Protein AF-0000000085658798 (afdb_homodimer)

Organism: Pleuronectes platessa (NCBI:txid8262)

InterPro domains:
  IPR046616 Domain of unknown function DUF6729 [PF20499] (86-307)

Nearest PDB structures (foldseek):
  8of0-assembly1_S  TM=2.424E-01  e=2.701E-01  Homo sapiens
  8oev-assembly1_S  TM=1.752E-01  e=5.564E-01  Homo sapiens
  8of0-assembly1_S  TM=2.424E-01  e=4.275E-01  Homo sapiens
  8hw0-assembly1_A  TM=3.059E-01  e=6.962E+00  Devosia

Secondary structure (DSSP, 8-state):
-EEEEEEEGGGS-S--------------------------------------------------S------S--SS-GGGGS-HHHHHHS-HHHHHHHHHHHEE--TTS--EE-SS--SEE------S--SSPPPGGGGG---EEEE-HHHHH----B-TTT-PBEEEEEE-S--EEEE-SSSEEEEEEEEEEETTT--EEETTSHHHHTTS-HHHHTT--EEE-SS-EEEHHHHHTT----TT--HHHHHHHHHHHHHHHHHHHHHHHHHHHHHHPPTTSPPPP---PPPPPPP-HHHHHHHHHHHHHTTHHHHHHHHTTS------SS--EEEEEEETTS-EEEEEEESSSSTT-HHHHHHHHHHHHHHTPPPPSEEEESS----SSSS-HHHHHTTT-TT-EEEE-HHHHHHHHHTTBS-TT-TTHHHHHHHHHHHHEEE-HHHHHHHHHHHT-SSPPPHHHHHHH--EEE--HHHHHHHHHHHHHHHTT-B-TT--BSB-HHHHHHHHHHHGGGGTTTSPPTT---EEEEEEEEETTEEEEEEEE--TTHHHHHHHHHHHHHS-SS---HHHHHHHHHHHHHHHHHHHHHHHS-GGGGG-------HHHHHHHHHHHHHHHSS-SS--SS----------BHHHHHHHHT-------TT-/-EEEEEEETT-S-S-------PPP--------------------------------------------------SS-GGGGS-HHHHHHS-HHHHHHHHHHHEE--TTS--EE-SS--SEE------S--SSPPPGGGGS---EEEE-HHHHH----B-TTT-PBEEEEEE-S--EEEE-SSSEEEEEEEEEEETTT--EEETTSHHHHTTS-HHHHTT--EEE-SS-EEEHHHHHTT----TT--HHHHHHHHHHHHHHHHHHHHHHHHHHHHHHPPTTSPPPP---PPPPPPP-HHHHHHHHHHHHHTTHHHHHHHHTTS------SS--EEEEEEETTS-EEEEEEESSSSTT-HHHHHHHHHHHHHHTPPPPSEEEESS----SSSS-HHHHHTTT-TT-EEEE-HHHHHHHHHTTBS-TT-TTHHHHHHHHHHHHEEE-HHHHHHHHHHHT-SSPPPHHHHHHH--EEE--HHHHHHHHHHHHHHHTT-B-TT--BSB-HHHHHHHHHHHGGGGTTTSPPTT---EEEEEEEEETTEEEEEEEE--TTHHHHHHHHHHHHHS-SS---HHHHHHHHHHHHHHHHHHHHHHHS-GGGGG-------HHHHHHHHHHHHHHHSS-SS--SS----------BHHHHHHHHT-------TT-

Sequence (1328 aa):
MAALSHRTANEGSAAGPSAAAPPPAAPPAQQRASRPASISRAGSTRLGPSLAGSTRPGPNRVGPAVDAPHHPPLLVPGAQLLPKGWRKTLPEEQQEWLGRALFTCGTGKKPVLTGELHFWWSPPGARELYTQIPSAQAFFQCRFFLWAPYKIWAYKLSCPSCKRQLTGAGLYRTVRRVLDIDNFYFMGTEHLACRACKKKYAAWAQEILSQLDLAHQARFPAVLTKKLSCDKRVVGMMQPRTMGNSPSRLRAALVEQHTRKWLEKIMRYLSVLELLQVPGVPPQQVTVPPLRPVPNVPWLISVYVMEAFSRLEETKARMTKKLAGHAAGTAACVSNVGNEHGQVLMSVLSESEGDGLWPMAAGLVRRYRAAGKAPPRVLYVDRDCCSIVGRCTTAEMFGEWDQLVVRLDILHLMRRFARGVTTDSHLLYGVFMSRLSFAIFEWDGGDFTRLQEARQSRLDPTSRELARHCRRRTRGVEETERLIQELLDTMWDATDIMGVPLIDHPEMEEIWSTQRCHLQCIQDPPGVALYTKTGEVTRGGVVLPVYRCARGSTSLESFHLHLCQFIPGTSANDLHFQVYLLEGLVRWNEDRARAAVAGNARRSTARCYNARLLSSVNRLSKKFMGITLVENFTQPWEYTGELIGLEYLYSQTGGGALRIGSRAMAALSHRTANEGSAAGPSAAAPPPAAPPAQQRASRPASISRAGSTRLGPSLAGSTRPGPNRVGPAVDAPHHPPLLVPGAQLLPKGWRKTLPEEQQEWLGRALFTCGTGKKPVLTGELHFWWSPPGARELYTQIPSAQAFFQCRFFLWAPYKIWAYKLSCPSCKRQLTGAGLYRTVRRVLDIDNFYFMGTEHLACRACKKKYAAWAQEILSQLDLAHQARFPAVLTKKLSCDKRVVGMMQPRTMGNSPSRLRAALVEQHTRKWLEKIMRYLSVLELLQVPGVPPQQVTVPPLRPVPNVPWLISVYVMEAFSRLEETKARMTKKLAGHAAGTAACVSNVGNEHGQVLMSVLSESEGDGLWPMAAGLVRRYRAAGKAPPRVLYVDRDCCSIVGRCTTAEMFGEWDQLVVRLDILHLMRRFARGVTTDSHLLYGVFMSRLSFAIFEWDGGDFTRLQEARQSRLDPTSRELARHCRRRTRGVEETERLIQELLDTMWDATDIMGVPLIDHPEMEEIWSTQRCHLQCIQDPPGVALYTKTGEVTRGGVVLPVYRCARGSTSLESFHLHLCQFIPGTSANDLHFQVYLLEGLVRWNEDRARAAVAGNARRSTARCYNARLLSSVNRLSKKFMGITLVENFTQPWEYTGELIGLEYLYSQTGGGALRIGSRA

Foldseek 3Di:
DKAKEKDFQPVDDPPDDDDDDPPDDPDDPPPDPPDPPPPDPPPPDQPFQPPPDDDPPPDPPPDDQQQQPPAPPDPDALLVLDDPLANVADDPLARRQVSSRQWDDDDPDRIDGDQADDQKHAGPADDPDDQDQDALSSLQYDMEGEAECCRNRVGWWADPPPGHTKDWDAWDRHKAWEQDQQDIYIYTYTKIADPPVRDIDTCPDPSNLVSDDPVSNPPDAWQDADHHIYGVNLLVQQQDLDFPSALVVSLVSSQVSNVVSQVVSVCVSVVNQVVNDDPPDDRDDDDHDDRDHDDDRVVSLLSNLRVLVVCVQLLLLLQCQFADFDQHDQQRMWMFMDDLLLATRHIAGANDPPPPCLLVLVSNLVVCVVVVHQDDQEYEYLDQQDDPDDHTPVCVSNVVNPNYHYFYFVVSLLVLLLVQWPDCPFPCNVVLSVQLCVLFKDKDPVQLVLLCLQVVDPDHDDPVSCLWFIDMFTDDLVSSLVSVVVSCVVQVCPADPVSHRTGNNVSNVVSCVVCSSNSRRNGDDPPDDQKDFQDWDHGNNGITTTIDGSGHCVSVVVVHVSSVSLQHDDPADSSSNVSSNSSSSLQSNQLSLQVPDHDCSVVDPDDDSRQVVLVVCQVVCCVPVVDRPHDDSRHRDRNSPDQHYVSNHCVVVVNDDPDSPSPD/DKAKEKDFQPVDDPPDDDPDDPDDDPDDPPPDPPDPDDPDPPPPDQPFQDPPDDPPPPPPPVPDPPPVPPPPPPPDFLLVLDDPLANVADDPLARRQVSSVQWDDDDPDRTDGDQADDQKDAGPADDPDDQDQDALSSLQYGMEGEAECCRNVVGWWADPPPGHTKDWDAWDRHKAWEQDQQDIYIYTFTKIADPPVGDIDTCPDPSNLVSDDPVSNVPDAWQDADHHIYGVNLLVQQQDLDFPSALVVSLVSRQVSNVVSQVVSVCVSVVNQVVNDDPPDDRDDHDHDDRDHDDDRVVSLLSNLRVLVVCVQLLLLLQCQFQDDDQHDQQRMWMFMDDLLLATRHIAGANDPPPPCLLVLVSNLVVCVVVVHQDDQEYEYLDQQDDPDDHTPVCVSNVVNPNYHYFYFVVSLLVLLLVQWPDCPFPCNVVLSVLLCVLFKDKDPVQLVLLCLQVVDPDHDDPVSCLFFIDMFTDDLVSSLVSVVVSCVVQVCPHDPVSHRTGNNVSNVVSCVVCSSNSRRHGDDPPDDQKDFQDWDHGNNGITTTIDGSGHCVSVVVVHVSSVSLQHDDPADPSSNVSSNSSSSLQSNQLSLQVPDHDCSVVDPDDDSRQSVLVVCQVVCCVPVVDRPHDDSRHRDRNSPNDHYVSNHCVVVVVDDPDPPSPD

Solvent-accessible surface area (backbone atoms only — not comparable to full-atom values): 74879 Å² total; per-residue (Å²): 75,32,18,42,48,74,47,54,59,78,77,56,81,83,80,75,75,84,79,76,79,76,77,81,81,76,79,82,75,79,78,78,80,77,76,82,78,81,80,77,81,75,81,76,78,81,66,62,60,71,81,77,82,77,77,80,73,69,84,79,64,78,50,61,57,82,60,41,69,81,60,71,86,57,92,57,63,24,46,72,45,39,56,72,44,39,59,72,54,44,56,75,49,48,33,44,61,49,15,44,46,45,29,45,61,59,92,98,47,73,61,36,72,51,87,84,70,62,46,72,44,76,60,85,51,56,71,85,72,76,93,61,90,73,67,61,37,38,57,67,46,52,44,37,35,42,48,38,56,50,80,60,58,52,44,64,44,60,30,89,85,81,62,45,67,46,40,86,60,56,68,42,53,64,48,41,53,28,43,45,67,46,47,61,34,35,36,40,33,27,20,32,33,26,82,85,82,63,50,70,42,52,50,78,36,66,80,50,43,68,70,45,55,67,55,62,43,66,66,59,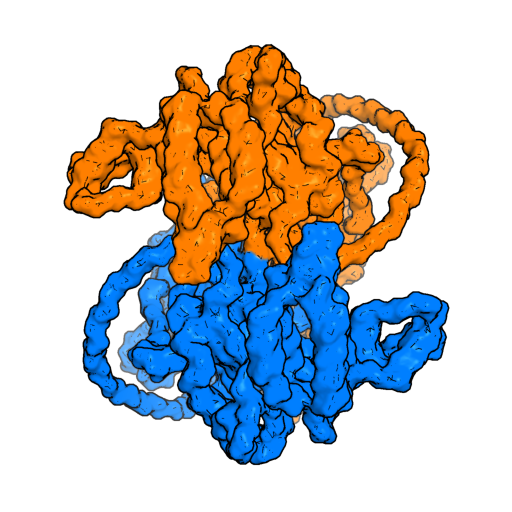60,59,47,78,52,78,81,48,29,36,25,47,72,51,49,41,66,63,60,49,63,39,61,38,54,28,57,61,51,53,44,52,25,34,33,33,34,32,33,44,46,50,47,51,37,50,31,40,53,47,49,51,49,61,71,67,53,52,88,92,55,80,69,68,76,57,78,70,86,76,88,77,80,71,77,54,50,70,55,53,50,50,53,45,48,52,58,48,53,76,40,39,67,59,37,42,9,45,16,64,49,30,10,32,49,51,55,65,80,79,26,36,12,37,39,28,32,26,40,64,60,50,27,32,40,34,10,30,21,22,69,44,76,85,54,84,50,50,66,58,36,46,44,51,53,50,50,34,58,74,68,68,48,80,71,46,52,37,35,21,21,73,63,67,41,65,48,92,71,82,69,19,69,54,50,54,45,41,58,86,45,78,72,46,41,58,24,35,20,55,67,51,55,51,49,56,56,52,67,19,31,67,44,88,79,40,83,55,38,62,56,52,52,51,50,52,48,50,28,42,42,40,70,37,62,68,36,46,50,49,49,49,55,23,60,78,47,95,63,77,77,48,73,64,54,40,59,36,43,33,55,69,45,53,63,43,48,68,54,23,51,50,39,44,50,50,48,48,65,71,43,51,81,38,49,45,100,86,64,50,55,44,44,36,63,74,55,34,53,52,44,53,68,65,49,57,75,46,46,65,26,48,40,67,63,85,93,59,83,48,64,43,78,70,49,74,44,77,37,76,89,33,79,36,50,28,48,46,71,46,69,44,45,58,49,53,52,53,44,55,64,48,23,64,27,32,49,50,73,88,80,57,51,72,59,49,33,42,49,29,21,42,52,37,35,38,51,50,31,45,52,27,43,40,65,62,42,73,69,67,66,58,64,51,76,71,38,80,85,53,58,68,59,48,50,51,36,27,55,45,28,36,64,33,51,72,39,71,79,62,89,70,75,64,71,83,49,79,61,79,75,67,63,50,23,51,58,33,30,20,70,72,71,68,47,70,80,86,63,81,70,82,81,97,73,35,18,42,45,72,47,54,54,79,76,54,78,84,79,70,80,82,77,76,78,75,75,82,80,75,80,82,77,76,80,80,80,75,79,82,77,80,79,76,80,75,82,78,78,80,69,64,65,78,80,78,82,74,77,75,71,65,85,72,58,81,63,63,77,76,56,72,71,82,59,68,87,63,91,62,63,26,46,73,43,40,56,71,44,39,59,72,53,45,57,76,47,48,33,42,60,48,13,54,70,45,30,43,60,60,92,97,47,74,58,35,72,51,87,85,72,62,49,72,44,62,56,59,52,55,70,84,71,76,94,61,90,73,67,60,38,38,54,67,46,53,42,36,35,41,48,38,58,52,78,60,60,58,48,68,43,59,32,88,87,80,63,44,66,45,41,86,59,55,67,42,51,62,48,41,53,29,43,45,66,45,48,61,34,37,37,40,33,26,20,31,31,26,82,84,81,63,50,70,43,54,50,79,36,67,80,50,43,66,70,45,56,68,55,62,43,66,67,58,60,58,48,78,53,80,80,48,28,37,25,46,72,50,50,42,66,62,61,51,63,37,60,38,54,28,55,60,50,52,44,52,24,34,33,33,33,32,32,47,46,51,47,51,38,48,31,39,55,47,50,52,50,60,72,66,52,54,88,92,56,79,69,68,76,57,76,71,88,74,86,77,80,71,77,54,51,70,55,54,51,50,51,47,48,52,58,47,52,78,40,38,68,57,38,41,8,45,16,61,51,32,5,32,54,49,59,67,78,80,26,36,12,34,38,25,32,28,41,65,60,49,28,34,38,34,12,32,24,23,70,44,75,85,54,84,48,50,66,58,36,47,44,51,53,49,50,35,58,74,68,68,48,81,73,47,53,37,34,22,21,74,62,67,41,67,49,93,71,82,70,19,68,54,50,52,46,40,59,86,45,79,73,46,41,59,24,34,20,55,66,52,56,52,50,55,56,51,67,19,32,65,44,88,80,40,83,56,37,63,57,51,52,51,50,51,47,50,28,42,41,42,69,38,64,69,38,48,51,50,49,48,57,24,61,78,48,95,63,78,78,49,73,63,55,40,57,34,43,31,54,69,43,52,62,43,49,67,53,23,50,52,40,45,50,50,48,48,65,72,43,51,82,36,48,46,100,85,64,49,55,44,45,36,64,74,55,34,52,52,43,53,67,65,50,57,74,46,47,66,26,49,40,69,62,84,94,60,83,48,64,44,79,70,48,74,45,76,36,76,88,32,79,38,52,28,49,45,72,46,69,44,46,60,50,54,53,52,44,54,65,48,19,63,29,30,49,50,74,88,79,56,52,72,59,48,36,43,50,28,27,43,54,37,38,37,50,51,32,45,53,26,44,40,65,62,42,72,69,70,66,55,62,51,76,71,39,81,85,53,56,67,59,48,50,52,35,26,55,44,29,36,64,32,51,70,38,69,79,61,88,70,73,61,70,83,48,80,61,80,75,66,63,51,26,55,57,33,30,21,69,73,71,68,48,68,79,88,65,82,71,82,79,101

pLDDT: mean 77.73, std 22.48, range [17.58, 97.69]

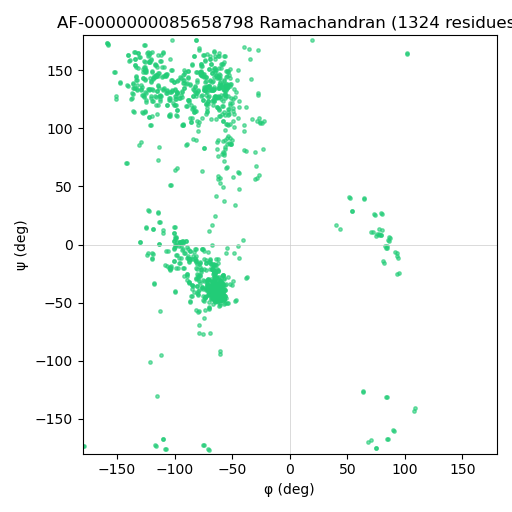Radius of gyration: 35.54 Å; Cα contacts (8 Å, |Δi|>4): 2126; chains: 2; bounding box: 82×103×88 Å

Structure (mmCIF, N/CA/C/O backbone):
data_AF-0000000085658798-model_v1
#
loop_
_entity.id
_entity.type
_entity.pdbx_description
1 polymer 'DUF6729 domain-containing protein'
#
loop_
_atom_site.group_PDB
_atom_site.id
_atom_site.type_symbol
_atom_site.label_atom_id
_atom_site.label_alt_id
_atom_site.label_comp_id
_atom_site.label_asym_id
_atom_site.label_entity_id
_atom_site.label_seq_id
_atom_site.pdbx_PDB_ins_code
_atom_site.Cartn_x
_atom_site.Cartn_y
_atom_site.Cartn_z
_atom_site.occupancy
_atom_site.B_iso_or_equiv
_atom_site.auth_seq_id
_atom_site.auth_comp_id
_atom_site.auth_asym_id
_atom_site.auth_atom_id
_atom_site.pdbx_PDB_model_num
ATOM 1 N N . MET A 1 1 ? 32.469 -13.023 -9.82 1 69.62 1 MET A N 1
ATOM 2 C CA . MET A 1 1 ? 31.547 -14.016 -10.367 1 69.62 1 MET A CA 1
ATOM 3 C C . MET A 1 1 ? 30.297 -13.344 -10.938 1 69.62 1 MET A C 1
ATOM 5 O O . MET A 1 1 ? 29.922 -12.25 -10.516 1 69.62 1 MET A O 1
ATOM 9 N N . ALA A 1 2 ? 29.875 -13.945 -12.055 1 59.75 2 ALA A N 1
ATOM 10 C CA . ALA A 1 2 ? 28.672 -13.422 -12.711 1 59.75 2 ALA A CA 1
ATOM 11 C C . ALA A 1 2 ? 27.719 -14.555 -13.078 1 59.75 2 ALA A C 1
ATOM 13 O O . ALA A 1 2 ? 28.078 -15.727 -13.008 1 59.75 2 ALA A O 1
ATOM 14 N N . ALA A 1 3 ? 26.5 -14.289 -13.156 1 52.72 3 ALA A N 1
ATOM 15 C CA . ALA A 1 3 ? 25.484 -15.227 -13.617 1 52.72 3 ALA A CA 1
ATOM 16 C C . ALA A 1 3 ? 24.609 -14.586 -14.695 1 52.72 3 ALA A C 1
ATOM 18 O O . ALA A 1 3 ? 24.359 -13.375 -14.68 1 52.72 3 ALA A O 1
ATOM 19 N N . LEU A 1 4 ? 24.312 -15.25 -15.695 1 49.22 4 LEU A N 1
ATOM 20 C CA . LEU A 1 4 ? 23.391 -14.844 -16.75 1 49.22 4 LEU A CA 1
ATOM 21 C C . LEU A 1 4 ? 22.172 -15.766 -16.797 1 49.22 4 LEU A C 1
ATOM 23 O O . LEU A 1 4 ? 22.328 -16.984 -16.859 1 49.22 4 LEU A O 1
ATOM 27 N N . SER A 1 5 ? 21.016 -15.25 -16.609 1 50.75 5 SER A N 1
ATOM 28 C CA . SER A 1 5 ? 19.781 -16.031 -16.609 1 50.75 5 SER A CA 1
ATOM 29 C C . SER A 1 5 ? 18.703 -15.367 -17.453 1 50.75 5 SER A C 1
ATOM 31 O O . SER A 1 5 ? 18.688 -14.148 -17.609 1 50.75 5 SER A O 1
ATOM 33 N N . HIS A 1 6 ? 17.859 -16.219 -18.141 1 51.72 6 HIS A N 1
ATOM 34 C CA . HIS A 1 6 ? 16.75 -15.781 -18.984 1 51.72 6 HIS A CA 1
ATOM 35 C C . HIS A 1 6 ? 15.406 -16.219 -18.406 1 51.72 6 HIS A C 1
ATOM 37 O O . HIS A 1 6 ? 15.312 -17.266 -17.766 1 51.72 6 HIS A O 1
ATOM 43 N N . ARG A 1 7 ? 14.461 -15.383 -18.406 1 41.44 7 ARG A N 1
ATOM 44 C CA . ARG A 1 7 ? 13.102 -15.766 -18.047 1 41.44 7 ARG A CA 1
ATOM 45 C C . ARG A 1 7 ? 12.117 -15.406 -19.156 1 41.44 7 ARG A C 1
ATOM 47 O O . ARG A 1 7 ? 12.133 -14.281 -19.672 1 41.44 7 ARG A O 1
ATOM 54 N N . THR A 1 8 ? 11.344 -16.406 -19.656 1 35.62 8 THR A N 1
ATOM 55 C CA . THR A 1 8 ? 10.336 -16.172 -20.688 1 35.62 8 THR A CA 1
ATOM 56 C C . THR A 1 8 ? 8.969 -15.891 -20.062 1 35.62 8 THR A C 1
ATOM 58 O O . THR A 1 8 ? 8.68 -16.375 -18.953 1 35.62 8 THR A O 1
ATOM 61 N N . ALA A 1 9 ? 8.203 -14.906 -20.625 1 40.88 9 ALA A N 1
ATOM 62 C CA . ALA A 1 9 ? 6.883 -14.516 -20.125 1 40.88 9 ALA A CA 1
ATOM 63 C C . ALA A 1 9 ? 6 -15.734 -19.875 1 40.88 9 ALA A C 1
ATOM 65 O O . ALA A 1 9 ? 5.148 -15.719 -18.984 1 40.88 9 ALA A O 1
ATOM 66 N N . ASN A 1 10 ? 5.863 -16.688 -20.781 1 33.88 10 ASN A N 1
ATOM 67 C CA . ASN A 1 10 ? 4.879 -17.766 -20.734 1 33.88 10 ASN A CA 1
ATOM 68 C C . ASN A 1 10 ? 5.098 -18.688 -19.547 1 33.88 10 ASN A C 1
ATOM 70 O O . ASN A 1 10 ? 4.406 -19.688 -19.391 1 33.88 10 ASN A O 1
ATOM 74 N N . GLU A 1 11 ? 6.094 -18.625 -19.078 1 32.59 11 GLU A N 1
ATOM 75 C CA . GLU A 1 11 ? 6.223 -19.625 -18.016 1 32.59 11 GLU A CA 1
ATOM 76 C C . GLU A 1 11 ? 5.352 -19.266 -16.812 1 32.59 11 GLU A C 1
ATOM 78 O O . GLU A 1 11 ? 5.684 -19.594 -15.68 1 32.59 11 GLU A O 1
ATOM 83 N N . GLY A 1 12 ? 4.375 -18.234 -16.938 1 28.03 12 GLY A N 1
ATOM 84 C CA . GLY A 1 12 ? 3.383 -17.984 -15.898 1 28.03 12 GLY A CA 1
ATOM 85 C C . GLY A 1 12 ? 2.471 -19.188 -15.664 1 28.03 12 GLY A C 1
ATOM 86 O O . GLY A 1 12 ? 2.42 -20.109 -16.484 1 28.03 12 GLY A O 1
ATOM 87 N N . SER A 1 13 ? 1.726 -19.219 -14.555 1 26.94 13 SER A N 1
ATOM 88 C CA . SER A 1 13 ? 0.7 -20.188 -14.195 1 26.94 13 SER A CA 1
ATOM 89 C C . SER A 1 13 ? -0.332 -20.344 -15.312 1 26.94 13 SER A C 1
ATOM 91 O O . SER A 1 13 ? -0.591 -19.391 -16.062 1 26.94 13 SER A O 1
ATOM 93 N N . ALA A 1 14 ? -0.932 -21.562 -15.648 1 24.88 14 ALA A N 1
ATOM 94 C CA . ALA A 1 14 ? -1.92 -22.188 -16.516 1 24.88 14 ALA A CA 1
ATOM 95 C C . ALA A 1 14 ? -3.209 -21.375 -16.562 1 24.88 14 ALA A C 1
ATOM 97 O O . ALA A 1 14 ? -4.234 -21.844 -17.062 1 24.88 14 ALA A O 1
ATOM 98 N N . ALA A 1 15 ? -3.6 -20.281 -15.977 1 21.52 15 ALA A N 1
ATOM 99 C CA . ALA A 1 15 ? -4.957 -19.906 -16.359 1 21.52 15 ALA A CA 1
ATOM 100 C C . ALA A 1 15 ? -4.973 -19.219 -17.719 1 21.52 15 ALA A C 1
ATOM 102 O O . ALA A 1 15 ? -4.211 -18.266 -17.938 1 21.52 15 ALA A O 1
ATOM 103 N N . GLY A 1 16 ? -5.281 -19.938 -18.891 1 20.78 16 GLY A N 1
ATOM 104 C CA . GLY A 1 16 ? -5.395 -19.75 -20.328 1 20.78 16 GLY A CA 1
ATOM 105 C C . GLY A 1 16 ? -6.234 -18.547 -20.719 1 20.78 16 GLY A C 1
ATOM 106 O O . GLY A 1 16 ? -7.465 -18.594 -20.625 1 20.78 16 GLY A O 1
ATOM 107 N N . PRO A 1 17 ? -6.039 -17.297 -20.391 1 19.92 17 PRO A N 1
ATOM 108 C CA . PRO A 1 17 ? -7.012 -16.453 -21.094 1 19.92 17 PRO A CA 1
ATOM 109 C C . PRO A 1 17 ? -6.871 -16.547 -22.609 1 19.92 17 PRO A C 1
ATOM 111 O O . PRO A 1 17 ? -5.816 -16.938 -23.125 1 19.92 17 PRO A O 1
ATOM 114 N N . SER A 1 18 ? -7.957 -16.641 -23.406 1 17.88 18 SER A N 1
ATOM 115 C CA . SER A 1 18 ? -8.211 -16.719 -24.844 1 17.88 18 SER A CA 1
ATOM 116 C C . SER A 1 18 ? -7.516 -15.602 -25.594 1 17.88 18 SER A C 1
ATOM 118 O O . SER A 1 18 ? -7.539 -14.445 -25.172 1 17.88 18 SER A O 1
ATOM 120 N N . ALA A 1 19 ? -6.625 -15.914 -26.531 1 19.83 19 ALA A N 1
ATOM 121 C CA . ALA A 1 19 ? -5.68 -15.297 -27.453 1 19.83 19 ALA A CA 1
ATOM 122 C C . ALA A 1 19 ? -6.402 -14.391 -28.453 1 19.83 19 ALA A C 1
ATOM 124 O O . ALA A 1 19 ? -7.078 -14.867 -29.359 1 19.83 19 ALA A O 1
ATOM 125 N N . ALA A 1 20 ? -7.168 -13.32 -28.047 1 18.91 20 ALA A N 1
ATOM 126 C CA . ALA A 1 20 ? -7.707 -12.547 -29.172 1 18.91 20 ALA A CA 1
ATOM 127 C C . ALA A 1 20 ? -6.586 -12.062 -30.094 1 18.91 20 ALA A C 1
ATOM 129 O O . ALA A 1 20 ? -5.48 -11.781 -29.641 1 18.91 20 ALA A O 1
ATOM 130 N N . ALA A 1 21 ? -6.68 -12.375 -31.422 1 19.52 21 ALA A N 1
ATOM 131 C CA . ALA A 1 21 ? -5.84 -12.266 -32.594 1 19.52 21 ALA A CA 1
ATOM 132 C C . ALA A 1 21 ? -5.375 -10.828 -32.812 1 19.52 21 ALA A C 1
ATOM 134 O O . ALA A 1 21 ? -6.188 -9.898 -32.812 1 19.52 21 ALA A O 1
ATOM 135 N N . PRO A 1 22 ? -4.102 -10.469 -32.5 1 20.75 22 PRO A N 1
ATOM 136 C CA . PRO A 1 22 ? -3.629 -9.086 -32.625 1 20.75 22 PRO A CA 1
ATOM 137 C C . PRO A 1 22 ? -3.699 -8.547 -34.062 1 20.75 22 PRO A C 1
ATOM 139 O O . PRO A 1 22 ? -3.58 -9.312 -35 1 20.75 22 PRO A O 1
ATOM 142 N N . PRO A 1 23 ? -4.512 -7.547 -34.312 1 20.05 23 PRO A N 1
ATOM 143 C CA . PRO A 1 23 ? -4.664 -7.082 -35.719 1 20.05 23 PRO A CA 1
ATOM 144 C C . PRO A 1 23 ? -3.322 -6.797 -36.375 1 20.05 23 PRO A C 1
ATOM 146 O O . PRO A 1 23 ? -2.32 -6.57 -35.688 1 20.05 23 PRO A O 1
ATOM 149 N N . PRO A 1 24 ? -3.258 -6.957 -37.688 1 18.75 24 PRO A N 1
ATOM 150 C CA . PRO A 1 24 ? -2.094 -6.996 -38.562 1 18.75 24 PRO A CA 1
ATOM 151 C C . PRO A 1 24 ? -1.238 -5.734 -38.469 1 18.75 24 PRO A C 1
ATOM 153 O O . PRO A 1 24 ? -1.743 -4.668 -38.094 1 18.75 24 PRO A O 1
ATOM 156 N N . ALA A 1 25 ? 0.056 -5.918 -38.344 1 18.89 25 ALA A N 1
ATOM 157 C CA . ALA A 1 25 ? 1.233 -5.074 -38.156 1 18.89 25 ALA A CA 1
ATOM 158 C C . ALA A 1 25 ? 1.334 -4.031 -39.281 1 18.89 25 ALA A C 1
ATOM 160 O O . ALA A 1 25 ? 1.399 -4.379 -40.438 1 18.89 25 ALA A O 1
ATOM 161 N N . ALA A 1 26 ? 0.517 -2.836 -39.094 1 19.47 26 ALA A N 1
ATOM 162 C CA . ALA A 1 26 ? 0.64 -1.891 -40.219 1 19.47 26 ALA A CA 1
ATOM 163 C C . ALA A 1 26 ? 2.102 -1.534 -40.469 1 19.47 26 ALA A C 1
ATOM 165 O O . ALA A 1 26 ? 2.936 -1.615 -39.562 1 19.47 26 ALA A O 1
ATOM 166 N N . PRO A 1 27 ? 2.453 -1.333 -41.75 1 18.75 27 PRO A N 1
ATOM 167 C CA . PRO A 1 27 ? 3.795 -1.231 -42.312 1 18.75 27 PRO A CA 1
ATOM 168 C C . PRO A 1 27 ? 4.609 -0.088 -41.719 1 18.75 27 PRO A C 1
ATOM 170 O O . PRO A 1 27 ? 4.039 0.886 -41.219 1 18.75 27 PRO A O 1
ATOM 173 N N . PRO A 1 28 ? 5.906 -0.338 -41.375 1 19.52 28 PRO A N 1
ATOM 174 C CA . PRO A 1 28 ? 6.93 0.441 -40.688 1 19.52 28 PRO A CA 1
ATOM 175 C C . PRO A 1 28 ? 7.227 1.773 -41.344 1 19.52 28 PRO A C 1
ATOM 177 O O . PRO A 1 28 ? 7.656 1.796 -42.5 1 19.52 28 PRO A O 1
ATOM 180 N N . ALA A 1 29 ? 6.258 2.836 -41.25 1 17.98 29 ALA A N 1
ATOM 181 C CA . ALA A 1 29 ? 6.652 4.02 -42 1 17.98 29 ALA A CA 1
ATOM 182 C C . ALA A 1 29 ? 8.062 4.465 -41.625 1 17.98 29 ALA A C 1
ATOM 184 O O . ALA A 1 29 ? 8.508 4.25 -40.5 1 17.98 29 ALA A O 1
ATOM 185 N N . GLN A 1 30 ? 8.883 4.863 -42.594 1 18.25 30 GLN A N 1
ATOM 186 C CA . GLN A 1 30 ? 10.273 5.207 -42.844 1 18.25 30 GLN A CA 1
ATOM 187 C C . GLN A 1 30 ? 10.695 6.445 -42.062 1 18.25 30 GLN A C 1
ATOM 189 O O . GLN A 1 30 ? 11.234 7.395 -42.625 1 18.25 30 GLN A O 1
ATOM 194 N N . GLN A 1 31 ? 10.258 6.543 -40.781 1 18.14 31 GLN A N 1
ATOM 195 C CA . GLN A 1 31 ? 10.43 7.914 -40.312 1 18.14 31 GLN A CA 1
ATOM 196 C C . GLN A 1 31 ? 11.906 8.305 -40.312 1 18.14 31 GLN A C 1
ATOM 198 O O . GLN A 1 31 ? 12.766 7.484 -40 1 18.14 31 GLN A O 1
ATOM 203 N N . ARG A 1 32 ? 12.312 9.484 -40.969 1 17.64 32 ARG A N 1
ATOM 204 C CA . ARG A 1 32 ? 13.5 10.266 -41.281 1 17.64 32 ARG A CA 1
ATOM 205 C C . ARG A 1 32 ? 14.242 10.68 -40.031 1 17.64 32 ARG A C 1
ATOM 207 O O . ARG A 1 32 ? 13.617 10.992 -39 1 17.64 32 ARG A O 1
ATOM 214 N N . ALA A 1 33 ? 15.516 10.344 -39.906 1 18.81 33 ALA A N 1
ATOM 215 C CA . ALA A 1 33 ? 16.641 10.359 -39 1 18.81 33 ALA A CA 1
ATOM 216 C C . ALA A 1 33 ? 16.969 11.781 -38.531 1 18.81 33 ALA A C 1
ATOM 218 O O . ALA A 1 33 ? 17.875 12.422 -39.094 1 18.81 33 ALA A O 1
ATOM 219 N N . SER A 1 34 ? 15.922 12.68 -38.281 1 17.72 34 SER A N 1
ATOM 220 C CA . SER A 1 34 ? 16.531 14.008 -38.219 1 17.72 34 SER A CA 1
ATOM 221 C C . SER A 1 34 ? 17.562 14.094 -37.094 1 17.72 34 SER A C 1
ATOM 223 O O . SER A 1 34 ? 17.484 13.375 -36.094 1 17.72 34 SER A O 1
ATOM 225 N N . ARG A 1 35 ? 18.781 14.766 -37.375 1 18.86 35 ARG A N 1
ATOM 226 C CA . ARG A 1 35 ? 20.125 14.961 -36.875 1 18.86 35 ARG A CA 1
ATOM 227 C C . ARG A 1 35 ? 20.109 15.648 -35.5 1 18.86 35 ARG A C 1
ATOM 229 O O . ARG A 1 35 ? 19.547 16.734 -35.375 1 18.86 35 ARG A O 1
ATOM 236 N N . PRO A 1 36 ? 20.031 14.867 -34.406 1 19.72 36 PRO A N 1
ATOM 237 C CA . PRO A 1 36 ? 19.938 15.523 -33.125 1 19.72 36 PRO A CA 1
ATOM 238 C C . PRO A 1 36 ? 21.094 16.484 -32.875 1 19.72 36 PRO A C 1
ATOM 240 O O . PRO A 1 36 ? 22.25 16.156 -33.125 1 19.72 36 PRO A O 1
ATOM 243 N N . ALA A 1 37 ? 20.953 17.891 -33.094 1 18.8 37 ALA A N 1
ATOM 244 C CA . ALA A 1 37 ? 21.891 18.984 -32.906 1 18.8 37 ALA A CA 1
ATOM 245 C C . ALA A 1 37 ? 22.516 18.922 -31.5 1 18.8 37 ALA A C 1
ATOM 247 O O . ALA A 1 37 ? 21.875 18.469 -30.547 1 18.8 37 ALA A O 1
ATOM 248 N N . SER A 1 38 ? 23.797 18.828 -31.406 1 18.42 38 SER A N 1
ATOM 249 C CA . SER A 1 38 ? 24.844 18.703 -30.406 1 18.42 38 SER A CA 1
ATOM 250 C C . SER A 1 38 ? 24.75 19.828 -29.375 1 18.42 38 SER A C 1
ATOM 252 O O . SER A 1 38 ? 24.938 21 -29.703 1 18.42 38 SER A O 1
ATOM 254 N N . ILE A 1 39 ? 23.672 19.875 -28.547 1 18.72 39 ILE A N 1
ATOM 255 C CA . ILE A 1 39 ? 23.562 21.031 -27.656 1 18.72 39 ILE A CA 1
ATOM 256 C C . ILE A 1 39 ? 24.812 21.109 -26.781 1 18.72 39 ILE A C 1
ATOM 258 O O . ILE A 1 39 ? 25.188 20.125 -26.141 1 18.72 39 ILE A O 1
ATOM 262 N N . SER A 1 40 ? 25.75 22.062 -27.031 1 18.53 40 SER A N 1
ATOM 263 C CA . SER A 1 40 ? 27 22.469 -26.391 1 18.53 40 SER A CA 1
ATOM 264 C C . SER A 1 40 ? 26.766 22.844 -24.938 1 18.53 40 SER A C 1
ATOM 266 O O . SER A 1 40 ? 25.781 23.5 -24.609 1 18.53 40 SER A O 1
ATOM 268 N N . ARG A 1 41 ? 27.297 22.094 -23.984 1 20.42 41 ARG A N 1
ATOM 269 C CA . ARG A 1 41 ? 27.281 22.109 -22.531 1 20.42 41 ARG A CA 1
ATOM 270 C C . ARG A 1 41 ? 27.875 23.391 -21.984 1 20.42 41 ARG A C 1
ATOM 272 O O . ARG A 1 41 ? 29.109 23.531 -21.906 1 20.42 41 ARG A O 1
ATOM 279 N N . ALA A 1 42 ? 27.375 24.641 -22.328 1 19.97 42 ALA A N 1
ATOM 280 C CA . ALA A 1 42 ? 28.031 25.797 -21.703 1 19.97 42 ALA A CA 1
ATOM 281 C C . ALA A 1 42 ? 28.016 25.672 -20.188 1 19.97 42 ALA A C 1
ATOM 283 O O . ALA A 1 42 ? 27.109 25.078 -19.609 1 19.97 42 ALA A O 1
ATOM 284 N N . GLY A 1 43 ? 29.172 25.797 -19.531 1 20.08 43 GLY A N 1
ATOM 285 C CA . GLY A 1 43 ? 29.688 25.734 -18.172 1 20.08 43 GLY A CA 1
ATOM 286 C C . GLY A 1 43 ? 29.016 26.719 -17.234 1 20.08 43 GLY A C 1
ATOM 287 O O . GLY A 1 43 ? 29.25 27.922 -17.328 1 20.08 43 GLY A O 1
ATOM 288 N N . SER A 1 44 ? 27.656 26.797 -17.172 1 22.02 44 SER A N 1
ATOM 289 C CA . SER A 1 44 ? 27.078 27.938 -16.453 1 22.02 44 SER A CA 1
ATOM 290 C C . SER A 1 44 ? 27.5 27.969 -15 1 22.02 44 SER A C 1
ATOM 292 O O . SER A 1 44 ? 27.5 26.922 -14.32 1 22.02 44 SER A O 1
ATOM 294 N N . THR A 1 45 ? 28.344 28.938 -14.539 1 24.09 45 THR A N 1
ATOM 295 C CA . THR A 1 45 ? 28.828 29.375 -13.234 1 24.09 45 THR A CA 1
ATOM 296 C C . THR A 1 45 ? 27.672 29.547 -12.258 1 24.09 45 THR A C 1
ATOM 298 O O . THR A 1 45 ? 26.688 30.234 -12.562 1 24.09 45 THR A O 1
ATOM 301 N N . ARG A 1 46 ? 27.438 28.641 -11.383 1 31.11 46 ARG A N 1
ATOM 302 C CA . ARG A 1 46 ? 26.391 28.562 -10.367 1 31.11 46 ARG A CA 1
ATOM 303 C C . ARG A 1 46 ? 26.391 29.812 -9.492 1 31.11 46 ARG A C 1
ATOM 305 O O . ARG A 1 46 ? 27.375 30.125 -8.836 1 31.11 46 ARG A O 1
ATOM 312 N N . LEU A 1 47 ? 25.688 30.875 -9.922 1 31.42 47 LEU A N 1
ATOM 313 C CA . LEU A 1 47 ? 25.5 32.094 -9.141 1 31.42 47 LEU A CA 1
ATOM 314 C C . LEU A 1 47 ? 24.844 31.781 -7.797 1 31.42 47 LEU A C 1
ATOM 316 O O . LEU A 1 47 ? 23.812 31.109 -7.746 1 31.42 47 LEU A O 1
ATOM 320 N N . GLY A 1 48 ? 25.531 31.484 -6.758 1 33.94 48 GLY A N 1
ATOM 321 C CA . GLY A 1 48 ? 25.062 31.203 -5.41 1 33.94 48 GLY A CA 1
ATOM 322 C C . GLY A 1 48 ? 24.25 32.344 -4.812 1 33.94 48 GLY A C 1
ATOM 323 O O . GLY A 1 48 ? 24.141 33.406 -5.406 1 33.94 48 GLY A O 1
ATOM 324 N N . PRO A 1 49 ? 23.406 32.156 -3.908 1 42.03 49 PRO A N 1
ATOM 325 C CA . PRO A 1 49 ? 22.625 33.188 -3.217 1 42.03 49 PRO A CA 1
ATOM 326 C C . PRO A 1 49 ? 23.5 34.281 -2.633 1 42.03 49 PRO A C 1
ATOM 328 O O . PRO A 1 49 ? 24.672 34.062 -2.332 1 42.03 49 PRO A O 1
ATOM 331 N N . SER A 1 50 ? 23.484 35.531 -3.102 1 31.81 50 SER A N 1
ATOM 332 C CA . SER A 1 50 ? 24.203 36.688 -2.564 1 31.81 50 SER A CA 1
ATOM 333 C C . SER A 1 50 ? 24 36.812 -1.057 1 31.81 50 SER A C 1
ATOM 335 O O . SER A 1 50 ? 22.891 36.625 -0.555 1 31.81 50 SER A O 1
ATOM 337 N N . LEU A 1 51 ? 25.125 36.688 -0.328 1 31.72 51 LEU A N 1
ATOM 338 C CA . LEU A 1 51 ? 25.172 36.906 1.115 1 31.72 51 LEU A CA 1
ATOM 339 C C . LEU A 1 51 ? 24.688 38.281 1.484 1 31.72 51 LEU A C 1
ATOM 341 O O . LEU A 1 51 ? 25.25 39.281 1.036 1 31.72 51 LEU A O 1
ATOM 345 N N . ALA A 1 52 ? 23.531 38.719 1.576 1 27.53 52 ALA A N 1
ATOM 346 C CA . ALA A 1 52 ? 23.156 40.031 2.061 1 27.53 52 ALA A CA 1
ATOM 347 C C . ALA A 1 52 ? 23.875 40.375 3.367 1 27.53 52 ALA A C 1
ATOM 349 O O . ALA A 1 52 ? 24.25 39.469 4.121 1 27.53 52 ALA A O 1
ATOM 350 N N . GLY A 1 53 ? 24.594 41.594 3.475 1 23.16 53 GLY A N 1
ATOM 351 C CA . GLY A 1 53 ? 25.312 42.25 4.547 1 23.16 53 GLY A CA 1
ATOM 352 C C . GLY A 1 53 ? 24.625 42.125 5.895 1 23.16 53 GLY A C 1
ATOM 353 O O . GLY A 1 53 ? 23.438 41.781 5.965 1 23.16 53 GLY A O 1
ATOM 354 N N . SER A 1 54 ? 25.375 42.562 7.062 1 24.2 54 SER A N 1
ATOM 355 C CA . SER A 1 54 ? 25.5 42.375 8.5 1 24.2 54 SER A CA 1
ATOM 356 C C . SER A 1 54 ? 24.281 42.906 9.242 1 24.2 54 SER A C 1
ATOM 358 O O . SER A 1 54 ? 24.312 43.031 10.469 1 24.2 54 SER A O 1
ATOM 360 N N . THR A 1 55 ? 23.25 43.469 8.719 1 23.27 55 THR A N 1
ATOM 361 C CA . THR A 1 55 ? 22.594 44.188 9.82 1 23.27 55 THR A CA 1
ATOM 362 C C . THR A 1 55 ? 22.047 43.188 10.836 1 23.27 55 THR A C 1
ATOM 364 O O . THR A 1 55 ? 21.547 42.125 10.469 1 23.27 55 THR A O 1
ATOM 367 N N . ARG A 1 56 ? 22.547 43.281 12.164 1 26.42 56 ARG A N 1
ATOM 368 C CA . ARG A 1 56 ? 22.344 42.5 13.383 1 26.42 56 ARG A CA 1
ATOM 369 C C . ARG A 1 56 ? 20.875 42.188 13.602 1 26.42 56 ARG A C 1
ATOM 371 O O . ARG A 1 56 ? 20.094 43.094 13.977 1 26.42 56 ARG A O 1
ATOM 378 N N . PRO A 1 57 ? 20.25 41.438 12.656 1 25.48 57 PRO A N 1
ATOM 379 C CA . PRO A 1 57 ? 18.844 41.438 13.078 1 25.48 57 PRO A CA 1
ATOM 380 C C . PRO A 1 57 ? 18.625 40.719 14.406 1 25.48 57 PRO A C 1
ATOM 382 O O . PRO A 1 57 ? 19.422 39.844 14.766 1 25.48 57 PRO A O 1
ATOM 385 N N . GLY A 1 58 ? 18.016 41.375 15.406 1 22.89 58 GLY A N 1
ATOM 386 C CA . GLY A 1 58 ? 17.641 41 16.766 1 22.89 58 GLY A CA 1
ATOM 387 C C . GLY A 1 58 ? 17 39.656 16.875 1 22.89 58 GLY A C 1
ATOM 388 O O . GLY A 1 58 ? 16.594 39.062 15.867 1 22.89 58 GLY A O 1
ATOM 389 N N . PRO A 1 59 ? 17.188 39 18.016 1 25.7 59 PRO A N 1
ATOM 390 C CA . PRO A 1 59 ? 16.797 37.625 18.375 1 25.7 59 PRO A CA 1
ATOM 391 C C . PRO A 1 59 ? 15.414 37.25 17.844 1 25.7 59 PRO A C 1
ATOM 393 O O . PRO A 1 59 ? 14.461 38.031 17.984 1 25.7 59 PRO A O 1
ATOM 396 N N . ASN A 1 60 ? 15.469 36.594 16.766 1 27.16 60 ASN A N 1
ATOM 397 C CA . ASN A 1 60 ? 14.273 36.156 16.047 1 27.16 60 ASN A CA 1
ATOM 398 C C . ASN A 1 60 ? 13.305 35.438 16.984 1 27.16 60 ASN A C 1
ATOM 400 O O . ASN A 1 60 ? 13.656 34.406 17.562 1 27.16 60 ASN A O 1
ATOM 404 N N . ARG A 1 61 ? 12.422 36.094 17.594 1 27.66 61 ARG A N 1
ATOM 405 C CA . ARG A 1 61 ? 11.328 35.688 18.469 1 27.66 61 ARG A CA 1
ATOM 406 C C . ARG A 1 61 ? 10.516 34.562 17.844 1 27.66 61 ARG A C 1
ATOM 408 O O . ARG A 1 61 ? 10.312 34.531 16.625 1 27.66 61 ARG A O 1
ATOM 415 N N . VAL A 1 62 ? 10.75 33.562 18.375 1 29.98 62 VAL A N 1
ATOM 416 C CA . VAL A 1 62 ? 9.969 32.344 18.094 1 29.98 62 VAL A CA 1
ATOM 417 C C . VAL A 1 62 ? 8.539 32.719 17.719 1 29.98 62 VAL A C 1
ATOM 419 O O . VAL A 1 62 ? 7.793 33.25 18.547 1 29.98 62 VAL A O 1
ATOM 422 N N . GLY A 1 63 ? 8.43 33.594 16.641 1 26.62 63 GLY A N 1
ATOM 423 C CA . GLY A 1 63 ? 7.09 34.062 16.359 1 26.62 63 GLY A CA 1
ATOM 424 C C . GLY A 1 63 ? 6.074 32.969 16.156 1 26.62 63 GLY A C 1
ATOM 425 O O . GLY A 1 63 ? 6.449 31.812 15.898 1 26.62 63 GLY A O 1
ATOM 426 N N . PRO A 1 64 ? 4.93 33 16.703 1 28.58 64 PRO A N 1
ATOM 427 C CA . PRO A 1 64 ? 3.758 32.156 16.453 1 28.58 64 PRO A CA 1
ATOM 428 C C . PRO A 1 64 ? 3.635 31.734 15 1 28.58 64 PRO A C 1
ATOM 430 O O . PRO A 1 64 ? 4.258 32.344 14.117 1 28.58 64 PRO A O 1
ATOM 433 N N . ALA A 1 65 ? 3.229 30.594 14.656 1 32.69 65 ALA A N 1
ATOM 434 C CA . ALA A 1 65 ? 2.822 30.516 13.258 1 32.69 65 ALA A CA 1
ATOM 435 C C . ALA A 1 65 ? 2.459 31.891 12.711 1 32.69 65 ALA A C 1
ATOM 437 O O . ALA A 1 65 ? 1.904 32.719 13.438 1 32.69 65 ALA A O 1
ATOM 438 N N . VAL A 1 66 ? 3.27 32.469 11.898 1 32.56 66 VAL A N 1
ATOM 439 C CA . VAL A 1 66 ? 3.051 33.781 11.352 1 32.56 66 VAL A CA 1
ATOM 440 C C . VAL A 1 66 ? 1.552 34.062 11.25 1 32.56 66 VAL A C 1
ATOM 442 O O . VAL A 1 66 ? 0.856 33.469 10.438 1 32.56 66 VAL A O 1
ATOM 445 N N . ASP A 1 67 ? 0.867 34.188 12.344 1 33.56 67 ASP A N 1
ATOM 446 C CA . ASP A 1 67 ? -0.449 34.812 12.266 1 33.56 67 ASP A CA 1
ATOM 447 C C . ASP A 1 67 ? -0.442 35.969 11.273 1 33.56 67 ASP A C 1
ATOM 449 O O . ASP A 1 67 ? 0.533 36.719 11.203 1 33.56 67 ASP A O 1
ATOM 453 N N . ALA A 1 68 ? -1.188 36 10.195 1 36.75 68 ALA A N 1
ATOM 454 C CA . ALA A 1 68 ? -1.241 37.188 9.375 1 36.75 68 ALA A CA 1
ATOM 455 C C . ALA A 1 68 ? -1.084 38.438 10.227 1 36.75 68 ALA A C 1
ATOM 457 O O . ALA A 1 68 ? -1.644 38.531 11.32 1 36.75 68 ALA A O 1
ATOM 458 N N . PRO A 1 69 ? 0.039 39.156 10.18 1 33.22 69 PRO A N 1
ATOM 459 C CA . PRO A 1 69 ? 0.058 40.438 10.875 1 33.22 69 PRO A CA 1
ATOM 460 C C . PRO A 1 69 ? -1.329 41.062 10.992 1 33.22 69 PRO A C 1
ATOM 462 O O . PRO A 1 69 ? -2.146 40.938 10.078 1 33.22 69 PRO A O 1
ATOM 465 N N . HIS A 1 70 ? -1.927 41.094 12.242 1 34 70 HIS A N 1
ATOM 466 C CA . HIS A 1 70 ? -3.152 41.844 12.445 1 34 70 HIS A CA 1
ATOM 467 C C . HIS A 1 70 ? -3.07 43.219 11.758 1 34 70 HIS A C 1
ATOM 469 O O . HIS A 1 70 ? -2.451 44.125 12.281 1 34 70 HIS A O 1
ATOM 475 N N . HIS A 1 71 ? -2.926 43.25 10.492 1 40.53 71 HIS A N 1
ATOM 476 C CA . HIS A 1 71 ? -3.094 44.562 9.914 1 40.53 71 HIS A CA 1
ATOM 477 C C . HIS A 1 71 ? -4.348 45.25 10.453 1 40.53 71 HIS A C 1
ATOM 479 O O . HIS A 1 71 ? -5.301 44.594 10.852 1 40.53 71 HIS A O 1
ATOM 485 N N . PRO A 1 72 ? -4.316 46.406 10.875 1 41.38 72 PRO A N 1
ATOM 486 C CA . PRO A 1 72 ? -5.523 47.156 11.234 1 41.38 72 PRO A CA 1
ATOM 487 C C . PRO A 1 72 ? -6.754 46.688 10.453 1 41.38 72 PRO A C 1
ATOM 489 O O . PRO A 1 72 ? -6.629 46.156 9.344 1 41.38 72 PRO A O 1
ATOM 492 N N . PRO A 1 73 ? -7.887 46.406 11.18 1 45.09 73 PRO A N 1
ATOM 493 C CA . PRO A 1 73 ? -9.133 46 10.531 1 45.09 73 PRO A CA 1
ATOM 494 C C . PRO A 1 73 ? -9.289 46.594 9.133 1 45.09 73 PRO A C 1
ATOM 496 O O . PRO A 1 73 ? -9.352 47.844 8.977 1 45.09 73 PRO A O 1
ATOM 499 N N . LEU A 1 74 ? -8.664 46.031 8.242 1 52.19 74 LEU A N 1
ATOM 500 C CA . LEU A 1 74 ? -8.867 46.531 6.891 1 52.19 74 LEU A CA 1
ATOM 501 C C . LEU A 1 74 ? -10.352 46.562 6.535 1 52.19 74 LEU A C 1
ATOM 503 O O . LEU A 1 74 ? -11.094 45.656 6.875 1 52.19 74 LEU A O 1
ATOM 507 N N . LEU A 1 75 ? -10.992 47.594 6.328 1 62.41 75 LEU A N 1
ATOM 508 C CA . LEU A 1 75 ? -12.336 47.875 5.836 1 62.41 75 LEU A CA 1
ATOM 509 C C . LEU A 1 75 ? -12.672 47 4.633 1 62.41 75 LEU A C 1
ATOM 511 O O . LEU A 1 75 ? -13.828 46.938 4.211 1 62.41 75 LEU A O 1
ATOM 515 N N . VAL A 1 76 ? -11.68 46.281 4.035 1 77.5 76 VAL A N 1
ATOM 516 C CA . VAL A 1 76 ? -11.961 45.531 2.807 1 77.5 76 VAL A CA 1
ATOM 517 C C . VAL A 1 76 ? -11.922 44.031 3.084 1 77.5 76 VAL A C 1
ATOM 519 O O . VAL A 1 76 ? -11.055 43.562 3.824 1 77.5 76 VAL A O 1
ATOM 522 N N . PRO A 1 77 ? -12.938 43.344 2.6 1 85.69 77 PRO A N 1
ATOM 523 C CA . PRO A 1 77 ? -12.938 41.875 2.74 1 85.69 77 PRO A CA 1
ATOM 524 C C . PRO A 1 77 ? -11.656 41.25 2.201 1 85.69 77 PRO A C 1
ATOM 526 O O . PRO A 1 77 ? -11.102 41.719 1.204 1 85.69 77 PRO A O 1
ATOM 529 N N . GLY A 1 78 ? -11.102 40.281 2.934 1 89.25 78 GLY A N 1
ATOM 530 C CA . GLY A 1 78 ? -9.867 39.625 2.576 1 89.25 78 GLY A CA 1
ATOM 531 C C . GLY A 1 78 ? -9.859 39.094 1.152 1 89.25 78 GLY A C 1
ATOM 532 O O . GLY A 1 78 ? -8.828 39.125 0.478 1 89.25 78 GLY A O 1
ATOM 533 N N . ALA A 1 79 ? -10.969 38.656 0.657 1 91.19 79 ALA A N 1
ATOM 534 C CA . ALA A 1 79 ? -11.094 38.094 -0.686 1 91.19 79 ALA A CA 1
ATOM 535 C C . ALA A 1 79 ? -10.758 39.125 -1.749 1 91.19 79 ALA A C 1
ATOM 537 O O . ALA A 1 79 ? -10.258 38.781 -2.824 1 91.19 79 ALA A O 1
ATOM 538 N N . GLN A 1 80 ? -10.961 40.312 -1.433 1 88.38 80 GLN A N 1
ATOM 539 C CA . GLN A 1 80 ? -10.75 41.406 -2.396 1 88.38 80 GLN A CA 1
ATOM 540 C C . GLN A 1 80 ? -9.281 41.781 -2.469 1 88.38 80 GLN A C 1
ATOM 542 O O . GLN A 1 80 ? -8.859 42.469 -3.4 1 88.38 80 GLN A O 1
ATOM 547 N N . LEU A 1 81 ? -8.562 41.312 -1.471 1 91.19 81 LEU A N 1
ATOM 548 C CA . LEU A 1 81 ? -7.133 41.594 -1.454 1 91.19 81 LEU A CA 1
ATOM 549 C C . LEU A 1 81 ? -6.375 40.688 -2.402 1 91.19 81 LEU A C 1
ATOM 551 O O . LEU A 1 81 ? -5.238 40.969 -2.785 1 91.19 81 LEU A O 1
ATOM 555 N N . LEU A 1 82 ? -7.008 39.656 -2.771 1 93.31 82 LEU A N 1
ATOM 556 C CA . LEU A 1 82 ? -6.352 38.656 -3.627 1 93.31 82 LEU A CA 1
ATOM 557 C C . LEU A 1 82 ? -6.297 39.156 -5.07 1 93.31 82 LEU A C 1
ATOM 559 O O . LEU A 1 82 ? -7.203 39.844 -5.531 1 93.31 82 LEU A O 1
ATOM 563 N N . PRO A 1 83 ? -5.219 38.75 -5.762 1 91.44 83 PRO A N 1
ATOM 564 C CA . PRO A 1 83 ? -5.227 39.031 -7.199 1 91.44 83 PRO A CA 1
ATOM 565 C C . PRO A 1 83 ? -6.406 38.375 -7.914 1 91.44 83 PRO A C 1
ATOM 567 O O . PRO A 1 83 ? -6.906 37.344 -7.469 1 91.44 83 PRO A O 1
ATOM 570 N N . LYS A 1 84 ? -6.781 38.938 -9.023 1 91 84 LYS A N 1
ATOM 571 C CA . LYS A 1 84 ? -7.934 38.438 -9.781 1 91 84 LYS A CA 1
ATOM 572 C C . LYS A 1 84 ? -7.762 36.969 -10.172 1 91 84 LYS A C 1
ATOM 574 O O . LYS A 1 84 ? -8.711 36.188 -10.086 1 91 84 LYS A O 1
ATOM 579 N N . GLY A 1 85 ? -6.625 36.656 -10.586 1 93 85 GLY A N 1
ATOM 580 C CA . GLY A 1 85 ? -6.371 35.281 -10.984 1 93 85 GLY A CA 1
ATOM 581 C C . GLY A 1 85 ? -6.559 34.281 -9.859 1 93 85 GLY A C 1
ATOM 582 O O . GLY A 1 85 ? -7.09 33.219 -10.062 1 93 85 GLY A O 1
ATOM 583 N N . TRP A 1 86 ? -6.148 34.625 -8.711 1 95.5 86 TRP A N 1
ATOM 584 C CA . TRP A 1 86 ? -6.258 33.719 -7.559 1 95.5 86 TRP A CA 1
ATOM 585 C C . TRP A 1 86 ? -7.711 33.594 -7.113 1 95.5 86 TRP A C 1
ATOM 587 O O . TRP A 1 86 ? -8.141 32.531 -6.695 1 95.5 86 TRP A O 1
ATOM 597 N N . ARG A 1 87 ? -8.492 34.625 -7.238 1 93.44 87 ARG A N 1
ATOM 598 C CA . ARG A 1 87 ? -9.906 34.562 -6.871 1 93.44 87 ARG A CA 1
ATOM 599 C C . ARG A 1 87 ? -10.664 33.594 -7.77 1 93.44 87 ARG A C 1
ATOM 601 O O . ARG A 1 87 ? -11.617 32.938 -7.324 1 93.44 87 ARG A O 1
ATOM 608 N N . LYS A 1 88 ? -10.164 33.469 -8.906 1 92.5 88 LYS A N 1
ATOM 609 C CA . LYS A 1 88 ? -10.828 32.594 -9.875 1 92.5 88 LYS A CA 1
ATOM 610 C C . LYS A 1 88 ? -10.469 31.141 -9.633 1 92.5 88 LYS A C 1
ATOM 612 O O . LYS A 1 88 ? -11.273 30.234 -9.891 1 92.5 88 LYS A O 1
ATOM 617 N N . THR A 1 89 ? -9.344 30.922 -9.133 1 92.5 89 THR A N 1
ATOM 618 C CA . THR A 1 89 ? -8.852 29.547 -9.078 1 92.5 89 THR A CA 1
ATOM 619 C C . THR A 1 89 ? -8.945 28.984 -7.664 1 92.5 89 THR A C 1
ATOM 621 O O . THR A 1 89 ? -8.992 27.781 -7.469 1 92.5 89 THR A O 1
ATOM 624 N N . LEU A 1 90 ? -9.031 29.812 -6.688 1 95.12 90 LEU A N 1
ATOM 625 C CA . LEU A 1 90 ? -9.156 29.375 -5.305 1 95.12 90 LEU A CA 1
ATOM 626 C C . LEU A 1 90 ? -10.625 29.141 -4.938 1 95.12 90 LEU A C 1
ATOM 628 O O . LEU A 1 90 ? -11.492 29.922 -5.332 1 95.12 90 LEU A O 1
ATOM 632 N N . PRO A 1 91 ? -10.898 28.109 -4.25 1 94.25 91 PRO A N 1
ATOM 633 C CA . PRO A 1 91 ? -12.266 27.953 -3.732 1 94.25 91 PRO A CA 1
ATOM 634 C C . PRO A 1 91 ? -12.648 29.078 -2.768 1 94.25 91 PRO A C 1
ATOM 636 O O . PRO A 1 91 ? -11.781 29.719 -2.174 1 94.25 91 PRO A O 1
ATOM 639 N N . GLU A 1 92 ? -13.836 29.219 -2.559 1 93.12 92 GLU A N 1
ATOM 640 C CA . GLU A 1 92 ? -14.367 30.312 -1.755 1 93.12 92 GLU A CA 1
ATOM 641 C C . GLU A 1 92 ? -13.891 30.219 -0.309 1 93.12 92 GLU A C 1
ATOM 643 O O . GLU A 1 92 ? -13.617 31.25 0.327 1 93.12 92 GLU A O 1
ATOM 648 N N . GLU A 1 93 ? -13.789 29.062 0.157 1 94.5 93 GLU A N 1
ATOM 649 C CA . GLU A 1 93 ? -13.445 28.875 1.564 1 94.5 93 GLU A CA 1
ATOM 650 C C . GLU A 1 93 ? -12.008 29.297 1.843 1 94.5 93 GLU A C 1
ATOM 652 O O . GLU A 1 93 ? -11.625 29.5 2.998 1 94.5 93 GLU A O 1
ATOM 657 N N . GLN A 1 94 ? -11.203 29.516 0.811 1 96 94 GLN A N 1
ATOM 658 C CA . GLN A 1 94 ? -9.789 29.859 0.981 1 96 94 GLN A CA 1
ATOM 659 C C . GLN A 1 94 ? -9.578 31.359 0.863 1 96 94 GLN A C 1
ATOM 661 O O . GLN A 1 94 ? -8.562 31.891 1.32 1 96 94 GLN A O 1
ATOM 666 N N . GLN A 1 95 ? -10.461 32.062 0.28 1 95.31 95 GLN A N 1
ATOM 667 C CA . GLN A 1 95 ? -10.195 33.406 -0.23 1 95.31 95 GLN A CA 1
ATOM 668 C C . GLN A 1 95 ? -10.094 34.406 0.908 1 95.31 95 GLN A C 1
ATOM 670 O O . GLN A 1 95 ? -9.148 35.188 0.964 1 95.31 95 GLN A O 1
ATOM 675 N N . GLU A 1 96 ? -11 34.312 1.82 1 93.44 96 GLU A N 1
ATOM 676 C CA . GLU A 1 96 ? -11.055 35.312 2.885 1 93.44 96 GLU A CA 1
ATOM 677 C C . GLU A 1 96 ? -9.797 35.25 3.752 1 93.44 96 GLU A C 1
ATOM 679 O O . GLU A 1 96 ? -9.125 36.25 3.945 1 93.44 96 GLU A O 1
ATOM 684 N N . TRP A 1 97 ? -9.43 34.094 4.199 1 94.38 97 TRP A N 1
ATOM 685 C CA . TRP A 1 97 ? -8.32 34.031 5.141 1 94.38 97 TRP A CA 1
ATOM 686 C C . TRP A 1 97 ? -6.984 34.219 4.43 1 94.38 97 TRP A C 1
ATOM 688 O O . TRP A 1 97 ? -6.062 34.812 4.98 1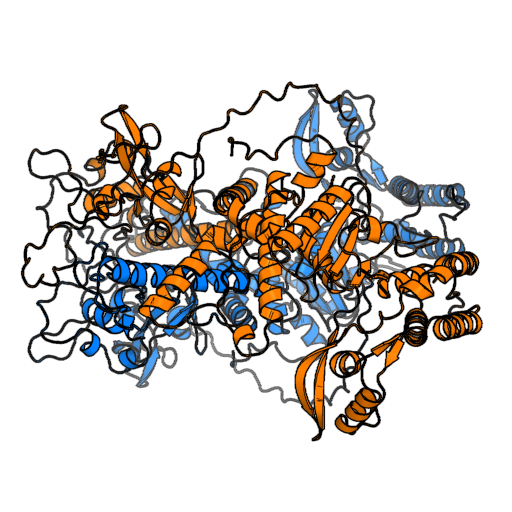 94.38 97 TRP A O 1
ATOM 698 N N . LEU A 1 98 ? -6.824 33.719 3.252 1 95.44 98 LEU A N 1
ATOM 699 C CA . LEU A 1 98 ? -5.566 33.844 2.525 1 95.44 98 LEU A CA 1
ATOM 700 C C . LEU A 1 98 ? -5.289 35.281 2.152 1 95.44 98 LEU A C 1
ATOM 702 O O . LEU A 1 98 ? -4.152 35.75 2.238 1 95.44 98 LEU A O 1
ATOM 706 N N . GLY A 1 99 ? -6.324 35.969 1.712 1 94.38 99 GLY A N 1
ATOM 707 C CA . GLY A 1 99 ? -6.18 37.375 1.431 1 94.38 99 GLY A CA 1
ATOM 708 C C . GLY A 1 99 ? -5.695 38.188 2.625 1 94.38 99 GLY A C 1
ATOM 709 O O . GLY A 1 99 ? -4.805 39.031 2.492 1 94.38 99 GLY A O 1
ATOM 710 N N . ARG A 1 100 ? -6.168 37.875 3.766 1 91.44 100 ARG A N 1
ATOM 711 C CA . ARG A 1 100 ? -5.809 38.562 4.988 1 91.44 100 ARG A CA 1
ATOM 712 C C . ARG A 1 100 ? -4.402 38.188 5.445 1 91.44 100 ARG A C 1
ATOM 714 O O . ARG A 1 100 ? -3.697 39 6.039 1 91.44 100 ARG A O 1
ATOM 721 N N . ALA A 1 101 ? -4.07 37.031 5.141 1 93 101 ALA A N 1
ATOM 722 C CA . ALA A 1 101 ? -2.781 36.531 5.621 1 93 101 ALA A CA 1
ATOM 723 C C . ALA A 1 101 ? -1.641 37.031 4.734 1 93 101 ALA A C 1
ATOM 725 O O . ALA A 1 101 ? -0.566 37.375 5.234 1 93 101 ALA A O 1
ATOM 726 N N . LEU A 1 102 ? -1.868 37.156 3.438 1 93.88 102 LEU A N 1
ATOM 727 C CA . LEU A 1 102 ? -0.767 37.344 2.506 1 93.88 102 LEU A CA 1
ATOM 728 C C . LEU A 1 102 ? -0.71 38.812 2.053 1 93.88 102 LEU A C 1
ATOM 730 O O . LEU A 1 102 ? 0.313 39.281 1.534 1 93.88 102 LEU A O 1
ATOM 734 N N . PHE A 1 103 ? -1.794 39.531 2.213 1 91.81 103 PHE A N 1
ATOM 735 C CA . PHE A 1 103 ? -1.834 40.844 1.634 1 91.81 103 PHE A CA 1
ATOM 736 C C . PHE A 1 103 ? -2.229 41.875 2.682 1 91.81 103 PHE A C 1
ATOM 738 O O . PHE A 1 103 ? -2.957 41.562 3.627 1 91.81 103 PHE A O 1
ATOM 745 N N . THR A 1 104 ? -1.624 42.969 2.541 1 85.94 104 THR A N 1
ATOM 746 C CA . THR A 1 104 ? -1.987 44.156 3.35 1 85.94 104 THR A CA 1
ATOM 747 C C . THR A 1 104 ? -2.406 45.312 2.463 1 85.94 104 THR A C 1
ATOM 749 O O . THR A 1 104 ? -2.053 45.375 1.283 1 85.94 104 THR A O 1
ATOM 752 N N . CYS A 1 105 ? -3.395 46 2.881 1 77.12 105 CYS A N 1
ATOM 753 C CA . CYS A 1 105 ? -3.846 47.156 2.094 1 77.12 105 CYS A CA 1
ATOM 754 C C . CYS A 1 105 ? -3.779 48.438 2.908 1 77.12 105 CYS A C 1
ATOM 756 O O . CYS A 1 105 ? -4.406 48.562 3.963 1 77.12 105 CYS A O 1
ATOM 758 N N . GLY A 1 106 ? -2.734 49.281 2.643 1 62.38 106 GLY A N 1
ATOM 759 C CA . GLY A 1 106 ? -2.773 50.625 3.217 1 62.38 106 GLY A CA 1
ATOM 760 C C . GLY A 1 106 ? -3.908 51.469 2.672 1 62.38 106 GLY A C 1
ATOM 761 O O . GLY A 1 106 ? -4.562 51.094 1.698 1 62.38 106 GLY A O 1
ATOM 762 N N . THR A 1 107 ? -4.277 52.531 3.322 1 63.03 107 THR A N 1
ATOM 763 C CA . THR A 1 107 ? -5.355 53.438 2.951 1 63.03 107 THR A CA 1
ATOM 764 C C . THR A 1 107 ? -5.172 53.938 1.522 1 63.03 107 THR A C 1
ATOM 766 O O . THR A 1 107 ? -4.172 54.594 1.214 1 63.03 107 THR A O 1
A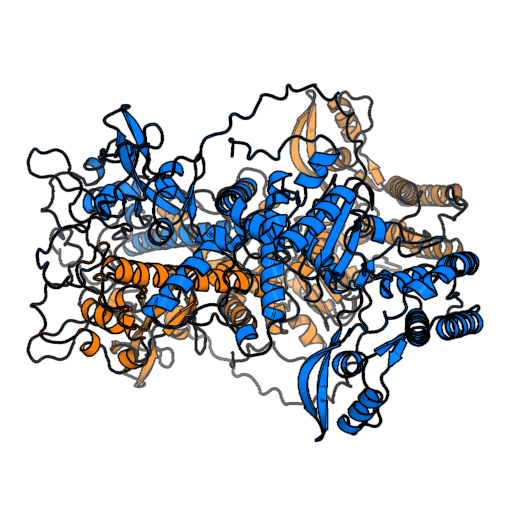TOM 769 N N . GLY A 1 108 ? -6.18 53.594 0.556 1 61.88 108 GLY A N 1
ATOM 770 C CA . GLY A 1 108 ? -6.242 54.094 -0.809 1 61.88 108 GLY A CA 1
ATOM 771 C C . GLY A 1 108 ? -5.246 53.406 -1.735 1 61.88 108 GLY A C 1
ATOM 772 O O . GLY A 1 108 ? -5.031 53.875 -2.859 1 61.88 108 GLY A O 1
ATOM 773 N N . LYS A 1 109 ? -4.547 52.281 -1.221 1 71.25 109 LYS A N 1
ATOM 774 C CA . LYS A 1 109 ? -3.455 51.719 -2.018 1 71.25 109 LYS A CA 1
ATOM 775 C C . LYS A 1 109 ? -3.77 50.312 -2.475 1 71.25 109 LYS A C 1
ATOM 777 O O . LYS A 1 109 ? -4.738 49.688 -2.01 1 71.25 109 LYS A O 1
ATOM 782 N N . LYS A 1 110 ? -3.219 49.906 -3.555 1 80.75 110 LYS A N 1
ATOM 783 C CA . LYS A 1 110 ? -3.273 48.531 -4.086 1 80.75 110 LYS A CA 1
ATOM 784 C C . LYS A 1 110 ? -2.715 47.531 -3.08 1 80.75 110 LYS A C 1
ATOM 786 O O . LYS A 1 110 ? -1.746 47.812 -2.375 1 80.75 110 LYS A O 1
ATOM 791 N N . PRO A 1 111 ? -3.482 46.406 -3.02 1 86.75 111 PRO A N 1
ATOM 792 C CA . PRO A 1 111 ? -2.99 45.406 -2.09 1 86.75 111 PRO A CA 1
ATOM 793 C C . PRO A 1 111 ? -1.546 44.969 -2.373 1 86.75 111 PRO A C 1
ATOM 795 O O . PRO A 1 111 ? -1.146 44.875 -3.535 1 86.75 111 PRO A O 1
ATOM 798 N N . VAL A 1 112 ? -0.825 44.969 -1.297 1 87 112 VAL A N 1
ATOM 799 C CA . VAL A 1 112 ? 0.579 44.594 -1.428 1 87 112 VAL A CA 1
ATOM 800 C C . VAL A 1 112 ? 0.854 43.344 -0.613 1 87 112 VAL A C 1
ATOM 802 O O . VAL A 1 112 ? 0.254 43.125 0.444 1 87 112 VAL A O 1
ATOM 805 N N . LEU A 1 113 ? 1.707 42.531 -1.158 1 90.19 113 LEU A N 1
ATOM 806 C CA . LEU A 1 113 ? 2.133 41.312 -0.466 1 90.19 113 LEU A CA 1
ATOM 807 C C . LEU A 1 113 ? 2.82 41.656 0.852 1 90.19 113 LEU A C 1
ATOM 809 O O . LEU A 1 113 ? 3.576 42.625 0.929 1 90.19 113 LEU A O 1
ATOM 813 N N . THR A 1 114 ? 2.592 40.844 1.83 1 87.69 114 THR A N 1
ATOM 814 C CA . THR A 1 114 ? 3.213 41.094 3.131 1 87.69 114 THR A CA 1
ATOM 815 C C . THR A 1 114 ? 4.73 40.938 3.037 1 87.69 114 THR A C 1
ATOM 817 O O . THR A 1 114 ? 5.242 40.25 2.154 1 87.69 114 THR A O 1
ATOM 820 N N . GLY A 1 115 ? 5.453 41.625 3.85 1 80.56 115 GLY A N 1
ATOM 821 C CA . GLY A 1 115 ? 6.906 41.625 3.809 1 80.56 115 GLY A CA 1
ATOM 822 C C . GLY A 1 115 ? 7.539 40.344 4.262 1 80.56 115 GLY A C 1
ATOM 823 O O . GLY A 1 115 ? 8.562 39.906 3.719 1 80.56 115 GLY A O 1
ATOM 824 N N . GLU A 1 116 ? 7.02 39.75 5.297 1 85.88 116 GLU A N 1
ATOM 825 C CA . GLU A 1 116 ? 7.57 38.5 5.801 1 85.88 116 GLU A CA 1
ATOM 826 C C . GLU A 1 116 ? 6.855 37.281 5.191 1 85.88 116 GLU A C 1
ATOM 828 O O . GLU A 1 116 ? 5.785 36.906 5.656 1 85.88 116 GLU A O 1
ATOM 833 N N . LEU A 1 117 ? 7.566 36.688 4.219 1 90.56 117 LEU A N 1
ATOM 834 C CA . LEU A 1 117 ? 6.945 35.594 3.506 1 90.56 117 LEU A CA 1
ATOM 835 C C . LEU A 1 117 ? 7.453 34.25 4.035 1 90.56 117 LEU A C 1
ATOM 837 O O . LEU A 1 117 ? 8.625 34.125 4.398 1 90.56 117 LEU A O 1
ATOM 841 N N . HIS A 1 118 ? 6.516 33.312 4.133 1 90.94 118 HIS A N 1
ATOM 842 C CA . HIS A 1 118 ? 6.789 31.906 4.484 1 90.94 118 HIS A CA 1
ATOM 843 C C . HIS A 1 118 ? 6.285 30.953 3.402 1 90.94 118 HIS A C 1
ATOM 845 O O . HIS A 1 118 ? 5.422 31.328 2.598 1 90.94 118 HIS A O 1
ATOM 851 N N . PHE A 1 119 ? 6.863 29.859 3.426 1 93.94 119 PHE A N 1
ATOM 852 C CA . PHE A 1 119 ? 6.43 28.891 2.436 1 93.94 119 PHE A CA 1
ATOM 853 C C . PHE A 1 119 ? 5.062 28.312 2.803 1 93.94 119 PHE A C 1
ATOM 855 O O . PHE A 1 119 ? 4.18 28.203 1.949 1 93.94 119 PHE A O 1
ATOM 862 N N . TRP A 1 120 ? 4.887 27.953 4.031 1 94.31 120 TRP A N 1
ATOM 863 C CA . TRP A 1 120 ? 3.641 27.328 4.465 1 94.31 120 TRP A CA 1
ATOM 864 C C . TRP A 1 120 ? 2.803 28.297 5.289 1 94.31 120 TRP A C 1
ATOM 866 O O . TRP A 1 120 ? 3.314 28.938 6.203 1 94.31 120 TRP A O 1
ATOM 876 N N . TRP A 1 121 ? 1.541 28.391 4.914 1 94.5 121 TRP A N 1
ATOM 877 C CA . TRP A 1 121 ? 0.552 29.188 5.621 1 94.5 121 TRP A CA 1
ATOM 878 C C . TRP A 1 121 ? -0.606 28.328 6.109 1 94.5 121 TRP A C 1
ATOM 880 O O . TRP A 1 121 ? -1.167 27.547 5.348 1 94.5 121 TRP A O 1
ATOM 890 N N . SER A 1 122 ? -0.918 28.406 7.352 1 92.38 122 SER A N 1
ATOM 891 C CA . SER A 1 122 ? -2.012 27.625 7.934 1 92.38 122 SER A CA 1
ATOM 892 C C . SER A 1 122 ? -3.244 28.5 8.156 1 92.38 122 SER A C 1
ATOM 894 O O . SER A 1 122 ? -3.129 29.656 8.578 1 92.38 122 SER A O 1
ATOM 896 N N . PRO A 1 123 ? -4.426 27.938 7.906 1 94 123 PRO A N 1
ATOM 897 C CA . PRO A 1 123 ? -5.656 28.703 8.156 1 94 123 PRO A CA 1
ATOM 898 C C . PRO A 1 123 ? -6.02 28.766 9.641 1 94 123 PRO A C 1
ATOM 900 O O . PRO A 1 123 ? -5.582 27.922 10.422 1 94 123 PRO A O 1
ATOM 903 N N . PRO A 1 124 ? -6.727 29.766 9.969 1 88.88 124 PRO A N 1
ATOM 904 C CA . PRO A 1 124 ? -7.219 29.812 11.344 1 88.88 124 PRO A CA 1
ATOM 905 C C . PRO A 1 124 ? -8.164 28.656 11.68 1 88.88 124 PRO A C 1
ATOM 907 O O . PRO A 1 124 ? -8.148 28.141 12.797 1 88.88 124 PRO A O 1
ATOM 910 N N . GLY A 1 125 ? -8.93 28.266 10.688 1 88.81 125 GLY A N 1
ATOM 911 C CA . GLY A 1 125 ? -9.844 27.156 10.898 1 88.81 125 GLY A CA 1
ATOM 912 C C . GLY A 1 125 ? -11.062 27.531 11.719 1 88.81 125 GLY A C 1
ATOM 913 O O . GLY A 1 125 ? -11.273 28.703 12.016 1 88.81 125 GLY A O 1
ATOM 914 N N . ALA A 1 126 ? -11.859 26.516 12.016 1 92 126 ALA A N 1
ATOM 915 C CA . ALA A 1 126 ? -13.055 26.719 12.828 1 92 126 ALA A CA 1
ATOM 916 C C . ALA A 1 126 ? -12.688 26.922 14.297 1 92 126 ALA A C 1
ATOM 918 O O . ALA A 1 126 ? -11.742 26.312 14.797 1 92 126 ALA A O 1
ATOM 919 N N . ARG A 1 127 ? -13.367 27.688 14.898 1 88.69 127 ARG A N 1
ATOM 920 C CA . ARG A 1 127 ? -13.172 27.891 16.328 1 88.69 127 ARG A CA 1
ATOM 921 C C . ARG A 1 127 ? -13.594 26.656 17.125 1 88.69 127 ARG A C 1
ATOM 923 O O . ARG A 1 127 ? -14.336 25.812 16.625 1 88.69 127 ARG A O 1
ATOM 930 N N . GLU A 1 128 ? -13.062 26.672 18.25 1 87.94 128 GLU A N 1
ATOM 931 C CA . GLU A 1 128 ? -13.383 25.516 19.094 1 87.94 128 GLU A CA 1
ATOM 932 C C . GLU A 1 128 ? -14.766 25.656 19.703 1 87.94 128 GLU A C 1
ATOM 934 O O . GLU A 1 128 ? -15.438 24.656 19.984 1 87.94 128 GLU A O 1
ATOM 939 N N . LEU A 1 129 ? -15.094 26.906 19.969 1 87.94 129 LEU A N 1
ATOM 940 C CA . LEU A 1 129 ? -16.406 27.188 20.531 1 87.94 129 LEU A CA 1
ATOM 941 C C . LEU A 1 129 ? -17.125 28.281 19.734 1 87.94 129 LEU A C 1
ATOM 943 O O . LEU A 1 129 ? -16.5 29.266 19.344 1 87.94 129 LEU A O 1
ATOM 947 N N . TYR A 1 130 ? -18.422 28.016 19.422 1 89.31 130 TYR A N 1
ATOM 948 C CA . TYR A 1 130 ? -19.219 28.984 18.688 1 89.31 130 TYR A CA 1
ATOM 949 C C . TYR A 1 130 ? -20.422 29.438 19.5 1 89.31 130 TYR A C 1
ATOM 951 O O . TYR A 1 130 ? -21.062 28.609 20.172 1 89.31 130 TYR A O 1
ATOM 959 N N . THR A 1 131 ? -20.578 30.719 19.5 1 87.19 131 THR A N 1
ATOM 960 C CA . THR A 1 131 ? -21.781 31.266 20.109 1 87.19 131 THR A CA 1
ATOM 961 C C . THR A 1 131 ? -22.797 31.703 19.047 1 87.19 131 THR A C 1
ATOM 963 O O . THR A 1 131 ? -23.969 31.891 19.328 1 87.19 131 THR A O 1
ATOM 966 N N . GLN A 1 132 ? -22.312 31.922 17.828 1 87.94 132 GLN A N 1
ATOM 967 C CA . GLN A 1 132 ? -23.125 32.25 16.672 1 87.94 132 GLN A CA 1
ATOM 968 C C . GLN A 1 132 ? -22.938 31.234 15.547 1 87.94 132 GLN A C 1
ATOM 970 O O . GLN A 1 132 ? -21.938 30.516 15.531 1 87.94 132 GLN A O 1
ATOM 975 N N . ILE A 1 133 ? -23.922 31.219 14.75 1 88.31 133 ILE A N 1
ATOM 976 C CA . ILE A 1 133 ? -23.875 30.266 13.641 1 88.31 133 ILE A CA 1
ATOM 977 C C . ILE A 1 133 ? -22.703 30.594 12.734 1 88.31 133 ILE A C 1
ATOM 979 O O . ILE A 1 133 ? -22.609 31.703 12.195 1 88.31 133 ILE A O 1
ATOM 983 N N . PRO A 1 134 ? -21.844 29.734 12.633 1 91.12 134 PRO A N 1
ATOM 984 C CA . PRO A 1 134 ? -20.672 29.969 11.781 1 91.12 134 PRO A CA 1
ATOM 985 C C . PRO A 1 134 ? -20.938 29.656 10.312 1 91.12 134 PRO A C 1
ATOM 987 O O . PRO A 1 134 ? -21.922 29 9.984 1 91.12 134 PRO A O 1
ATOM 990 N N . SER A 1 135 ? -20.062 30.203 9.5 1 89.56 135 SER A N 1
ATOM 991 C CA . SER A 1 135 ? -20.047 29.812 8.094 1 89.56 135 SER A CA 1
ATOM 992 C C . SER A 1 135 ? -19.375 28.453 7.898 1 89.56 135 SER A C 1
ATOM 994 O O . SER A 1 135 ? -18.406 28.141 8.602 1 89.56 135 SER A O 1
ATOM 996 N N . ALA A 1 136 ? -19.891 27.703 6.906 1 93.06 136 ALA A N 1
ATOM 997 C CA . ALA A 1 136 ? -19.297 26.406 6.598 1 93.06 136 ALA A CA 1
ATOM 998 C C . ALA A 1 136 ? -17.859 26.547 6.125 1 93.06 136 ALA A C 1
ATOM 1000 O O . ALA A 1 136 ? -17.062 25.625 6.27 1 93.06 136 ALA A O 1
ATOM 1001 N N . GLN A 1 137 ? -17.469 27.656 5.668 1 92.31 137 GLN A N 1
ATOM 1002 C CA . GLN A 1 137 ? -16.172 27.875 5.031 1 92.31 137 GLN A CA 1
ATOM 1003 C C . GLN A 1 137 ? -15.031 27.656 6.016 1 92.31 137 GLN A C 1
ATOM 1005 O O . GLN A 1 137 ? -14 27.078 5.664 1 92.31 137 GLN A O 1
ATOM 1010 N N . ALA A 1 138 ? -15.203 28.016 7.223 1 93.44 138 ALA A N 1
ATOM 1011 C CA . ALA A 1 138 ? -14.156 27.938 8.234 1 93.44 138 ALA A CA 1
ATOM 1012 C C . ALA A 1 138 ? -13.766 26.484 8.508 1 93.44 138 ALA A C 1
ATOM 1014 O O . ALA A 1 138 ? -12.633 26.203 8.906 1 93.44 138 ALA A O 1
ATOM 1015 N N . PHE A 1 139 ? -14.695 25.625 8.234 1 95.19 139 PHE A N 1
ATOM 1016 C CA . PHE A 1 139 ? -14.484 24.219 8.562 1 95.19 139 PHE A CA 1
ATOM 1017 C C . PHE A 1 139 ? -13.773 23.5 7.422 1 95.19 139 PHE A C 1
ATOM 1019 O O . PHE A 1 139 ? -13.281 22.375 7.598 1 95.19 139 PHE A O 1
ATOM 1026 N N . PHE A 1 140 ? -13.664 24.109 6.25 1 96.06 140 PHE A N 1
ATOM 1027 C CA . PHE A 1 140 ? -13.164 23.422 5.07 1 96.06 140 PHE A CA 1
ATOM 1028 C C . PHE A 1 140 ? -11.891 24.078 4.551 1 96.06 140 PHE A C 1
ATOM 1030 O O . PHE A 1 140 ? -11.469 23.812 3.424 1 96.06 140 PHE A O 1
ATOM 1037 N N . GLN A 1 141 ? -11.312 24.938 5.359 1 95.62 141 GLN A N 1
ATOM 1038 C CA . GLN A 1 141 ? -10.062 25.578 4.977 1 95.62 141 GLN A CA 1
ATOM 1039 C C . GLN A 1 141 ? -8.898 24.594 4.98 1 95.62 141 GLN A C 1
ATOM 1041 O O . GLN A 1 141 ? -8.938 23.594 5.691 1 95.62 141 GLN A O 1
ATOM 1046 N N . CYS A 1 142 ? -7.941 24.875 4.129 1 95.06 142 CYS A N 1
ATOM 1047 C CA . CYS A 1 142 ? -6.746 24.031 4.023 1 95.06 142 CYS A CA 1
ATOM 1048 C C . CYS A 1 142 ? -5.488 24.891 3.965 1 95.06 142 CYS A C 1
ATOM 1050 O O . CYS A 1 142 ? -5.566 26.109 3.742 1 95.06 142 CYS A O 1
ATOM 1052 N N . ARG A 1 143 ? -4.328 24.266 4.168 1 95.62 143 ARG A N 1
ATOM 1053 C CA . ARG A 1 143 ? -3.047 24.969 4.152 1 95.62 143 ARG A CA 1
ATOM 1054 C C . ARG A 1 143 ? -2.709 25.453 2.746 1 95.62 143 ARG A C 1
ATOM 1056 O O . ARG A 1 143 ? -3.254 24.953 1.762 1 95.62 143 ARG A O 1
ATOM 1063 N N . PHE A 1 144 ? -1.89 26.5 2.725 1 97.25 144 PHE A N 1
ATOM 1064 C CA . PHE A 1 144 ? -1.455 27.109 1.475 1 97.25 144 PHE A CA 1
ATOM 1065 C C . PHE A 1 144 ? 0.066 27.156 1.395 1 97.25 144 PHE A C 1
ATOM 1067 O O . PHE A 1 144 ? 0.732 27.531 2.359 1 97.25 144 PHE A O 1
ATOM 1074 N N . PHE A 1 145 ? 0.611 26.703 0.286 1 97.44 145 PHE A N 1
ATOM 1075 C CA . PHE A 1 145 ? 2.051 26.719 0.055 1 97.44 145 PHE A CA 1
ATOM 1076 C C . PHE A 1 145 ? 2.422 27.797 -0.961 1 97.44 145 PHE A C 1
ATOM 1078 O O . PHE A 1 145 ? 1.95 27.766 -2.1 1 97.44 145 PHE A O 1
ATOM 1085 N N . LEU A 1 146 ? 3.232 28.719 -0.556 1 97.5 146 LEU A N 1
ATOM 1086 C CA . LEU A 1 146 ? 3.713 29.75 -1.459 1 97.5 146 LEU A CA 1
ATOM 1087 C C . LEU A 1 146 ? 5.16 29.5 -1.86 1 97.5 146 LEU A C 1
ATOM 1089 O O . LEU A 1 146 ? 6.066 29.578 -1.026 1 97.5 146 LEU A O 1
ATOM 1093 N N . TRP A 1 147 ? 5.367 29.156 -3.131 1 97.56 147 TRP A N 1
ATOM 1094 C CA . TRP A 1 147 ? 6.711 28.953 -3.652 1 97.56 147 TRP A CA 1
ATOM 1095 C C . TRP A 1 147 ? 7.258 30.219 -4.281 1 97.56 147 TRP A C 1
ATOM 1097 O O . TRP A 1 147 ? 6.887 30.578 -5.402 1 97.56 147 TRP A O 1
ATOM 1107 N N . ALA A 1 148 ? 8.172 30.938 -3.566 1 96.38 148 ALA A N 1
ATOM 1108 C CA . ALA A 1 148 ? 8.75 32.188 -4.027 1 96.38 148 ALA A CA 1
ATOM 1109 C C . ALA A 1 148 ? 10.227 32.281 -3.658 1 96.38 148 ALA A C 1
ATOM 1111 O O . ALA A 1 148 ? 10.625 33.125 -2.865 1 96.38 148 ALA A O 1
ATOM 1112 N N . PRO A 1 149 ? 11.023 31.438 -4.344 1 95.06 149 PRO A N 1
ATOM 1113 C CA . PRO A 1 149 ? 12.445 31.406 -4.012 1 95.06 149 PRO A CA 1
ATOM 1114 C C . PRO A 1 149 ? 13.133 32.75 -4.23 1 95.06 149 PRO A C 1
ATOM 1116 O O . PRO A 1 149 ? 14.031 33.125 -3.469 1 95.06 149 PRO A O 1
ATOM 1119 N N . TYR A 1 150 ? 12.766 33.469 -5.246 1 94.5 150 TYR A N 1
ATOM 1120 C CA . TYR A 1 150 ? 13.367 34.781 -5.5 1 94.5 150 TYR A CA 1
ATOM 1121 C C . TYR A 1 150 ? 13.055 35.75 -4.375 1 94.5 150 TYR A C 1
ATOM 1123 O O . TYR A 1 150 ? 13.945 36.438 -3.875 1 94.5 150 TYR A O 1
ATOM 1131 N N . LYS A 1 151 ? 11.859 35.812 -3.938 1 93.12 151 LYS A N 1
ATOM 1132 C CA . LYS A 1 151 ? 11.438 36.781 -2.924 1 93.12 151 LYS A CA 1
ATOM 1133 C C . LYS A 1 151 ? 11.859 36.344 -1.528 1 93.12 151 LYS A C 1
ATOM 1135 O O . LYS A 1 151 ? 12.227 37.156 -0.687 1 93.12 151 LYS A O 1
ATOM 1140 N N . ILE A 1 152 ? 11.758 35.094 -1.29 1 93.25 152 ILE A N 1
ATOM 1141 C CA . ILE A 1 152 ? 11.953 34.562 0.061 1 93.25 152 ILE A CA 1
ATOM 1142 C C . ILE A 1 152 ? 13.445 34.375 0.328 1 93.25 152 ILE A C 1
ATOM 1144 O O . ILE A 1 152 ? 13.945 34.75 1.395 1 93.25 152 ILE A O 1
ATOM 1148 N N . TRP A 1 153 ? 14.18 33.875 -0.669 1 92.81 153 TRP A N 1
ATOM 1149 C CA . TRP A 1 153 ? 15.586 33.562 -0.458 1 92.81 153 TRP A CA 1
ATOM 1150 C C . TRP A 1 153 ? 16.484 34.594 -1.172 1 92.81 153 TRP A C 1
ATOM 1152 O O . TRP A 1 153 ? 17.703 34.531 -1.075 1 92.81 153 TRP A O 1
ATOM 1162 N N . ALA A 1 154 ? 15.914 35.469 -1.898 1 90.44 154 ALA A N 1
ATOM 1163 C CA . ALA A 1 154 ? 16.688 36.344 -2.766 1 90.44 154 ALA A CA 1
ATOM 1164 C C . ALA A 1 154 ? 17.625 35.531 -3.662 1 90.44 154 ALA A C 1
ATOM 1166 O O . ALA A 1 154 ? 18.797 35.906 -3.824 1 90.44 154 ALA A O 1
ATOM 1167 N N . TYR A 1 155 ? 17.141 34.438 -4.145 1 92.31 155 TYR A N 1
ATOM 1168 C CA . TYR A 1 155 ? 17.922 33.531 -4.965 1 92.31 155 TYR A CA 1
ATOM 1169 C C . TYR A 1 155 ? 18.188 34.125 -6.348 1 92.31 155 TYR A C 1
ATOM 1171 O O . TYR A 1 155 ? 17.266 34.656 -6.98 1 92.31 155 TYR A O 1
ATOM 1179 N N . LYS A 1 156 ? 19.406 34.031 -6.84 1 93.5 156 LYS A N 1
ATOM 1180 C CA . LYS A 1 156 ? 19.734 34.5 -8.18 1 93.5 156 LYS A CA 1
ATOM 1181 C C . LYS A 1 156 ? 19.422 33.438 -9.234 1 93.5 156 LYS A C 1
ATOM 1183 O O . LYS A 1 156 ? 20.031 32.375 -9.234 1 93.5 156 LYS A O 1
ATOM 1188 N N . LEU A 1 157 ? 18.5 33.812 -10.07 1 95.94 157 LEU A N 1
ATOM 1189 C CA . LEU A 1 157 ? 18.047 32.875 -11.094 1 95.94 157 LEU A CA 1
ATOM 1190 C C . LEU A 1 157 ? 18.359 33.406 -12.492 1 95.94 157 LEU A C 1
ATOM 1192 O O . LEU A 1 157 ? 18.312 34.594 -12.727 1 95.94 157 LEU A O 1
ATOM 1196 N N . SER A 1 158 ? 18.703 32.438 -13.383 1 96.12 158 SER A N 1
ATOM 1197 C CA . SER A 1 158 ? 19.062 32.812 -14.75 1 96.12 158 SER A CA 1
ATOM 1198 C C . SER A 1 158 ? 17.953 32.406 -15.727 1 96.12 158 SER A C 1
ATOM 1200 O O . SER A 1 158 ? 17.281 31.391 -15.539 1 96.12 158 SER A O 1
ATOM 1202 N N . CYS A 1 159 ? 17.797 33.219 -16.688 1 96.31 159 CYS A N 1
ATOM 1203 C CA . CYS A 1 159 ? 16.828 32.938 -17.75 1 96.31 159 CYS A CA 1
ATOM 1204 C C . CYS A 1 159 ? 17.219 31.703 -18.531 1 96.31 159 CYS A C 1
ATOM 1206 O O . CYS A 1 159 ? 18.344 31.609 -19.047 1 96.31 159 CYS A O 1
ATOM 1208 N N . PRO A 1 160 ? 16.328 30.781 -18.656 1 93.12 160 PRO A N 1
ATOM 1209 C CA . PRO A 1 160 ? 16.641 29.547 -19.391 1 93.12 160 PRO A CA 1
ATOM 1210 C C . PRO A 1 160 ? 16.891 29.797 -20.875 1 93.12 160 PRO A C 1
ATOM 1212 O O . PRO A 1 160 ? 17.594 29.016 -21.516 1 93.12 160 PRO A O 1
ATOM 1215 N N . SER A 1 161 ? 16.359 30.828 -21.391 1 91.75 161 SER A N 1
ATOM 1216 C CA . SER A 1 161 ? 16.484 31.125 -22.812 1 91.75 161 SER A CA 1
ATOM 1217 C C . SER A 1 161 ? 17.75 31.906 -23.109 1 91.75 161 SER A C 1
ATOM 1219 O O . SER A 1 161 ? 18.484 31.578 -24.047 1 91.75 161 SER A O 1
ATOM 1221 N N . CYS A 1 162 ? 18.109 33 -22.406 1 93.69 162 CYS A N 1
ATOM 1222 C CA . CYS A 1 162 ? 19.234 33.875 -22.75 1 93.69 162 CYS A CA 1
ATOM 1223 C C . CYS A 1 162 ? 20.25 33.906 -21.625 1 93.69 162 CYS A C 1
ATOM 1225 O O . CYS A 1 162 ? 21.266 34.594 -21.703 1 93.69 162 CYS A O 1
ATOM 1227 N N . LYS A 1 163 ? 20.078 33.344 -20.438 1 92.12 163 LYS A N 1
ATOM 1228 C CA . LYS A 1 163 ? 21 33.094 -19.328 1 92.12 163 LYS A CA 1
ATOM 1229 C C . LYS A 1 163 ? 21.203 34.375 -18.516 1 92.12 163 LYS A C 1
ATOM 1231 O O . LYS A 1 163 ? 22.047 34.406 -17.609 1 92.12 163 LYS A O 1
ATOM 1236 N N . ARG A 1 164 ? 20.422 35.406 -18.812 1 93.31 164 ARG A N 1
ATOM 1237 C CA . ARG A 1 164 ? 20.484 36.625 -18 1 93.31 164 ARG A CA 1
ATOM 1238 C C . ARG A 1 164 ? 19.703 36.438 -16.703 1 93.31 164 ARG A C 1
ATOM 1240 O O . ARG A 1 164 ? 18.938 35.5 -16.547 1 93.31 164 ARG A O 1
ATOM 1247 N N . GLN A 1 165 ? 19.922 37.406 -15.859 1 95.12 165 GLN A N 1
ATOM 1248 C CA . GLN A 1 165 ? 19.328 37.312 -14.531 1 95.12 165 GLN A CA 1
ATOM 1249 C C . GLN A 1 165 ? 17.828 37.594 -14.594 1 95.12 165 GLN A C 1
ATOM 1251 O O . GLN A 1 165 ? 17.391 38.531 -15.258 1 95.12 165 GLN A O 1
ATOM 1256 N N . LEU A 1 166 ? 17.109 36.781 -13.906 1 96.44 166 LEU A N 1
ATOM 1257 C CA . LEU A 1 166 ? 15.656 36.969 -13.82 1 96.44 166 LEU A CA 1
ATOM 1258 C C . LEU A 1 166 ? 15.297 37.906 -12.656 1 96.44 166 LEU A C 1
ATOM 1260 O O . LEU A 1 166 ? 16.031 38 -11.672 1 96.44 166 LEU A O 1
ATOM 1264 N N . THR A 1 167 ? 14.188 38.656 -12.82 1 94.75 167 THR A N 1
ATOM 1265 C CA . THR A 1 167 ? 13.688 39.531 -11.766 1 94.75 167 THR A CA 1
ATOM 1266 C C . THR A 1 167 ? 12.242 39.188 -11.414 1 94.75 167 THR A C 1
ATOM 1268 O O . THR A 1 167 ? 11.578 38.438 -12.141 1 94.75 167 THR A O 1
ATOM 1271 N N . GLY A 1 168 ? 11.859 39.75 -10.25 1 93.69 168 GLY A N 1
ATOM 1272 C CA . GLY A 1 168 ? 10.5 39.5 -9.805 1 93.69 168 GLY A CA 1
ATOM 1273 C C . GLY A 1 168 ? 9.461 40.219 -10.625 1 93.69 168 GLY A C 1
ATOM 1274 O O . GLY A 1 168 ? 9.625 41.406 -10.922 1 93.69 168 GLY A O 1
ATOM 1275 N N . ALA A 1 169 ? 8.406 39.469 -11.055 1 93.25 169 ALA A N 1
ATOM 1276 C CA . ALA A 1 169 ? 7.316 40.062 -11.82 1 93.25 169 ALA A CA 1
ATOM 1277 C C . ALA A 1 169 ? 5.973 39.844 -11.141 1 93.25 169 ALA A C 1
ATOM 1279 O O . ALA A 1 169 ? 4.957 39.625 -11.805 1 93.25 169 ALA A O 1
ATOM 1280 N N . GLY A 1 170 ? 6 39.75 -9.844 1 91.81 170 GLY A N 1
ATOM 1281 C CA . GLY A 1 170 ? 4.758 39.562 -9.109 1 91.81 170 GLY A CA 1
ATOM 1282 C C . GLY A 1 170 ? 4.395 38.094 -8.922 1 91.81 170 GLY A C 1
ATOM 1283 O O . GLY A 1 170 ? 5.273 37.219 -8.859 1 91.81 170 GLY A O 1
ATOM 1284 N N . LEU A 1 171 ? 3.07 37.906 -8.648 1 94.5 171 LEU A N 1
ATOM 1285 C CA . LEU A 1 171 ? 2.582 36.531 -8.406 1 94.5 171 LEU A CA 1
ATOM 1286 C C . LEU A 1 171 ? 2.029 35.938 -9.688 1 94.5 171 LEU A C 1
ATOM 1288 O O . LEU A 1 171 ? 1.418 36.625 -10.5 1 94.5 171 LEU A O 1
ATOM 1292 N N . TYR A 1 172 ? 2.256 34.625 -9.828 1 95.06 172 TYR A N 1
ATOM 1293 C CA . TYR A 1 172 ? 1.678 33.875 -10.945 1 95.06 172 TYR A CA 1
ATOM 1294 C C . TYR A 1 172 ? 0.157 33.844 -10.852 1 95.06 172 TYR A C 1
ATOM 1296 O O . TYR A 1 172 ? -0.399 33.75 -9.758 1 95.06 172 TYR A O 1
ATOM 1304 N N . ARG A 1 173 ? -0.538 33.812 -11.867 1 92.25 173 ARG A N 1
ATOM 1305 C CA . ARG A 1 173 ? -1.975 34.062 -11.93 1 92.25 173 ARG A CA 1
ATOM 1306 C C . ARG A 1 173 ? -2.76 32.844 -11.453 1 92.25 173 ARG A C 1
ATOM 1308 O O . ARG A 1 173 ? -3.9 32.969 -11 1 92.25 173 ARG A O 1
ATOM 1315 N N . THR A 1 174 ? -2.195 31.703 -11.57 1 93.19 174 THR A N 1
ATOM 1316 C CA . THR A 1 174 ? -2.965 30.5 -11.281 1 93.19 174 THR A CA 1
ATOM 1317 C C . THR A 1 174 ? -2.469 29.844 -10 1 93.19 174 THR A C 1
ATOM 1319 O O . THR A 1 174 ? -1.263 29.766 -9.758 1 93.19 174 THR A O 1
ATOM 1322 N N . VAL A 1 175 ? -3.453 29.484 -9.188 1 95.62 175 VAL A N 1
ATOM 1323 C CA . VAL A 1 175 ? -3.164 28.672 -8.008 1 95.62 175 VAL A CA 1
ATOM 1324 C C . VAL A 1 175 ? -3.428 27.188 -8.32 1 95.62 175 VAL A C 1
ATOM 1326 O O . VAL A 1 175 ? -4.391 26.859 -9.016 1 95.62 175 VAL A O 1
ATOM 1329 N N . ARG A 1 176 ? -2.588 26.328 -7.812 1 95.69 176 ARG A N 1
ATOM 1330 C CA . ARG A 1 176 ? -2.725 24.906 -8.094 1 95.69 176 ARG A CA 1
ATOM 1331 C C . ARG A 1 176 ? -3.23 24.156 -6.871 1 95.69 176 ARG A C 1
ATOM 1333 O O . ARG A 1 176 ? -2.922 24.516 -5.734 1 95.69 176 ARG A O 1
ATOM 1340 N N . ARG A 1 177 ? -3.988 23.156 -7.168 1 95.81 177 ARG A N 1
ATOM 1341 C CA . ARG A 1 177 ? -4.418 22.219 -6.133 1 95.81 177 ARG A CA 1
ATOM 1342 C C . ARG A 1 177 ? -3.457 21.047 -6.027 1 95.81 177 ARG A C 1
ATOM 1344 O O . ARG A 1 177 ? -3.057 20.469 -7.043 1 95.81 177 ARG A O 1
ATOM 1351 N N . VAL A 1 178 ? -3.062 20.641 -4.789 1 97.56 178 VAL A N 1
ATOM 1352 C CA . VAL A 1 178 ? -2.094 19.562 -4.582 1 97.56 178 VAL A CA 1
ATOM 1353 C C . VAL A 1 178 ? -2.738 18.438 -3.789 1 97.56 178 VAL A C 1
ATOM 1355 O O . VAL A 1 178 ? -3.27 18.656 -2.697 1 97.56 178 VAL A O 1
ATOM 1358 N N . LEU A 1 179 ? -2.701 17.266 -4.379 1 97.5 179 LEU A N 1
ATOM 1359 C CA . LEU A 1 179 ? -3.223 16.078 -3.703 1 97.5 179 LEU A CA 1
ATOM 1360 C C . LEU A 1 179 ? -2.314 15.672 -2.549 1 97.5 179 LEU A C 1
ATOM 1362 O O . LEU A 1 179 ? -1.112 15.477 -2.736 1 97.5 179 LEU A O 1
ATOM 1366 N N . ASP A 1 180 ? -2.854 15.586 -1.353 1 96.75 180 ASP A N 1
ATOM 1367 C CA . ASP A 1 180 ? -2.166 15.07 -0.175 1 96.75 180 ASP A CA 1
ATOM 1368 C C . ASP A 1 180 ? -2.85 13.805 0.345 1 96.75 180 ASP A C 1
ATOM 1370 O O . ASP A 1 180 ? -3.748 13.266 -0.303 1 96.75 180 ASP A O 1
ATOM 1374 N N . ILE A 1 181 ? -2.49 13.281 1.438 1 95.56 181 ILE A N 1
ATOM 1375 C CA . ILE A 1 181 ? -2.873 11.961 1.939 1 95.56 181 ILE A CA 1
ATOM 1376 C C . ILE A 1 181 ? -4.367 11.945 2.248 1 95.56 181 ILE A C 1
ATOM 1378 O O . ILE A 1 181 ? -5.07 11 1.883 1 95.56 181 ILE A O 1
ATOM 1382 N N . ASP A 1 182 ? -4.91 12.938 2.939 1 94.31 182 ASP A N 1
ATOM 1383 C CA . ASP A 1 182 ? -6.305 12.891 3.363 1 94.31 182 ASP A CA 1
ATOM 1384 C C . ASP A 1 182 ? -7.031 14.18 2.996 1 94.31 182 ASP A C 1
ATOM 1386 O O . ASP A 1 182 ? -8.18 14.391 3.404 1 94.31 182 ASP A O 1
ATOM 1390 N N . ASN A 1 183 ? -6.281 15.047 2.34 1 94.25 183 ASN A N 1
ATOM 1391 C CA . ASN A 1 183 ? -6.848 16.328 1.91 1 94.25 183 ASN A CA 1
ATOM 1392 C C . ASN A 1 183 ? -6.047 16.938 0.766 1 94.25 183 ASN A C 1
ATOM 1394 O O . ASN A 1 183 ? -5.09 16.328 0.279 1 94.25 183 ASN A O 1
ATOM 1398 N N . PHE A 1 184 ? -6.602 18.031 0.243 1 95.5 184 PHE A N 1
ATOM 1399 C CA . PHE A 1 184 ? -5.871 18.844 -0.718 1 95.5 184 PHE A CA 1
ATOM 1400 C C . PHE A 1 184 ? -5.328 20.109 -0.054 1 95.5 184 PHE A C 1
ATOM 1402 O O . PHE A 1 184 ? -5.859 20.562 0.96 1 95.5 184 PHE A O 1
ATOM 1409 N N . TYR A 1 185 ? -4.258 20.609 -0.497 1 97 185 TYR A N 1
ATOM 1410 C CA . TYR A 1 185 ? -3.852 21.984 -0.218 1 97 185 TYR A CA 1
ATOM 1411 C C . TYR A 1 185 ? -3.566 22.734 -1.51 1 97 185 TYR A C 1
ATOM 1413 O O . TYR A 1 185 ? -3.631 22.172 -2.6 1 97 185 TYR A O 1
ATOM 1421 N N . PHE A 1 186 ? -3.367 24 -1.345 1 97.31 186 PHE A N 1
ATOM 1422 C CA . PHE A 1 186 ? -3.197 24.828 -2.529 1 97.31 186 PHE A CA 1
ATOM 1423 C C . PHE A 1 186 ? -1.808 25.453 -2.557 1 97.31 186 PHE A C 1
ATOM 1425 O O . PHE A 1 186 ? -1.17 25.609 -1.514 1 97.31 186 PHE A O 1
ATOM 1432 N N . MET A 1 187 ? -1.374 25.766 -3.805 1 97.44 187 MET A N 1
ATOM 1433 C CA . MET A 1 187 ? -0.012 26.266 -3.984 1 97.44 187 MET A CA 1
ATOM 1434 C C . MET A 1 187 ? 0.017 27.438 -4.965 1 97.44 187 MET A C 1
ATOM 1436 O O . MET A 1 187 ? -0.612 27.375 -6.02 1 97.44 187 MET A O 1
ATOM 1440 N N . GLY A 1 188 ? 0.583 28.531 -4.523 1 96.75 188 GLY A N 1
ATOM 1441 C CA . GLY A 1 188 ? 0.882 29.656 -5.387 1 96.75 188 GLY A CA 1
ATOM 1442 C C . GLY A 1 188 ? 2.369 29.891 -5.578 1 96.75 188 GLY A C 1
ATOM 1443 O O . GLY A 1 188 ? 3.188 29.328 -4.848 1 96.75 188 GLY A O 1
ATOM 1444 N N . THR A 1 189 ? 2.73 30.562 -6.656 1 97.31 189 THR A N 1
ATOM 1445 C CA . THR A 1 189 ? 4.141 30.812 -6.922 1 97.31 189 THR A CA 1
ATOM 1446 C C . THR A 1 189 ? 4.34 32.219 -7.473 1 97.31 189 THR A C 1
ATOM 1448 O O . THR A 1 189 ? 3.369 32.938 -7.77 1 97.31 189 THR A O 1
ATOM 1451 N N . GLU A 1 190 ? 5.535 32.719 -7.453 1 96.25 190 GLU A N 1
ATOM 1452 C CA . GLU A 1 190 ? 5.879 34 -8.039 1 96.25 190 GLU A CA 1
ATOM 1453 C C . GLU A 1 190 ? 6.18 33.875 -9.523 1 96.25 190 GLU A C 1
ATOM 1455 O O . GLU A 1 190 ? 6.441 32.781 -10.016 1 96.25 190 GLU A O 1
ATOM 1460 N N . HIS A 1 191 ? 5.98 34.938 -10.117 1 95.31 191 HIS A N 1
ATOM 1461 C CA . HIS A 1 191 ? 6.297 35.094 -11.531 1 95.31 191 HIS A CA 1
ATOM 1462 C C . HIS A 1 191 ? 7.633 35.812 -11.727 1 95.31 191 HIS A C 1
ATOM 1464 O O . HIS A 1 191 ? 7.926 36.781 -11.047 1 95.31 191 HIS A O 1
ATOM 1470 N N . LEU A 1 192 ? 8.469 35.219 -12.633 1 96.75 192 LEU A N 1
ATOM 1471 C CA . LEU A 1 192 ? 9.773 35.812 -12.93 1 96.75 192 LEU A CA 1
ATOM 1472 C C . LEU A 1 192 ? 9.828 36.281 -14.375 1 96.75 192 LEU A C 1
ATOM 1474 O O . LEU A 1 192 ? 9.211 35.719 -15.258 1 96.75 192 LEU A O 1
ATOM 1478 N N . ALA A 1 193 ? 10.562 37.375 -14.547 1 96.69 193 ALA A N 1
ATOM 1479 C CA . ALA A 1 193 ? 10.648 37.969 -15.891 1 96.69 193 ALA A CA 1
ATOM 1480 C C . ALA A 1 193 ? 12.094 38.281 -16.25 1 96.69 193 ALA A C 1
ATOM 1482 O O . ALA A 1 193 ? 12.875 38.688 -15.383 1 96.69 193 ALA A O 1
ATOM 1483 N N . CYS A 1 194 ? 12.352 38.031 -17.484 1 96 194 CYS A N 1
ATOM 1484 C CA . CYS A 1 194 ? 13.641 38.438 -18.031 1 96 194 CYS A CA 1
ATOM 1485 C C . CYS A 1 194 ? 13.539 39.812 -18.688 1 96 194 CYS A C 1
ATOM 1487 O O . CYS A 1 194 ? 12.695 40.031 -19.562 1 96 194 CYS A O 1
ATOM 1489 N N . ARG A 1 195 ? 14.391 40.625 -18.406 1 92.75 195 ARG A N 1
ATOM 1490 C CA . ARG A 1 195 ? 14.359 42 -18.953 1 92.75 195 ARG A CA 1
ATOM 1491 C C . ARG A 1 195 ? 14.93 42.031 -20.375 1 92.75 195 ARG A C 1
ATOM 1493 O O . ARG A 1 195 ? 14.586 42.906 -21.156 1 92.75 195 ARG A O 1
ATOM 1500 N N . ALA A 1 196 ? 15.758 41.062 -20.609 1 93.31 196 ALA A N 1
ATOM 1501 C CA . ALA A 1 196 ? 16.422 41.031 -21.906 1 93.31 196 ALA A CA 1
ATOM 1502 C C . ALA A 1 196 ? 15.5 40.406 -22.969 1 93.31 196 ALA A C 1
ATOM 1504 O O . ALA A 1 196 ? 15.211 41.062 -23.984 1 93.31 196 ALA A O 1
ATOM 1505 N N . CYS A 1 197 ? 14.977 39.219 -22.844 1 94.56 197 CYS A N 1
ATOM 1506 C CA . CYS A 1 197 ? 14.164 38.531 -23.844 1 94.56 197 CYS A CA 1
ATOM 1507 C C . CYS A 1 197 ? 12.68 38.688 -23.531 1 94.56 197 CYS A C 1
ATOM 1509 O O . CYS A 1 197 ? 11.828 38.281 -24.328 1 94.56 197 CYS A O 1
ATOM 1511 N N . LYS A 1 198 ? 12.281 39.188 -22.438 1 92.25 198 LYS A N 1
ATOM 1512 C CA . LYS A 1 198 ? 10.922 39.531 -22.016 1 92.25 198 LYS A CA 1
ATOM 1513 C C . LYS A 1 198 ? 10.094 38.25 -21.766 1 92.25 198 LYS A C 1
ATOM 1515 O O . LYS A 1 198 ? 8.875 38.344 -21.609 1 92.25 198 LYS A O 1
ATOM 1520 N N . LYS A 1 199 ? 10.781 37.156 -21.75 1 94.81 199 LYS A N 1
ATOM 1521 C CA . LYS A 1 199 ? 10.07 35.938 -21.406 1 94.81 199 LYS A CA 1
ATOM 1522 C C . LYS A 1 199 ? 9.773 35.844 -19.906 1 94.81 199 LYS A C 1
ATOM 1524 O O . LYS A 1 199 ? 10.531 36.406 -19.094 1 94.81 199 LYS A O 1
ATOM 1529 N N . LYS A 1 200 ? 8.664 35.25 -19.609 1 95.12 200 LYS A N 1
ATOM 1530 C CA . LYS A 1 200 ? 8.25 35.094 -18.219 1 95.12 200 LYS A CA 1
ATOM 1531 C C . LYS A 1 200 ? 8.18 33.625 -17.828 1 95.12 200 LYS A C 1
ATOM 1533 O O . LYS A 1 200 ? 7.863 32.781 -18.656 1 95.12 200 LYS A O 1
ATOM 1538 N N . TYR A 1 201 ? 8.523 33.375 -16.594 1 96 201 TYR A N 1
ATOM 1539 C CA . TYR A 1 201 ? 8.539 32 -16.094 1 96 201 TYR A CA 1
ATOM 1540 C C . TYR A 1 201 ? 7.902 31.922 -14.719 1 96 201 TYR A C 1
ATOM 1542 O O . TYR A 1 201 ? 8.109 32.781 -13.875 1 96 201 TYR A O 1
ATOM 1550 N N . ALA A 1 202 ? 7.047 30.922 -14.555 1 96 202 ALA A N 1
ATOM 1551 C CA . ALA A 1 202 ? 6.645 30.594 -13.188 1 96 202 ALA A CA 1
ATOM 1552 C C . ALA A 1 202 ? 7.809 29.984 -12.406 1 96 202 ALA A C 1
ATOM 1554 O O . ALA A 1 202 ? 8.562 29.172 -12.938 1 96 202 ALA A O 1
ATOM 1555 N N . ALA A 1 203 ? 7.973 30.297 -11.164 1 96.56 203 ALA A N 1
ATOM 1556 C CA . ALA A 1 203 ? 9.133 29.875 -10.391 1 96.56 203 ALA A CA 1
ATOM 1557 C C . ALA A 1 203 ? 9.125 28.359 -10.188 1 96.56 203 ALA A C 1
ATOM 1559 O O . ALA A 1 203 ? 10.164 27.766 -9.883 1 96.56 203 ALA A O 1
ATOM 1560 N N . TRP A 1 204 ? 7.934 27.734 -10.32 1 95.56 204 TRP A N 1
ATOM 1561 C CA . TRP A 1 204 ? 7.887 26.297 -10.094 1 95.56 204 TRP A CA 1
ATOM 1562 C C . TRP A 1 204 ? 8.141 25.531 -11.398 1 95.56 204 TRP A C 1
ATOM 1564 O O . TRP A 1 204 ? 8.047 24.312 -11.43 1 95.56 204 TRP A O 1
ATOM 1574 N N . ALA A 1 205 ? 8.398 26.219 -12.422 1 92.94 205 ALA A N 1
ATOM 1575 C CA . ALA A 1 205 ? 8.781 25.547 -13.656 1 92.94 205 ALA A CA 1
ATOM 1576 C C . ALA A 1 205 ? 10.062 24.734 -13.461 1 92.94 205 ALA A C 1
ATOM 1578 O O . ALA A 1 205 ? 10.984 25.172 -12.766 1 92.94 205 ALA A O 1
ATOM 1579 N N . GLN A 1 206 ? 10.109 23.625 -14.172 1 89.06 206 GLN A N 1
ATOM 1580 C CA . GLN A 1 206 ? 11.227 22.703 -13.977 1 89.06 206 GLN A CA 1
ATOM 1581 C C . GLN A 1 206 ? 12.547 23.375 -14.344 1 89.06 206 GLN A C 1
ATOM 1583 O O . GLN A 1 206 ? 13.57 23.109 -13.703 1 89.06 206 GLN A O 1
ATOM 1588 N N . GLU A 1 207 ? 12.531 24.203 -15.312 1 90.19 207 GLU A N 1
ATOM 1589 C CA . GLU A 1 207 ? 13.742 24.891 -15.758 1 90.19 207 GLU A CA 1
ATOM 1590 C C . GLU A 1 207 ? 14.273 25.828 -14.68 1 90.19 207 GLU A C 1
ATOM 1592 O O . GLU A 1 207 ? 15.484 26.062 -14.602 1 90.19 207 GLU A O 1
ATOM 1597 N N . ILE A 1 208 ? 13.422 26.344 -13.891 1 94.75 208 ILE A N 1
ATOM 1598 C CA . ILE A 1 208 ? 13.82 27.25 -12.812 1 94.75 208 ILE A CA 1
ATOM 1599 C C . ILE A 1 208 ? 14.211 26.438 -11.578 1 94.75 208 ILE A C 1
ATOM 1601 O O . ILE A 1 208 ? 15.25 26.688 -10.961 1 94.75 208 ILE A O 1
ATOM 1605 N N . LEU A 1 209 ? 13.43 25.422 -11.234 1 92.88 209 LEU A N 1
ATOM 1606 C CA . LEU A 1 209 ? 13.664 24.578 -10.07 1 92.88 209 LEU A CA 1
ATOM 1607 C C . LEU A 1 209 ? 15.039 23.922 -10.148 1 92.88 209 LEU A C 1
ATOM 1609 O O . LEU A 1 209 ? 15.727 23.781 -9.133 1 92.88 209 LEU A O 1
ATOM 1613 N N . SER A 1 210 ? 15.438 23.594 -11.359 1 89.69 210 SER A N 1
ATOM 1614 C CA . SER A 1 210 ? 16.688 22.859 -11.547 1 89.69 210 SER A CA 1
ATOM 1615 C C . SER A 1 210 ? 17.891 23.75 -11.305 1 89.69 210 SER A C 1
ATOM 1617 O O . SER A 1 210 ? 19.016 23.25 -11.141 1 89.69 210 SER A O 1
ATOM 1619 N N . GLN A 1 211 ? 17.688 25.016 -11.242 1 93.44 211 GLN A N 1
ATOM 1620 C CA . GLN A 1 211 ? 18.781 25.953 -11 1 93.44 211 GLN A CA 1
ATOM 1621 C C . GLN A 1 211 ? 19.109 26.031 -9.508 1 93.44 211 GLN A C 1
ATOM 1623 O O . GLN A 1 211 ? 20.188 26.484 -9.133 1 93.44 211 GLN A O 1
ATOM 1628 N N . LEU A 1 212 ? 18.188 25.625 -8.68 1 93.88 212 LEU A N 1
ATOM 1629 C CA . LEU A 1 212 ? 18.391 25.688 -7.238 1 93.88 212 LEU A CA 1
ATOM 1630 C C . LEU A 1 212 ? 19.297 24.547 -6.77 1 93.88 212 LEU A C 1
ATOM 1632 O O . LEU A 1 212 ? 19.359 23.5 -7.41 1 93.88 212 LEU A O 1
ATOM 1636 N N . ASP A 1 213 ? 20.047 24.875 -5.715 1 91.12 213 ASP A N 1
ATOM 1637 C CA . ASP A 1 213 ? 20.797 23.766 -5.117 1 91.12 213 ASP A CA 1
ATOM 1638 C C . ASP A 1 213 ? 19.875 22.734 -4.496 1 91.12 213 ASP A C 1
ATOM 1640 O O . ASP A 1 213 ? 18.688 23 -4.309 1 91.12 213 ASP A O 1
ATOM 1644 N N . LEU A 1 214 ? 20.312 21.594 -4.18 1 88.94 214 LEU A N 1
ATOM 1645 C CA . LEU A 1 214 ? 19.516 20.453 -3.777 1 88.94 214 LEU A CA 1
ATOM 1646 C C . LEU A 1 214 ? 18.734 20.75 -2.494 1 88.94 214 LEU A C 1
ATOM 1648 O O . LEU A 1 214 ? 17.594 20.312 -2.332 1 88.94 214 LEU A O 1
ATOM 1652 N N . ALA A 1 215 ? 19.359 21.422 -1.605 1 91 215 ALA A N 1
ATOM 1653 C CA . ALA A 1 215 ? 18.703 21.734 -0.337 1 91 215 ALA A CA 1
ATOM 1654 C C . ALA A 1 215 ? 17.453 22.578 -0.559 1 91 215 ALA A C 1
ATOM 1656 O O . ALA A 1 215 ? 16.422 22.375 0.09 1 91 215 ALA A O 1
ATOM 1657 N N . HIS A 1 216 ? 17.578 23.547 -1.456 1 93.62 216 HIS A N 1
ATOM 1658 C CA . HIS A 1 216 ? 16.438 24.406 -1.768 1 93.62 216 HIS A CA 1
ATOM 1659 C C . HIS A 1 216 ? 15.398 23.672 -2.592 1 93.62 216 HIS A C 1
ATOM 1661 O O . HIS A 1 216 ? 14.195 23.828 -2.375 1 93.62 216 HIS A O 1
ATOM 1667 N N . GLN A 1 217 ? 15.859 22.828 -3.529 1 92.75 217 GLN A N 1
ATOM 1668 C CA . GLN A 1 217 ? 14.938 22.031 -4.332 1 92.75 217 GLN A CA 1
ATOM 1669 C C . GLN A 1 217 ? 14.078 21.141 -3.447 1 92.75 217 GLN A C 1
ATOM 1671 O O . GLN A 1 217 ? 12.891 20.953 -3.719 1 92.75 217 GLN A O 1
ATOM 1676 N N . ALA A 1 218 ? 14.68 20.641 -2.445 1 91.5 218 ALA A N 1
ATOM 1677 C CA . ALA A 1 218 ? 14.023 19.672 -1.569 1 91.5 218 ALA A CA 1
ATOM 1678 C C . ALA A 1 218 ? 12.852 20.328 -0.827 1 91.5 218 ALA A C 1
ATOM 1680 O O . ALA A 1 218 ? 11.977 19.625 -0.308 1 91.5 218 ALA A O 1
ATOM 1681 N N . ARG A 1 219 ? 12.82 21.641 -0.783 1 93.56 219 ARG A N 1
ATOM 1682 C CA . ARG A 1 219 ? 11.75 22.344 -0.082 1 93.56 219 ARG A CA 1
ATOM 1683 C C . ARG A 1 219 ? 10.477 22.375 -0.916 1 93.56 219 ARG A C 1
ATOM 1685 O O . ARG A 1 219 ? 9.398 22.656 -0.396 1 93.56 219 ARG A O 1
ATOM 1692 N N . PHE A 1 220 ? 10.633 22.156 -2.213 1 94.94 220 PHE A N 1
ATOM 1693 C CA . PHE A 1 220 ? 9.453 22.094 -3.064 1 94.94 220 PHE A CA 1
ATOM 1694 C C . PHE A 1 220 ? 8.672 20.812 -2.811 1 94.94 220 PHE A C 1
ATOM 1696 O O . PHE A 1 220 ? 9.188 19.703 -3.029 1 94.94 220 PHE A O 1
ATOM 1703 N N . PRO A 1 221 ? 7.453 20.844 -2.439 1 94.69 221 PRO A N 1
ATOM 1704 C CA . PRO A 1 221 ? 6.809 19.688 -1.817 1 94.69 221 PRO A CA 1
ATOM 1705 C C . PRO A 1 221 ? 6.074 18.797 -2.826 1 94.69 221 PRO A C 1
ATOM 1707 O O . PRO A 1 221 ? 5.598 17.719 -2.477 1 94.69 221 PRO A O 1
ATOM 1710 N N . ALA A 1 222 ? 5.977 19.141 -4.121 1 95.5 222 ALA A N 1
ATOM 1711 C CA . ALA A 1 222 ? 4.996 18.469 -4.969 1 95.5 222 ALA A CA 1
ATOM 1712 C C . ALA A 1 222 ? 5.582 18.156 -6.344 1 95.5 222 ALA A C 1
ATOM 1714 O O . ALA A 1 222 ? 6.594 18.734 -6.742 1 95.5 222 ALA A O 1
ATOM 1715 N N . VAL A 1 223 ? 4.977 17.203 -6.996 1 93.19 223 VAL A N 1
ATOM 1716 C CA . VAL A 1 223 ? 5.195 16.922 -8.414 1 93.19 223 VAL A CA 1
ATOM 1717 C C . VAL A 1 223 ? 4.082 17.547 -9.25 1 93.19 223 VAL A C 1
ATOM 1719 O O . VAL A 1 223 ? 2.9 17.312 -8.984 1 93.19 223 VAL A O 1
ATOM 1722 N N . LEU A 1 224 ? 4.496 18.328 -10.195 1 91.12 224 LEU A N 1
ATOM 1723 C CA . LEU A 1 224 ? 3.516 19.078 -10.977 1 91.12 224 LEU A CA 1
ATOM 1724 C C . LEU A 1 224 ? 3.211 18.375 -12.289 1 91.12 224 LEU A C 1
ATOM 1726 O O . LEU A 1 224 ? 4.121 17.891 -12.969 1 91.12 224 LEU A O 1
ATOM 1730 N N . THR A 1 225 ? 1.941 18.25 -12.539 1 87.69 225 THR A N 1
ATOM 1731 C CA . THR A 1 225 ? 1.479 17.812 -13.852 1 87.69 225 THR A CA 1
ATOM 1732 C C . THR A 1 225 ? 0.801 18.953 -14.594 1 87.69 225 THR A C 1
ATOM 1734 O O . THR A 1 225 ? 0.954 20.125 -14.219 1 87.69 225 THR A O 1
ATOM 1737 N N . LYS A 1 226 ? 0.152 18.625 -15.625 1 81.19 226 LYS A N 1
ATOM 1738 C CA . LYS A 1 226 ? -0.452 19.688 -16.422 1 81.19 226 LYS A CA 1
ATOM 1739 C C . LYS A 1 226 ? -1.567 20.391 -15.648 1 81.19 226 LYS A C 1
ATOM 1741 O O . LYS A 1 226 ? -1.614 21.625 -15.602 1 81.19 226 LYS A O 1
ATOM 1746 N N . LYS A 1 227 ? -2.344 19.609 -14.992 1 79.5 227 LYS A N 1
ATOM 1747 C CA . LYS A 1 227 ? -3.508 20.219 -14.359 1 79.5 227 LYS A CA 1
ATOM 1748 C C . LYS A 1 227 ? -3.459 20.062 -12.844 1 79.5 227 LYS A C 1
ATOM 1750 O O . LYS A 1 227 ? -3.932 20.922 -12.109 1 79.5 227 LYS A O 1
ATOM 1755 N N . LEU A 1 228 ? -2.936 19 -12.414 1 87.88 228 LEU A N 1
ATOM 1756 C CA . LEU A 1 228 ? -2.965 18.703 -10.992 1 87.88 228 LEU A CA 1
ATOM 1757 C C . LEU A 1 228 ? -1.552 18.516 -10.445 1 87.88 228 LEU A C 1
ATOM 1759 O O . LEU A 1 228 ? -0.581 18.547 -11.211 1 87.88 228 LEU A O 1
ATOM 1763 N N . SER A 1 229 ? -1.473 18.594 -9.18 1 94.62 229 SER A N 1
ATOM 1764 C CA . SER A 1 229 ? -0.214 18.359 -8.484 1 94.62 229 SER A CA 1
ATOM 1765 C C . SER A 1 229 ? -0.381 17.312 -7.383 1 94.62 229 SER A C 1
ATOM 1767 O O . SER A 1 229 ? -1.487 17.109 -6.879 1 94.62 229 SER A O 1
ATOM 1769 N N . CYS A 1 230 ? 0.676 16.656 -7.156 1 96.12 230 CYS A N 1
ATOM 1770 C CA . CYS A 1 230 ? 0.666 15.602 -6.152 1 96.12 230 CYS A CA 1
ATOM 1771 C C . CYS A 1 230 ? 1.786 15.805 -5.141 1 96.12 230 CYS A C 1
ATOM 1773 O O . CYS A 1 230 ? 2.949 15.961 -5.516 1 96.12 230 CYS A O 1
ATOM 1775 N N . ASP A 1 231 ? 1.385 15.797 -3.861 1 96.81 231 ASP A N 1
ATOM 1776 C CA . ASP A 1 231 ? 2.393 15.914 -2.811 1 96.81 231 ASP A CA 1
ATOM 1777 C C . ASP A 1 231 ? 3.359 14.734 -2.844 1 96.81 231 ASP A C 1
ATOM 1779 O O . ASP A 1 231 ? 2.947 13.586 -3.057 1 96.81 231 ASP A O 1
ATOM 1783 N N . LYS A 1 232 ? 4.605 14.977 -2.541 1 93.81 232 LYS A N 1
ATOM 1784 C CA . LYS A 1 232 ? 5.645 13.953 -2.553 1 93.81 232 LYS A CA 1
ATOM 1785 C C . LYS A 1 232 ? 5.348 12.859 -1.53 1 93.81 232 LYS A C 1
ATOM 1787 O O . LYS A 1 232 ? 5.801 11.719 -1.683 1 93.81 232 LYS A O 1
ATOM 1792 N N . ARG A 1 233 ? 4.562 13.133 -0.502 1 93.94 233 ARG A N 1
ATOM 1793 C CA . ARG A 1 233 ? 4.156 12.125 0.472 1 93.94 233 ARG A CA 1
ATOM 1794 C C . ARG A 1 233 ? 3.334 11.023 -0.189 1 93.94 233 ARG A C 1
ATOM 1796 O O . ARG A 1 233 ? 3.461 9.844 0.164 1 93.94 233 ARG A O 1
ATOM 1803 N N . VAL A 1 234 ? 2.51 11.469 -1.065 1 94.88 234 VAL A N 1
ATOM 1804 C CA . VAL A 1 234 ? 1.674 10.508 -1.777 1 94.88 234 VAL A CA 1
ATOM 1805 C C . VAL A 1 234 ? 2.531 9.688 -2.74 1 94.88 234 VAL A C 1
ATOM 1807 O O . VAL A 1 234 ? 2.395 8.469 -2.814 1 94.88 234 VAL A O 1
ATOM 1810 N N . VAL A 1 235 ? 3.406 10.375 -3.402 1 91.81 235 VAL A N 1
ATOM 1811 C CA . VAL A 1 235 ? 4.297 9.695 -4.336 1 91.81 235 VAL A CA 1
ATOM 1812 C C . VAL A 1 235 ? 5.16 8.688 -3.584 1 91.81 235 VAL A C 1
ATOM 1814 O O . VAL A 1 235 ? 5.402 7.582 -4.078 1 91.81 235 VAL A O 1
ATOM 1817 N N . GLY A 1 236 ? 5.586 9.094 -2.424 1 90.31 236 GLY A N 1
ATOM 1818 C CA . GLY A 1 236 ? 6.41 8.227 -1.6 1 90.31 236 GLY A CA 1
ATOM 1819 C C . GLY A 1 236 ? 5.738 6.906 -1.26 1 90.31 236 GLY A C 1
ATOM 1820 O O . GLY A 1 236 ? 6.414 5.895 -1.055 1 90.31 236 GLY A O 1
ATOM 1821 N N . MET A 1 237 ? 4.445 6.875 -1.246 1 91.06 237 MET A N 1
ATOM 1822 C CA . MET A 1 237 ? 3.695 5.664 -0.922 1 91.06 237 MET A CA 1
ATOM 1823 C C . MET A 1 237 ? 3.771 4.656 -2.062 1 91.06 237 MET A C 1
ATOM 1825 O O . MET A 1 237 ? 3.469 3.475 -1.876 1 91.06 237 MET A O 1
ATOM 1829 N N . MET A 1 238 ? 4.176 5.09 -3.211 1 87.5 238 MET A N 1
ATOM 1830 C CA . MET A 1 238 ? 4.223 4.203 -4.371 1 87.5 238 MET A CA 1
ATOM 1831 C C . MET A 1 238 ? 5.645 3.711 -4.621 1 87.5 238 MET A C 1
ATOM 1833 O O . MET A 1 238 ? 5.883 2.92 -5.535 1 87.5 238 MET A O 1
ATOM 1837 N N . GLN A 1 239 ? 6.547 4.062 -3.803 1 84.31 239 GLN A N 1
ATOM 1838 C CA . GLN A 1 239 ? 7.957 3.832 -4.098 1 84.31 239 GLN A CA 1
ATOM 1839 C C . GLN A 1 239 ? 8.352 2.383 -3.822 1 84.31 239 GLN A C 1
ATOM 1841 O O . GLN A 1 239 ? 9.062 1.765 -4.609 1 84.31 239 GLN A O 1
ATOM 1846 N N . PRO A 1 240 ? 7.879 1.816 -2.695 1 76.94 240 PRO A N 1
ATOM 1847 C CA . PRO A 1 240 ? 8.297 0.432 -2.465 1 76.94 240 PRO A CA 1
ATOM 1848 C C . PRO A 1 240 ? 7.809 -0.522 -3.553 1 76.94 240 PRO A 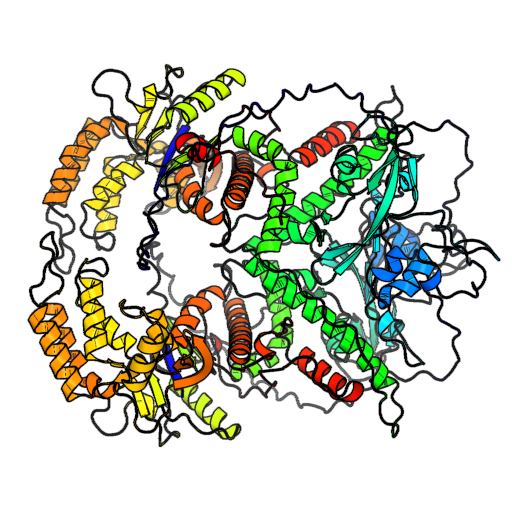C 1
ATOM 1850 O O . PRO A 1 240 ? 6.688 -0.375 -4.047 1 76.94 240 PRO A O 1
ATOM 1853 N N . ARG A 1 241 ? 8.719 -1.362 -3.996 1 73.25 241 ARG A N 1
ATOM 1854 C CA . ARG A 1 241 ? 8.391 -2.311 -5.055 1 73.25 241 ARG A CA 1
ATOM 1855 C C . ARG A 1 241 ? 8.062 -3.684 -4.477 1 73.25 241 ARG A C 1
ATOM 1857 O O . ARG A 1 241 ? 8.898 -4.59 -4.504 1 73.25 241 ARG A O 1
ATOM 1864 N N . THR A 1 242 ? 7.016 -3.783 -3.766 1 66.06 242 THR A N 1
ATOM 1865 C CA . THR A 1 242 ? 6.578 -5.047 -3.182 1 66.06 242 THR A CA 1
ATOM 1866 C C . THR A 1 242 ? 5.254 -5.496 -3.793 1 66.06 242 THR A C 1
ATOM 1868 O O . THR A 1 242 ? 4.586 -4.719 -4.477 1 66.06 242 THR A O 1
ATOM 1871 N N . MET A 1 243 ? 5.07 -6.711 -3.555 1 61.94 243 MET A N 1
ATOM 1872 C CA . MET A 1 243 ? 3.822 -7.277 -4.059 1 61.94 243 MET A CA 1
ATOM 1873 C C . MET A 1 243 ? 2.619 -6.5 -3.533 1 61.94 243 MET A C 1
ATOM 1875 O O . MET A 1 243 ? 2.564 -6.16 -2.35 1 61.94 243 MET A O 1
ATOM 1879 N N . GLY A 1 244 ? 1.811 -6.156 -4.484 1 61.97 244 GLY A N 1
ATOM 1880 C CA . GLY A 1 244 ? 0.542 -5.566 -4.086 1 61.97 244 GLY A CA 1
ATOM 1881 C C . GLY A 1 244 ? 0.581 -4.051 -4.023 1 61.97 244 GLY A C 1
ATOM 1882 O O . GLY A 1 244 ? -0.458 -3.404 -3.875 1 61.97 244 GLY A O 1
ATOM 1883 N N . ASN A 1 245 ? 1.854 -3.523 -4.133 1 69.81 245 ASN A N 1
ATOM 1884 C CA . ASN A 1 245 ? 1.879 -2.064 -4.137 1 69.81 245 ASN A CA 1
ATOM 1885 C C . ASN A 1 245 ? 1.388 -1.501 -5.469 1 69.81 245 ASN A C 1
ATOM 1887 O O . ASN A 1 245 ? 2.191 -1.111 -6.316 1 69.81 245 ASN A O 1
ATOM 1891 N N . SER A 1 246 ? 0.106 -1.42 -5.559 1 75.38 246 SER A N 1
ATOM 1892 C CA . SER A 1 246 ? -0.502 -0.921 -6.785 1 75.38 246 SER A CA 1
ATOM 1893 C C . SER A 1 246 ? -1.085 0.475 -6.586 1 75.38 246 SER A C 1
ATOM 1895 O O . SER A 1 246 ? -1.513 0.823 -5.484 1 75.38 246 SER A O 1
ATOM 1897 N N . PRO A 1 247 ? -0.979 1.231 -7.656 1 81.44 247 PRO A N 1
ATOM 1898 C CA . PRO A 1 247 ? -1.623 2.545 -7.586 1 81.44 247 PRO A CA 1
ATOM 1899 C C . PRO A 1 247 ? -3.121 2.453 -7.297 1 81.44 247 PRO A C 1
ATOM 1901 O O . PRO A 1 247 ? -3.701 3.377 -6.723 1 81.44 247 PRO A O 1
ATOM 1904 N N . SER A 1 248 ? -3.689 1.325 -7.688 1 82.88 248 SER A N 1
ATOM 1905 C CA . SER A 1 248 ? -5.109 1.141 -7.395 1 82.88 248 SER A CA 1
ATOM 1906 C C . SER A 1 248 ? -5.352 1.028 -5.895 1 82.88 248 SER A C 1
ATOM 1908 O O . SER A 1 248 ? -6.336 1.565 -5.379 1 82.88 248 SER A O 1
ATOM 1910 N N . ARG A 1 249 ? -4.504 0.329 -5.297 1 84.81 249 ARG A N 1
ATOM 1911 C CA . ARG A 1 249 ? -4.609 0.217 -3.846 1 84.81 249 ARG A CA 1
ATOM 1912 C C . ARG A 1 249 ? -4.422 1.574 -3.178 1 84.81 249 ARG A C 1
ATOM 1914 O O . ARG A 1 249 ? -5.145 1.916 -2.24 1 84.81 249 ARG A O 1
ATOM 1921 N N . LEU A 1 250 ? -3.418 2.287 -3.586 1 89.06 250 LEU A N 1
ATOM 1922 C CA . LEU A 1 250 ? -3.178 3.607 -3.018 1 89.06 250 LEU A CA 1
ATOM 1923 C C . LEU A 1 250 ? -4.383 4.52 -3.23 1 89.06 250 LEU A C 1
ATOM 1925 O O . LEU A 1 250 ? -4.797 5.234 -2.314 1 89.06 250 LEU A O 1
ATOM 1929 N N . ARG A 1 251 ? -4.883 4.473 -4.434 1 91 251 ARG A N 1
ATOM 1930 C CA . ARG A 1 251 ? -6.035 5.324 -4.703 1 91 251 ARG A CA 1
ATOM 1931 C C . ARG A 1 251 ? -7.199 4.984 -3.775 1 91 251 ARG A C 1
ATOM 1933 O O . ARG A 1 251 ? -7.879 5.879 -3.271 1 91 251 ARG A O 1
ATOM 1940 N N . ALA A 1 252 ? -7.43 3.686 -3.615 1 88.31 252 ALA A N 1
ATOM 1941 C CA . ALA A 1 252 ? -8.508 3.268 -2.719 1 88.31 252 ALA A CA 1
ATOM 1942 C C . ALA A 1 252 ? -8.312 3.848 -1.32 1 88.31 252 ALA A C 1
ATOM 1944 O O . ALA A 1 252 ? -9.258 4.332 -0.703 1 88.31 252 ALA A O 1
ATOM 1945 N N . ALA A 1 253 ? -7.105 3.795 -0.823 1 91 253 ALA A N 1
ATOM 1946 C CA . ALA A 1 253 ? -6.801 4.348 0.493 1 91 253 ALA A CA 1
ATOM 1947 C C . ALA A 1 253 ? -7.027 5.855 0.519 1 91 253 ALA A C 1
ATOM 1949 O O . ALA A 1 253 ? -7.582 6.391 1.483 1 91 253 ALA A O 1
ATOM 1950 N N . LEU A 1 254 ? -6.609 6.535 -0.53 1 94 254 LEU A N 1
ATOM 1951 C CA . LEU A 1 254 ? -6.75 7.988 -0.609 1 94 254 LEU A CA 1
ATOM 1952 C C . LEU A 1 254 ? -8.219 8.391 -0.649 1 94 254 LEU A C 1
ATOM 1954 O O . LEU A 1 254 ? -8.633 9.305 0.059 1 94 254 LEU A O 1
ATOM 1958 N N . VAL A 1 255 ? -8.945 7.676 -1.479 1 93.31 255 VAL A N 1
ATOM 1959 C CA . VAL A 1 255 ? -10.367 7.992 -1.597 1 93.31 255 VAL A CA 1
ATOM 1960 C C . VAL A 1 255 ? -11.047 7.844 -0.237 1 93.31 255 VAL A C 1
ATOM 1962 O O . VAL A 1 255 ? -11.82 8.711 0.174 1 93.31 255 VAL A O 1
ATOM 1965 N N . GLU A 1 256 ? -10.742 6.785 0.436 1 91.31 256 GLU A N 1
ATOM 1966 C CA . GLU A 1 256 ? -11.344 6.551 1.745 1 91.31 256 GLU A CA 1
ATOM 1967 C C . GLU A 1 256 ? -10.938 7.629 2.744 1 91.31 256 GLU A C 1
ATOM 1969 O O . GLU A 1 256 ? -11.773 8.125 3.502 1 91.31 256 GLU A O 1
ATOM 1974 N N . GLN A 1 257 ? -9.711 7.996 2.756 1 94.31 257 GLN A N 1
ATOM 1975 C CA . GLN A 1 257 ? -9.219 8.992 3.707 1 94.31 257 GLN A CA 1
ATOM 1976 C C . GLN A 1 257 ? -9.773 10.375 3.391 1 94.31 257 GLN A C 1
ATOM 1978 O O . GLN A 1 257 ? -10.133 11.133 4.297 1 94.31 257 GLN A O 1
ATOM 1983 N N . HIS A 1 258 ? -9.828 10.719 2.107 1 94.69 258 HIS A N 1
ATOM 1984 C CA . HIS A 1 258 ? -10.398 12 1.714 1 94.69 258 HIS A CA 1
ATOM 1985 C C . HIS A 1 258 ? -11.875 12.078 2.08 1 94.69 258 HIS A C 1
ATOM 1987 O O . HIS A 1 258 ? -12.352 13.117 2.555 1 94.69 258 HIS A O 1
ATOM 1993 N N . THR A 1 259 ? -12.547 10.961 1.834 1 92.94 259 THR A N 1
ATOM 1994 C CA . THR A 1 259 ? -13.961 10.914 2.172 1 92.94 259 THR A CA 1
ATOM 1995 C C . THR A 1 259 ? -14.164 11.039 3.68 1 92.94 259 THR A C 1
ATOM 1997 O O . THR A 1 259 ? -15.031 11.797 4.133 1 92.94 259 THR A O 1
ATOM 2000 N N . ARG A 1 260 ? -13.383 10.273 4.402 1 92.25 260 ARG A N 1
ATOM 2001 C CA . ARG A 1 260 ? -13.477 10.32 5.859 1 92.25 260 ARG A CA 1
ATOM 2002 C C . ARG A 1 260 ? -13.258 11.734 6.379 1 92.25 260 ARG A C 1
ATOM 2004 O O . ARG A 1 260 ? -14.047 12.242 7.176 1 92.25 260 ARG A O 1
ATOM 2011 N N . LYS A 1 261 ? -12.203 12.352 5.945 1 94.44 261 LYS A N 1
ATOM 2012 C CA . LYS A 1 261 ? -11.891 13.703 6.406 1 94.44 261 LYS A CA 1
ATOM 2013 C C . LYS A 1 261 ? -12.992 14.68 6.02 1 94.44 261 LYS A C 1
ATOM 2015 O O . LYS A 1 261 ? -13.359 15.555 6.809 1 94.44 261 LYS A O 1
ATOM 2020 N N . TRP A 1 262 ? -13.484 14.578 4.875 1 93.69 262 TRP A N 1
ATOM 2021 C CA . TRP A 1 262 ? -14.586 15.406 4.398 1 93.69 262 TRP A CA 1
ATOM 2022 C C . TRP A 1 262 ? -15.82 15.227 5.273 1 93.69 262 TRP A C 1
ATOM 2024 O O . TRP A 1 262 ? -16.422 16.203 5.711 1 93.69 262 TRP A O 1
ATOM 2034 N N . LEU A 1 263 ? -16.156 14.008 5.551 1 93.25 263 LEU A N 1
ATOM 2035 C CA . LEU A 1 263 ? -17.312 13.703 6.383 1 93.25 263 LEU A CA 1
ATOM 2036 C C . LEU A 1 263 ? -17.109 14.203 7.809 1 93.25 263 LEU A C 1
ATOM 2038 O O . LEU A 1 263 ? -18.047 14.68 8.438 1 93.25 263 LEU A O 1
ATOM 2042 N N . GLU A 1 264 ? -15.891 14.047 8.32 1 94.44 264 GLU A N 1
ATOM 2043 C CA . GLU A 1 264 ? -15.594 14.539 9.656 1 94.44 264 GLU A CA 1
ATOM 2044 C C . GLU A 1 264 ? -15.789 16.047 9.75 1 94.44 264 GLU A C 1
ATOM 2046 O O . GLU A 1 264 ? -16.312 16.562 10.742 1 94.44 264 GLU A O 1
ATOM 2051 N N . LYS A 1 265 ? -15.391 16.781 8.727 1 94.56 265 LYS A N 1
ATOM 2052 C CA . LYS A 1 265 ? -15.586 18.219 8.68 1 94.56 265 LYS A CA 1
ATOM 2053 C C . LYS A 1 265 ? -17.062 18.578 8.656 1 94.56 265 LYS A C 1
ATOM 2055 O O . LYS A 1 265 ? -17.5 19.484 9.367 1 94.56 265 LYS A O 1
ATOM 2060 N N . ILE A 1 266 ? -17.781 17.859 7.875 1 93.5 266 ILE A N 1
ATOM 2061 C CA . ILE A 1 266 ? -19.219 18.094 7.773 1 93.5 266 ILE A CA 1
ATOM 2062 C C . ILE A 1 266 ? -19.875 17.812 9.117 1 93.5 266 ILE A C 1
ATOM 2064 O O . ILE A 1 266 ? -20.703 18.594 9.594 1 93.5 266 ILE A O 1
ATOM 2068 N N . MET A 1 267 ? -19.484 16.672 9.656 1 93.69 267 MET A N 1
ATOM 2069 C CA . MET A 1 267 ? -20.047 16.297 10.953 1 93.69 267 MET A CA 1
ATOM 2070 C C . MET A 1 267 ? -19.766 17.375 12 1 93.69 267 MET A C 1
ATOM 2072 O O . MET A 1 267 ? -20.656 17.75 12.766 1 93.69 267 MET A O 1
ATOM 2076 N N . ARG A 1 268 ? -18.609 17.906 12.031 1 93.94 268 ARG A N 1
ATOM 2077 C CA . ARG A 1 268 ? -18.234 18.953 12.977 1 93.94 268 ARG A CA 1
ATOM 2078 C C . ARG A 1 268 ? -19.094 20.203 12.766 1 93.94 268 ARG A C 1
ATOM 2080 O 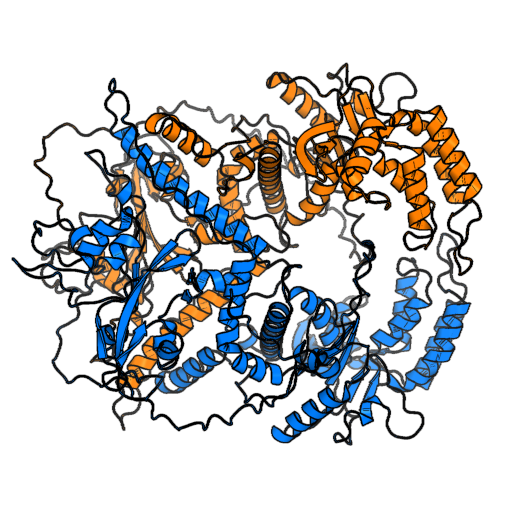O . ARG A 1 268 ? -19.641 20.75 13.727 1 93.94 268 ARG A O 1
ATOM 2087 N N . TYR A 1 269 ? -19.25 20.703 11.547 1 94.06 269 TYR A N 1
ATOM 2088 C CA . TYR A 1 269 ? -20.031 21.891 11.219 1 94.06 269 TYR A CA 1
ATOM 2089 C C . TYR A 1 269 ? -21.484 21.719 11.617 1 94.06 269 TYR A C 1
ATOM 2091 O O . TYR A 1 269 ? -22.047 22.562 12.32 1 94.06 269 TYR A O 1
ATOM 2099 N N . LEU A 1 270 ? -22 20.547 11.203 1 93.19 270 LEU A N 1
ATOM 2100 C CA . LEU A 1 270 ? -23.422 20.328 11.43 1 93.19 270 LEU A CA 1
ATOM 2101 C C . LEU A 1 270 ? -23.703 20.094 12.914 1 93.19 270 LEU A C 1
ATOM 2103 O O . LEU A 1 270 ? -24.766 20.469 13.414 1 93.19 270 LEU A O 1
ATOM 2107 N N . SER A 1 271 ? -22.75 19.453 13.602 1 92.44 271 SER A N 1
ATOM 2108 C CA . SER A 1 271 ? -22.906 19.281 15.047 1 92.44 271 SER A CA 1
ATOM 2109 C C . SER A 1 271 ? -22.969 20.625 15.758 1 92.44 271 SER A C 1
ATOM 2111 O O . SER A 1 271 ? -23.688 20.797 16.734 1 92.44 271 SER A O 1
ATOM 2113 N N . VAL A 1 272 ? -22.188 21.594 15.32 1 92.62 272 VAL A N 1
ATOM 2114 C CA . VAL A 1 272 ? -22.219 22.938 15.883 1 92.62 272 VAL A CA 1
ATOM 2115 C C . VAL A 1 272 ? -23.578 23.578 15.633 1 92.62 272 VAL A C 1
ATOM 2117 O O . VAL A 1 272 ? -24.141 24.203 16.531 1 92.62 272 VAL A O 1
ATOM 2120 N N . LEU A 1 273 ? -24.141 23.406 14.422 1 92.38 273 LEU A N 1
ATOM 2121 C CA . LEU A 1 273 ? -25.469 23.922 14.117 1 92.38 273 LEU A CA 1
ATOM 2122 C C . LEU A 1 273 ? -26.516 23.312 15.039 1 92.38 273 LEU A C 1
ATOM 2124 O O . LEU A 1 273 ? -27.422 24.016 15.492 1 92.38 273 LEU A O 1
ATOM 2128 N N . GLU A 1 274 ? -26.344 22.047 15.211 1 91.25 274 GLU A N 1
ATOM 2129 C CA . GLU A 1 274 ? -27.297 21.344 16.078 1 91.25 274 GLU A CA 1
ATOM 2130 C C . GLU A 1 274 ? -27.234 21.891 17.5 1 91.25 274 GLU A C 1
ATOM 2132 O O . GLU A 1 274 ? -28.281 22.031 18.141 1 91.25 274 GLU A O 1
ATOM 2137 N N . LEU A 1 275 ? -26.047 22.141 17.984 1 87.5 275 LEU A N 1
ATOM 2138 C CA . LEU A 1 275 ? -25.859 22.656 19.344 1 87.5 275 LEU A CA 1
ATOM 2139 C C . LEU A 1 275 ? -26.438 24.062 19.469 1 87.5 275 LEU A C 1
ATOM 2141 O O . LEU A 1 275 ? -26.953 24.438 20.531 1 87.5 275 LEU A O 1
ATOM 2145 N N . LEU A 1 276 ? -26.391 24.828 18.359 1 90.06 276 LEU A N 1
ATOM 2146 C CA . LEU A 1 276 ? -26.828 26.234 18.391 1 90.06 276 LEU A CA 1
ATOM 2147 C C . LEU A 1 276 ? -28.297 26.344 18.031 1 90.06 276 LEU A C 1
ATOM 2149 O O . LEU A 1 276 ? -28.875 27.438 18.109 1 90.06 276 LEU A O 1
ATOM 2153 N N . GLN A 1 277 ? -28.812 25.25 17.641 1 88.81 277 GLN A N 1
ATOM 2154 C CA . GLN A 1 277 ? -30.203 25.281 17.203 1 88.81 277 GLN A CA 1
ATOM 2155 C C . GLN A 1 277 ? -31.141 25.641 18.359 1 88.81 277 GLN A C 1
ATOM 2157 O O . GLN A 1 277 ? -31.016 25.062 19.453 1 88.81 277 GLN A O 1
ATOM 2162 N N . VAL A 1 278 ? -31.922 26.625 18.047 1 84.81 278 VAL A N 1
ATOM 2163 C CA . VAL A 1 278 ? -32.906 27.031 19.031 1 84.81 278 VAL A CA 1
ATOM 2164 C C . VAL A 1 278 ? -34.156 26.141 18.906 1 84.81 278 VAL A C 1
ATOM 2166 O O . VAL A 1 278 ? -34.656 25.938 17.797 1 84.81 278 VAL A O 1
ATOM 2169 N N . PRO A 1 279 ? -34.562 25.578 20.031 1 85.19 279 PRO A N 1
ATOM 2170 C CA . PRO A 1 279 ? -35.75 24.734 19.984 1 85.19 279 PRO A CA 1
ATOM 2171 C C . PRO A 1 279 ? -36.938 25.438 19.359 1 85.19 279 PRO A C 1
ATOM 2173 O O . PRO A 1 279 ? -37.219 26.609 19.672 1 85.19 279 PRO A O 1
ATOM 2176 N N . GLY A 1 280 ? -37.688 24.797 18.469 1 83.56 280 GLY A N 1
ATOM 2177 C CA . GLY A 1 280 ? -38.875 25.328 17.859 1 83.56 280 GLY A CA 1
ATOM 2178 C C . GLY A 1 280 ? -38.625 26.016 16.531 1 83.56 280 GLY A C 1
ATOM 2179 O O . GLY A 1 280 ? -39.562 26.281 15.773 1 83.56 280 GLY A O 1
ATOM 2180 N N . VAL A 1 281 ? -37.406 26.516 16.328 1 85.06 281 VAL A N 1
ATOM 2181 C CA . VAL A 1 281 ? -37.094 27.188 15.07 1 85.06 281 VAL A CA 1
ATOM 2182 C C . VAL A 1 281 ? -36.594 26.156 14.055 1 85.06 281 VAL A C 1
ATOM 2184 O O . VAL A 1 281 ? -35.719 25.344 14.359 1 85.06 281 VAL A O 1
ATOM 2187 N N . PRO A 1 282 ? -37.281 26.156 12.961 1 86.25 282 PRO A N 1
ATOM 2188 C CA . PRO A 1 282 ? -36.812 25.219 11.938 1 86.25 282 PRO A CA 1
ATOM 2189 C C . PRO A 1 282 ? -35.344 25.469 11.547 1 86.25 282 PRO A C 1
ATOM 2191 O O . PRO A 1 282 ? -34.906 26.609 11.492 1 86.25 282 PRO A O 1
ATOM 2194 N N . PRO A 1 283 ? -34.656 24.406 11.352 1 85 283 PRO A N 1
ATOM 2195 C CA . PRO A 1 283 ? -33.25 24.562 11.016 1 85 283 PRO A CA 1
ATOM 2196 C C . PRO A 1 283 ? -33.031 25.234 9.664 1 85 283 PRO A C 1
ATOM 2198 O O . PRO A 1 283 ? -33.812 25 8.727 1 85 283 PRO A O 1
ATOM 2201 N N . GLN A 1 284 ? -32.156 26.156 9.641 1 81.62 284 GLN A N 1
ATOM 2202 C CA . GLN A 1 284 ? -31.766 26.797 8.391 1 81.62 284 GLN A CA 1
ATOM 2203 C C . GLN A 1 284 ? -31 25.828 7.492 1 81.62 284 GLN A C 1
ATOM 2205 O O . GLN A 1 284 ? -30.141 25.078 7.961 1 81.62 284 GLN A O 1
ATOM 2210 N N . GLN A 1 285 ? -31.391 25.812 6.25 1 86 285 GLN A N 1
ATOM 2211 C CA . GLN A 1 285 ? -30.703 24.938 5.301 1 86 285 GLN A CA 1
ATOM 2212 C C . GLN A 1 285 ? -29.359 25.531 4.879 1 86 285 GLN A C 1
ATOM 2214 O O . GLN A 1 285 ? -29.266 26.719 4.598 1 86 285 GLN A O 1
ATOM 2219 N N . VAL A 1 286 ? -28.375 24.688 5.039 1 90.75 286 VAL A N 1
ATOM 2220 C CA . VAL A 1 286 ? -27.031 25.156 4.73 1 90.75 286 VAL A CA 1
ATOM 2221 C C . VAL A 1 286 ? -26.438 24.281 3.621 1 90.75 286 VAL A C 1
ATOM 2223 O O . VAL A 1 286 ? -26.969 23.234 3.291 1 90.75 286 VAL A O 1
ATOM 2226 N N . THR A 1 287 ? -25.422 24.812 2.941 1 90.75 287 THR A N 1
ATOM 2227 C CA . THR A 1 287 ? -24.656 24.078 1.945 1 90.75 287 THR A CA 1
ATOM 2228 C C . THR A 1 287 ? -23.203 23.922 2.383 1 90.75 287 THR A C 1
ATOM 2230 O O . THR A 1 287 ? -22.688 24.75 3.145 1 90.75 287 THR A O 1
ATOM 2233 N N . VAL A 1 288 ? -22.641 22.812 2.029 1 92.44 288 VAL A N 1
ATOM 2234 C CA . VAL A 1 288 ? -21.234 22.562 2.34 1 92.44 288 VAL A CA 1
ATOM 2235 C C . VAL A 1 288 ? -20.453 22.359 1.048 1 92.44 288 VAL A C 1
ATOM 2237 O O . VAL A 1 288 ? -21.016 21.953 0.029 1 92.44 288 VAL A O 1
ATOM 2240 N N . PRO A 1 289 ? -19.172 22.734 1.043 1 91.69 289 PRO A N 1
ATOM 2241 C CA . PRO A 1 289 ? -18.344 22.453 -0.135 1 91.69 289 PRO A CA 1
ATOM 2242 C C . PRO A 1 289 ? -18.344 20.969 -0.502 1 91.69 289 PRO A C 1
ATOM 2244 O O . PRO A 1 289 ? -18.281 20.109 0.382 1 91.69 289 PRO A O 1
ATOM 2247 N N . PRO A 1 290 ? -18.422 20.641 -1.742 1 90.56 290 PRO A N 1
ATOM 2248 C CA . PRO A 1 290 ? -18.484 19.25 -2.176 1 90.56 290 PRO A CA 1
ATOM 2249 C C . PRO A 1 290 ? -17.141 18.531 -2.053 1 90.56 290 PRO A C 1
ATOM 2251 O O . PRO A 1 290 ? -16.094 19.188 -1.968 1 90.56 290 PRO A O 1
ATOM 2254 N N . LEU A 1 291 ? -17.266 17.203 -2.002 1 92.06 291 LEU A N 1
ATOM 2255 C CA . LEU A 1 291 ? -16.062 16.375 -1.993 1 92.06 291 LEU A CA 1
ATOM 2256 C C . LEU A 1 291 ? -15.328 16.484 -3.318 1 92.06 291 LEU A C 1
ATOM 2258 O O . LEU A 1 291 ? -15.922 16.312 -4.387 1 92.06 291 LEU A O 1
ATOM 2262 N N . ARG A 1 292 ? -14.086 16.859 -3.234 1 90.81 292 ARG A N 1
ATOM 2263 C CA . ARG A 1 292 ? -13.258 16.875 -4.438 1 90.81 292 ARG A CA 1
ATOM 2264 C C . ARG A 1 292 ? -12.766 15.477 -4.785 1 90.81 292 ARG A C 1
ATOM 2266 O O . ARG A 1 292 ? -12.219 14.773 -3.93 1 90.81 292 ARG A O 1
ATOM 2273 N N . PRO A 1 293 ? -12.859 15.062 -5.996 1 91.25 293 PRO A N 1
ATOM 2274 C CA . PRO A 1 293 ? -12.484 13.695 -6.359 1 91.25 293 PRO A CA 1
ATOM 2275 C C . PRO A 1 293 ? -10.969 13.492 -6.363 1 91.25 293 PRO A C 1
ATOM 2277 O O . PRO A 1 293 ? -10.219 14.383 -6.754 1 91.25 293 PRO A O 1
ATOM 2280 N N . VAL A 1 294 ? -10.617 12.367 -5.883 1 93.88 294 VAL A N 1
ATOM 2281 C CA . VAL A 1 294 ? -9.227 11.922 -6 1 93.88 294 VAL A CA 1
ATOM 2282 C C . VAL A 1 294 ? -8.945 11.492 -7.438 1 93.88 294 VAL A C 1
ATOM 2284 O O . VAL A 1 294 ? -9.758 10.797 -8.055 1 93.88 294 VAL A O 1
ATOM 2287 N N . PRO A 1 295 ? -7.836 11.938 -8 1 92 295 PRO A N 1
ATOM 2288 C CA . PRO A 1 295 ? -7.52 11.562 -9.383 1 92 295 PRO A CA 1
ATOM 2289 C C . PRO A 1 295 ? -7.473 10.055 -9.594 1 92 295 PRO A C 1
ATOM 2291 O O . PRO A 1 295 ? -7.301 9.297 -8.633 1 92 295 PRO A O 1
ATOM 2294 N N . ASN A 1 296 ? -7.555 9.672 -10.828 1 90 296 ASN A N 1
ATOM 2295 C CA . ASN A 1 296 ? -7.664 8.258 -11.164 1 90 296 ASN A CA 1
ATOM 2296 C C . ASN A 1 296 ? -6.297 7.574 -11.156 1 90 296 ASN A C 1
ATOM 2298 O O . ASN A 1 296 ? -5.27 8.234 -10.977 1 90 296 ASN A O 1
ATOM 2302 N N . VAL A 1 297 ? -6.324 6.254 -11.367 1 87.25 297 VAL A N 1
ATOM 2303 C CA . VAL A 1 297 ? -5.141 5.406 -11.234 1 87.25 297 VAL A CA 1
ATOM 2304 C C . VAL A 1 297 ? -4.125 5.77 -12.312 1 87.25 297 VAL A C 1
ATOM 2306 O O . VAL A 1 297 ? -2.943 5.969 -12.016 1 87.25 297 VAL A O 1
ATOM 2309 N N . PRO A 1 298 ? -4.469 5.949 -13.578 1 80.62 298 PRO A N 1
ATOM 2310 C CA . PRO A 1 298 ? -3.467 6.312 -14.578 1 80.62 298 PRO A CA 1
ATOM 2311 C C . PRO A 1 298 ? -2.752 7.621 -14.25 1 80.62 298 PRO A C 1
ATOM 2313 O O . PRO A 1 298 ? -1.557 7.762 -14.523 1 80.62 298 PRO A O 1
ATOM 2316 N N . TRP A 1 299 ? -3.484 8.492 -13.68 1 88.56 299 TRP A N 1
ATOM 2317 C CA . TRP A 1 299 ? -2.861 9.758 -13.297 1 88.56 299 TRP A CA 1
ATOM 2318 C C . TRP A 1 299 ? -1.811 9.539 -12.211 1 88.56 299 TRP A C 1
ATOM 2320 O O . TRP A 1 299 ? -0.722 10.117 -12.273 1 88.56 299 TRP A O 1
ATOM 2330 N N . LEU A 1 300 ? -2.127 8.758 -11.242 1 89.19 300 LEU A N 1
ATOM 2331 C CA . LEU A 1 300 ? -1.177 8.453 -10.172 1 89.19 300 LEU A CA 1
ATOM 2332 C C . LEU A 1 300 ? 0.083 7.805 -10.734 1 89.19 300 LEU A C 1
ATOM 2334 O O . LEU A 1 300 ? 1.193 8.117 -10.297 1 89.19 300 LEU A O 1
ATOM 2338 N N . ILE A 1 301 ? -0.116 6.953 -11.68 1 84.12 301 ILE A N 1
ATOM 2339 C CA . ILE A 1 301 ? 1.026 6.309 -12.32 1 84.12 301 ILE A CA 1
ATOM 2340 C C . ILE A 1 301 ? 1.874 7.359 -13.039 1 84.12 301 ILE A C 1
ATOM 2342 O O . ILE A 1 301 ? 3.104 7.348 -12.93 1 84.12 301 ILE A O 1
ATOM 2346 N N . SER A 1 302 ? 1.197 8.242 -13.68 1 82.31 302 SER A N 1
ATOM 2347 C CA . SER A 1 302 ? 1.9 9.289 -14.414 1 82.31 302 SER A CA 1
ATOM 2348 C C . SER A 1 302 ? 2.719 10.172 -13.484 1 82.31 302 SER A C 1
ATOM 2350 O O . SER A 1 302 ? 3.846 10.555 -13.812 1 82.31 302 SER A O 1
ATOM 2352 N N . VAL A 1 303 ? 2.188 10.484 -12.391 1 88.19 303 VAL A N 1
ATOM 2353 C CA . VAL A 1 303 ? 2.881 11.336 -11.422 1 88.19 303 VAL A CA 1
ATOM 2354 C C . VAL A 1 303 ? 4.125 10.617 -10.906 1 88.19 303 VAL A C 1
ATOM 2356 O O . VAL A 1 303 ? 5.188 11.227 -10.766 1 88.19 303 VAL A O 1
ATOM 2359 N N . TYR A 1 304 ? 3.959 9.383 -10.664 1 84.62 304 TYR A N 1
ATOM 2360 C CA . TYR A 1 304 ? 5.094 8.594 -10.188 1 84.62 304 TYR A CA 1
ATOM 2361 C C . TYR A 1 304 ? 6.211 8.57 -11.227 1 84.62 304 TYR A C 1
ATOM 2363 O O . TYR A 1 304 ? 7.379 8.766 -10.898 1 84.62 304 TYR A O 1
ATOM 2371 N N . VAL A 1 305 ? 5.809 8.359 -12.406 1 77.69 305 VAL A N 1
ATOM 2372 C CA . VAL A 1 305 ? 6.773 8.273 -13.492 1 77.69 305 VAL A CA 1
ATOM 2373 C C . VAL A 1 305 ? 7.461 9.625 -13.688 1 77.69 305 VAL A C 1
ATOM 2375 O O . VAL A 1 305 ? 8.672 9.68 -13.906 1 77.69 305 VAL A O 1
ATOM 2378 N N . MET A 1 306 ? 6.77 10.641 -13.555 1 77.81 306 MET A N 1
ATOM 2379 C CA . MET A 1 306 ? 7.344 11.977 -13.688 1 77.81 306 MET A CA 1
ATOM 2380 C C . MET A 1 306 ? 8.375 12.234 -12.594 1 77.81 306 MET A C 1
ATOM 2382 O O . MET A 1 306 ? 9.438 12.797 -12.859 1 77.81 306 MET A O 1
ATOM 2386 N N . GLU A 1 307 ? 8.055 11.859 -11.445 1 79.06 307 GLU A N 1
ATOM 2387 C CA . GLU A 1 307 ? 9 12.008 -10.344 1 79.06 307 GLU A CA 1
ATOM 2388 C C . GLU A 1 307 ? 10.25 11.164 -10.57 1 79.06 307 GLU A C 1
ATOM 2390 O O . GLU A 1 307 ? 11.367 11.625 -10.328 1 79.06 307 GLU A O 1
ATOM 2395 N N . ALA A 1 308 ? 10.023 10.023 -11.023 1 73.94 308 ALA A N 1
ATOM 2396 C CA . ALA A 1 308 ? 11.141 9.109 -11.273 1 73.94 308 ALA A CA 1
ATOM 2397 C C . ALA A 1 308 ? 12.016 9.617 -12.414 1 73.94 308 ALA A C 1
ATOM 2399 O O . ALA A 1 308 ? 13.234 9.438 -12.398 1 73.94 308 ALA A O 1
ATOM 2400 N N . PHE A 1 309 ? 11.367 10.234 -13.359 1 66.19 309 PHE A N 1
ATOM 2401 C CA . PHE A 1 309 ? 12.078 10.75 -14.523 1 66.19 309 PHE A CA 1
ATOM 2402 C C . PHE A 1 309 ? 13.047 11.859 -14.117 1 66.19 309 PHE A C 1
ATOM 2404 O O . PHE A 1 309 ? 14.102 12.023 -14.734 1 66.19 309 PHE A O 1
ATOM 2411 N N . SER A 1 310 ? 12.633 12.539 -13.125 1 66 310 SER A N 1
ATOM 2412 C CA . SER A 1 310 ? 13.508 13.617 -12.672 1 66 310 SER A CA 1
ATOM 2413 C C . SER A 1 310 ? 14.844 13.078 -12.18 1 66 310 SER A C 1
ATOM 2415 O O . SER A 1 310 ? 15.836 13.805 -12.133 1 66 310 SER A O 1
ATOM 2417 N N . ARG A 1 311 ? 14.867 11.773 -12 1 63.78 311 ARG A N 1
ATOM 2418 C CA . ARG A 1 311 ? 16.094 11.133 -11.516 1 63.78 311 ARG A CA 1
ATOM 2419 C C . ARG A 1 311 ? 16.531 10.023 -12.453 1 63.78 311 ARG A C 1
ATOM 2421 O O . ARG A 1 311 ? 17.328 9.156 -12.07 1 63.78 311 ARG A O 1
ATOM 2428 N N . LEU A 1 312 ? 15.953 10 -13.648 1 61.03 312 LEU A N 1
ATOM 2429 C CA . LEU A 1 312 ? 16.125 8.875 -14.562 1 61.03 312 LEU A CA 1
ATOM 2430 C C . LEU A 1 312 ? 17.609 8.641 -14.867 1 61.03 312 LEU A C 1
ATOM 2432 O O . LEU A 1 312 ? 18.062 7.5 -14.844 1 61.03 312 LEU A O 1
ATOM 2436 N N . GLU A 1 313 ? 18.266 9.773 -15.172 1 56.59 313 GLU A N 1
ATOM 2437 C CA . GLU A 1 313 ? 19.672 9.633 -15.523 1 56.59 313 GLU A CA 1
ATOM 2438 C C . GLU A 1 313 ? 20.484 9.078 -14.344 1 56.59 313 GLU A C 1
ATOM 2440 O O . GLU A 1 313 ? 21.359 8.227 -14.523 1 56.59 313 GLU A O 1
ATOM 2445 N N . GLU A 1 314 ? 20.109 9.5 -13.266 1 55.12 314 GLU A N 1
ATOM 2446 C CA . GLU A 1 314 ? 20.781 8.992 -12.07 1 55.12 314 GLU A CA 1
ATOM 2447 C C . GLU A 1 314 ? 20.422 7.535 -11.805 1 55.12 314 GLU A C 1
ATOM 2449 O O . GLU A 1 314 ? 21.266 6.738 -11.414 1 55.12 314 GLU A O 1
ATOM 2454 N N . THR A 1 315 ? 19.234 7.273 -12.055 1 55.19 315 THR A N 1
ATOM 2455 C CA . THR A 1 315 ? 18.75 5.914 -11.844 1 55.19 315 THR A CA 1
ATOM 2456 C C . THR A 1 315 ? 19.406 4.949 -12.828 1 55.19 315 THR A C 1
ATOM 2458 O O . THR A 1 315 ? 19.812 3.848 -12.445 1 55.19 315 THR A O 1
ATOM 2461 N N . LYS A 1 316 ? 19.5 5.402 -14.078 1 51.91 316 LYS A N 1
ATOM 2462 C CA . LYS A 1 316 ? 20.156 4.578 -15.086 1 51.91 316 LYS A CA 1
ATOM 2463 C C . LYS A 1 316 ? 21.641 4.383 -14.75 1 51.91 316 LYS A C 1
ATOM 2465 O O . LYS A 1 316 ? 22.172 3.283 -14.906 1 51.91 316 LYS A O 1
ATOM 2470 N N . ALA A 1 317 ? 22.188 5.5 -14.312 1 44.06 317 ALA A N 1
ATOM 2471 C CA . ALA A 1 317 ? 23.594 5.445 -13.953 1 44.06 317 ALA A CA 1
ATOM 2472 C C . ALA A 1 317 ? 23.828 4.453 -12.82 1 44.06 317 ALA A C 1
ATOM 2474 O O . ALA A 1 317 ? 24.859 3.76 -12.789 1 44.06 317 ALA A O 1
ATOM 2475 N N . ARG A 1 318 ? 22.844 4.477 -12.109 1 41.69 318 ARG A N 1
ATOM 2476 C CA . ARG A 1 318 ? 22.953 3.568 -10.977 1 41.69 318 ARG A CA 1
ATOM 2477 C C . ARG A 1 318 ? 22.734 2.123 -11.406 1 41.69 318 ARG A C 1
ATOM 2479 O O . ARG A 1 318 ? 23.219 1.194 -10.766 1 41.69 318 ARG A O 1
ATOM 2486 N N . MET A 1 319 ? 21.75 2.17 -12.391 1 37.38 319 MET A N 1
ATOM 2487 C CA . MET A 1 319 ? 21.484 0.836 -12.914 1 37.38 319 MET A CA 1
ATOM 2488 C C . MET A 1 319 ? 22.656 0.331 -13.75 1 37.38 319 MET A C 1
ATOM 2490 O O . MET A 1 319 ? 22.891 -0.875 -13.828 1 37.38 319 MET A O 1
ATOM 2494 N N . THR A 1 320 ? 22.781 1.518 -14.742 1 32.41 320 THR A N 1
ATOM 2495 C CA . THR A 1 320 ? 23.859 1.102 -15.641 1 32.41 320 THR A CA 1
ATOM 2496 C C . THR A 1 320 ? 25.109 0.75 -14.859 1 32.41 320 THR A C 1
ATOM 2498 O O . THR A 1 320 ? 26.125 0.339 -15.438 1 32.41 320 THR A O 1
ATOM 2501 N N . LYS A 1 321 ? 24.781 1.003 -13.656 1 25.83 321 LYS A N 1
ATOM 2502 C CA . LYS A 1 321 ? 25.719 -0.029 -13.227 1 25.83 321 LYS A CA 1
ATOM 2503 C C . LYS A 1 321 ? 25.125 -1.423 -13.414 1 25.83 321 LYS A C 1
ATOM 2505 O O . LYS A 1 321 ? 25.797 -2.328 -13.906 1 25.83 321 LYS A O 1
ATOM 2510 N N . LYS A 1 322 ? 23.938 -1.81 -12.484 1 25 322 LYS A N 1
ATOM 2511 C CA . LYS A 1 322 ? 23.609 -3.23 -12.516 1 25 322 LYS A CA 1
ATOM 2512 C C . LYS A 1 322 ? 22.344 -3.482 -13.344 1 25 322 LYS A C 1
ATOM 2514 O O . LYS A 1 322 ? 21.516 -2.592 -13.5 1 25 322 LYS A O 1
ATOM 2519 N N . LEU A 1 323 ? 21.984 -4.762 -13.93 1 22.06 323 LEU A N 1
ATOM 2520 C CA . LEU A 1 323 ? 21.312 -5.453 -15.023 1 22.06 323 LEU A CA 1
ATOM 2521 C C . LEU A 1 323 ? 19.812 -5.484 -14.797 1 22.06 323 LEU A C 1
ATOM 2523 O O . LEU A 1 323 ? 19.031 -5.238 -15.727 1 22.06 323 LEU A O 1
ATOM 2527 N N . ALA A 1 324 ? 18.625 -5.879 -13.93 1 21.05 324 ALA A N 1
ATOM 2528 C CA . ALA A 1 324 ? 17.891 -7.051 -14.383 1 21.05 324 ALA A CA 1
ATOM 2529 C C . ALA A 1 324 ? 16.484 -6.66 -14.844 1 21.05 324 ALA A C 1
ATOM 2531 O O . ALA A 1 324 ? 16.047 -7.047 -15.938 1 21.05 324 ALA A O 1
ATOM 2532 N N . GLY A 1 325 ? 15.18 -6.031 -14.523 1 20.88 325 GLY A N 1
ATOM 2533 C CA . GLY A 1 325 ? 14.023 -6.914 -14.516 1 20.88 325 GLY A CA 1
ATOM 2534 C C . GLY A 1 325 ? 13.016 -6.586 -15.594 1 20.88 325 GLY A C 1
ATOM 2535 O O . GLY A 1 325 ? 13.227 -5.664 -16.391 1 20.88 325 GLY A O 1
ATOM 2536 N N . HIS A 1 326 ? 11.516 -6.387 -15.492 1 22.41 326 HIS A N 1
ATOM 2537 C CA . HIS A 1 326 ? 10.414 -7.195 -16 1 22.41 326 HIS A CA 1
ATOM 2538 C C . HIS A 1 326 ? 9.633 -6.445 -17.078 1 22.41 326 HIS A C 1
ATOM 2540 O O . HIS A 1 326 ? 9.164 -5.328 -16.844 1 22.41 326 HIS A O 1
ATOM 2546 N N . ALA A 1 327 ? 9.945 -6.371 -18.438 1 27.64 327 ALA A N 1
ATOM 2547 C CA . ALA A 1 327 ? 9.227 -5.969 -19.641 1 27.64 327 ALA A CA 1
ATOM 2548 C C . ALA A 1 327 ? 8.047 -6.898 -19.906 1 27.64 327 ALA A C 1
ATOM 2550 O O . ALA A 1 327 ? 8.219 -8.117 -19.984 1 27.64 327 ALA A O 1
ATOM 2551 N N . ALA A 1 328 ? 6.977 -6.629 -19.766 1 27.23 328 ALA A N 1
ATOM 2552 C CA . ALA A 1 328 ? 5.824 -7.523 -19.844 1 27.23 328 ALA A CA 1
ATOM 2553 C C . ALA A 1 328 ? 5.727 -8.156 -21.234 1 27.23 328 ALA A C 1
ATOM 2555 O O . ALA A 1 328 ? 5.699 -9.383 -21.359 1 27.23 328 ALA A O 1
ATOM 2556 N N . GLY A 1 329 ? 4.887 -7.492 -22.141 1 28.78 329 GLY A N 1
ATOM 2557 C CA . GLY A 1 329 ? 4.281 -8.258 -23.219 1 28.78 329 GLY A CA 1
ATOM 2558 C C . GLY A 1 329 ? 5.285 -8.719 -24.266 1 28.78 329 GLY A C 1
ATOM 2559 O O . GLY A 1 329 ? 5.258 -9.875 -24.688 1 28.78 329 GLY A O 1
ATOM 2560 N N . THR A 1 330 ? 5.648 -7.746 -25.062 1 32.38 330 THR A N 1
ATOM 2561 C CA . THR A 1 330 ? 6.402 -7.996 -26.281 1 32.38 330 THR A CA 1
ATOM 2562 C C . THR A 1 330 ? 7.801 -8.508 -25.953 1 32.38 330 THR A C 1
ATOM 2564 O O . THR A 1 330 ? 8.617 -8.719 -26.859 1 32.38 330 THR A O 1
ATOM 2567 N N . ALA A 1 331 ? 8.172 -8.258 -24.828 1 40.56 331 ALA A N 1
ATOM 2568 C CA . ALA A 1 331 ? 9.516 -8.742 -24.516 1 40.56 331 ALA A CA 1
ATOM 2569 C C . ALA A 1 331 ? 9.484 -10.211 -24.078 1 40.56 331 ALA A C 1
ATOM 2571 O O . ALA A 1 331 ? 8.742 -10.57 -23.156 1 40.56 331 ALA A O 1
ATOM 2572 N N . ALA A 1 332 ? 9.625 -11.164 -24.984 1 51.97 332 ALA A N 1
ATOM 2573 C CA . ALA A 1 332 ? 9.57 -12.617 -24.891 1 51.97 332 ALA A CA 1
ATOM 2574 C C . ALA A 1 332 ? 10.531 -13.141 -23.828 1 51.97 332 ALA A C 1
ATOM 2576 O O . ALA A 1 332 ? 10.242 -14.125 -23.156 1 51.97 332 ALA A O 1
ATOM 2577 N N . CYS A 1 333 ? 11.516 -12.438 -23.625 1 66.38 333 CYS A N 1
ATOM 2578 C CA . CYS A 1 333 ? 12.516 -13.031 -22.734 1 66.38 333 CYS A CA 1
ATOM 2579 C C . CYS A 1 333 ? 13.289 -11.953 -21.984 1 66.38 333 CYS A C 1
ATOM 2581 O O . CYS A 1 333 ? 13.602 -10.906 -22.562 1 66.38 333 CYS A O 1
ATOM 2583 N N . VAL A 1 334 ? 13.383 -12.016 -20.656 1 78.69 334 VAL A N 1
ATOM 2584 C CA . VAL A 1 334 ? 14.25 -11.148 -19.875 1 78.69 334 VAL A CA 1
ATOM 2585 C C . VAL A 1 334 ? 15.57 -11.859 -19.578 1 78.69 334 VAL A C 1
ATOM 2587 O O . VAL A 1 334 ? 15.578 -13.031 -19.188 1 78.69 334 VAL A O 1
ATOM 2590 N N . SER A 1 335 ? 16.641 -11.195 -19.938 1 82.81 335 SER A N 1
ATOM 2591 C CA . SER A 1 335 ? 17.969 -11.695 -19.625 1 82.81 335 SER A CA 1
ATOM 2592 C C . SER A 1 335 ? 18.688 -10.789 -18.609 1 82.81 335 SER A C 1
ATOM 2594 O O . SER A 1 335 ? 18.719 -9.57 -18.781 1 82.81 335 SER A O 1
ATOM 2596 N N . ASN A 1 336 ? 19.172 -11.391 -17.578 1 87.69 336 ASN A N 1
ATOM 2597 C CA . ASN A 1 336 ? 19.828 -10.641 -16.516 1 87.69 336 ASN A CA 1
ATOM 2598 C C . ASN A 1 336 ? 21.234 -11.18 -16.234 1 87.69 336 ASN A C 1
ATOM 2600 O O . ASN A 1 336 ? 21.469 -12.383 -16.328 1 87.69 336 ASN A O 1
ATOM 2604 N N . VAL A 1 337 ? 22.141 -10.297 -15.961 1 89.12 337 VAL A N 1
ATOM 2605 C CA . VAL A 1 337 ? 23.469 -10.641 -15.461 1 89.12 337 VAL A CA 1
ATOM 2606 C C . VAL A 1 337 ? 23.625 -10.141 -14.031 1 89.12 337 VAL A C 1
ATOM 2608 O O . VAL A 1 337 ? 23.328 -8.977 -13.734 1 89.12 337 VAL A O 1
ATOM 2611 N N . GLY A 1 338 ? 23.969 -11.039 -13.164 1 89.62 338 GLY A N 1
ATOM 2612 C CA . GLY A 1 338 ? 24.141 -10.672 -11.773 1 89.62 338 GLY A CA 1
ATOM 2613 C C . GLY A 1 338 ? 25.531 -10.961 -11.242 1 89.62 338 GLY A C 1
ATOM 2614 O O . GLY A 1 338 ? 26.328 -11.617 -11.914 1 89.62 338 GLY A O 1
ATOM 2615 N N . ASN A 1 339 ? 25.875 -10.352 -10.055 1 85.44 339 ASN A N 1
ATOM 2616 C CA . ASN A 1 339 ? 27.172 -10.609 -9.43 1 85.44 339 ASN A CA 1
ATOM 2617 C C . ASN A 1 339 ? 27.016 -11.477 -8.18 1 85.44 339 ASN A C 1
ATOM 2619 O O . ASN A 1 339 ? 25.938 -12 -7.91 1 85.44 339 ASN A O 1
ATOM 2623 N N . GLU A 1 340 ? 28.109 -11.711 -7.48 1 82.69 340 GLU A N 1
ATOM 2624 C CA . GLU A 1 340 ? 28.156 -12.641 -6.355 1 82.69 340 GLU A CA 1
ATOM 2625 C C . GLU A 1 340 ? 27.375 -12.102 -5.16 1 82.69 340 GLU A C 1
ATOM 2627 O O . GLU A 1 340 ? 27.047 -12.859 -4.238 1 82.69 340 GLU A O 1
ATOM 2632 N N . HIS A 1 341 ? 27.062 -10.844 -5.199 1 77.75 341 HIS A N 1
ATOM 2633 C CA . HIS A 1 341 ? 26.328 -10.25 -4.086 1 77.75 341 HIS A CA 1
ATOM 2634 C C . HIS A 1 341 ? 24.828 -10.227 -4.355 1 77.75 341 HIS A C 1
ATOM 2636 O O . HIS A 1 341 ? 24.047 -9.711 -3.549 1 77.75 341 HIS A O 1
ATOM 2642 N N . GLY A 1 342 ? 24.484 -10.773 -5.477 1 83.81 342 GLY A N 1
ATOM 2643 C CA . GLY A 1 342 ? 23.078 -10.812 -5.824 1 83.81 342 GLY A CA 1
ATOM 2644 C C . GLY A 1 342 ? 22.594 -9.562 -6.539 1 83.81 342 GLY A C 1
ATOM 2645 O O . GLY A 1 342 ? 21.406 -9.414 -6.801 1 83.81 342 GLY A O 1
ATOM 2646 N N . GLN A 1 343 ? 23.438 -8.672 -6.855 1 85.75 343 GLN A N 1
ATOM 2647 C CA . GLN A 1 343 ? 23.062 -7.469 -7.605 1 85.75 343 GLN A CA 1
ATOM 2648 C C . GLN A 1 343 ? 22.891 -7.781 -9.086 1 85.75 343 GLN A C 1
ATOM 2650 O O . GLN A 1 343 ? 23.5 -8.711 -9.617 1 85.75 343 GLN A O 1
ATOM 2655 N N . VAL A 1 344 ? 22.047 -7.102 -9.688 1 87.38 344 VAL A N 1
ATOM 2656 C CA . VAL A 1 344 ? 21.812 -7.238 -11.125 1 87.38 344 VAL A CA 1
ATOM 2657 C C . VAL A 1 344 ? 22.578 -6.152 -11.875 1 87.38 344 VAL A C 1
ATOM 2659 O O . VAL A 1 344 ? 22.297 -4.961 -11.727 1 87.38 344 VAL A O 1
ATOM 2662 N N . LEU A 1 345 ? 23.516 -6.586 -12.672 1 85.81 345 LEU A N 1
ATOM 2663 C CA . LEU A 1 345 ? 24.391 -5.66 -13.383 1 85.81 345 LEU A CA 1
ATOM 2664 C C . LEU A 1 345 ? 23.734 -5.188 -14.68 1 85.81 345 LEU A C 1
ATOM 2666 O O . LEU A 1 345 ? 23.984 -4.07 -15.133 1 85.81 345 LEU A O 1
ATOM 2670 N N . MET A 1 346 ? 23 -6.09 -15.258 1 86.5 346 MET A N 1
ATOM 2671 C CA . MET A 1 346 ? 22.312 -5.77 -16.5 1 86.5 346 MET A CA 1
ATOM 2672 C C . MET A 1 346 ? 20.984 -6.52 -16.594 1 86.5 346 MET A C 1
ATOM 2674 O O . MET A 1 346 ? 20.891 -7.668 -16.172 1 86.5 346 MET A O 1
ATOM 2678 N N . SER A 1 347 ? 20.031 -5.859 -17.062 1 85.38 347 SER A N 1
ATOM 2679 C CA . SER A 1 347 ? 18.703 -6.43 -17.328 1 85.38 347 SER A CA 1
ATOM 2680 C C . SER A 1 347 ? 18.172 -5.977 -18.672 1 85.38 347 SER A C 1
ATOM 2682 O O . SER A 1 347 ? 17.938 -4.785 -18.891 1 85.38 347 SER A O 1
ATOM 2684 N N . VAL A 1 348 ? 18 -6.898 -19.594 1 85.5 348 VAL A N 1
ATOM 2685 C CA . VAL A 1 348 ? 17.531 -6.508 -20.922 1 85.5 348 VAL A CA 1
ATOM 2686 C C . VAL A 1 348 ? 16.312 -7.34 -21.312 1 85.5 348 VAL A C 1
ATOM 2688 O O . VAL A 1 348 ? 16.156 -8.469 -20.844 1 85.5 348 VAL A O 1
ATOM 2691 N N . LEU A 1 349 ? 15.5 -6.711 -22.047 1 76.94 349 LEU A N 1
ATOM 2692 C CA . LEU A 1 349 ? 14.383 -7.414 -22.672 1 76.94 349 LEU A CA 1
ATOM 2693 C C . LEU A 1 349 ? 14.664 -7.668 -24.156 1 76.94 349 LEU A C 1
ATOM 2695 O O . LEU A 1 349 ? 15.195 -6.801 -24.844 1 76.94 349 LEU A O 1
ATOM 2699 N N . SER A 1 350 ? 14.445 -8.93 -24.547 1 77.94 350 SER A N 1
ATOM 2700 C CA . SER A 1 350 ? 14.688 -9.281 -25.938 1 77.94 350 SER A CA 1
ATOM 2701 C C . SER A 1 350 ? 13.492 -10.031 -26.531 1 77.94 350 SER A C 1
ATOM 2703 O O . SER A 1 350 ? 12.594 -10.453 -25.797 1 77.94 350 SER A O 1
ATOM 2705 N N . GLU A 1 351 ? 13.453 -10.047 -27.828 1 67.81 351 GLU A N 1
ATOM 2706 C CA . GLU A 1 351 ? 12.375 -10.711 -28.547 1 67.81 351 GLU A CA 1
ATOM 2707 C C . GLU A 1 351 ? 12.43 -12.227 -28.344 1 67.81 351 GLU A C 1
ATOM 2709 O O . GLU A 1 351 ? 11.391 -12.883 -28.25 1 67.81 351 GLU A O 1
ATOM 2714 N N . SER A 1 352 ? 13.617 -12.719 -28.422 1 64.62 352 SER A N 1
ATOM 2715 C CA . SER A 1 352 ? 13.789 -14.156 -28.266 1 64.62 352 SER A CA 1
ATOM 2716 C C . SER A 1 352 ? 14.828 -14.469 -27.188 1 64.62 352 SER A C 1
ATOM 2718 O O . SER A 1 352 ? 15.648 -13.617 -26.844 1 64.62 352 SER A O 1
ATOM 2720 N N . GLU A 1 353 ? 14.672 -15.664 -26.703 1 61.19 353 GLU A N 1
ATOM 2721 C CA . GLU A 1 353 ? 15.594 -16.094 -25.656 1 61.19 353 GLU A CA 1
ATOM 2722 C C . GLU A 1 353 ? 17.016 -16.25 -26.188 1 61.19 353 GLU A C 1
ATOM 2724 O O . GLU A 1 353 ? 17.234 -16.938 -27.188 1 61.19 353 GLU A O 1
ATOM 2729 N N . GLY A 1 354 ? 17.906 -15.578 -25.594 1 61.75 354 GLY A N 1
ATOM 2730 C CA . GLY A 1 354 ? 19.328 -15.805 -25.859 1 61.75 354 GLY A CA 1
ATOM 2731 C C . GLY A 1 354 ? 19.812 -15.086 -27.109 1 61.75 354 GLY A C 1
ATOM 2732 O O . GLY A 1 354 ? 21.031 -14.945 -27.312 1 61.75 354 GLY A O 1
ATOM 2733 N N . ASP A 1 355 ? 18.922 -14.625 -28 1 64.69 355 ASP A N 1
ATOM 2734 C CA . ASP A 1 355 ? 19.375 -14.039 -29.25 1 64.69 355 ASP A CA 1
ATOM 2735 C C . ASP A 1 355 ? 19.578 -12.539 -29.109 1 64.69 355 ASP A C 1
ATOM 2737 O O . ASP A 1 355 ? 18.844 -11.867 -28.391 1 64.69 355 ASP A O 1
ATOM 2741 N N . GLY A 1 356 ? 20.672 -12.125 -29.703 1 77.38 356 GLY A N 1
ATOM 2742 C CA . GLY A 1 356 ? 20.906 -10.695 -29.797 1 77.38 356 GLY A CA 1
ATOM 2743 C C . GLY A 1 356 ? 21.453 -10.094 -28.516 1 77.38 356 GLY A C 1
ATOM 2744 O O . GLY A 1 356 ? 21.188 -8.922 -28.219 1 77.38 356 GLY A O 1
ATOM 2745 N N . LEU A 1 357 ? 22.125 -10.875 -27.734 1 86.25 357 LEU A N 1
ATOM 2746 C CA . LEU A 1 357 ? 22.594 -10.391 -26.438 1 86.25 357 LEU A CA 1
ATOM 2747 C C . LEU A 1 357 ? 24.016 -9.836 -26.547 1 86.25 357 LEU A C 1
ATOM 2749 O O . LEU A 1 357 ? 24.562 -9.328 -25.562 1 86.25 357 LEU A O 1
ATOM 2753 N N . TRP A 1 358 ? 24.547 -9.852 -27.75 1 87.94 358 TRP A N 1
ATOM 2754 C CA . TRP A 1 358 ? 25.938 -9.461 -27.953 1 87.94 358 TRP A CA 1
ATOM 2755 C C . TRP A 1 358 ? 26.172 -8.008 -27.531 1 87.94 358 TRP A C 1
ATOM 2757 O O . TRP A 1 358 ? 27.125 -7.703 -26.812 1 87.94 358 TRP A O 1
ATOM 2767 N N . PRO A 1 359 ? 25.281 -7.094 -27.891 1 86 359 PRO A N 1
ATOM 2768 C CA . PRO A 1 359 ? 25.5 -5.707 -27.484 1 86 359 PRO A CA 1
ATOM 2769 C C . PRO A 1 359 ? 25.469 -5.535 -25.969 1 86 359 PRO A C 1
ATOM 2771 O O . PRO A 1 359 ? 26.203 -4.719 -25.406 1 86 359 PRO A O 1
ATOM 2774 N N . MET A 1 360 ? 24.625 -6.285 -25.391 1 86.94 360 MET A N 1
ATOM 2775 C CA . MET A 1 360 ? 24.531 -6.223 -23.938 1 86.94 360 MET A CA 1
ATOM 2776 C C . MET A 1 360 ? 25.844 -6.672 -23.297 1 86.94 360 MET A C 1
ATOM 2778 O O . MET A 1 360 ? 26.375 -6 -22.406 1 86.94 360 MET A O 1
ATOM 2782 N N . ALA A 1 361 ? 26.375 -7.754 -23.766 1 90.12 361 ALA A N 1
ATOM 2783 C CA . ALA A 1 361 ? 27.625 -8.305 -23.234 1 90.12 361 ALA A CA 1
ATOM 2784 C C . ALA A 1 361 ? 28.797 -7.359 -23.5 1 90.12 361 ALA A C 1
ATOM 2786 O O . ALA A 1 361 ? 29.609 -7.105 -22.625 1 90.12 361 ALA A O 1
ATOM 2787 N N . ALA A 1 362 ? 28.828 -6.871 -24.703 1 89.5 362 ALA A N 1
ATOM 2788 C CA . ALA A 1 362 ? 29.891 -5.938 -25.062 1 89.5 362 ALA A CA 1
ATOM 2789 C C . ALA A 1 362 ? 29.859 -4.699 -24.172 1 89.5 362 ALA A C 1
ATOM 2791 O O . ALA A 1 362 ? 30.906 -4.188 -23.781 1 89.5 362 ALA A O 1
ATOM 2792 N N . GLY A 1 363 ? 28.656 -4.27 -23.969 1 85.62 363 GLY A N 1
ATOM 2793 C CA . GLY A 1 363 ? 28.516 -3.121 -23.094 1 85.62 363 GLY A CA 1
ATOM 2794 C C . GLY A 1 363 ? 29.016 -3.377 -21.688 1 85.62 363 GLY A C 1
ATOM 2795 O O . GLY A 1 363 ? 29.688 -2.527 -21.094 1 85.62 363 GLY A O 1
ATOM 2796 N N . LEU A 1 364 ? 28.75 -4.492 -21.172 1 86.88 364 LEU A N 1
ATOM 2797 C CA . LEU A 1 364 ? 29.172 -4.844 -19.812 1 86.88 364 LEU A CA 1
ATOM 2798 C C . LEU A 1 364 ? 30.688 -4.977 -19.734 1 86.88 364 LEU A C 1
ATOM 2800 O O . LEU A 1 364 ? 31.312 -4.516 -18.781 1 86.88 364 LEU A O 1
ATOM 2804 N N . VAL A 1 365 ? 31.25 -5.566 -20.734 1 90.06 365 VAL A N 1
ATOM 2805 C CA . VAL A 1 365 ? 32.688 -5.738 -20.812 1 90.06 365 VAL A CA 1
ATOM 2806 C C . VAL A 1 365 ? 33.375 -4.371 -20.828 1 90.06 365 VAL A C 1
ATOM 2808 O O . VAL A 1 365 ? 34.344 -4.145 -20.094 1 90.06 365 VAL A O 1
ATOM 2811 N N . ARG A 1 366 ? 32.906 -3.508 -21.609 1 87.12 366 ARG A N 1
ATOM 2812 C CA . ARG A 1 366 ? 33.438 -2.156 -21.688 1 87.12 366 ARG A CA 1
ATOM 2813 C C . ARG A 1 366 ? 33.344 -1.452 -20.328 1 87.12 366 ARG A C 1
ATOM 2815 O O . ARG A 1 366 ? 34.281 -0.742 -19.938 1 87.12 366 ARG A O 1
ATOM 2822 N N . ARG A 1 367 ? 32.25 -1.644 -19.703 1 83.5 367 ARG A N 1
ATOM 2823 C CA . ARG A 1 367 ? 32.031 -1.01 -18.406 1 83.5 367 ARG A CA 1
ATOM 2824 C C . ARG A 1 367 ? 33.062 -1.494 -17.391 1 83.5 367 ARG A C 1
ATOM 2826 O O . ARG A 1 367 ? 33.594 -0.698 -16.609 1 83.5 367 ARG A O 1
ATOM 2833 N N . TYR A 1 368 ? 33.344 -2.799 -17.328 1 85.44 368 TYR A N 1
ATOM 2834 C CA . TYR A 1 368 ? 34.344 -3.348 -16.422 1 85.44 368 TYR A CA 1
ATOM 2835 C C . TYR A 1 368 ? 35.719 -2.764 -16.719 1 85.44 368 TYR A C 1
ATOM 2837 O O . TYR A 1 368 ? 36.469 -2.385 -15.805 1 85.44 368 TYR A O 1
ATOM 2845 N N . ARG A 1 369 ? 35.969 -2.668 -17.953 1 85.88 369 ARG A N 1
ATOM 2846 C CA . ARG A 1 369 ? 37.25 -2.123 -18.375 1 85.88 369 ARG A CA 1
ATOM 2847 C C . ARG A 1 369 ? 37.406 -0.662 -17.953 1 85.88 369 ARG A C 1
ATOM 2849 O O . ARG A 1 369 ? 38.406 -0.267 -17.375 1 85.88 369 ARG A O 1
ATOM 2856 N N . ALA A 1 370 ? 36.375 0.04 -18.219 1 82.12 370 ALA A N 1
ATOM 2857 C CA . ALA A 1 370 ? 36.406 1.47 -17.922 1 82.12 370 ALA A CA 1
ATOM 2858 C C . ALA A 1 370 ? 36.5 1.718 -16.422 1 82.12 370 ALA A C 1
ATOM 2860 O O . ALA A 1 370 ? 37.094 2.689 -15.984 1 82.12 370 ALA A O 1
ATOM 2861 N N . ALA A 1 371 ? 35.938 0.854 -15.672 1 78.38 371 ALA A N 1
ATOM 2862 C CA . ALA A 1 371 ? 35.938 1.005 -14.219 1 78.38 371 ALA A CA 1
ATOM 2863 C C . ALA A 1 371 ? 37.219 0.449 -13.594 1 78.38 371 ALA A C 1
ATOM 2865 O O . ALA A 1 371 ? 37.469 0.623 -12.398 1 78.38 371 ALA A O 1
ATOM 2866 N N . GLY A 1 372 ? 37.938 -0.227 -14.305 1 81.06 372 GLY A N 1
ATOM 2867 C CA . GLY A 1 372 ? 39.156 -0.829 -13.805 1 81.06 372 GLY A CA 1
ATOM 2868 C C . GLY A 1 372 ? 38.906 -2.016 -12.891 1 81.06 372 GLY A C 1
ATOM 2869 O O . GLY A 1 372 ? 39.688 -2.256 -11.953 1 81.06 372 GLY A O 1
ATOM 2870 N N . LYS A 1 373 ? 37.844 -2.637 -13.062 1 82.81 373 LYS A N 1
ATOM 2871 C CA . LYS A 1 373 ? 37.5 -3.807 -12.25 1 82.81 373 LYS A CA 1
ATOM 2872 C C . LYS A 1 373 ? 37.969 -5.094 -12.938 1 82.81 373 LYS A C 1
ATOM 2874 O O . LYS A 1 373 ? 37.938 -5.199 -14.164 1 82.81 373 LYS A O 1
ATOM 2879 N N . ALA A 1 374 ? 38.344 -5.984 -12.125 1 87.44 374 ALA A N 1
ATOM 2880 C CA . ALA A 1 374 ? 38.75 -7.273 -12.656 1 87.44 374 ALA A CA 1
ATOM 2881 C C . ALA A 1 374 ? 37.562 -8.055 -13.219 1 87.44 374 ALA A C 1
ATOM 2883 O O . ALA A 1 374 ? 36.5 -8.055 -12.633 1 87.44 374 ALA A O 1
ATOM 2884 N N . PRO A 1 375 ? 37.75 -8.672 -14.391 1 90.12 375 PRO A N 1
ATOM 2885 C CA . PRO A 1 375 ? 36.688 -9.516 -14.945 1 90.12 375 PRO A CA 1
ATOM 2886 C C . PRO A 1 375 ? 36.344 -10.688 -14.039 1 90.12 375 PRO A C 1
ATOM 2888 O O . PRO A 1 375 ? 37.156 -11.141 -13.242 1 90.12 375 PRO A O 1
ATOM 2891 N N . PRO A 1 376 ? 35.125 -11.094 -14.156 1 89.81 376 PRO A N 1
ATOM 2892 C CA . PRO A 1 376 ? 34.75 -12.289 -13.391 1 89.81 376 PRO A CA 1
ATOM 2893 C C . PRO A 1 376 ? 35.5 -13.539 -13.852 1 89.81 376 PRO A C 1
ATOM 2895 O O . PRO A 1 376 ? 35.812 -13.672 -15.039 1 89.81 376 PRO A O 1
ATOM 2898 N N . ARG A 1 377 ? 35.688 -14.398 -12.906 1 90.25 377 ARG A N 1
ATOM 2899 C CA . ARG A 1 377 ? 36.375 -15.641 -13.203 1 90.25 377 ARG A CA 1
ATOM 2900 C C . ARG A 1 377 ? 35.406 -16.734 -13.641 1 90.25 377 ARG A C 1
ATOM 2902 O O . ARG A 1 377 ? 35.781 -17.656 -14.359 1 90.25 377 ARG A O 1
ATOM 2909 N N . VAL A 1 378 ? 34.219 -16.578 -13.164 1 92.56 378 VAL A N 1
ATOM 2910 C CA . VAL A 1 378 ? 33.219 -17.609 -13.469 1 92.56 378 VAL A CA 1
ATOM 2911 C C . VAL A 1 378 ? 31.906 -16.953 -13.844 1 92.56 378 VAL A C 1
ATOM 2913 O O . VAL A 1 378 ? 31.516 -15.945 -13.25 1 92.56 378 VAL A O 1
ATOM 2916 N N . LEU A 1 379 ? 31.25 -17.484 -14.859 1 92.75 379 LEU A N 1
ATOM 2917 C CA . LEU A 1 379 ? 29.891 -17.109 -15.266 1 92.75 379 LEU A CA 1
ATOM 2918 C C . LEU A 1 379 ? 28.969 -18.312 -15.25 1 92.75 379 LEU A C 1
ATOM 2920 O O . LEU A 1 379 ? 29.141 -19.25 -16.031 1 92.75 379 LEU A O 1
ATOM 2924 N N . TYR A 1 380 ? 28.078 -18.344 -14.352 1 92.88 380 TYR A N 1
ATOM 2925 C CA . TYR A 1 380 ? 27.062 -19.391 -14.336 1 92.88 380 TYR A CA 1
ATOM 2926 C C . TYR A 1 380 ? 25.922 -19.062 -15.297 1 92.88 380 TYR A C 1
ATOM 2928 O O . TYR A 1 380 ? 25.453 -17.922 -15.352 1 92.88 380 TYR A O 1
ATOM 2936 N N . VAL A 1 381 ? 25.469 -20.062 -16.078 1 91.12 381 VAL A N 1
ATOM 2937 C CA . VAL A 1 381 ? 24.438 -19.828 -17.078 1 91.12 381 VAL A CA 1
ATOM 2938 C C . VAL A 1 381 ? 23.359 -20.906 -16.953 1 91.12 381 VAL A C 1
ATOM 2940 O O . VAL A 1 381 ? 23.562 -21.938 -16.328 1 91.12 381 VAL A O 1
ATOM 2943 N N . ASP A 1 382 ? 22.234 -20.625 -17.578 1 86.25 382 ASP A N 1
ATOM 2944 C CA . ASP A 1 382 ? 21.141 -21.609 -17.578 1 86.25 382 ASP A CA 1
ATOM 2945 C C . ASP A 1 382 ? 21.234 -22.531 -18.797 1 86.25 382 ASP A C 1
ATOM 2947 O O . ASP A 1 382 ? 20.656 -23.609 -18.812 1 86.25 382 ASP A O 1
ATOM 2951 N N . ARG A 1 383 ? 21.984 -21.984 -19.766 1 83.81 383 ARG A N 1
ATOM 2952 C CA . ARG A 1 383 ? 22.141 -22.734 -21.016 1 83.81 383 ARG A CA 1
ATOM 2953 C C . ARG A 1 383 ? 23.391 -22.281 -21.766 1 83.81 383 ARG A C 1
ATOM 2955 O O . ARG A 1 383 ? 24.094 -21.375 -21.328 1 83.81 383 ARG A O 1
ATOM 2962 N N . ASP A 1 384 ? 23.766 -22.969 -22.844 1 83.25 384 ASP A N 1
ATOM 2963 C CA . ASP A 1 384 ? 24.844 -22.625 -23.766 1 83.25 384 ASP A CA 1
ATOM 2964 C C . ASP A 1 384 ? 26.203 -22.672 -23.062 1 83.25 384 ASP A C 1
ATOM 2966 O O . ASP A 1 384 ? 27.016 -21.766 -23.219 1 83.25 384 ASP A O 1
ATOM 2970 N N . CYS A 1 385 ? 26.328 -23.703 -22.203 1 89.06 385 CYS A N 1
ATOM 2971 C CA . CYS A 1 385 ? 27.531 -23.844 -21.391 1 89.06 385 CYS A CA 1
ATOM 2972 C C . CYS A 1 385 ? 28.594 -24.656 -22.109 1 89.06 385 CYS A C 1
ATOM 2974 O O . CYS A 1 385 ? 29.781 -24.562 -21.797 1 89.06 385 CYS A O 1
ATOM 2976 N N . CYS A 1 386 ? 28.188 -25.5 -23.016 1 87.38 386 CYS A N 1
ATOM 2977 C CA . CYS A 1 386 ? 29.094 -26.5 -23.578 1 87.38 386 CYS A CA 1
ATOM 2978 C C . CYS A 1 386 ? 29.969 -25.891 -24.656 1 87.38 386 CYS A C 1
ATOM 2980 O O . CYS A 1 386 ? 29.578 -24.922 -25.312 1 87.38 386 CYS A O 1
ATOM 2982 N N . SER A 1 387 ? 31.266 -26.375 -24.562 1 79.88 387 SER A N 1
ATOM 2983 C CA . SER A 1 387 ? 32.188 -26.031 -25.625 1 79.88 387 SER A CA 1
ATOM 2984 C C . SER A 1 387 ? 32.625 -27.266 -26.391 1 79.88 387 SER A C 1
ATOM 2986 O O . SER A 1 387 ? 33.031 -28.281 -25.797 1 79.88 387 SER A O 1
ATOM 2988 N N . ILE A 1 388 ? 32.312 -27.5 -27.609 1 61.84 388 ILE A N 1
ATOM 2989 C CA . ILE A 1 388 ? 32.781 -28.625 -28.391 1 61.84 388 ILE A CA 1
ATOM 2990 C C . ILE A 1 388 ? 34.25 -28.391 -28.766 1 61.84 388 ILE A C 1
ATOM 2992 O O . ILE A 1 388 ? 35.094 -29.266 -28.562 1 61.84 388 ILE A O 1
ATOM 2996 N N . VAL A 1 389 ? 34.5 -27.266 -29.406 1 66.75 389 VAL A N 1
ATOM 2997 C CA . VAL A 1 389 ? 35.844 -26.891 -29.797 1 66.75 389 VAL A CA 1
ATOM 2998 C C . VAL A 1 389 ? 36.125 -25.469 -29.297 1 66.75 389 VAL A C 1
ATOM 3000 O O . VAL A 1 389 ? 35.375 -24.531 -29.578 1 66.75 389 VAL A O 1
ATOM 3003 N N . GLY A 1 390 ? 37.094 -25.297 -28.328 1 73.62 390 GLY A N 1
ATOM 3004 C CA . GLY A 1 390 ? 37.5 -23.969 -27.891 1 73.62 390 GLY A CA 1
ATOM 3005 C C . GLY A 1 390 ? 36.594 -23.391 -26.828 1 73.62 390 GLY A C 1
ATOM 3006 O O . GLY A 1 390 ? 36.281 -24.062 -25.844 1 73.62 390 GLY A O 1
ATOM 3007 N N . ARG A 1 391 ? 36.188 -22.125 -27.078 1 81.88 391 ARG A N 1
ATOM 3008 C CA . ARG A 1 391 ? 35.344 -21.406 -26.125 1 81.88 391 ARG A CA 1
ATOM 3009 C C . ARG A 1 391 ? 33.844 -21.609 -26.469 1 81.88 391 ARG A C 1
ATOM 3011 O O . ARG A 1 391 ? 33.5 -21.75 -27.625 1 81.88 391 ARG A O 1
ATOM 3018 N N . CYS A 1 392 ? 33.031 -21.75 -25.531 1 86.31 392 CYS A N 1
ATOM 3019 C CA . CYS A 1 392 ? 31.594 -21.859 -25.766 1 86.31 392 CYS A CA 1
ATOM 3020 C C . CYS A 1 392 ? 31.016 -20.547 -26.25 1 86.31 392 CYS A C 1
ATOM 3022 O O . CYS A 1 392 ? 31.672 -19.5 -26.172 1 86.31 392 CYS A O 1
ATOM 3024 N N . THR A 1 393 ? 29.844 -20.562 -26.828 1 82.62 393 THR A N 1
ATOM 3025 C CA . THR A 1 393 ? 29.188 -19.406 -27.406 1 82.62 393 THR A CA 1
ATOM 3026 C C . THR A 1 393 ? 29.031 -18.281 -26.375 1 82.62 393 THR A C 1
ATOM 3028 O O . THR A 1 393 ? 29.219 -17.109 -26.703 1 82.62 393 THR A O 1
ATOM 3031 N N . THR A 1 394 ? 28.734 -18.641 -25.188 1 88.25 394 THR A N 1
ATOM 3032 C CA . THR A 1 394 ? 28.547 -17.641 -24.141 1 88.25 394 THR A CA 1
ATOM 3033 C C . THR A 1 394 ? 29.875 -16.953 -23.812 1 88.25 394 THR A C 1
ATOM 3035 O O . THR A 1 394 ? 29.922 -15.742 -23.609 1 88.25 394 THR A O 1
ATOM 3038 N N . ALA A 1 395 ? 30.891 -17.734 -23.719 1 89.56 395 ALA A N 1
ATOM 3039 C CA . ALA A 1 395 ? 32.219 -17.172 -23.453 1 89.56 395 ALA A CA 1
ATOM 3040 C C . ALA A 1 395 ? 32.656 -16.234 -24.578 1 89.56 395 ALA A C 1
ATOM 3042 O O . ALA A 1 395 ? 33.312 -15.219 -24.328 1 89.56 395 ALA A O 1
ATOM 3043 N N . GLU A 1 396 ? 32.312 -16.562 -25.75 1 87.69 396 GLU A N 1
ATOM 3044 C CA . GLU A 1 396 ? 32.625 -15.727 -26.906 1 87.69 396 GLU A CA 1
ATOM 3045 C C . GLU A 1 396 ? 31.922 -14.383 -26.828 1 87.69 396 GLU A C 1
ATOM 3047 O O . GLU A 1 396 ? 32.469 -13.359 -27.266 1 87.69 396 GLU A O 1
ATOM 3052 N N . MET A 1 397 ? 30.766 -14.477 -26.344 1 88.75 397 MET A N 1
ATOM 3053 C CA . MET A 1 397 ? 29.984 -13.25 -26.203 1 88.75 397 MET A CA 1
ATOM 3054 C C . MET A 1 397 ? 30.703 -12.242 -25.312 1 88.75 397 MET A C 1
ATOM 3056 O O . MET A 1 397 ? 30.609 -11.039 -25.531 1 88.75 397 MET A O 1
ATOM 3060 N N . PHE A 1 398 ? 31.453 -12.789 -24.312 1 91.44 398 PHE A N 1
ATOM 3061 C CA . PHE A 1 398 ? 32.25 -11.953 -23.422 1 91.44 398 PHE A CA 1
ATOM 3062 C C . PHE A 1 398 ? 33.719 -12.016 -23.812 1 91.44 398 PHE A C 1
ATOM 3064 O O . PHE A 1 398 ? 34.594 -12.203 -22.938 1 91.44 398 PHE A O 1
ATOM 3071 N N . GLY A 1 399 ? 34.062 -11.812 -24.953 1 85 399 GLY A N 1
ATOM 3072 C CA . GLY A 1 399 ? 35.312 -12.141 -25.625 1 85 399 GLY A CA 1
ATOM 3073 C C . GLY A 1 399 ? 36.531 -11.547 -24.953 1 85 399 GLY A C 1
ATOM 3074 O O . GLY A 1 399 ? 37.625 -12.086 -25.062 1 85 399 GLY A O 1
ATOM 3075 N N . GLU A 1 400 ? 36.438 -10.43 -24.297 1 88.5 400 GLU A N 1
ATOM 3076 C CA . GLU A 1 400 ? 37.594 -9.781 -23.688 1 88.5 400 GLU A CA 1
ATOM 3077 C C . GLU A 1 400 ? 37.906 -10.398 -22.328 1 88.5 400 GLU A C 1
ATOM 3079 O O . GLU A 1 400 ? 39 -10.148 -21.781 1 88.5 400 GLU A O 1
ATOM 3084 N N . TRP A 1 401 ? 37.062 -11.18 -21.812 1 91.31 401 TRP A N 1
ATOM 3085 C CA . TRP A 1 401 ? 37.312 -11.867 -20.547 1 91.31 401 TRP A CA 1
ATOM 3086 C C . TRP A 1 401 ? 38 -13.211 -20.797 1 91.31 401 TRP A C 1
ATOM 3088 O O . TRP A 1 401 ? 37.344 -14.266 -20.703 1 91.31 401 TRP A O 1
ATOM 3098 N N . ASP A 1 402 ? 39.219 -13.164 -20.875 1 86.94 402 ASP A N 1
ATOM 3099 C CA . ASP A 1 402 ? 40.031 -14.281 -21.359 1 86.94 402 ASP A CA 1
ATOM 3100 C C . ASP A 1 402 ? 40.031 -15.438 -20.359 1 86.94 402 ASP A C 1
ATOM 3102 O O . ASP A 1 402 ? 40.062 -16.609 -20.75 1 86.94 402 ASP A O 1
ATOM 3106 N N . GLN A 1 403 ? 39.906 -15.164 -19.125 1 85.75 403 GLN A N 1
ATOM 3107 C CA . GLN A 1 403 ? 40 -16.203 -18.109 1 85.75 403 GLN A CA 1
ATOM 3108 C C . GLN A 1 403 ? 38.625 -16.641 -17.625 1 85.75 403 GLN A C 1
ATOM 3110 O O . GLN A 1 403 ? 38.5 -17.359 -16.641 1 85.75 403 GLN A O 1
ATOM 3115 N N . LEU A 1 404 ? 37.656 -16.25 -18.406 1 91 404 LEU A N 1
ATOM 3116 C CA . LEU A 1 404 ? 36.281 -16.516 -17.984 1 91 404 LEU A CA 1
ATOM 3117 C C . LEU A 1 404 ? 35.938 -17.984 -18.188 1 91 404 LEU A C 1
ATOM 3119 O O . LEU A 1 404 ? 36.125 -18.531 -19.281 1 91 404 LEU A O 1
ATOM 3123 N N . VAL A 1 405 ? 35.5 -18.656 -17.125 1 90.12 405 VAL A N 1
ATOM 3124 C CA . VAL A 1 405 ? 35 -20.031 -17.203 1 90.12 405 VAL A CA 1
ATOM 3125 C C . VAL A 1 405 ? 33.469 -20.031 -17.109 1 90.12 405 VAL A C 1
ATOM 3127 O O . VAL A 1 405 ? 32.906 -19.469 -16.188 1 90.12 405 VAL A O 1
ATOM 3130 N N . VAL A 1 406 ? 32.875 -20.609 -18.094 1 92.38 406 VAL A N 1
ATOM 3131 C CA . VAL A 1 406 ? 31.406 -20.688 -18.125 1 92.38 406 VAL A CA 1
ATOM 3132 C C . VAL A 1 406 ? 30.938 -22.016 -17.516 1 92.38 406 VAL A C 1
ATOM 3134 O O . VAL A 1 406 ? 31.453 -23.078 -17.859 1 92.38 406 VAL A O 1
ATOM 3137 N N . ARG A 1 407 ? 30.047 -21.953 -16.562 1 93.19 407 ARG A N 1
ATOM 3138 C CA . ARG A 1 407 ? 29.5 -23.125 -15.906 1 93.19 407 ARG A CA 1
ATOM 3139 C C . ARG A 1 407 ? 27.969 -23.141 -15.977 1 93.19 407 ARG A C 1
ATOM 3141 O O . ARG A 1 407 ? 27.344 -22.078 -16 1 93.19 407 ARG A O 1
ATOM 3148 N N . LEU A 1 408 ? 27.438 -24.297 -16.031 1 93.44 408 LEU A N 1
ATOM 3149 C CA . LEU A 1 408 ? 25.984 -24.469 -15.961 1 93.44 408 LEU A CA 1
ATOM 3150 C C . LEU A 1 408 ? 25.5 -24.469 -14.516 1 93.44 408 LEU A C 1
ATOM 3152 O O . LEU A 1 408 ? 26.125 -25.078 -13.648 1 93.44 408 LEU A O 1
ATOM 3156 N N . ASP A 1 409 ? 24.469 -23.703 -14.312 1 92.19 409 ASP A N 1
ATOM 3157 C CA . ASP A 1 409 ? 23.844 -23.75 -12.992 1 92.19 409 ASP A CA 1
ATOM 3158 C C . ASP A 1 409 ? 23.266 -25.141 -12.703 1 92.19 409 ASP A C 1
ATOM 3160 O O . ASP A 1 409 ? 22.422 -25.625 -13.453 1 92.19 409 ASP A O 1
ATOM 3164 N N . ILE A 1 410 ? 23.609 -25.672 -11.664 1 92.5 410 ILE A N 1
ATOM 3165 C CA . ILE A 1 410 ? 23.297 -27.047 -11.312 1 92.5 410 ILE A CA 1
ATOM 3166 C C . ILE A 1 410 ? 21.781 -27.188 -11.141 1 92.5 410 ILE A C 1
ATOM 3168 O O . ILE A 1 410 ? 21.203 -28.234 -11.492 1 92.5 410 ILE A O 1
ATOM 3172 N N . LEU A 1 411 ? 21.203 -26.219 -10.648 1 88.56 411 LEU A N 1
ATOM 3173 C CA . LEU A 1 411 ? 19.766 -26.297 -10.43 1 88.56 411 LEU A CA 1
ATOM 3174 C C . LEU A 1 411 ? 19.016 -26.453 -11.758 1 88.56 411 LEU A C 1
ATOM 3176 O O . LEU A 1 411 ? 17.984 -27.125 -11.812 1 88.56 411 LEU A O 1
ATOM 3180 N N . HIS A 1 412 ? 19.516 -25.859 -12.758 1 88.19 412 HIS A N 1
ATOM 3181 C CA . HIS A 1 412 ? 18.891 -25.984 -14.062 1 88.19 412 HIS A CA 1
ATOM 3182 C C . HIS A 1 412 ? 19.062 -27.406 -14.609 1 88.19 412 HIS A C 1
ATOM 3184 O O . HIS A 1 412 ? 18.156 -27.938 -15.25 1 88.19 412 HIS A O 1
ATOM 3190 N N . LEU A 1 413 ? 20.188 -27.984 -14.406 1 92.25 413 LEU A N 1
ATOM 3191 C CA . LEU A 1 413 ? 20.375 -29.375 -14.797 1 92.25 413 LEU A CA 1
ATOM 3192 C C . LEU A 1 413 ? 19.391 -30.281 -14.047 1 92.25 413 LEU A C 1
ATOM 3194 O O . LEU A 1 413 ? 18.75 -31.125 -14.648 1 92.25 413 LEU A O 1
ATOM 3198 N N . MET A 1 414 ? 19.312 -30.047 -12.789 1 92.44 414 MET A N 1
ATOM 3199 C CA . MET A 1 414 ? 18.422 -30.859 -11.969 1 92.44 414 MET A CA 1
ATOM 3200 C C . MET A 1 414 ? 16.969 -30.703 -12.422 1 92.44 414 MET A C 1
ATOM 3202 O O . MET A 1 414 ? 16.219 -31.688 -12.43 1 92.44 414 MET A O 1
ATOM 3206 N N . ARG A 1 415 ? 16.625 -29.516 -12.781 1 88.19 415 ARG A N 1
ATOM 3207 C CA . ARG A 1 415 ? 15.273 -29.266 -13.258 1 88.19 415 ARG A CA 1
ATOM 3208 C C . ARG A 1 415 ? 15 -30.016 -14.562 1 88.19 415 ARG A C 1
ATOM 3210 O O . ARG A 1 415 ? 13.883 -30.469 -14.797 1 88.19 415 ARG A O 1
ATOM 3217 N N . ARG A 1 416 ? 15.977 -30.172 -15.367 1 88.94 416 ARG A N 1
ATOM 3218 C CA . ARG A 1 416 ? 15.828 -30.922 -16.609 1 88.94 416 ARG A CA 1
ATOM 3219 C C . ARG A 1 416 ? 15.539 -32.406 -16.328 1 88.94 416 ARG A C 1
ATOM 3221 O O . ARG A 1 416 ? 14.719 -33 -17 1 88.94 416 ARG A O 1
ATOM 3228 N N . PHE A 1 417 ? 16.188 -32.906 -15.305 1 92.88 417 PHE A N 1
ATOM 3229 C CA . PHE A 1 417 ? 15.906 -34.281 -14.891 1 92.88 417 PHE A CA 1
ATOM 3230 C C . PHE A 1 417 ? 14.508 -34.375 -14.297 1 92.88 417 PHE A C 1
ATOM 3232 O O . PHE A 1 417 ? 13.828 -35.375 -14.484 1 92.88 417 PHE A O 1
ATOM 3239 N N . ALA A 1 418 ? 14.156 -33.344 -13.609 1 89.69 418 ALA A N 1
ATOM 3240 C CA . ALA A 1 418 ? 12.836 -33.312 -12.977 1 89.69 418 ALA A CA 1
ATOM 3241 C C . ALA A 1 418 ? 11.727 -33.469 -14.023 1 89.69 418 ALA A C 1
ATOM 3243 O O . ALA A 1 418 ? 10.672 -34.031 -13.75 1 89.69 418 ALA A O 1
ATOM 3244 N N . ARG A 1 419 ? 11.953 -32.969 -15.18 1 85.19 419 ARG A N 1
ATOM 3245 C CA . ARG A 1 419 ? 10.977 -33.031 -16.25 1 85.19 419 ARG A CA 1
ATOM 3246 C C . ARG A 1 419 ? 10.742 -34.469 -16.688 1 85.19 419 ARG A C 1
ATOM 3248 O O . ARG A 1 419 ? 9.711 -34.812 -17.281 1 85.19 419 ARG A O 1
ATOM 3255 N N . GLY A 1 420 ? 11.703 -35.312 -16.406 1 88.06 420 GLY A N 1
ATOM 3256 C CA . GLY A 1 420 ? 11.594 -36.719 -16.766 1 88.06 420 GLY A CA 1
ATOM 3257 C C . GLY A 1 420 ? 10.789 -37.531 -15.781 1 88.06 420 GLY A C 1
ATOM 3258 O O . GLY A 1 420 ? 10.539 -38.719 -16 1 88.06 420 GLY A O 1
ATOM 3259 N N . VAL A 1 421 ? 10.406 -36.812 -14.727 1 87.75 421 VAL A N 1
ATOM 3260 C CA . VAL A 1 421 ? 9.523 -37.438 -13.742 1 87.75 421 VAL A CA 1
ATOM 3261 C C . VAL A 1 421 ? 8.07 -37.156 -14.117 1 87.75 421 VAL A C 1
ATOM 3263 O O . VAL A 1 421 ? 7.75 -36.125 -14.711 1 87.75 421 VAL A O 1
ATOM 3266 N N . THR A 1 422 ? 7.242 -38.062 -13.766 1 77.12 422 THR A N 1
ATOM 3267 C CA . THR A 1 422 ? 5.848 -38 -14.188 1 77.12 422 THR A CA 1
ATOM 3268 C C . THR A 1 422 ? 5.164 -36.75 -13.617 1 77.12 422 THR A C 1
ATOM 3270 O O . THR A 1 422 ? 4.41 -36.062 -14.32 1 77.12 422 THR A O 1
ATOM 3273 N N . THR A 1 423 ? 5.34 -36.562 -12.391 1 72.38 423 THR A N 1
ATOM 3274 C CA . THR A 1 423 ? 4.785 -35.344 -11.758 1 72.38 423 THR A CA 1
ATOM 3275 C C . THR A 1 423 ? 5.621 -34.938 -10.555 1 72.38 423 THR A C 1
ATOM 3277 O O . THR A 1 423 ? 6.242 -35.781 -9.898 1 72.38 423 THR A O 1
ATOM 3280 N N . ASP A 1 424 ? 5.57 -33.656 -10.445 1 77 424 ASP A N 1
ATOM 3281 C CA . ASP A 1 424 ? 6.32 -33.156 -9.297 1 77 424 ASP A CA 1
ATOM 3282 C C . ASP A 1 424 ? 5.578 -33.438 -7.992 1 77 424 ASP A C 1
ATOM 3284 O O . ASP A 1 424 ? 6.145 -33.281 -6.91 1 77 424 ASP A O 1
ATOM 3288 N N . SER A 1 425 ? 4.406 -33.938 -8.094 1 69.19 425 SER A N 1
ATOM 3289 C CA . SER A 1 425 ? 3.615 -34.312 -6.918 1 69.19 425 SER A CA 1
ATOM 3290 C C . SER A 1 425 ? 3.773 -35.781 -6.562 1 69.19 425 SER A C 1
ATOM 3292 O O . SER A 1 425 ? 3.201 -36.25 -5.578 1 69.19 425 SER A O 1
ATOM 3294 N N . HIS A 1 426 ? 4.527 -36.469 -7.316 1 76.94 426 HIS A N 1
ATOM 3295 C CA . HIS A 1 426 ? 4.766 -37.875 -7.055 1 76.94 426 HIS A CA 1
ATOM 3296 C C . HIS A 1 426 ? 5.422 -38.094 -5.695 1 76.94 426 HIS A C 1
ATOM 3298 O O . HIS A 1 426 ? 6.309 -37.344 -5.305 1 76.94 426 HIS A O 1
ATOM 3304 N N . LEU A 1 427 ? 5.062 -39.062 -4.973 1 75.12 427 LEU A N 1
ATOM 3305 C CA . LEU A 1 427 ? 5.516 -39.312 -3.607 1 75.12 427 LEU A CA 1
ATOM 3306 C C . LEU A 1 427 ? 7.027 -39.5 -3.559 1 75.12 427 LEU A C 1
ATOM 3308 O O . LEU A 1 427 ? 7.664 -39.156 -2.559 1 75.12 427 LEU A O 1
ATOM 3312 N N . LEU A 1 428 ? 7.523 -40.031 -4.641 1 86.06 428 LEU A N 1
ATOM 3313 C CA . LEU A 1 428 ? 8.953 -40.344 -4.66 1 86.06 428 LEU A CA 1
ATOM 3314 C C . LEU A 1 428 ? 9.742 -39.219 -5.305 1 86.06 428 LEU A C 1
ATOM 3316 O O . LEU A 1 428 ? 10.961 -39.312 -5.465 1 86.06 428 LEU A O 1
ATOM 3320 N N . TYR A 1 429 ? 9.094 -38.188 -5.691 1 90 429 TYR A N 1
ATOM 3321 C CA . TYR A 1 429 ? 9.742 -37.062 -6.348 1 90 429 TYR A CA 1
ATOM 3322 C C . TYR A 1 429 ? 10.836 -36.469 -5.461 1 90 429 TYR A C 1
ATOM 3324 O O . TYR A 1 429 ? 11.961 -36.281 -5.91 1 90 429 TYR A O 1
ATOM 3332 N N . GLY A 1 430 ? 10.516 -36.281 -4.211 1 87.81 430 GLY A N 1
ATOM 3333 C CA . GLY A 1 430 ? 11.477 -35.719 -3.273 1 87.81 430 GLY A CA 1
ATOM 3334 C C . GLY A 1 430 ? 12.711 -36.594 -3.094 1 87.81 430 GLY A C 1
ATOM 3335 O O . GLY A 1 430 ? 13.836 -36.062 -3.068 1 87.81 430 GLY A O 1
ATOM 3336 N N . VAL A 1 431 ? 12.453 -37.812 -3.01 1 87.56 431 VAL A N 1
ATOM 3337 C CA . VAL A 1 431 ? 13.547 -38.75 -2.84 1 87.56 431 VAL A CA 1
ATOM 3338 C C . VAL A 1 431 ? 14.438 -38.719 -4.078 1 87.56 431 VAL A C 1
ATOM 3340 O O . VAL A 1 431 ? 15.672 -38.719 -3.965 1 87.56 431 VAL A O 1
ATOM 3343 N N . PHE A 1 432 ? 13.836 -38.781 -5.211 1 94.12 432 PHE A N 1
ATOM 3344 C CA . PHE A 1 432 ? 14.57 -38.75 -6.469 1 94.12 432 PHE A CA 1
ATOM 3345 C C . PHE A 1 432 ? 15.461 -37.5 -6.551 1 94.12 432 PHE A C 1
ATOM 3347 O O . PHE A 1 432 ? 16.641 -37.625 -6.863 1 94.12 432 PHE A O 1
ATOM 3354 N N . MET A 1 433 ? 14.906 -36.375 -6.199 1 93.44 433 MET A N 1
ATOM 3355 C CA . MET A 1 433 ? 15.641 -35.125 -6.297 1 93.44 433 MET A CA 1
ATOM 3356 C C . MET A 1 433 ? 16.75 -35.062 -5.262 1 93.44 433 MET A C 1
ATOM 3358 O O . MET A 1 433 ? 17.844 -34.562 -5.539 1 93.44 433 MET A O 1
ATOM 3362 N N . SER A 1 434 ? 16.484 -35.562 -4.098 1 90.25 434 SER A N 1
ATOM 3363 C CA . SER A 1 434 ? 17.5 -35.625 -3.055 1 90.25 434 SER A CA 1
ATOM 3364 C C . SER A 1 434 ? 18.688 -36.5 -3.477 1 90.25 434 SER A C 1
ATOM 3366 O O . SER A 1 434 ? 19.844 -36.125 -3.268 1 90.25 434 SER A O 1
ATOM 3368 N N . ARG A 1 435 ? 18.344 -37.531 -4.07 1 93.56 435 ARG A N 1
ATOM 3369 C CA . ARG A 1 435 ? 19.391 -38.438 -4.516 1 93.56 435 ARG A CA 1
ATOM 3370 C C . ARG A 1 435 ? 20.156 -37.844 -5.699 1 93.56 435 ARG A C 1
ATOM 3372 O O . ARG A 1 435 ? 21.359 -38.062 -5.836 1 93.56 435 ARG A O 1
ATOM 3379 N N . LEU A 1 436 ? 19.406 -37.188 -6.527 1 95.56 436 LEU A N 1
ATOM 3380 C CA . LEU A 1 436 ? 20.062 -36.5 -7.629 1 95.56 436 LEU A CA 1
ATOM 3381 C C . LEU A 1 436 ? 21.047 -35.438 -7.105 1 95.56 436 LEU A C 1
ATOM 3383 O O . LEU A 1 436 ? 22.172 -35.344 -7.59 1 95.56 436 LEU A O 1
ATOM 3387 N N . SER A 1 437 ? 20.656 -34.688 -6.148 1 94.31 437 SER A N 1
ATOM 3388 C CA . SER A 1 437 ? 21.516 -33.719 -5.508 1 94.31 437 SER A CA 1
ATOM 3389 C C . SER A 1 437 ? 22.734 -34.375 -4.875 1 94.31 437 SER A C 1
ATOM 3391 O O . SER A 1 437 ? 23.859 -33.875 -4.996 1 94.31 437 SER A O 1
ATOM 3393 N N . PHE A 1 438 ? 22.484 -35.469 -4.285 1 93.56 438 PHE A N 1
ATOM 3394 C CA . PHE A 1 438 ? 23.562 -36.219 -3.664 1 93.56 438 PHE A CA 1
ATOM 3395 C C . PHE A 1 438 ? 24.562 -36.719 -4.711 1 93.56 438 PHE A C 1
ATOM 3397 O O . PHE A 1 438 ? 25.766 -36.75 -4.461 1 93.56 438 PHE A O 1
ATOM 3404 N N . ALA A 1 439 ? 24.016 -37.062 -5.816 1 96.75 439 ALA A N 1
ATOM 3405 C CA . ALA A 1 439 ? 24.875 -37.562 -6.891 1 96.75 439 ALA A CA 1
ATOM 3406 C C . ALA A 1 439 ? 25.812 -36.438 -7.387 1 96.75 439 ALA A C 1
ATOM 3408 O O . ALA A 1 439 ? 26.906 -36.719 -7.891 1 96.75 439 ALA A O 1
ATOM 3409 N N . ILE A 1 440 ? 25.422 -35.25 -7.199 1 96.62 440 ILE A N 1
ATOM 3410 C CA . ILE A 1 440 ? 26.172 -34.125 -7.766 1 96.62 440 ILE A CA 1
ATOM 3411 C C . ILE A 1 440 ? 27.062 -33.5 -6.695 1 96.62 440 ILE A C 1
ATOM 3413 O O . ILE A 1 440 ? 28.219 -33.156 -6.965 1 96.62 440 ILE A O 1
ATOM 3417 N N . PHE A 1 441 ? 26.516 -33.406 -5.477 1 95.62 441 PHE A N 1
ATOM 3418 C CA . PHE A 1 441 ? 27.203 -32.625 -4.441 1 95.62 441 PHE A CA 1
ATOM 3419 C C . PHE A 1 441 ? 27.75 -33.562 -3.355 1 95.62 441 PHE A C 1
ATOM 3421 O O . PHE A 1 441 ? 27.203 -34.625 -3.127 1 95.62 441 PHE A O 1
ATOM 3428 N N . GLU A 1 442 ? 28.812 -33.094 -2.73 1 94.62 442 GLU A N 1
ATOM 3429 C CA . GLU A 1 442 ? 29.328 -33.688 -1.501 1 94.62 442 GLU A CA 1
ATOM 3430 C C . GLU A 1 442 ? 29.609 -32.594 -0.454 1 94.62 442 GLU A C 1
ATOM 3432 O O . GLU A 1 442 ? 30.125 -31.531 -0.782 1 94.62 442 GLU A O 1
ATOM 3437 N N . TRP A 1 443 ? 29.234 -32.875 0.725 1 93.62 443 TRP A N 1
ATOM 3438 C CA . TRP A 1 443 ? 29.469 -31.953 1.821 1 93.62 443 TRP A CA 1
ATOM 3439 C C . TRP A 1 443 ? 30.922 -32 2.277 1 93.62 443 TRP A C 1
ATOM 3441 O O . TRP A 1 443 ? 31.562 -33.062 2.217 1 93.62 443 TRP A O 1
ATOM 3451 N N . ASP A 1 444 ? 31.406 -30.828 2.691 1 93.69 444 ASP A N 1
ATOM 3452 C CA . ASP A 1 444 ? 32.719 -30.797 3.314 1 93.69 444 ASP A CA 1
ATOM 3453 C C . ASP A 1 444 ? 32.75 -31.578 4.617 1 93.69 444 ASP A C 1
ATOM 3455 O O . ASP A 1 444 ? 31.969 -31.281 5.539 1 93.69 444 ASP A O 1
ATOM 3459 N N . GLY A 1 445 ? 33.656 -32.469 4.723 1 91.88 445 GLY A N 1
ATOM 3460 C CA . GLY A 1 445 ? 33.688 -33.375 5.867 1 91.88 445 GLY A CA 1
ATOM 3461 C C . GLY A 1 445 ? 34 -32.656 7.168 1 91.88 445 GLY A C 1
ATOM 3462 O O . GLY A 1 445 ? 33.406 -32.969 8.203 1 91.88 445 GLY A O 1
ATOM 3463 N N . GLY A 1 446 ? 34.906 -31.797 7.078 1 92.19 446 GLY A N 1
ATOM 3464 C CA . GLY A 1 446 ? 35.25 -31.031 8.273 1 92.19 446 GLY A CA 1
ATOM 3465 C C . GLY A 1 446 ? 34.094 -30.203 8.805 1 92.19 446 GLY A C 1
ATOM 3466 O O . GLY A 1 446 ? 33.812 -30.219 10.008 1 92.19 446 GLY A O 1
ATOM 3467 N N . ASP A 1 447 ? 33.438 -29.531 7.883 1 93.81 447 ASP A N 1
ATOM 3468 C CA . ASP A 1 447 ? 32.312 -28.719 8.273 1 93.81 447 ASP A CA 1
ATOM 3469 C C . ASP A 1 447 ? 31.172 -29.578 8.844 1 93.81 447 ASP A C 1
ATOM 3471 O O . ASP A 1 447 ? 30.531 -29.219 9.828 1 93.81 447 ASP A O 1
ATOM 3475 N N . PHE A 1 448 ? 30.984 -30.703 8.234 1 92.12 448 PHE A N 1
ATOM 3476 C CA . PHE A 1 448 ? 29.906 -31.609 8.648 1 92.12 448 PHE A CA 1
ATOM 3477 C C . PHE A 1 448 ? 30.172 -32.156 10.055 1 92.12 448 PHE A C 1
ATOM 3479 O O . PHE A 1 448 ? 29.25 -32.188 10.875 1 92.12 448 PHE A O 1
ATOM 3486 N N . THR A 1 449 ? 31.391 -32.469 10.266 1 90.38 449 THR A N 1
ATOM 3487 C CA . THR A 1 449 ? 31.766 -33 11.57 1 90.38 449 THR A CA 1
ATOM 3488 C C . THR A 1 449 ? 31.578 -31.938 12.656 1 90.38 449 THR A C 1
ATOM 3490 O O . THR A 1 449 ? 31.094 -32.219 13.75 1 90.38 449 THR A O 1
ATOM 3493 N N . ARG A 1 450 ? 31.969 -30.859 12.336 1 92.81 450 ARG A N 1
ATOM 3494 C CA . ARG A 1 450 ? 31.812 -29.75 13.281 1 92.81 450 ARG A CA 1
ATOM 3495 C C . ARG A 1 450 ? 30.359 -29.5 13.617 1 92.81 450 ARG A C 1
ATOM 3497 O O . ARG A 1 450 ? 30.016 -29.266 14.773 1 92.81 450 ARG A O 1
ATOM 3504 N N . LEU A 1 451 ? 29.547 -29.5 12.594 1 93.44 451 LEU A N 1
ATOM 3505 C CA . LEU A 1 451 ? 28.109 -29.297 12.797 1 93.44 451 LEU A CA 1
ATOM 3506 C C . LEU A 1 451 ? 27.516 -30.406 13.641 1 93.44 451 LEU A C 1
ATOM 3508 O O . LEU A 1 451 ? 26.688 -30.156 14.523 1 93.44 451 LEU A O 1
ATOM 3512 N N . GLN A 1 452 ? 27.906 -31.547 13.406 1 90.62 452 GLN A N 1
ATOM 3513 C CA . GLN A 1 452 ? 27.422 -32.688 14.18 1 90.62 452 GLN A CA 1
ATOM 3514 C C . GLN A 1 452 ? 27.828 -32.562 15.648 1 90.62 452 GLN A C 1
ATOM 3516 O O . GLN A 1 452 ? 27.047 -32.906 16.531 1 90.62 452 GLN A O 1
ATOM 3521 N N . GLU A 1 453 ? 28.953 -32.156 15.805 1 90.06 453 GLU A N 1
ATOM 3522 C CA . GLU A 1 453 ? 29.438 -31.969 17.172 1 90.06 453 GLU A CA 1
ATOM 3523 C C . GLU A 1 453 ? 28.656 -30.875 17.875 1 90.06 453 GLU A C 1
ATOM 3525 O O . GLU A 1 453 ? 28.328 -30.984 19.062 1 90.06 453 GLU A O 1
ATOM 3530 N N . ALA A 1 454 ? 28.438 -29.875 17.172 1 92.06 454 ALA A N 1
ATOM 3531 C CA . ALA A 1 454 ? 27.703 -28.734 17.75 1 92.06 454 ALA A CA 1
ATOM 3532 C C . ALA A 1 454 ? 26.281 -29.125 18.109 1 92.06 454 ALA A C 1
ATOM 3534 O O . ALA A 1 454 ? 25.719 -28.609 19.078 1 92.06 454 ALA A O 1
ATOM 3535 N N . ARG A 1 455 ? 25.625 -29.812 17.297 1 88.12 455 ARG A N 1
ATOM 3536 C CA . ARG A 1 455 ? 24.219 -30.172 17.484 1 88.12 455 ARG A CA 1
ATOM 3537 C C . ARG A 1 455 ? 24.062 -31.109 18.672 1 88.12 455 ARG A C 1
ATOM 3539 O O . ARG A 1 455 ? 23 -31.156 19.312 1 88.12 455 ARG A O 1
ATOM 3546 N N . GLN A 1 456 ? 24.984 -31.797 19.234 1 79.31 456 GLN A N 1
ATOM 3547 C CA . GLN A 1 456 ? 24.922 -32.75 20.328 1 79.31 456 GLN A CA 1
ATOM 3548 C C . GLN A 1 456 ? 23.719 -33.688 20.172 1 79.31 456 GLN A C 1
ATOM 3550 O O . GLN A 1 456 ? 23.047 -33.969 21.156 1 79.31 456 GLN A O 1
ATOM 3555 N N . SER A 1 457 ? 23.109 -33.688 18.969 1 69.19 457 SER A N 1
ATOM 3556 C CA . SER A 1 457 ? 21.922 -34.5 18.719 1 69.19 457 SER A CA 1
ATOM 3557 C C . SER A 1 457 ? 22.234 -35.656 17.766 1 69.19 457 SER A C 1
ATOM 3559 O O . SER A 1 457 ? 23.156 -35.562 16.938 1 69.19 457 SER A O 1
ATOM 3561 N N . ARG A 1 458 ? 21.516 -36.75 18.109 1 69.31 458 ARG A N 1
ATOM 3562 C CA . ARG A 1 458 ? 21.641 -37.969 17.281 1 69.31 458 ARG A CA 1
ATOM 3563 C C . ARG A 1 458 ? 20.859 -37.812 15.984 1 69.31 458 ARG A C 1
ATOM 3565 O O . ARG A 1 458 ? 21.047 -38.594 15.047 1 69.31 458 ARG A O 1
ATOM 3572 N N . LEU A 1 459 ? 20.125 -36.656 15.82 1 76.94 459 LEU A N 1
ATOM 3573 C CA . LEU A 1 459 ? 19.344 -36.469 14.609 1 76.94 459 LEU A CA 1
ATOM 3574 C C . LEU A 1 459 ? 20.172 -35.812 13.508 1 76.94 459 LEU A C 1
ATOM 3576 O O . LEU A 1 459 ? 21.078 -35.031 13.797 1 76.94 459 LEU A O 1
ATOM 3580 N N . ASP A 1 460 ? 19.922 -36.25 12.289 1 79.44 460 ASP A N 1
ATOM 3581 C CA . ASP A 1 460 ? 20.594 -35.656 11.141 1 79.44 460 ASP A CA 1
ATOM 3582 C C . ASP A 1 460 ? 20.281 -34.156 11.008 1 79.44 460 ASP A C 1
ATOM 3584 O O . ASP A 1 460 ? 19.172 -33.75 11.32 1 79.44 460 ASP A O 1
ATOM 3588 N N . PRO A 1 461 ? 21.375 -33.406 10.742 1 85.12 461 PRO A N 1
ATOM 3589 C CA . PRO A 1 461 ? 21.125 -31.984 10.539 1 85.12 461 PRO A CA 1
ATOM 3590 C C . PRO A 1 461 ? 20.078 -31.719 9.461 1 85.12 461 PRO A C 1
ATOM 3592 O O . PRO A 1 461 ? 19.922 -32.5 8.523 1 85.12 461 PRO A O 1
ATOM 3595 N N . THR A 1 462 ? 19.406 -30.688 9.641 1 82.12 462 THR A N 1
ATOM 3596 C CA . THR A 1 462 ? 18.422 -30.281 8.641 1 82.12 462 THR A CA 1
ATOM 3597 C C . THR A 1 462 ? 19.109 -29.688 7.414 1 82.12 462 THR A C 1
ATOM 3599 O O . THR A 1 462 ? 20.281 -29.312 7.473 1 82.12 462 THR A O 1
ATOM 3602 N N . SER A 1 463 ? 18.328 -29.625 6.324 1 81 463 SER A N 1
ATOM 3603 C CA . SER A 1 463 ? 18.828 -29.031 5.086 1 81 463 SER A CA 1
ATOM 3604 C C . SER A 1 463 ? 19.234 -27.578 5.297 1 81 463 SER A C 1
ATOM 3606 O O . SER A 1 463 ? 20.219 -27.109 4.715 1 81 463 SER A O 1
ATOM 3608 N N . ARG A 1 464 ? 18.562 -27.031 6.152 1 83.19 464 ARG A N 1
ATOM 3609 C CA . ARG A 1 464 ? 18.828 -25.625 6.422 1 83.19 464 ARG A CA 1
ATOM 3610 C C . ARG A 1 464 ? 20.141 -25.453 7.195 1 83.19 464 ARG A C 1
ATOM 3612 O O . ARG A 1 464 ? 20.938 -24.547 6.898 1 83.19 464 ARG A O 1
ATOM 3619 N N . GLU A 1 465 ? 20.312 -26.25 8.188 1 88.38 465 GLU A N 1
ATOM 3620 C CA . GLU A 1 465 ? 21.562 -26.219 8.953 1 88.38 465 GLU A CA 1
ATOM 3621 C C . GLU A 1 465 ? 22.766 -26.516 8.078 1 88.38 465 GLU A C 1
ATOM 3623 O O . GLU A 1 465 ? 23.797 -25.859 8.18 1 88.38 465 GLU A O 1
ATOM 3628 N N . LEU A 1 466 ? 22.5 -27.516 7.312 1 90.06 466 LEU A N 1
ATOM 3629 C CA . LEU A 1 466 ? 23.578 -27.906 6.414 1 90.06 466 LEU A CA 1
ATOM 3630 C C . LEU A 1 466 ? 23.938 -26.766 5.465 1 90.06 466 LEU A C 1
ATOM 3632 O O . LEU A 1 466 ? 25.109 -26.438 5.301 1 90.06 466 LEU A O 1
ATOM 3636 N N . ALA A 1 467 ? 22.969 -26.141 4.918 1 87.69 467 ALA A N 1
ATOM 3637 C CA . ALA A 1 467 ? 23.172 -25.062 3.963 1 87.69 467 ALA A CA 1
ATOM 3638 C C . ALA A 1 467 ? 23.859 -23.859 4.629 1 87.69 467 ALA A C 1
ATOM 3640 O O . ALA A 1 467 ? 24.641 -23.156 3.998 1 87.69 467 ALA A O 1
ATOM 3641 N N . ARG A 1 468 ? 23.641 -23.75 5.844 1 90.94 468 ARG A N 1
ATOM 3642 C CA . ARG A 1 468 ? 24.109 -22.578 6.574 1 90.94 468 ARG A CA 1
ATOM 3643 C C . ARG A 1 468 ? 25.531 -22.781 7.066 1 90.94 468 ARG A C 1
ATOM 3645 O O . ARG A 1 468 ? 26.328 -21.828 7.07 1 90.94 468 ARG A O 1
ATOM 3652 N N . HIS A 1 469 ? 25.922 -24.016 7.395 1 93.69 469 HIS A N 1
ATOM 3653 C CA . HIS A 1 469 ? 27.141 -24.188 8.156 1 93.69 469 HIS A CA 1
ATOM 3654 C C . HIS A 1 469 ? 28.125 -25.109 7.434 1 93.69 469 HIS A C 1
ATOM 3656 O O . HIS A 1 469 ? 29.281 -25.25 7.844 1 93.69 469 HIS A O 1
ATOM 3662 N N . CYS A 1 470 ? 27.625 -25.688 6.395 1 93.94 470 CYS A N 1
ATOM 3663 C CA . CYS A 1 470 ? 28.5 -26.641 5.715 1 93.94 470 CYS A CA 1
ATOM 3664 C C . CYS A 1 470 ? 28.703 -26.25 4.254 1 93.94 470 CYS A C 1
ATOM 3666 O O . CYS A 1 470 ? 27.734 -25.922 3.555 1 93.94 470 CYS A O 1
ATOM 3668 N N . ARG A 1 471 ? 29.938 -26.281 3.799 1 92.56 471 ARG A N 1
ATOM 3669 C CA . ARG A 1 471 ? 30.266 -26.078 2.391 1 92.56 471 ARG A CA 1
ATOM 3670 C C . ARG A 1 471 ? 30.047 -27.359 1.594 1 92.56 471 ARG A C 1
ATOM 3672 O O . ARG A 1 471 ? 30.141 -28.453 2.143 1 92.56 471 ARG A O 1
ATOM 3679 N N . ARG A 1 472 ? 29.703 -27.172 0.401 1 93.88 472 ARG A N 1
ATOM 3680 C CA . ARG A 1 472 ? 29.594 -28.328 -0.491 1 93.88 472 ARG A CA 1
ATOM 3681 C C . ARG A 1 472 ? 30.406 -28.125 -1.758 1 93.88 472 ARG A C 1
ATOM 3683 O O . ARG A 1 472 ? 30.766 -26.984 -2.1 1 93.88 472 ARG A O 1
ATOM 3690 N N . ARG A 1 473 ? 30.828 -29.203 -2.328 1 94.44 473 ARG A N 1
ATOM 3691 C CA . ARG A 1 473 ? 31.547 -29.172 -3.6 1 94.44 473 ARG A CA 1
ATOM 3692 C C . ARG A 1 473 ? 31 -30.25 -4.547 1 94.44 473 ARG A C 1
ATOM 3694 O O . ARG A 1 473 ? 30.312 -31.172 -4.121 1 94.44 473 ARG A O 1
ATOM 3701 N N . THR A 1 474 ? 31.234 -30.109 -5.836 1 96.31 474 THR A N 1
ATOM 3702 C CA . THR A 1 474 ? 30.844 -31.125 -6.816 1 96.31 474 THR A CA 1
ATOM 3703 C C . THR A 1 474 ? 31.812 -32.312 -6.793 1 96.31 474 THR A C 1
ATOM 3705 O O . THR A 1 474 ? 33 -32.156 -6.465 1 96.31 474 THR A O 1
ATOM 3708 N N . ARG A 1 475 ? 31.344 -33.438 -7.18 1 95.94 475 ARG A N 1
ATOM 3709 C CA . ARG A 1 475 ? 32.062 -34.688 -7 1 95.94 475 ARG A CA 1
ATOM 3710 C C . ARG A 1 475 ? 33.031 -34.969 -8.164 1 95.94 475 ARG A C 1
ATOM 3712 O O . ARG A 1 475 ? 33.906 -35.812 -8.078 1 95.94 475 ARG A O 1
ATOM 3719 N N . GLY A 1 476 ? 32.938 -34.281 -9.18 1 95.12 476 GLY A N 1
ATOM 3720 C CA . GLY A 1 476 ? 33.656 -34.594 -10.398 1 95.12 476 GLY A CA 1
ATOM 3721 C C . GLY A 1 476 ? 32.812 -35.25 -11.453 1 95.12 476 GLY A C 1
ATOM 3722 O O . GLY A 1 476 ? 31.734 -35.781 -11.148 1 95.12 476 GLY A O 1
ATOM 3723 N N . VAL A 1 477 ? 33.312 -35.281 -12.656 1 95.75 477 VAL A N 1
ATOM 3724 C CA . VAL A 1 477 ? 32.531 -35.719 -13.805 1 95.75 477 VAL A CA 1
ATOM 3725 C C . VAL A 1 477 ? 32.281 -37.219 -13.719 1 95.75 477 VAL A C 1
ATOM 3727 O O . VAL A 1 477 ? 31.125 -37.656 -13.82 1 95.75 477 VAL A O 1
ATOM 3730 N N . GLU A 1 478 ? 33.281 -37.969 -13.492 1 96.5 478 GLU A N 1
ATOM 3731 C CA . GLU A 1 478 ? 33.156 -39.406 -13.523 1 96.5 478 GLU A CA 1
ATOM 3732 C C . GLU A 1 478 ? 32.281 -39.906 -12.391 1 96.5 478 GLU A C 1
ATOM 3734 O O . GLU A 1 478 ? 31.391 -40.75 -12.617 1 96.5 478 GLU A O 1
ATOM 3739 N N . GLU A 1 479 ? 32.531 -39.406 -11.281 1 96.81 479 GLU A N 1
ATOM 3740 C CA . GLU A 1 479 ? 31.75 -39.844 -10.125 1 96.81 479 GLU A CA 1
ATOM 3741 C C . GLU A 1 479 ? 30.297 -39.406 -10.25 1 96.81 479 GLU A C 1
ATOM 3743 O O . GLU A 1 479 ? 29.375 -40.156 -9.898 1 96.81 479 GLU A O 1
ATOM 3748 N N . THR A 1 480 ? 30.047 -38.219 -10.703 1 97.62 480 THR A N 1
ATOM 3749 C CA . THR A 1 480 ? 28.688 -37.719 -10.898 1 97.62 480 THR A CA 1
ATOM 3750 C C . THR A 1 480 ? 27.938 -38.594 -11.906 1 97.62 480 THR A C 1
ATOM 3752 O O . THR A 1 480 ? 26.781 -38.938 -11.688 1 97.62 480 THR A O 1
ATOM 3755 N N . GLU A 1 481 ? 28.641 -38.938 -12.969 1 97.31 481 GLU A N 1
ATOM 3756 C CA . GLU A 1 481 ? 28.016 -39.75 -13.992 1 97.31 481 GLU A CA 1
ATOM 3757 C C . GLU A 1 481 ? 27.641 -41.125 -13.445 1 97.31 481 GLU A C 1
ATOM 3759 O O . GLU A 1 481 ? 26.531 -41.625 -13.695 1 97.31 481 GLU A O 1
ATOM 3764 N N . ARG A 1 482 ? 28.562 -41.656 -12.734 1 97.31 482 ARG A N 1
ATOM 3765 C CA . ARG A 1 482 ? 28.328 -42.969 -12.148 1 97.31 482 ARG A CA 1
ATOM 3766 C C . ARG A 1 482 ? 27.141 -42.938 -11.195 1 97.31 482 ARG A C 1
ATOM 3768 O O . ARG A 1 482 ? 26.266 -43.812 -11.258 1 97.31 482 ARG A O 1
ATOM 3775 N N . LEU A 1 483 ? 27.125 -42 -10.367 1 97.25 483 LEU A N 1
ATOM 3776 C CA . LEU A 1 483 ? 26.094 -41.938 -9.336 1 97.25 483 LEU A CA 1
ATOM 3777 C C . LEU A 1 483 ? 24.719 -41.625 -9.953 1 97.25 483 LEU A C 1
ATOM 3779 O O . LEU A 1 483 ? 23.703 -42.125 -9.477 1 97.25 483 LEU A O 1
ATOM 3783 N N . ILE A 1 484 ? 24.688 -40.781 -10.984 1 97.31 484 ILE A N 1
ATOM 3784 C CA . ILE A 1 484 ? 23.422 -40.5 -11.648 1 97.31 484 ILE A CA 1
ATOM 3785 C C . ILE A 1 484 ? 22.906 -41.75 -12.344 1 97.31 484 ILE A C 1
ATOM 3787 O O . ILE A 1 484 ? 21.703 -42.062 -12.281 1 97.31 484 ILE A O 1
ATOM 3791 N N . GLN A 1 485 ? 23.844 -42.5 -12.977 1 96.25 485 GLN A N 1
ATOM 3792 C CA . GLN A 1 485 ? 23.438 -43.75 -13.609 1 96.25 485 GLN A CA 1
ATOM 3793 C C . GLN A 1 485 ? 22.875 -44.719 -12.586 1 96.25 485 GLN A C 1
ATOM 3795 O O . GLN A 1 485 ? 21.859 -45.375 -12.836 1 96.25 485 GLN A O 1
ATOM 3800 N N . GLU A 1 486 ? 23.547 -44.812 -11.492 1 95.44 486 GLU A N 1
ATOM 3801 C CA . GLU A 1 486 ? 23.078 -45.688 -10.414 1 95.44 486 GLU A CA 1
ATOM 3802 C C . GLU A 1 486 ? 21.688 -45.25 -9.938 1 95.44 486 GLU A C 1
ATOM 3804 O O . GLU A 1 486 ? 20.828 -46.094 -9.672 1 95.44 486 GLU A O 1
ATOM 3809 N N . LEU A 1 487 ? 21.531 -44 -9.805 1 96.38 487 LEU A N 1
ATOM 3810 C CA . LEU A 1 487 ? 20.234 -43.438 -9.391 1 96.38 487 LEU A CA 1
ATOM 3811 C C . LEU A 1 487 ? 19.141 -43.812 -10.391 1 96.38 487 LEU A C 1
ATOM 3813 O O . LEU A 1 487 ? 18.078 -44.312 -10 1 96.38 487 LEU A O 1
ATOM 3817 N N . LEU A 1 488 ? 19.469 -43.625 -11.656 1 96.19 488 LEU A N 1
ATOM 3818 C CA . LEU A 1 488 ? 18.484 -43.938 -12.695 1 96.19 488 LEU A CA 1
ATOM 3819 C C . LEU A 1 488 ? 18.188 -45.406 -12.734 1 96.19 488 LEU A C 1
ATOM 3821 O O . LEU A 1 488 ? 17.031 -45.812 -12.852 1 96.19 488 LEU A O 1
ATOM 3825 N N . ASP A 1 489 ? 19.203 -46.25 -12.531 1 94.44 489 ASP A N 1
ATOM 3826 C CA . ASP A 1 489 ? 19.031 -47.719 -12.547 1 94.44 489 ASP A CA 1
ATOM 3827 C C . ASP A 1 489 ? 18.156 -48.156 -11.375 1 94.44 489 ASP A C 1
ATOM 3829 O O . ASP A 1 489 ? 17.266 -49 -11.539 1 94.44 489 ASP A O 1
ATOM 3833 N N . THR A 1 490 ? 18.406 -47.562 -10.266 1 93.94 490 THR A N 1
ATOM 3834 C CA . THR A 1 490 ? 17.719 -47.969 -9.039 1 93.94 490 THR A CA 1
ATOM 3835 C C . THR A 1 490 ? 16.25 -47.562 -9.07 1 93.94 490 THR A C 1
ATOM 3837 O O . THR A 1 490 ? 15.383 -48.281 -8.578 1 93.94 490 THR A O 1
ATOM 3840 N N . MET A 1 491 ? 15.992 -46.406 -9.688 1 94.56 491 MET A N 1
ATOM 3841 C CA . MET A 1 491 ? 14.641 -45.844 -9.578 1 94.56 491 MET A CA 1
ATOM 3842 C C . MET A 1 491 ? 13.914 -45.938 -10.914 1 94.56 491 MET A C 1
ATOM 3844 O O . MET A 1 491 ? 12.828 -45.375 -11.078 1 94.56 491 MET A O 1
ATOM 3848 N N . TRP A 1 492 ? 14.516 -46.656 -11.805 1 94 492 TRP A N 1
ATOM 3849 C CA . TRP A 1 492 ? 14.008 -46.719 -13.172 1 94 492 TRP A CA 1
ATOM 3850 C C . TRP A 1 492 ? 12.57 -47.219 -13.203 1 94 492 TRP A C 1
ATOM 3852 O O . TRP A 1 492 ? 11.734 -46.656 -13.922 1 94 492 TRP A O 1
ATOM 3862 N N . ASP A 1 493 ? 12.273 -48.219 -12.383 1 91.38 493 ASP A N 1
ATOM 3863 C CA . ASP A 1 493 ? 10.953 -48.844 -12.406 1 91.38 493 ASP A CA 1
ATOM 3864 C C . ASP A 1 493 ? 10.195 -48.562 -11.109 1 91.38 493 ASP A C 1
ATOM 3866 O O . ASP A 1 493 ? 9.219 -49.25 -10.797 1 91.38 493 ASP A O 1
ATOM 3870 N N . ALA A 1 494 ? 10.609 -47.562 -10.406 1 90.56 494 ALA A N 1
ATOM 3871 C CA . ALA A 1 494 ? 9.984 -47.281 -9.117 1 90.56 494 ALA A CA 1
ATOM 3872 C C . ALA A 1 494 ? 8.586 -46.688 -9.305 1 90.56 494 ALA A C 1
ATOM 3874 O O . ALA A 1 494 ? 8.352 -45.906 -10.211 1 90.56 494 ALA A O 1
ATOM 3875 N N . THR A 1 495 ? 7.625 -47.156 -8.562 1 86.25 495 THR A N 1
ATOM 3876 C CA . THR A 1 495 ? 6.25 -46.688 -8.586 1 86.25 495 THR A CA 1
ATOM 3877 C C . THR A 1 495 ? 5.797 -46.281 -7.184 1 86.25 495 THR A C 1
ATOM 3879 O O . THR A 1 495 ? 6.418 -46.656 -6.191 1 86.25 495 THR A O 1
ATOM 3882 N N . ASP A 1 496 ? 4.953 -45.375 -7.242 1 78.38 496 ASP A N 1
ATOM 3883 C CA . ASP A 1 496 ? 4.391 -45.062 -5.934 1 78.38 496 ASP A CA 1
ATOM 3884 C C . ASP A 1 496 ? 3.41 -46.125 -5.488 1 78.38 496 ASP A C 1
ATOM 3886 O O . ASP A 1 496 ? 3.344 -47.219 -6.094 1 78.38 496 ASP A O 1
ATOM 3890 N N . ILE A 1 497 ? 2.713 -45.844 -4.336 1 67.94 497 ILE A N 1
ATOM 3891 C CA . ILE A 1 497 ? 1.828 -46.844 -3.713 1 67.94 497 ILE A CA 1
ATOM 3892 C C . ILE A 1 497 ? 0.657 -47.125 -4.645 1 67.94 497 ILE A C 1
ATOM 3894 O O . ILE A 1 497 ? 0.033 -48.188 -4.539 1 67.94 497 ILE A O 1
ATOM 3898 N N . MET A 1 498 ? 0.34 -46.156 -5.551 1 65.75 498 MET A N 1
ATOM 3899 C CA . MET A 1 498 ? -0.791 -46.312 -6.461 1 65.75 498 MET A CA 1
ATOM 3900 C C . MET A 1 498 ? -0.341 -46.938 -7.789 1 65.75 498 MET A C 1
ATOM 3902 O O . MET A 1 498 ? -1.146 -47.094 -8.711 1 65.75 498 MET A O 1
ATOM 3906 N N . GLY A 1 499 ? 0.93 -47.281 -7.922 1 72.69 499 GLY A N 1
ATOM 3907 C CA . GLY A 1 499 ? 1.456 -47.906 -9.125 1 72.69 499 GLY A CA 1
ATOM 3908 C C . GLY A 1 499 ? 1.859 -46.906 -10.188 1 72.69 499 GLY A C 1
ATOM 3909 O O . GLY A 1 499 ? 2.156 -47.281 -11.328 1 72.69 499 GLY A O 1
ATOM 3910 N N . VAL A 1 500 ? 1.75 -45.656 -9.844 1 75.19 500 VAL A N 1
ATOM 3911 C CA . VAL A 1 500 ? 2.154 -44.625 -10.789 1 75.19 500 VAL A CA 1
ATOM 3912 C C . VAL A 1 500 ? 3.678 -44.594 -10.891 1 75.19 500 VAL A C 1
ATOM 3914 O O . VAL A 1 500 ? 4.371 -44.469 -9.883 1 75.19 500 VAL A O 1
ATOM 3917 N N . PRO A 1 501 ? 4.125 -44.812 -12.102 1 87.25 501 PRO A N 1
ATOM 3918 C CA . PRO A 1 501 ? 5.582 -44.781 -12.25 1 87.25 501 PRO A CA 1
ATOM 3919 C C . PRO A 1 501 ? 6.18 -43.406 -11.945 1 87.25 501 PRO A C 1
ATOM 3921 O O . PRO A 1 501 ? 5.582 -42.406 -12.281 1 87.25 501 PRO A O 1
ATOM 3924 N N . LEU A 1 502 ? 7.355 -43.375 -11.383 1 91.12 502 LEU A N 1
ATOM 3925 C CA . LEU A 1 502 ? 8.062 -42.156 -11.078 1 91.12 502 LEU A CA 1
ATOM 3926 C C . LEU A 1 502 ? 8.641 -41.531 -12.344 1 91.12 502 LEU A C 1
ATOM 3928 O O . LEU A 1 502 ? 8.484 -40.312 -12.578 1 91.12 502 LEU A O 1
ATOM 3932 N N . ILE A 1 503 ? 9.305 -42.438 -13.094 1 93.56 503 ILE A N 1
ATOM 3933 C CA . ILE A 1 503 ? 10.094 -41.969 -14.227 1 93.56 503 ILE A CA 1
ATOM 3934 C C . ILE A 1 503 ? 9.328 -42.219 -15.523 1 93.56 503 ILE A C 1
ATOM 3936 O O . ILE A 1 503 ? 8.789 -43.312 -15.727 1 93.56 503 ILE A O 1
ATOM 3940 N N . ASP A 1 504 ? 9.266 -41.219 -16.375 1 89 504 ASP A N 1
ATOM 3941 C CA . ASP A 1 504 ? 8.891 -41.406 -17.781 1 89 504 ASP A CA 1
ATOM 3942 C C . ASP A 1 504 ? 10.062 -41.906 -18.609 1 89 504 ASP A C 1
ATOM 3944 O O . ASP A 1 504 ? 10.922 -41.125 -19.031 1 89 504 ASP A O 1
ATOM 3948 N N . HIS A 1 505 ? 10 -43.156 -18.969 1 90.69 505 HIS A N 1
ATOM 3949 C CA . HIS A 1 505 ? 11.172 -43.844 -19.5 1 90.69 505 HIS A CA 1
ATOM 3950 C C . HIS A 1 505 ? 11.664 -43.188 -20.781 1 90.69 505 HIS A C 1
ATOM 3952 O O . HIS A 1 505 ? 12.828 -42.812 -20.891 1 90.69 505 HIS A O 1
ATOM 3958 N N . PRO A 1 506 ? 10.797 -43 -21.766 1 87.81 506 PRO A N 1
ATOM 3959 C CA . PRO A 1 506 ? 11.289 -42.406 -23.016 1 87.81 506 PRO A CA 1
ATOM 3960 C C . PRO A 1 506 ? 11.859 -41 -22.812 1 87.81 506 PRO A C 1
ATOM 3962 O O . PRO A 1 506 ? 12.906 -40.688 -23.375 1 87.81 506 PRO A O 1
ATOM 3965 N N . GLU A 1 507 ? 11.203 -40.25 -22 1 88.88 507 GLU A N 1
ATOM 3966 C CA . GLU A 1 507 ? 11.641 -38.875 -21.766 1 88.88 507 GLU A CA 1
ATOM 3967 C C . GLU A 1 507 ? 12.977 -38.844 -21.016 1 88.88 507 GLU A C 1
ATOM 3969 O O . GLU A 1 507 ? 13.859 -38.062 -21.344 1 88.88 507 GLU A O 1
ATOM 3974 N N . MET A 1 508 ? 13.062 -39.688 -20.062 1 93.38 508 MET A N 1
ATOM 3975 C CA . MET A 1 508 ? 14.266 -39.688 -19.234 1 93.38 508 MET A CA 1
ATOM 3976 C C . MET A 1 508 ? 15.469 -40.188 -20.031 1 93.38 508 MET A C 1
ATOM 3978 O O . MET A 1 508 ? 16.594 -39.719 -19.828 1 93.38 508 MET A O 1
ATOM 3982 N N . GLU A 1 509 ? 15.258 -41.125 -20.906 1 93.62 509 GLU A N 1
ATOM 3983 C CA . GLU A 1 509 ? 16.344 -41.594 -21.766 1 93.62 509 GLU A CA 1
ATOM 3984 C C . GLU A 1 509 ? 16.875 -40.469 -22.656 1 93.62 509 GLU A C 1
ATOM 3986 O O . GLU A 1 509 ? 18.078 -40.344 -22.828 1 93.62 509 GLU A O 1
ATOM 3991 N N . GLU A 1 510 ? 15.961 -39.781 -23.156 1 91.31 510 GLU A N 1
ATOM 3992 C CA . GLU A 1 510 ? 16.344 -38.625 -23.984 1 91.31 510 GLU A CA 1
ATOM 3993 C C . GLU A 1 510 ? 17.109 -37.594 -23.156 1 91.31 510 GLU A C 1
ATOM 3995 O O . GLU A 1 510 ? 18.125 -37.062 -23.609 1 91.31 510 GLU A O 1
ATOM 4000 N N . ILE A 1 511 ? 16.594 -37.344 -21.984 1 92.94 511 ILE A N 1
ATOM 4001 C CA . ILE A 1 511 ? 17.203 -36.375 -21.109 1 92.94 511 ILE A CA 1
ATOM 4002 C C . ILE A 1 511 ? 18.625 -36.812 -20.734 1 92.94 511 ILE A C 1
ATOM 4004 O O . ILE A 1 511 ? 19.562 -36 -20.812 1 92.94 511 ILE A O 1
ATOM 4008 N N . TRP A 1 512 ? 18.734 -38 -20.359 1 94.75 512 TRP A N 1
ATOM 4009 C CA . TRP A 1 512 ? 20.031 -38.5 -19.938 1 94.75 512 TRP A CA 1
ATOM 4010 C C . TRP A 1 512 ? 21.031 -38.469 -21.094 1 94.75 512 TRP A C 1
ATOM 4012 O O . TRP A 1 512 ? 22.188 -38.125 -20.922 1 94.75 512 TRP A O 1
ATOM 4022 N N . SER A 1 513 ? 20.578 -38.781 -22.266 1 93.25 513 SER A N 1
ATOM 4023 C CA . SER A 1 513 ? 21.438 -38.75 -23.438 1 93.25 513 SER A CA 1
ATOM 4024 C C . SER A 1 513 ? 21.891 -37.344 -23.766 1 93.25 513 SER A C 1
ATOM 4026 O O . SER A 1 513 ? 23.031 -37.156 -24.188 1 93.25 513 SER A O 1
ATOM 4028 N N . THR A 1 514 ? 21.094 -36.438 -23.562 1 91.88 514 THR A N 1
ATOM 4029 C CA . THR A 1 514 ? 21.375 -35.062 -23.938 1 91.88 514 THR A CA 1
ATOM 4030 C C . THR A 1 514 ? 22.125 -34.344 -22.828 1 91.88 514 THR A C 1
ATOM 4032 O O . THR A 1 514 ? 22.938 -33.438 -23.094 1 91.88 514 THR A O 1
ATOM 4035 N N . GLN A 1 515 ? 21.828 -34.719 -21.578 1 93.12 515 GLN A N 1
ATOM 4036 C CA . GLN A 1 515 ? 22.344 -33.938 -20.453 1 93.12 515 GLN A CA 1
ATOM 4037 C C . GLN A 1 515 ? 23.734 -34.438 -20.031 1 93.12 515 GLN A C 1
ATOM 4039 O O . GLN A 1 515 ? 24.438 -33.75 -19.297 1 93.12 515 GLN A O 1
ATOM 4044 N N . ARG A 1 516 ? 24.188 -35.531 -20.516 1 93.06 516 ARG A N 1
ATOM 4045 C CA . ARG A 1 516 ? 25.453 -36.156 -20.125 1 93.06 516 ARG A CA 1
ATOM 4046 C C . ARG A 1 516 ? 26.625 -35.219 -20.453 1 93.06 516 ARG A C 1
ATOM 4048 O O . ARG A 1 516 ? 27.609 -35.156 -19.703 1 93.06 516 ARG A O 1
ATOM 4055 N N . CYS A 1 517 ? 26.547 -34.5 -21.516 1 91.12 517 CYS A N 1
ATOM 4056 C CA . CYS A 1 517 ? 27.641 -33.625 -21.938 1 91.12 517 CYS A CA 1
ATOM 4057 C C . CYS A 1 517 ? 27.828 -32.469 -20.969 1 91.12 517 CYS A C 1
ATOM 4059 O O . CYS A 1 517 ? 28.906 -31.891 -20.891 1 91.12 517 CYS A O 1
ATOM 4061 N N . HIS A 1 518 ? 26.797 -32.156 -20.188 1 94.56 518 HIS A N 1
ATOM 4062 C CA . HIS A 1 518 ? 26.844 -31.016 -19.297 1 94.56 518 HIS A CA 1
ATOM 4063 C C . HIS A 1 518 ? 27.453 -31.375 -17.953 1 94.56 518 HIS A C 1
ATOM 4065 O O . HIS A 1 518 ? 27.656 -30.516 -17.094 1 94.56 518 HIS A O 1
ATOM 4071 N N . LEU A 1 519 ? 27.75 -32.625 -17.703 1 95.44 519 LEU A N 1
ATOM 4072 C CA . LEU A 1 519 ? 28.328 -33 -16.406 1 95.44 519 LEU A CA 1
ATOM 4073 C C . LEU A 1 519 ? 29.656 -32.312 -16.172 1 95.44 519 LEU A C 1
ATOM 4075 O O . LEU A 1 519 ? 30.016 -32 -15.031 1 95.44 519 LEU A O 1
ATOM 4079 N N . GLN A 1 520 ? 30.359 -32.031 -17.219 1 92.69 520 GLN A N 1
ATOM 4080 C CA . GLN A 1 520 ? 31.594 -31.266 -17.109 1 92.69 520 GLN A CA 1
ATOM 4081 C C . GLN A 1 520 ? 31.297 -29.797 -16.797 1 92.69 520 GLN A C 1
ATOM 4083 O O . GLN A 1 520 ? 32.031 -29.156 -16.047 1 92.69 520 GLN A O 1
ATOM 4088 N N . CYS A 1 521 ? 30.219 -29.328 -17.266 1 94.56 521 CYS A N 1
ATOM 4089 C CA . CYS A 1 521 ? 29.859 -27.922 -17.188 1 94.56 521 CYS A CA 1
ATOM 4090 C C . CYS A 1 521 ? 29.344 -27.578 -15.797 1 94.56 521 CYS A C 1
ATOM 4092 O O . CYS A 1 521 ? 29.266 -26.391 -15.43 1 94.56 521 CYS A O 1
ATOM 4094 N N . ILE A 1 522 ? 28.984 -28.547 -14.953 1 95.56 522 ILE A N 1
ATOM 4095 C CA . ILE A 1 522 ? 28.391 -28.234 -13.664 1 95.56 522 ILE A CA 1
ATOM 4096 C C . ILE A 1 522 ? 29.438 -28.344 -12.562 1 95.56 522 ILE A C 1
ATOM 4098 O O . ILE A 1 522 ? 29.172 -28.062 -11.398 1 95.56 522 ILE A O 1
ATOM 4102 N N . GLN A 1 523 ? 30.641 -28.75 -12.953 1 95 523 GLN A N 1
ATOM 4103 C CA . GLN A 1 523 ? 31.688 -28.953 -11.945 1 95 523 GLN A CA 1
ATOM 4104 C C . GLN A 1 523 ? 32.188 -27.609 -11.414 1 95 523 GLN A C 1
ATOM 4106 O O . GLN A 1 523 ? 32.281 -26.625 -12.156 1 95 523 GLN A O 1
ATOM 4111 N N . ASP A 1 524 ? 32.5 -27.641 -10.125 1 94.62 524 ASP A N 1
ATOM 4112 C CA . ASP A 1 524 ? 33.062 -26.422 -9.539 1 94.62 524 ASP A CA 1
ATOM 4113 C C . ASP A 1 524 ? 34.344 -26 -10.266 1 94.62 524 ASP A C 1
ATOM 4115 O O . ASP A 1 524 ? 35.188 -26.844 -10.609 1 94.62 524 ASP A O 1
ATOM 4119 N N . PRO A 1 525 ? 34.375 -24.719 -10.547 1 90.5 525 PRO A N 1
ATOM 4120 C CA . PRO A 1 525 ? 35.625 -24.25 -11.172 1 90.5 525 PRO A CA 1
ATOM 4121 C C . PRO A 1 525 ? 36.812 -24.328 -10.234 1 90.5 525 PRO A C 1
ATOM 4123 O O . PRO A 1 525 ? 36.719 -23.938 -9.062 1 90.5 525 PRO A O 1
ATOM 4126 N N . PRO A 1 526 ? 37.906 -24.703 -10.766 1 85.38 526 PRO A N 1
ATOM 4127 C CA . PRO A 1 526 ? 39.094 -24.828 -9.914 1 85.38 526 PRO A CA 1
ATOM 4128 C C . PRO A 1 526 ? 39.625 -23.469 -9.438 1 85.38 526 PRO A C 1
ATOM 4130 O O . PRO A 1 526 ? 39.625 -22.5 -10.211 1 85.38 526 PRO A O 1
ATOM 4133 N N . GLY A 1 527 ? 39.969 -23.359 -8.211 1 84.12 527 GLY A N 1
ATOM 4134 C CA . GLY A 1 527 ? 40.625 -22.188 -7.68 1 84.12 527 GLY A CA 1
ATOM 4135 C C . GLY A 1 527 ? 39.688 -21.062 -7.316 1 84.12 527 GLY A C 1
ATOM 4136 O O . GLY A 1 527 ? 40.125 -19.969 -6.938 1 84.12 527 GLY A O 1
ATOM 4137 N N . VAL A 1 528 ? 38.469 -21.219 -7.527 1 87.81 528 VAL A N 1
ATOM 4138 C CA . VAL A 1 528 ? 37.5 -20.172 -7.227 1 87.81 528 VAL A CA 1
ATOM 4139 C C . VAL A 1 528 ? 36.844 -20.453 -5.891 1 87.81 528 VAL A C 1
ATOM 4141 O O . VAL A 1 528 ? 36.344 -21.562 -5.664 1 87.81 528 VAL A O 1
ATOM 4144 N N . ALA A 1 529 ? 36.875 -19.438 -5.039 1 86.75 529 ALA A N 1
ATOM 4145 C CA . ALA A 1 529 ? 36.219 -19.578 -3.748 1 86.75 529 ALA A CA 1
ATOM 4146 C C . ALA A 1 529 ? 34.719 -19.312 -3.883 1 86.75 529 ALA A C 1
ATOM 4148 O O . ALA A 1 529 ? 34.281 -18.172 -4.133 1 86.75 529 ALA A O 1
ATOM 4149 N N . LEU A 1 530 ? 33.938 -20.344 -3.635 1 90.5 530 LEU A N 1
ATOM 4150 C CA . LEU A 1 530 ? 32.5 -20.234 -3.832 1 90.5 530 LEU A CA 1
ATOM 4151 C C . LEU A 1 530 ? 31.781 -19.891 -2.523 1 90.5 530 LEU A C 1
ATOM 4153 O O . LEU A 1 530 ? 30.625 -19.484 -2.527 1 90.5 530 LEU A O 1
ATOM 4157 N N . TYR A 1 531 ? 32.438 -20.062 -1.429 1 90.06 531 TYR A N 1
ATOM 4158 C CA . TYR A 1 531 ? 31.844 -19.797 -0.125 1 90.06 531 TYR A CA 1
ATOM 4159 C C . TYR A 1 531 ? 32.562 -18.641 0.578 1 90.06 531 TYR A C 1
ATOM 4161 O O . TYR A 1 531 ? 33.781 -18.562 0.524 1 90.06 531 TYR A O 1
ATOM 4169 N N . THR A 1 532 ? 31.781 -17.766 1.067 1 84.5 532 THR A N 1
ATOM 4170 C CA . THR A 1 532 ? 32.281 -16.688 1.896 1 84.5 532 THR A CA 1
ATOM 4171 C C . THR A 1 532 ? 31.734 -16.781 3.316 1 84.5 532 THR A C 1
ATOM 4173 O O . THR A 1 532 ? 30.547 -16.969 3.514 1 84.5 532 THR A O 1
ATOM 4176 N N . LYS A 1 533 ? 32.625 -16.766 4.293 1 86.88 533 LYS A N 1
ATOM 4177 C CA . LYS A 1 533 ? 32.219 -16.75 5.691 1 86.88 533 LYS A CA 1
ATOM 4178 C C . LYS A 1 533 ? 31.641 -15.383 6.074 1 86.88 533 LYS A C 1
ATOM 4180 O O . LYS A 1 533 ? 32.344 -14.367 6.012 1 86.88 533 LYS A O 1
ATOM 4185 N N . THR A 1 534 ? 30.422 -15.367 6.379 1 78 534 THR A N 1
ATOM 4186 C CA . THR A 1 534 ? 29.766 -14.102 6.672 1 78 534 THR A CA 1
ATOM 4187 C C . THR A 1 534 ? 29.625 -13.898 8.18 1 78 534 THR A C 1
ATOM 4189 O O . THR A 1 534 ? 29.328 -12.797 8.641 1 78 534 THR A O 1
ATOM 4192 N N . GLY A 1 535 ? 29.828 -14.969 9.039 1 83.06 535 GLY A N 1
ATOM 4193 C CA . GLY A 1 535 ? 29.688 -14.867 10.484 1 83.06 535 GLY A CA 1
ATOM 4194 C C . GLY A 1 535 ? 29.984 -16.172 11.195 1 83.06 535 GLY A C 1
ATOM 4195 O O . GLY A 1 535 ? 30.594 -17.078 10.625 1 83.06 535 GLY A O 1
ATOM 4196 N N . GLU A 1 536 ? 29.719 -16.109 12.539 1 89.5 536 GLU A N 1
ATOM 4197 C CA . GLU A 1 536 ? 29.922 -17.297 13.367 1 89.5 536 GLU A CA 1
ATOM 4198 C C . GLU A 1 536 ? 28.812 -17.438 14.414 1 89.5 536 GLU A C 1
ATOM 4200 O O . GLU A 1 536 ? 28.266 -16.422 14.875 1 89.5 536 GLU A O 1
ATOM 4205 N N . VAL A 1 537 ? 28.359 -18.641 14.547 1 89.75 537 VAL A N 1
ATOM 4206 C CA . VAL A 1 537 ? 27.391 -18.938 15.594 1 89.75 537 VAL A CA 1
ATOM 4207 C C . VAL A 1 537 ? 27.953 -20.016 16.516 1 89.75 537 VAL A C 1
ATOM 4209 O O . VAL A 1 537 ? 28.578 -20.984 16.062 1 89.75 537 VAL A O 1
ATOM 4212 N N . THR A 1 538 ? 27.797 -19.719 17.781 1 89.88 538 THR A N 1
ATOM 4213 C CA . THR A 1 538 ? 28.281 -20.703 18.734 1 89.88 538 THR A CA 1
ATOM 4214 C C . THR A 1 538 ? 27.125 -21.562 19.266 1 89.88 538 THR A C 1
ATOM 4216 O O . THR A 1 538 ? 26.125 -21.031 19.766 1 89.88 538 THR A O 1
ATOM 4219 N N . ARG A 1 539 ? 27.234 -22.719 19.047 1 88.69 539 ARG A N 1
ATOM 4220 C CA . ARG A 1 539 ? 26.25 -23.688 19.531 1 88.69 539 ARG A CA 1
ATOM 4221 C C . ARG A 1 539 ? 26.938 -24.875 20.188 1 88.69 539 ARG A C 1
ATOM 4223 O O . ARG A 1 539 ? 27.844 -25.484 19.594 1 88.69 539 ARG A O 1
ATOM 4230 N N . GLY A 1 540 ? 26.469 -25.312 21.391 1 84.25 540 GLY A N 1
ATOM 4231 C CA . GLY A 1 540 ? 27.031 -26.453 22.078 1 84.25 540 GLY A CA 1
ATOM 4232 C C . GLY A 1 540 ? 28.531 -26.344 22.281 1 84.25 540 GLY A C 1
ATOM 4233 O O . GLY A 1 540 ? 29.266 -27.328 22.156 1 84.25 540 GLY A O 1
ATOM 4234 N N . GLY A 1 541 ? 29.031 -25.125 22.391 1 86.5 541 GLY A N 1
ATOM 4235 C CA . GLY A 1 541 ? 30.453 -24.891 22.625 1 86.5 541 GLY A CA 1
ATOM 4236 C C . GLY A 1 541 ? 31.281 -24.906 21.344 1 86.5 541 GLY A C 1
ATOM 4237 O O . GLY A 1 541 ? 32.5 -24.719 21.391 1 86.5 541 GLY A O 1
ATOM 4238 N N . VAL A 1 542 ? 30.672 -25.172 20.219 1 92.75 542 VAL A N 1
ATOM 4239 C CA . VAL A 1 542 ? 31.375 -25.234 18.953 1 92.75 542 VAL A CA 1
ATOM 4240 C C . VAL A 1 542 ? 31.047 -24 18.109 1 92.75 542 VAL A C 1
ATOM 4242 O O . VAL A 1 542 ? 29.891 -23.578 18.031 1 92.75 542 VAL A O 1
ATOM 4245 N N . VAL A 1 543 ? 32.062 -23.438 17.609 1 93.44 543 VAL A N 1
ATOM 4246 C CA . VAL A 1 543 ? 31.891 -22.281 16.734 1 93.44 543 VAL A CA 1
ATOM 4247 C C . VAL A 1 543 ? 31.578 -22.734 15.32 1 93.44 543 VAL A C 1
ATOM 4249 O O . VAL A 1 543 ? 32.375 -23.438 14.695 1 93.44 543 VAL A O 1
ATOM 4252 N N . LEU A 1 544 ? 30.438 -22.453 14.875 1 93.62 544 LEU A N 1
ATOM 4253 C CA . LEU A 1 544 ? 30 -22.797 13.531 1 93.62 544 LEU A CA 1
ATOM 4254 C C . LEU A 1 544 ? 30.078 -21.594 12.602 1 93.62 544 LEU A C 1
ATOM 4256 O O . LEU A 1 544 ? 29.469 -20.547 12.883 1 93.62 544 LEU A O 1
ATOM 4260 N N . PRO A 1 545 ? 30.828 -21.688 11.586 1 92.44 545 PRO A N 1
ATOM 4261 C CA . PRO A 1 545 ? 30.812 -20.594 10.602 1 92.44 545 PRO A CA 1
ATOM 4262 C C . PRO A 1 545 ? 29.484 -20.5 9.852 1 92.44 545 PRO A C 1
ATOM 4264 O O . PRO A 1 545 ? 28.797 -21.516 9.688 1 92.44 545 PRO A O 1
ATOM 4267 N N . VAL A 1 546 ? 29.141 -19.375 9.516 1 90.19 546 VAL A N 1
ATOM 4268 C CA . VAL A 1 546 ? 28.016 -19.125 8.617 1 90.19 546 VAL A CA 1
ATOM 4269 C C . VAL A 1 546 ? 28.531 -18.766 7.227 1 90.19 546 VAL A C 1
ATOM 4271 O O . VAL A 1 546 ? 29.328 -17.844 7.074 1 90.19 546 VAL A O 1
ATOM 4274 N N . TYR A 1 547 ? 28 -19.547 6.238 1 87.69 547 TYR A N 1
ATOM 4275 C CA . TYR A 1 547 ? 28.531 -19.359 4.891 1 87.69 547 TYR A CA 1
ATOM 4276 C C . TYR A 1 547 ? 27.469 -18.797 3.959 1 87.69 547 TYR A C 1
ATOM 4278 O O . TYR A 1 547 ? 26.266 -19.047 4.141 1 87.69 547 TYR A O 1
ATOM 4286 N N . ARG A 1 548 ? 27.938 -18 3.014 1 83.62 548 ARG A N 1
ATOM 4287 C CA . ARG A 1 548 ? 27.156 -17.625 1.838 1 83.62 548 ARG A CA 1
ATOM 4288 C C . ARG A 1 548 ? 27.75 -18.25 0.574 1 83.62 548 ARG A C 1
ATOM 4290 O O . ARG A 1 548 ? 28.953 -18.156 0.337 1 83.62 548 ARG A O 1
ATOM 4297 N N . CYS A 1 549 ? 26.891 -18.891 -0.112 1 87.69 549 CYS A N 1
ATOM 4298 C CA . CYS A 1 549 ? 27.359 -19.562 -1.325 1 87.69 549 CYS A CA 1
ATOM 4299 C C . CYS A 1 549 ? 27.078 -18.719 -2.557 1 87.69 549 CYS A C 1
ATOM 4301 O O . CYS A 1 549 ? 25.953 -18.219 -2.736 1 87.69 549 CYS A O 1
ATOM 4303 N N . ALA A 1 550 ? 28.031 -18.516 -3.391 1 86.06 550 ALA A N 1
ATOM 4304 C CA . ALA A 1 550 ? 27.891 -17.703 -4.598 1 86.06 550 ALA A CA 1
ATOM 4305 C C . ALA A 1 550 ? 27.672 -18.578 -5.824 1 86.06 550 ALA A C 1
ATOM 4307 O O . ALA A 1 550 ? 27.562 -18.078 -6.945 1 86.06 550 ALA A O 1
ATOM 4308 N N . ARG A 1 551 ? 27.516 -19.891 -5.547 1 87.56 551 ARG A N 1
ATOM 4309 C CA . ARG A 1 551 ? 27.344 -20.828 -6.66 1 87.56 551 ARG A CA 1
ATOM 4310 C C . ARG A 1 551 ? 26 -20.609 -7.359 1 87.56 551 ARG A C 1
ATOM 4312 O O . ARG A 1 551 ? 24.969 -20.438 -6.699 1 87.56 551 ARG A O 1
ATOM 4319 N N . GLY A 1 552 ? 26.109 -20.578 -8.688 1 85.31 552 GLY A N 1
ATOM 4320 C CA . GLY A 1 552 ? 24.875 -20.641 -9.453 1 85.31 552 GLY A CA 1
ATOM 4321 C C . GLY A 1 552 ? 24.219 -19.281 -9.641 1 85.31 552 GLY A C 1
ATOM 4322 O O . GLY A 1 552 ? 24.891 -18.25 -9.547 1 85.31 552 GLY A O 1
ATOM 4323 N N . SER A 1 553 ? 22.953 -19.359 -10.109 1 79.62 553 SER A N 1
ATOM 4324 C CA . SER A 1 553 ? 22.188 -18.156 -10.438 1 79.62 553 SER A CA 1
ATOM 4325 C C . SER A 1 553 ? 20.984 -17.984 -9.508 1 79.62 553 SER A C 1
ATOM 4327 O O . SER A 1 553 ? 19.953 -17.438 -9.906 1 79.62 553 SER A O 1
ATOM 4329 N N . THR A 1 554 ? 21.125 -18.531 -8.297 1 76.88 554 THR A N 1
ATOM 4330 C CA . THR A 1 554 ? 20.016 -18.516 -7.363 1 76.88 554 THR A CA 1
ATOM 4331 C C . THR A 1 554 ? 19.547 -17.094 -7.078 1 76.88 554 THR A C 1
ATOM 4333 O O . THR A 1 554 ? 18.344 -16.828 -6.969 1 76.88 554 THR A O 1
ATOM 4336 N N . SER A 1 555 ? 20.5 -16.219 -6.949 1 80.62 555 SER A N 1
ATOM 4337 C CA . SER A 1 555 ? 20.141 -14.828 -6.684 1 80.62 555 SER A CA 1
ATOM 4338 C C . SER A 1 555 ? 19.344 -14.234 -7.832 1 80.62 555 SER A C 1
ATOM 4340 O O . SER A 1 555 ? 18.406 -13.461 -7.605 1 80.62 555 SER A O 1
ATOM 4342 N N . LEU A 1 556 ? 19.656 -14.633 -9.008 1 83.19 556 LEU A N 1
ATOM 4343 C CA . LEU A 1 556 ? 18.922 -14.125 -10.164 1 83.19 556 LEU A CA 1
ATOM 4344 C C . LEU A 1 556 ? 17.516 -14.719 -10.219 1 83.19 556 LEU A C 1
ATOM 4346 O O . LEU A 1 556 ? 16.578 -14.047 -10.633 1 83.19 556 LEU A O 1
ATOM 4350 N N . GLU A 1 557 ? 17.5 -15.969 -9.828 1 77.75 557 GLU A N 1
ATOM 4351 C CA . GLU A 1 557 ? 16.172 -16.578 -9.773 1 77.75 557 GLU A CA 1
ATOM 4352 C C . GLU A 1 557 ? 15.273 -15.859 -8.766 1 77.75 557 GLU A C 1
ATOM 4354 O O . GLU A 1 557 ? 14.086 -15.648 -9.031 1 77.75 557 GLU A O 1
ATOM 4359 N N . SER A 1 558 ? 15.867 -15.617 -7.695 1 77 558 SER A N 1
ATOM 4360 C CA . SER A 1 558 ? 15.133 -14.82 -6.719 1 77 558 SER A CA 1
ATOM 4361 C C . SER A 1 558 ? 14.727 -13.477 -7.301 1 77 558 SER A C 1
ATOM 4363 O O . SER A 1 558 ? 13.586 -13.031 -7.121 1 77 558 SER A O 1
ATOM 4365 N N . PHE A 1 559 ? 15.641 -12.867 -7.984 1 85.44 559 PHE A N 1
ATOM 4366 C CA . PHE A 1 559 ? 15.359 -11.586 -8.609 1 85.44 559 PHE A CA 1
ATOM 4367 C C . PHE A 1 559 ? 14.203 -11.703 -9.594 1 85.44 559 PHE A C 1
ATOM 4369 O O . PHE A 1 559 ? 13.328 -10.828 -9.641 1 85.44 559 PHE A O 1
ATOM 4376 N N . HIS A 1 560 ? 14.18 -12.766 -10.297 1 75.19 560 HIS A N 1
ATOM 4377 C CA . HIS A 1 560 ? 13.133 -12.953 -11.289 1 75.19 560 HIS A CA 1
ATOM 4378 C C . HIS A 1 560 ? 11.758 -13.023 -10.641 1 75.19 560 HIS A C 1
ATOM 4380 O O . HIS A 1 560 ? 10.773 -12.531 -11.195 1 75.19 560 HIS A O 1
ATOM 4386 N N . LEU A 1 561 ? 11.773 -13.609 -9.508 1 72.12 561 LEU A N 1
ATOM 4387 C CA . LEU A 1 561 ? 10.508 -13.672 -8.773 1 72.12 561 LEU A CA 1
ATOM 4388 C C . LEU A 1 561 ? 10.055 -12.273 -8.359 1 72.12 561 LEU A C 1
ATOM 4390 O O . LEU A 1 561 ? 8.859 -11.969 -8.391 1 72.12 561 LEU A O 1
ATOM 4394 N N . HIS A 1 562 ? 11 -11.469 -8.039 1 75.19 562 HIS A N 1
ATOM 4395 C CA . HIS A 1 562 ? 10.68 -10.125 -7.574 1 75.19 562 HIS A CA 1
ATOM 4396 C C . HIS A 1 562 ? 10.398 -9.188 -8.742 1 75.19 562 HIS A C 1
ATOM 4398 O O . HIS A 1 562 ? 9.672 -8.203 -8.594 1 75.19 562 HIS A O 1
ATOM 4404 N N . LEU A 1 563 ? 11.016 -9.5 -9.844 1 75.81 563 LEU A N 1
ATOM 4405 C CA . LEU A 1 563 ? 10.875 -8.656 -11.031 1 75.81 563 LEU A CA 1
ATOM 4406 C C . LEU A 1 563 ? 9.406 -8.477 -11.398 1 75.81 563 LEU A C 1
ATOM 4408 O O . LEU A 1 563 ? 8.984 -7.391 -11.797 1 75.81 563 LEU A O 1
ATOM 4412 N N . CYS A 1 564 ? 8.664 -9.508 -11.156 1 66.06 564 CYS A N 1
ATOM 4413 C CA . CYS A 1 564 ? 7.246 -9.461 -11.492 1 66.06 564 CYS A CA 1
ATOM 4414 C C . CYS A 1 564 ? 6.5 -8.484 -10.594 1 66.06 564 CYS A C 1
ATOM 4416 O O . CYS A 1 564 ? 5.441 -7.98 -10.961 1 66.06 564 CYS A O 1
ATOM 4418 N N . GLN A 1 565 ? 7.152 -8.18 -9.57 1 69.44 565 GLN A N 1
ATOM 4419 C CA . GLN A 1 565 ? 6.492 -7.32 -8.594 1 69.44 565 GLN A CA 1
ATOM 4420 C C . GLN A 1 565 ? 6.848 -5.855 -8.82 1 69.44 565 GLN A C 1
ATOM 4422 O O . GLN A 1 565 ? 6.211 -4.961 -8.258 1 69.44 565 GLN A O 1
ATOM 4427 N N . PHE A 1 566 ? 7.848 -5.578 -9.672 1 72.75 566 PHE A N 1
ATOM 4428 C CA . PHE A 1 566 ? 8.289 -4.211 -9.906 1 72.75 566 PHE A CA 1
ATOM 4429 C C . PHE A 1 566 ? 7.207 -3.402 -10.609 1 72.75 566 PHE A C 1
ATOM 4431 O O . PHE A 1 566 ? 7.109 -2.188 -10.414 1 72.75 566 PHE A O 1
ATOM 4438 N N . ILE A 1 567 ? 6.457 -4.086 -11.453 1 68.19 567 ILE A N 1
ATOM 4439 C CA . ILE A 1 567 ? 5.48 -3.385 -12.281 1 68.19 567 ILE A CA 1
ATOM 4440 C C . ILE A 1 567 ? 4.078 -3.607 -11.727 1 68.19 567 ILE A C 1
ATOM 4442 O O . ILE A 1 567 ? 3.59 -4.738 -11.688 1 68.19 567 ILE A O 1
ATOM 4446 N N . PRO A 1 568 ? 3.6 -2.387 -11.227 1 62.03 568 PRO A N 1
ATOM 4447 C CA . PRO A 1 568 ? 2.283 -2.529 -10.602 1 62.03 568 PRO A CA 1
ATOM 4448 C C . PRO A 1 568 ? 1.165 -2.746 -11.617 1 62.03 568 PRO A C 1
ATOM 4450 O O . PRO A 1 568 ? 0.901 -1.871 -12.445 1 62.03 568 PRO A O 1
ATOM 4453 N N . GLY A 1 569 ? 0.539 -3.863 -11.68 1 57.84 569 GLY A N 1
ATOM 4454 C CA . GLY A 1 569 ? -0.715 -4.137 -12.367 1 57.84 569 GLY A CA 1
ATOM 4455 C C . GLY A 1 569 ? -0.584 -4.121 -13.875 1 57.84 569 GLY A C 1
ATOM 4456 O O . GLY A 1 569 ? 0.527 -4.137 -14.414 1 57.84 569 GLY A O 1
ATOM 4457 N N . THR A 1 570 ? -1.693 -4.113 -14.602 1 55.47 570 THR A N 1
ATOM 4458 C CA . THR A 1 570 ? -1.784 -4.266 -16.047 1 55.47 570 THR A CA 1
ATOM 4459 C C . THR A 1 570 ? -1.929 -2.91 -16.734 1 55.47 570 THR A C 1
ATOM 4461 O O . THR A 1 570 ? -1.937 -2.824 -17.953 1 55.47 570 THR A O 1
ATOM 4464 N N . SER A 1 571 ? -1.836 -1.855 -15.977 1 55.06 571 SER A N 1
ATOM 4465 C CA . SER A 1 571 ? -2.143 -0.562 -16.578 1 55.06 571 SER A CA 1
ATOM 4466 C C . SER A 1 571 ? -0.869 0.189 -16.953 1 55.06 571 SER A C 1
ATOM 4468 O O . SER A 1 571 ? -0.931 1.308 -17.469 1 55.06 571 SER A O 1
ATOM 4470 N N . ALA A 1 572 ? 0.234 -0.393 -16.906 1 62.75 572 ALA A N 1
ATOM 4471 C CA . ALA A 1 572 ? 1.484 0.311 -17.188 1 62.75 572 ALA A CA 1
ATOM 4472 C C . ALA A 1 572 ? 1.84 0.24 -18.672 1 62.75 572 ALA A C 1
ATOM 4474 O O . ALA A 1 572 ? 1.795 -0.834 -19.281 1 62.75 572 ALA A O 1
ATOM 4475 N N . ASN A 1 573 ? 1.926 1.463 -19.297 1 67.81 573 ASN A N 1
ATOM 4476 C CA . ASN A 1 573 ? 2.436 1.496 -20.672 1 67.81 573 ASN A CA 1
ATOM 4477 C C . ASN A 1 573 ? 3.932 1.2 -20.719 1 67.81 573 ASN A C 1
ATOM 4479 O O . ASN A 1 573 ? 4.535 0.868 -19.703 1 67.81 573 ASN A O 1
ATOM 4483 N N . ASP A 1 574 ? 4.555 1.27 -21.906 1 69.94 574 ASP A N 1
ATOM 4484 C CA . ASP A 1 574 ? 5.957 0.899 -22.078 1 69.94 574 ASP A CA 1
ATOM 4485 C C . ASP A 1 574 ? 6.875 1.806 -21.266 1 69.94 574 ASP A C 1
ATOM 4487 O O . ASP A 1 574 ? 7.844 1.338 -20.672 1 69.94 574 ASP A O 1
ATOM 4491 N N . LEU A 1 575 ? 6.52 3.07 -21.281 1 74.31 575 LEU A N 1
ATOM 4492 C CA . LEU A 1 575 ? 7.34 4.008 -20.516 1 74.31 575 LEU A CA 1
ATOM 4493 C C . LEU A 1 575 ? 7.25 3.711 -19.031 1 74.31 575 LEU A C 1
ATOM 4495 O O . LEU A 1 575 ? 8.266 3.73 -18.328 1 74.31 575 LEU A O 1
ATOM 4499 N N . HIS A 1 576 ? 6.047 3.426 -18.641 1 73.25 576 HIS A N 1
ATOM 4500 C CA . HIS A 1 576 ? 5.848 3.08 -17.234 1 73.25 576 HIS A CA 1
ATOM 4501 C C . HIS A 1 576 ? 6.652 1.843 -16.859 1 73.25 576 HIS A C 1
ATOM 4503 O O . HIS A 1 576 ? 7.336 1.833 -15.828 1 73.25 576 HIS A O 1
ATOM 4509 N N . PHE A 1 577 ? 6.633 0.926 -17.75 1 73.25 577 PHE A N 1
ATOM 4510 C CA . PHE A 1 577 ? 7.355 -0.318 -17.516 1 73.25 577 PHE A CA 1
ATOM 4511 C C . PHE A 1 577 ? 8.852 -0.052 -17.359 1 73.25 577 PHE A C 1
ATOM 4513 O O . PHE A 1 577 ? 9.477 -0.569 -16.422 1 73.25 577 PHE A O 1
ATOM 4520 N N . GLN A 1 578 ? 9.375 0.744 -18.203 1 77.81 578 GLN A N 1
ATOM 4521 C CA . GLN A 1 578 ? 10.797 1.074 -18.172 1 77.81 578 GLN A CA 1
ATOM 4522 C C . GLN A 1 578 ? 11.188 1.742 -16.859 1 77.81 578 GLN A C 1
ATOM 4524 O O . GLN A 1 578 ? 12.188 1.367 -16.234 1 77.81 578 GLN A O 1
ATOM 4529 N N . VAL A 1 579 ? 10.391 2.633 -16.484 1 77.94 579 VAL A N 1
ATOM 4530 C CA . VAL A 1 579 ? 10.695 3.393 -15.273 1 77.94 579 VAL A CA 1
ATOM 4531 C C . VAL A 1 579 ? 10.609 2.48 -14.055 1 77.94 579 VAL A C 1
ATOM 4533 O O . VAL A 1 579 ? 11.492 2.494 -13.195 1 77.94 579 VAL A O 1
ATOM 4536 N N . TYR A 1 580 ? 9.547 1.681 -13.969 1 78.38 580 TYR A N 1
ATOM 4537 C CA . TYR A 1 580 ? 9.383 0.759 -12.844 1 78.38 580 TYR A CA 1
ATOM 4538 C C . TYR A 1 580 ? 10.531 -0.242 -12.797 1 78.38 580 TYR A C 1
ATOM 4540 O O . TYR A 1 580 ? 11.016 -0.587 -11.719 1 78.38 580 TYR A O 1
ATOM 4548 N N . LEU A 1 581 ? 10.945 -0.673 -13.945 1 79.38 581 LEU A N 1
ATOM 4549 C CA . LEU A 1 581 ? 12.055 -1.622 -14.016 1 79.38 581 LEU A CA 1
ATOM 4550 C C . LEU A 1 581 ? 13.336 -1 -13.477 1 79.38 581 LEU A C 1
ATOM 4552 O O . LEU A 1 581 ? 14.016 -1.594 -12.641 1 79.38 581 LEU A O 1
ATOM 4556 N N . LEU A 1 582 ? 13.609 0.191 -13.938 1 80.5 582 LEU A N 1
ATOM 4557 C CA . LEU A 1 582 ? 14.844 0.862 -13.539 1 80.5 582 LEU A CA 1
ATOM 4558 C C . LEU A 1 582 ? 14.836 1.166 -12.047 1 80.5 582 LEU A C 1
ATOM 4560 O O . LEU A 1 582 ? 15.828 0.927 -11.352 1 80.5 582 LEU A O 1
ATOM 4564 N N . GLU A 1 583 ? 13.695 1.651 -11.578 1 82.25 583 GLU A N 1
ATOM 4565 C CA . GLU A 1 583 ? 13.586 1.936 -10.148 1 82.25 583 GLU A CA 1
ATOM 4566 C C . GLU A 1 583 ? 13.719 0.661 -9.32 1 82.25 583 GLU A C 1
ATOM 4568 O O . GLU A 1 583 ? 14.367 0.659 -8.273 1 82.25 583 GLU A O 1
ATOM 4573 N N . GLY A 1 584 ? 13.039 -0.343 -9.805 1 82.56 584 GLY A N 1
ATOM 4574 C CA . GLY A 1 584 ? 13.133 -1.621 -9.117 1 82.56 584 GLY A CA 1
ATOM 4575 C C . GLY A 1 584 ? 14.547 -2.172 -9.062 1 82.56 584 GLY A C 1
ATOM 4576 O O . GLY A 1 584 ? 14.977 -2.707 -8.039 1 82.56 584 GLY A O 1
ATOM 4577 N N . LEU A 1 585 ? 15.289 -2 -10.125 1 83 585 LEU A N 1
ATOM 4578 C CA . LEU A 1 585 ? 16.656 -2.482 -10.211 1 83 585 LEU A CA 1
ATOM 4579 C C . LEU A 1 585 ? 17.562 -1.727 -9.242 1 83 585 LEU A C 1
ATOM 4581 O O . LEU A 1 585 ? 18.375 -2.334 -8.547 1 83 585 LEU A O 1
ATOM 4585 N N . VAL A 1 586 ? 17.391 -0.448 -9.18 1 81.88 586 VAL A N 1
ATOM 4586 C CA . VAL A 1 586 ? 18.219 0.369 -8.289 1 81.88 586 VAL A CA 1
ATOM 4587 C C . VAL A 1 586 ? 17.938 -0.009 -6.84 1 81.88 586 VAL A C 1
ATOM 4589 O O . VAL A 1 586 ? 18.859 -0.179 -6.047 1 81.88 586 VAL A O 1
ATOM 4592 N N . ARG A 1 587 ? 16.719 -0.117 -6.547 1 84.56 587 ARG A N 1
ATOM 4593 C CA . ARG A 1 587 ? 16.344 -0.479 -5.188 1 84.56 587 ARG A CA 1
ATOM 4594 C C . ARG A 1 587 ? 16.859 -1.869 -4.828 1 84.56 587 ARG A C 1
ATOM 4596 O O . ARG A 1 587 ? 17.391 -2.078 -3.734 1 84.56 587 ARG A O 1
ATOM 4603 N N . TRP A 1 588 ? 16.641 -2.789 -5.719 1 84.06 588 TRP A N 1
ATOM 4604 C CA . TRP A 1 588 ? 17.125 -4.145 -5.52 1 84.06 588 TRP A CA 1
ATOM 4605 C C . TRP A 1 588 ? 18.625 -4.145 -5.25 1 84.06 588 TRP A C 1
ATOM 4607 O O . TRP A 1 588 ? 19.094 -4.75 -4.281 1 84.06 588 TRP A O 1
ATOM 4617 N N . ASN A 1 589 ? 19.391 -3.49 -6.074 1 84.06 589 ASN A N 1
ATOM 4618 C CA . ASN A 1 589 ? 20.844 -3.471 -5.969 1 84.06 589 ASN A CA 1
ATOM 4619 C C . ASN A 1 589 ? 21.312 -2.799 -4.676 1 84.06 589 ASN A C 1
ATOM 4621 O O . ASN A 1 589 ? 22.266 -3.24 -4.051 1 84.06 589 ASN A O 1
ATOM 4625 N N . GLU A 1 590 ? 20.578 -1.743 -4.32 1 82.94 590 GLU A N 1
ATOM 4626 C CA . GLU A 1 590 ? 20.906 -1.082 -3.062 1 82.94 590 GLU A CA 1
ATOM 4627 C C . GLU A 1 590 ? 20.656 -2.004 -1.871 1 82.94 590 GLU A C 1
ATOM 4629 O O . GLU A 1 590 ? 21.484 -2.072 -0.953 1 82.94 590 GLU A O 1
ATOM 4634 N N . ASP A 1 591 ? 19.641 -2.68 -1.838 1 83.69 591 ASP A N 1
ATOM 4635 C CA . ASP A 1 591 ? 19.312 -3.596 -0.75 1 83.69 591 ASP A CA 1
ATOM 4636 C C . ASP A 1 591 ? 20.312 -4.754 -0.688 1 83.69 591 ASP A C 1
ATOM 4638 O O . ASP A 1 591 ? 20.703 -5.184 0.397 1 83.69 591 ASP A O 1
ATOM 4642 N N . ARG A 1 592 ? 20.656 -5.258 -1.862 1 83.5 592 ARG A N 1
ATOM 4643 C CA . ARG A 1 592 ? 21.625 -6.348 -1.903 1 83.5 592 ARG A CA 1
ATOM 4644 C C . ARG A 1 592 ? 23 -5.875 -1.448 1 83.5 592 ARG A C 1
ATOM 4646 O O . ARG A 1 592 ? 23.719 -6.617 -0.787 1 83.5 592 ARG A O 1
ATOM 4653 N N . ALA A 1 593 ? 23.359 -4.695 -1.851 1 81.25 593 ALA A N 1
ATOM 4654 C CA . ALA A 1 593 ? 24.625 -4.133 -1.399 1 81.25 593 ALA A CA 1
ATOM 4655 C C . ALA A 1 593 ? 24.656 -3.992 0.12 1 81.25 593 ALA A C 1
ATOM 4657 O O . ALA A 1 593 ? 25.656 -4.316 0.761 1 81.25 593 ALA A O 1
ATOM 4658 N N . ARG A 1 594 ? 23.641 -3.568 0.659 1 79.06 594 ARG A N 1
ATOM 4659 C CA . ARG A 1 594 ? 23.531 -3.434 2.109 1 79.06 594 ARG A CA 1
ATOM 4660 C C . ARG A 1 594 ? 23.625 -4.793 2.793 1 79.06 594 ARG A C 1
ATOM 4662 O O . ARG A 1 594 ? 24.281 -4.926 3.828 1 79.06 594 ARG A O 1
ATOM 4669 N N . ALA A 1 595 ? 22.953 -5.734 2.219 1 76.62 595 ALA A N 1
ATOM 4670 C CA . ALA A 1 595 ? 22.938 -7.078 2.789 1 76.62 595 ALA A CA 1
ATOM 4671 C C . ALA A 1 595 ? 24.328 -7.719 2.736 1 76.62 595 ALA A C 1
ATOM 4673 O O . ALA A 1 595 ? 24.641 -8.594 3.547 1 76.62 595 ALA A O 1
ATOM 4674 N N . ALA A 1 596 ? 25.094 -7.305 1.774 1 74 596 ALA A N 1
ATOM 4675 C CA . ALA A 1 596 ? 26.406 -7.898 1.565 1 74 596 ALA A CA 1
ATOM 4676 C C . ALA A 1 596 ? 27.422 -7.379 2.592 1 74 596 ALA A C 1
ATOM 4678 O O . ALA A 1 596 ? 28.469 -7.992 2.809 1 74 596 ALA A O 1
ATOM 4679 N N . VAL A 1 597 ? 27.078 -6.195 3.1 1 70.56 597 VAL A N 1
ATOM 4680 C CA . VAL A 1 597 ? 28.031 -5.621 4.051 1 70.56 597 VAL A CA 1
ATOM 4681 C C . VAL A 1 597 ? 27.781 -6.211 5.438 1 70.56 597 VAL A C 1
ATOM 4683 O O . VAL A 1 597 ? 26.641 -6.391 5.852 1 70.56 597 VAL A O 1
ATOM 4686 N N . ALA A 1 598 ? 28.891 -6.941 5.945 1 59.03 598 ALA A N 1
ATOM 4687 C CA . ALA A 1 598 ? 28.859 -7.547 7.273 1 59.03 598 ALA A CA 1
ATOM 4688 C C . ALA A 1 598 ? 28.719 -6.484 8.359 1 59.03 598 ALA A C 1
ATOM 4690 O O . ALA A 1 598 ? 29.094 -5.324 8.156 1 59.03 598 ALA A O 1
ATOM 4691 N N . GLY A 1 599 ? 28 -6.676 9.438 1 55.56 599 GLY A N 1
ATOM 4692 C CA . GLY A 1 599 ? 28.062 -5.902 10.672 1 55.56 599 GLY A CA 1
ATOM 4693 C C . GLY A 1 599 ? 26.828 -5.031 10.875 1 55.56 599 GLY A C 1
ATOM 4694 O O . GLY A 1 599 ? 25.719 -5.41 10.492 1 55.56 599 GLY A O 1
ATOM 4695 N N . ASN A 1 600 ? 27.125 -3.902 11.359 1 52.69 600 ASN A N 1
ATOM 4696 C CA . ASN A 1 600 ? 26.172 -2.938 11.914 1 52.69 600 ASN A CA 1
ATOM 4697 C C . ASN A 1 600 ? 25.375 -2.25 10.812 1 52.69 600 ASN A C 1
ATOM 4699 O O . ASN A 1 600 ? 24.266 -1.75 11.062 1 52.69 600 ASN A O 1
ATOM 4703 N N . ALA A 1 601 ? 26 -2.305 9.594 1 52.84 601 ALA A N 1
ATOM 4704 C CA . ALA A 1 601 ? 25.328 -1.555 8.539 1 52.84 601 ALA A CA 1
ATOM 4705 C C . ALA A 1 601 ? 23.984 -2.188 8.18 1 52.84 601 ALA A C 1
ATOM 4707 O O . ALA A 1 601 ? 23.031 -1.485 7.812 1 52.84 601 ALA A O 1
ATOM 4708 N N . ARG A 1 602 ? 23.984 -3.541 8.336 1 53.31 602 ARG A N 1
ATOM 4709 C CA . ARG A 1 602 ? 22.75 -4.262 8.039 1 53.31 602 ARG A CA 1
ATOM 4710 C C . ARG A 1 602 ? 21.625 -3.83 8.969 1 53.31 602 ARG A C 1
ATOM 4712 O O . ARG A 1 602 ? 20.453 -3.887 8.602 1 53.31 602 ARG A O 1
ATOM 4719 N N . ARG A 1 603 ? 22.203 -3.158 10.016 1 58.41 603 ARG A N 1
ATOM 4720 C CA . ARG A 1 603 ? 21.234 -2.865 11.062 1 58.41 603 ARG A CA 1
ATOM 4721 C C . ARG A 1 603 ? 20.734 -1.428 10.961 1 58.41 603 ARG A C 1
ATOM 4723 O O . ARG A 1 603 ? 19.797 -1.039 11.656 1 58.41 603 ARG A O 1
ATOM 4730 N N . SER A 1 604 ? 21.312 -0.742 9.922 1 65.44 604 SER A N 1
ATOM 4731 C CA . SER A 1 604 ? 20.859 0.639 9.844 1 65.44 604 SER A CA 1
ATOM 4732 C C . SER A 1 604 ? 19.375 0.705 9.461 1 65.44 604 SER A C 1
ATOM 4734 O O . SER A 1 604 ? 18.922 -0.052 8.602 1 65.44 604 SER A O 1
ATOM 4736 N N . THR A 1 605 ? 18.734 1.493 10.188 1 74.38 605 THR A N 1
ATOM 4737 C CA . THR A 1 605 ? 17.297 1.645 10.016 1 74.38 605 THR A CA 1
ATOM 4738 C C . THR A 1 605 ? 16.984 2.596 8.859 1 74.38 605 THR A C 1
ATOM 4740 O O . THR A 1 605 ? 15.883 2.588 8.312 1 74.38 605 THR A O 1
ATOM 4743 N N . ALA A 1 606 ? 18.062 3.324 8.438 1 81.94 606 ALA A N 1
ATOM 4744 C CA . ALA A 1 606 ? 17.797 4.324 7.406 1 81.94 606 ALA A CA 1
ATOM 4745 C C . ALA A 1 606 ? 17.781 3.686 6.02 1 81.94 606 ALA A C 1
ATOM 4747 O O . ALA A 1 606 ? 18.594 2.816 5.715 1 81.94 606 ALA A O 1
ATOM 4748 N N . ARG A 1 607 ? 16.781 3.986 5.293 1 83.06 607 ARG A N 1
ATOM 4749 C CA . ARG A 1 607 ? 16.672 3.535 3.91 1 83.06 607 ARG A CA 1
ATOM 4750 C C . ARG A 1 607 ? 16.453 4.715 2.969 1 83.06 607 ARG A C 1
ATOM 4752 O O . ARG A 1 607 ? 15.461 5.441 3.1 1 83.06 607 ARG A O 1
ATOM 4759 N N . CYS A 1 608 ? 17.406 4.988 2.088 1 81.31 608 CYS A N 1
ATOM 4760 C CA . CYS A 1 608 ? 17.297 6.051 1.094 1 81.31 608 CYS A CA 1
ATOM 4761 C C . CYS A 1 608 ? 17.797 5.574 -0.266 1 81.31 608 CYS A C 1
ATOM 4763 O O . CYS A 1 608 ? 18.875 4.996 -0.369 1 81.31 608 CYS A O 1
ATOM 4765 N N . TYR A 1 609 ? 17.062 5.773 -1.286 1 81.44 609 TYR A N 1
ATOM 4766 C CA . TYR A 1 609 ? 17.406 5.281 -2.615 1 81.44 609 TYR A CA 1
ATOM 4767 C C . TYR A 1 609 ? 17.688 6.434 -3.57 1 81.44 609 TYR A C 1
ATOM 4769 O O . TYR A 1 609 ? 17.906 6.223 -4.766 1 81.44 609 TYR A O 1
ATOM 4777 N N . ASN A 1 610 ? 17.594 7.664 -3.041 1 78.12 610 ASN A N 1
ATOM 4778 C CA . ASN A 1 610 ? 17.953 8.852 -3.805 1 78.12 610 ASN A CA 1
ATOM 4779 C C . ASN A 1 610 ? 19.453 9.148 -3.703 1 78.12 610 ASN A C 1
ATOM 4781 O O . ASN A 1 610 ? 19.906 9.672 -2.691 1 78.12 610 ASN A O 1
ATOM 4785 N N . ALA A 1 611 ? 20.156 8.852 -4.773 1 77.69 611 ALA A N 1
ATOM 4786 C CA . ALA A 1 611 ? 21.609 8.938 -4.77 1 77.69 611 ALA A CA 1
ATOM 4787 C C . ALA A 1 611 ? 22.078 10.383 -4.59 1 77.69 611 ALA A C 1
ATOM 4789 O O . ALA A 1 611 ? 23.062 10.641 -3.902 1 77.69 611 ALA A O 1
ATOM 4790 N N . ARG A 1 612 ? 21.375 11.312 -5.215 1 78.56 612 ARG A N 1
ATOM 4791 C CA . ARG A 1 612 ? 21.766 12.711 -5.113 1 78.56 612 ARG A CA 1
ATOM 4792 C C . ARG A 1 612 ? 21.641 13.219 -3.68 1 78.56 612 ARG A C 1
ATOM 4794 O O . ARG A 1 612 ? 22.531 13.906 -3.18 1 78.56 612 ARG A O 1
ATOM 4801 N N . LEU A 1 613 ? 20.578 12.867 -3.078 1 84.75 613 LEU A N 1
ATOM 4802 C CA . LEU A 1 613 ? 20.344 13.266 -1.694 1 84.75 613 LEU A CA 1
ATOM 4803 C C . LEU A 1 613 ? 21.406 12.664 -0.772 1 84.75 613 LEU A C 1
ATOM 4805 O O . LEU A 1 613 ? 21.984 13.367 0.048 1 84.75 613 LEU A O 1
ATOM 4809 N N . LEU A 1 614 ? 21.719 11.414 -0.932 1 84.5 614 LEU A N 1
ATOM 4810 C CA . LEU A 1 614 ? 22.688 10.719 -0.098 1 84.5 614 LEU A CA 1
ATOM 4811 C C . LEU A 1 614 ? 24.078 11.312 -0.281 1 84.5 614 LEU A C 1
ATOM 4813 O O . LEU A 1 614 ? 24.797 11.539 0.697 1 84.5 614 LEU A O 1
ATOM 4817 N N . SER A 1 615 ? 24.359 11.516 -1.515 1 83.69 615 SER A N 1
ATOM 4818 C CA . SER A 1 615 ? 25.688 12.062 -1.81 1 83.69 615 SER A CA 1
ATOM 4819 C C . SER A 1 615 ? 25.859 13.445 -1.195 1 83.69 615 SER A C 1
ATOM 4821 O O . SER A 1 615 ? 26.891 13.734 -0.595 1 83.69 615 SER A O 1
ATOM 4823 N N . SER A 1 616 ? 24.859 14.25 -1.335 1 86.56 616 SER A N 1
ATOM 4824 C CA . SER A 1 616 ? 24.922 15.602 -0.804 1 86.56 616 SER A CA 1
ATOM 4825 C C . SER A 1 616 ? 25.016 15.602 0.718 1 86.56 616 SER A C 1
ATOM 4827 O O . SER A 1 616 ? 25.859 16.297 1.298 1 86.56 616 SER A O 1
ATOM 4829 N N . VAL A 1 617 ? 24.234 14.828 1.336 1 90.5 617 VAL A N 1
ATOM 4830 C CA . VAL A 1 617 ? 24.203 14.758 2.793 1 90.5 617 VAL A CA 1
ATOM 4831 C C . VAL A 1 617 ? 25.531 14.195 3.305 1 90.5 617 VAL A C 1
ATOM 4833 O O . VAL A 1 617 ? 26.094 14.695 4.285 1 90.5 617 VAL A O 1
ATOM 4836 N N . ASN A 1 618 ? 26 13.195 2.674 1 87.69 618 ASN A N 1
ATOM 4837 C CA . ASN A 1 618 ? 27.25 12.586 3.111 1 87.69 618 ASN A CA 1
ATOM 4838 C C . ASN A 1 618 ? 28.438 13.539 2.938 1 87.69 618 ASN A C 1
ATOM 4840 O O . ASN A 1 618 ? 29.328 13.594 3.787 1 87.69 618 ASN A O 1
ATOM 4844 N N . ARG A 1 619 ? 28.438 14.242 1.792 1 89 619 ARG A N 1
ATOM 4845 C CA . ARG A 1 619 ? 29.469 15.25 1.599 1 89 619 ARG A CA 1
ATOM 4846 C C . ARG A 1 619 ? 29.438 16.281 2.719 1 89 619 ARG A C 1
ATOM 4848 O O . ARG A 1 619 ? 30.469 16.594 3.316 1 89 619 ARG A O 1
ATOM 4855 N N . LEU A 1 620 ? 28.312 16.766 3.029 1 91.19 620 LEU A N 1
ATOM 4856 C CA . LEU A 1 620 ? 28.156 17.797 4.039 1 91.19 620 LEU A CA 1
ATOM 4857 C C . LEU A 1 620 ? 28.422 17.25 5.438 1 91.19 620 LEU A C 1
ATOM 4859 O O . LEU A 1 620 ? 29.047 17.922 6.266 1 91.19 620 LEU A O 1
ATOM 4863 N N . SER A 1 621 ? 27.906 16.047 5.688 1 90.81 621 SER A N 1
ATOM 4864 C CA . SER A 1 621 ? 28.125 15.453 7.004 1 90.81 621 SER A CA 1
ATOM 4865 C C . SER A 1 621 ? 29.594 15.164 7.254 1 90.81 621 SER A C 1
ATOM 4867 O O . SER A 1 621 ? 30.078 15.312 8.383 1 90.81 621 SER A O 1
ATOM 4869 N N . LYS A 1 622 ? 30.25 14.75 6.254 1 90.38 622 LYS A N 1
ATOM 4870 C CA . LYS A 1 622 ? 31.688 14.555 6.395 1 90.38 622 LYS A CA 1
ATOM 4871 C C . LYS A 1 622 ? 32.406 15.867 6.734 1 90.38 622 LYS A C 1
ATOM 4873 O O . LYS A 1 622 ? 33.281 15.906 7.594 1 90.38 622 LYS A O 1
ATOM 4878 N N . LYS A 1 623 ? 32 16.859 6.117 1 89.56 623 LYS A N 1
ATOM 4879 C CA . LYS A 1 623 ? 32.625 18.172 6.297 1 89.56 623 LYS A CA 1
ATOM 4880 C C . LYS A 1 623 ? 32.312 18.734 7.684 1 89.56 623 LYS A C 1
ATOM 4882 O O . LYS A 1 623 ? 33.219 19.234 8.359 1 89.56 623 LYS A O 1
ATOM 4887 N N . PHE A 1 624 ? 31.047 18.625 8.141 1 91.38 624 PHE A N 1
ATOM 4888 C CA . PHE A 1 624 ? 30.609 19.375 9.312 1 91.38 624 PHE A CA 1
ATOM 4889 C C . PHE A 1 624 ? 30.453 18.453 10.516 1 91.38 624 PHE A C 1
ATOM 4891 O O . PHE A 1 624 ? 30.375 18.922 11.656 1 91.38 624 PHE A O 1
ATOM 4898 N N . MET A 1 625 ? 30.344 17.141 10.297 1 90.25 625 MET A N 1
ATOM 4899 C CA . MET A 1 625 ? 30.156 16.219 11.406 1 90.25 625 MET A CA 1
ATOM 4900 C C . MET A 1 625 ? 31.312 15.219 11.477 1 90.25 625 MET A C 1
ATOM 4902 O O . MET A 1 625 ? 31.438 14.484 12.461 1 90.25 625 MET A O 1
ATOM 4906 N N . GLY A 1 626 ? 32.125 15.117 10.5 1 87.88 626 GLY A N 1
ATOM 4907 C CA . GLY A 1 626 ? 33.281 14.211 10.469 1 87.88 626 GLY A CA 1
ATOM 4908 C C . GLY A 1 626 ? 32.875 12.773 10.219 1 87.88 626 GLY A C 1
ATOM 4909 O O . GLY A 1 626 ? 33.656 11.852 10.445 1 87.88 626 GLY A O 1
ATOM 4910 N N . ILE A 1 627 ? 31.594 12.578 9.891 1 87.12 627 ILE A N 1
ATOM 4911 C CA . ILE A 1 627 ? 31.141 11.203 9.711 1 87.12 627 ILE A CA 1
ATOM 4912 C C . ILE A 1 627 ? 30.297 11.102 8.445 1 87.12 627 ILE A C 1
ATOM 4914 O O . ILE A 1 627 ? 29.781 12.109 7.949 1 87.12 627 ILE A O 1
ATOM 4918 N N . THR A 1 628 ? 30.266 9.906 7.887 1 84.12 628 THR A N 1
ATOM 4919 C CA . THR A 1 628 ? 29.266 9.562 6.879 1 84.12 628 THR A CA 1
ATOM 4920 C C . THR A 1 628 ? 27.984 9.055 7.539 1 84.12 628 THR A C 1
ATOM 4922 O O . THR A 1 628 ? 27.969 7.949 8.086 1 84.12 628 THR A O 1
ATOM 4925 N N . LEU A 1 629 ? 27.062 9.867 7.43 1 82.62 629 LEU A N 1
ATOM 4926 C CA . LEU A 1 629 ? 25.859 9.633 8.211 1 82.62 629 LEU A CA 1
ATOM 4927 C C . LEU A 1 629 ? 25.125 8.383 7.738 1 82.62 629 LEU A C 1
ATOM 4929 O O . LEU A 1 629 ? 24.609 7.613 8.547 1 82.62 629 LEU A O 1
ATOM 4933 N N . VAL A 1 630 ? 24.984 8.258 6.41 1 80.81 630 VAL A N 1
ATOM 4934 C CA . VAL A 1 630 ? 24.281 7.113 5.836 1 80.81 630 VAL A CA 1
ATOM 4935 C C . VAL A 1 630 ? 25.156 6.465 4.762 1 80.81 630 VAL A C 1
ATOM 4937 O O . VAL A 1 630 ? 25.641 7.141 3.852 1 80.81 630 VAL A O 1
ATOM 4940 N N . GLU A 1 631 ? 25.297 5.227 4.895 1 75.69 631 GLU A N 1
ATOM 4941 C CA . GLU A 1 631 ? 26.156 4.516 3.949 1 75.69 631 GLU A CA 1
ATOM 4942 C C . GLU A 1 631 ? 25.5 4.438 2.57 1 75.69 631 GLU A C 1
ATOM 4944 O O . GLU A 1 631 ? 24.297 4.223 2.457 1 75.69 631 GLU A O 1
ATOM 4949 N N . ASN A 1 632 ? 26.312 4.883 1.646 1 71.5 632 ASN A N 1
ATOM 4950 C CA . ASN A 1 632 ? 25.922 4.727 0.247 1 71.5 632 ASN A CA 1
ATOM 4951 C C . ASN A 1 632 ? 26.594 3.506 -0.384 1 71.5 632 ASN A C 1
ATOM 4953 O O . ASN A 1 632 ? 27.812 3.475 -0.554 1 71.5 632 ASN A O 1
ATOM 4957 N N . PHE A 1 633 ? 25.859 2.566 -0.667 1 67.38 633 PHE A N 1
ATOM 4958 C CA . PHE A 1 633 ? 26.438 1.309 -1.127 1 67.38 633 PHE A CA 1
ATOM 4959 C C . PHE A 1 633 ? 26.641 1.326 -2.637 1 67.38 633 PHE A C 1
ATOM 4961 O O . PHE A 1 633 ? 27.359 0.482 -3.182 1 67.38 633 PHE A O 1
ATOM 4968 N N . THR A 1 634 ? 25.953 2.332 -3.285 1 63.69 634 THR A N 1
ATOM 4969 C CA . THR A 1 634 ? 26.094 2.42 -4.734 1 63.69 634 THR A CA 1
ATOM 4970 C C . THR A 1 634 ? 26.453 3.844 -5.156 1 63.69 634 THR A C 1
ATOM 4972 O O . THR A 1 634 ? 25.625 4.75 -5.055 1 63.69 634 THR A O 1
ATOM 4975 N N . GLN A 1 635 ? 27.656 4.184 -5.211 1 61.03 635 GLN A N 1
ATOM 4976 C CA . GLN A 1 635 ? 28.109 5.52 -5.609 1 61.03 635 GLN A CA 1
ATOM 4977 C C . GLN A 1 635 ? 27.547 5.895 -6.977 1 61.03 635 GLN A C 1
ATOM 4979 O O . GLN A 1 635 ? 27.422 5.043 -7.859 1 61.03 635 GLN A O 1
ATOM 4984 N N . PRO A 1 636 ? 27.094 7.09 -7.055 1 57.81 636 PRO A N 1
ATOM 4985 C CA . PRO A 1 636 ? 26.594 7.535 -8.359 1 57.81 636 PRO A CA 1
ATOM 4986 C C . PRO A 1 636 ? 27.688 7.551 -9.43 1 57.81 636 PRO A C 1
ATOM 4988 O O . PRO A 1 636 ? 28.812 7.973 -9.164 1 57.81 636 PRO A O 1
ATOM 4991 N N . TRP A 1 637 ? 27.5 6.773 -10.422 1 63.5 637 TRP A N 1
ATOM 4992 C CA . TRP A 1 637 ? 28.453 6.762 -11.523 1 63.5 637 TRP A CA 1
ATOM 4993 C C . TRP A 1 637 ? 27.844 7.375 -12.781 1 63.5 637 TRP A C 1
ATOM 4995 O O . TRP A 1 637 ? 26.672 7.75 -12.781 1 63.5 637 TRP A O 1
ATOM 5005 N N . GLU A 1 638 ? 28.75 7.676 -13.75 1 62.91 638 GLU A N 1
ATOM 5006 C CA . GLU A 1 638 ? 28.281 8.195 -15.031 1 62.91 638 GLU A CA 1
ATOM 5007 C C . GLU A 1 638 ? 27.641 7.094 -15.875 1 62.91 638 GLU A C 1
ATOM 5009 O O . GLU A 1 638 ? 28.125 5.965 -15.906 1 62.91 638 GLU A O 1
ATOM 5014 N N . TYR A 1 639 ? 26.516 7.43 -16.391 1 67.5 639 TYR A N 1
ATOM 5015 C CA . TYR A 1 639 ? 25.812 6.492 -17.266 1 67.5 639 TYR A CA 1
ATOM 5016 C C . TYR A 1 639 ? 26.656 6.18 -18.5 1 67.5 639 TYR A C 1
ATOM 5018 O O . TYR A 1 639 ? 27.141 7.09 -19.172 1 67.5 639 TYR A O 1
ATOM 5026 N N . THR A 1 640 ? 26.891 4.93 -18.781 1 70 640 THR A N 1
ATOM 5027 C CA . THR A 1 640 ? 27.797 4.484 -19.828 1 70 640 THR A CA 1
ATOM 5028 C C . THR A 1 640 ? 27.062 4.34 -21.156 1 70 640 THR A C 1
ATOM 5030 O O . THR A 1 640 ? 27.672 4.031 -22.188 1 70 640 THR A O 1
ATOM 5033 N N . GLY A 1 641 ? 25.734 4.57 -21.219 1 72.19 641 GLY A N 1
ATOM 5034 C CA . GLY A 1 641 ? 25 4.496 -22.484 1 72.19 641 GLY A CA 1
ATOM 5035 C C . GLY A 1 641 ? 24.422 3.119 -22.75 1 72.19 641 GLY A C 1
ATOM 5036 O O . GLY A 1 641 ? 23.734 2.918 -23.75 1 72.19 641 GLY A O 1
ATOM 5037 N N . GLU A 1 642 ? 24.703 2.139 -21.969 1 78.75 642 GLU A N 1
ATOM 5038 C CA . GLU A 1 642 ? 24.125 0.807 -22.141 1 78.75 642 GLU A CA 1
ATOM 5039 C C . GLU A 1 642 ? 22.609 0.858 -22.141 1 78.75 642 GLU A C 1
ATOM 5041 O O . GLU A 1 642 ? 22 1.611 -21.375 1 78.75 642 GLU A O 1
ATOM 5046 N N . LEU A 1 643 ? 22.109 0.101 -23.078 1 79.25 643 LEU A N 1
ATOM 5047 C CA . LEU A 1 643 ? 20.656 0.019 -23.141 1 79.25 643 LEU A CA 1
ATOM 5048 C C . LEU A 1 643 ? 20.125 -0.983 -22.125 1 79.25 643 LEU A C 1
ATOM 5050 O O . LEU A 1 643 ? 20.641 -2.098 -22.016 1 79.25 643 LEU A O 1
ATOM 5054 N N . ILE A 1 644 ? 19.203 -0.535 -21.359 1 78 644 ILE A N 1
ATOM 5055 C CA . ILE A 1 644 ? 18.641 -1.355 -20.281 1 78 644 ILE A CA 1
ATOM 5056 C C . ILE A 1 644 ? 17.156 -1.561 -20.516 1 78 644 ILE A C 1
ATOM 5058 O O . ILE A 1 644 ? 16.453 -0.66 -21 1 78 644 ILE A O 1
ATOM 5062 N N . GLY A 1 645 ? 16.641 -2.697 -20.219 1 79.19 645 GLY A N 1
ATOM 5063 C CA . GLY A 1 645 ? 15.219 -2.99 -20.234 1 79.19 645 GLY A CA 1
ATOM 5064 C C . GLY A 1 645 ? 14.602 -2.877 -21.609 1 79.19 645 GLY A C 1
ATOM 5065 O O . GLY A 1 645 ? 15.094 -3.469 -22.562 1 79.19 645 GLY A O 1
ATOM 5066 N N . LEU A 1 646 ? 13.57 -2.094 -21.688 1 73.31 646 LEU A N 1
ATOM 5067 C CA . LEU A 1 646 ? 12.781 -1.965 -22.922 1 73.31 646 LEU A CA 1
ATOM 5068 C C . LEU A 1 646 ? 13.57 -1.221 -23.984 1 73.31 646 LEU A C 1
ATOM 5070 O O . LEU A 1 646 ? 13.367 -1.444 -25.188 1 73.31 646 LEU A O 1
ATOM 5074 N N . GLU A 1 647 ? 14.453 -0.332 -23.547 1 77.25 647 GLU A N 1
ATOM 5075 C CA . GLU A 1 647 ? 15.281 0.38 -24.516 1 77.25 647 GLU A CA 1
ATOM 5076 C C . GLU A 1 647 ? 16.109 -0.591 -25.359 1 77.25 647 GLU A C 1
ATOM 5078 O O . GLU A 1 647 ? 16.328 -0.348 -26.547 1 77.25 647 GLU A O 1
ATOM 5083 N N . TYR A 1 648 ? 16.5 -1.644 -24.719 1 79.81 648 TYR A N 1
ATOM 5084 C CA . TYR A 1 648 ? 17.25 -2.678 -25.438 1 79.81 648 TYR A CA 1
ATOM 5085 C C . TYR A 1 648 ? 16.359 -3.379 -26.453 1 79.81 648 TYR A C 1
ATOM 5087 O O . TYR A 1 648 ? 16.75 -3.572 -27.609 1 79.81 648 TYR A O 1
ATOM 5095 N N . LEU A 1 649 ? 15.203 -3.74 -26.078 1 74.75 649 LEU A N 1
ATOM 5096 C CA . LEU A 1 649 ? 14.25 -4.398 -26.969 1 74.75 649 LEU A CA 1
ATOM 5097 C C . LEU A 1 649 ? 13.953 -3.529 -28.188 1 74.75 649 LEU A C 1
ATOM 5099 O O . LEU A 1 649 ? 13.914 -4.027 -29.312 1 74.75 649 LEU A O 1
ATOM 5103 N N . TYR A 1 650 ? 13.734 -2.244 -27.922 1 76.44 650 TYR A N 1
ATOM 5104 C CA . TYR A 1 650 ? 13.391 -1.323 -29 1 76.44 650 TYR A CA 1
ATOM 5105 C C . TYR A 1 650 ? 14.562 -1.147 -29.969 1 76.44 650 TYR A C 1
ATOM 5107 O O . TYR A 1 650 ? 14.367 -0.926 -31.156 1 76.44 650 TYR A O 1
ATOM 5115 N N . SER A 1 651 ? 15.703 -1.216 -29.438 1 80.25 651 SER A N 1
ATOM 5116 C CA . SER A 1 651 ? 16.875 -1.116 -30.297 1 80.25 651 SER A CA 1
ATOM 5117 C C . SER A 1 651 ? 16.984 -2.309 -31.234 1 80.25 651 SER A C 1
ATOM 5119 O O . SER A 1 651 ? 17.562 -2.203 -32.312 1 80.25 651 SER A O 1
ATOM 5121 N N . GLN A 1 652 ? 16.391 -3.432 -30.797 1 76.75 652 GLN A N 1
ATOM 5122 C CA . GLN A 1 652 ? 16.422 -4.633 -31.625 1 76.75 652 GLN A CA 1
ATOM 5123 C C . GLN A 1 652 ? 15.289 -4.625 -32.656 1 76.75 652 GLN A C 1
ATOM 5125 O O . GLN A 1 652 ? 15.461 -5.102 -33.781 1 76.75 652 GLN A O 1
ATOM 5130 N N . THR A 1 653 ? 14.141 -4.125 -32.219 1 68.75 653 THR A N 1
ATOM 5131 C CA . THR A 1 653 ? 12.953 -4.254 -33.062 1 68.75 653 THR A CA 1
ATOM 5132 C C . THR A 1 653 ? 12.711 -2.975 -33.844 1 68.75 653 THR A C 1
ATOM 5134 O O . THR A 1 653 ? 11.789 -2.908 -34.688 1 68.75 653 THR A O 1
ATOM 5137 N N . GLY A 1 654 ? 13.578 -2.033 -33.688 1 61.84 654 GLY A N 1
ATOM 5138 C CA . GLY A 1 654 ? 13.391 -0.785 -34.406 1 61.84 654 GLY A CA 1
ATOM 5139 C C . GLY A 1 654 ? 12.328 0.107 -33.781 1 61.84 654 GLY A C 1
ATOM 5140 O O . GLY A 1 654 ? 11.742 0.948 -34.469 1 61.84 654 GLY A O 1
ATOM 5141 N N . GLY A 1 655 ? 11.953 -0.26 -32.562 1 59.19 655 GLY A N 1
ATOM 5142 C CA . GLY A 1 655 ? 10.953 0.569 -31.906 1 59.19 655 GLY A CA 1
ATOM 5143 C C . GLY A 1 655 ? 11.516 1.877 -31.375 1 59.19 655 GLY A C 1
ATOM 5144 O O . GLY A 1 655 ? 12.695 1.958 -31.031 1 59.19 655 GLY A O 1
ATOM 5145 N N . GLY A 1 656 ? 11.234 2.939 -31.906 1 55.38 656 GLY A N 1
ATOM 5146 C CA . GLY A 1 656 ? 11.617 4.305 -31.594 1 55.38 656 GLY A CA 1
ATOM 5147 C C . GLY A 1 656 ? 11.922 4.516 -30.125 1 55.38 656 GLY A C 1
ATOM 5148 O O . GLY A 1 656 ? 11.867 3.572 -29.328 1 55.38 656 GLY A O 1
ATOM 5149 N N . ALA A 1 657 ? 12.523 5.617 -29.703 1 54.12 657 ALA A N 1
ATOM 5150 C CA . ALA A 1 657 ? 12.906 6.027 -28.359 1 54.12 657 ALA A CA 1
ATOM 5151 C C . ALA A 1 657 ? 11.688 6.141 -27.453 1 54.12 657 ALA A C 1
ATOM 5153 O O . ALA A 1 657 ? 10.602 6.512 -27.891 1 54.12 657 ALA A O 1
ATOM 5154 N N . LEU A 1 658 ? 11.727 5.441 -26.266 1 54.22 658 LEU A N 1
ATOM 5155 C CA . LEU A 1 658 ? 10.688 5.594 -25.25 1 54.22 658 LEU A CA 1
ATOM 5156 C C . LEU A 1 658 ? 10.477 7.062 -24.906 1 54.22 658 LEU A C 1
ATOM 5158 O O . LEU A 1 658 ? 11.422 7.754 -24.516 1 54.22 658 LEU A O 1
ATOM 5162 N N . ARG A 1 659 ? 9.531 7.855 -25.562 1 44.69 659 ARG A N 1
ATOM 5163 C CA . ARG A 1 659 ? 9.266 9.266 -25.312 1 44.69 659 ARG A CA 1
ATOM 5164 C C . ARG A 1 659 ? 8.227 9.445 -24.219 1 44.69 659 ARG A C 1
ATOM 5166 O O . ARG A 1 659 ? 7.328 8.617 -24.062 1 44.69 659 ARG A O 1
ATOM 5173 N N . ILE A 1 660 ? 8.539 10.195 -23.141 1 43.16 660 ILE A N 1
ATOM 5174 C CA . ILE A 1 660 ? 7.551 10.688 -22.188 1 43.16 660 ILE A CA 1
ATOM 5175 C C . ILE A 1 660 ? 6.426 11.398 -22.938 1 43.16 660 ILE A C 1
ATOM 5177 O O . ILE A 1 660 ? 6.672 12.352 -23.688 1 43.16 660 ILE A O 1
ATOM 5181 N N . GLY A 1 661 ? 5.492 10.742 -23.359 1 35.75 661 GLY A N 1
ATOM 5182 C CA . GLY A 1 661 ? 4.453 11.523 -24 1 35.75 661 GLY A CA 1
ATOM 5183 C C . GLY A 1 661 ? 4.008 12.719 -23.172 1 35.75 661 GLY A C 1
ATOM 5184 O O . GLY A 1 661 ? 3.947 12.641 -21.938 1 35.75 661 GLY A O 1
ATOM 5185 N N . SER A 1 662 ? 4.262 13.984 -23.703 1 32.84 662 SER A N 1
ATOM 5186 C CA . SER A 1 662 ? 3.834 15.281 -23.188 1 32.84 662 SER A CA 1
ATOM 5187 C C . SER A 1 662 ? 2.422 15.211 -22.609 1 32.84 662 SER A C 1
ATOM 5189 O O . SER A 1 662 ? 1.906 16.203 -22.094 1 32.84 662 SER A O 1
ATOM 5191 N N . ARG A 1 663 ? 1.438 14.406 -22.969 1 35.09 663 ARG A N 1
ATOM 5192 C CA . ARG A 1 663 ? 0.055 14.734 -22.625 1 35.09 663 ARG A CA 1
ATOM 5193 C C . ARG A 1 663 ? -0.285 14.297 -21.203 1 35.09 663 ARG A C 1
ATOM 5195 O O . ARG A 1 663 ? -1.458 14.25 -20.828 1 35.09 663 ARG A O 1
ATOM 5202 N N . ALA A 1 664 ? 0.444 13.648 -20.469 1 29.89 664 ALA A N 1
ATOM 5203 C CA . ALA A 1 664 ? -0.217 13.398 -19.188 1 29.89 664 ALA A CA 1
ATOM 5204 C C . ALA A 1 664 ? -0.218 14.656 -18.312 1 29.89 664 ALA A C 1
ATOM 5206 O O . ALA A 1 664 ? 0.771 15.391 -18.266 1 29.89 664 ALA A O 1
ATOM 5207 N N . MET B 1 1 ? -32.469 -15.18 -2.805 1 68 1 MET B N 1
ATOM 5208 C CA . MET B 1 1 ? -31.594 -16.266 -3.182 1 68 1 MET B CA 1
ATOM 5209 C C . MET B 1 1 ? -30.328 -16.266 -2.312 1 68 1 MET B C 1
ATOM 5211 O O . MET B 1 1 ? -29.922 -15.227 -1.803 1 68 1 MET B O 1
ATOM 5215 N N . ALA B 1 2 ? -29.953 -17.516 -1.997 1 58.62 2 ALA B N 1
ATOM 5216 C CA . ALA B 1 2 ? -28.75 -17.688 -1.182 1 58.62 2 ALA B CA 1
ATOM 5217 C C . ALA B 1 2 ? -27.828 -18.734 -1.78 1 58.62 2 ALA B C 1
ATOM 5219 O O . ALA B 1 2 ? -28.219 -19.469 -2.689 1 58.62 2 ALA B O 1
ATOM 5220 N N . ALA B 1 3 ? -26.578 -18.641 -1.561 1 51.28 3 ALA B N 1
ATOM 5221 C CA . ALA B 1 3 ? -25.594 -19.641 -1.95 1 51.28 3 ALA B CA 1
ATOM 5222 C C . ALA B 1 3 ? -24.719 -20.031 -0.767 1 51.28 3 ALA B C 1
ATOM 5224 O O . ALA B 1 3 ? -24.438 -19.203 0.11 1 51.28 3 ALA B O 1
ATOM 5225 N N . LEU B 1 4 ? -24.469 -21.219 -0.565 1 49 4 LEU B N 1
ATOM 5226 C CA . LEU B 1 4 ? -23.547 -21.75 0.43 1 49 4 LEU B CA 1
ATOM 5227 C C . LEU B 1 4 ? -22.359 -22.438 -0.24 1 49 4 LEU B C 1
ATOM 5229 O O . LEU B 1 4 ? -22.531 -23.297 -1.104 1 49 4 LEU B O 1
ATOM 5233 N N . SER B 1 5 ? -21.172 -21.984 0.004 1 49 5 SER B N 1
ATOM 5234 C CA . SER B 1 5 ? -19.953 -22.531 -0.592 1 49 5 SER B CA 1
ATOM 5235 C C . SER B 1 5 ? -18.875 -22.734 0.457 1 49 5 SER B C 1
ATOM 5237 O O . SER B 1 5 ? -18.844 -22.047 1.471 1 49 5 SER B O 1
ATOM 5239 N N . HIS B 1 6 ? -18.062 -23.844 0.292 1 51.09 6 HIS B N 1
ATOM 5240 C CA . HIS B 1 6 ? -16.969 -24.188 1.178 1 51.09 6 HIS B CA 1
ATOM 5241 C C . HIS B 1 6 ? -15.625 -24.094 0.457 1 51.09 6 HIS B C 1
ATOM 5243 O O . HIS B 1 6 ? -15.547 -24.328 -0.752 1 51.09 6 HIS B O 1
ATOM 5249 N N . ARG B 1 7 ? -14.68 -23.578 1.052 1 42.5 7 ARG B N 1
ATOM 5250 C CA . ARG B 1 7 ? -13.328 -23.609 0.512 1 42.5 7 ARG B CA 1
ATOM 5251 C C . ARG B 1 7 ? -12.352 -24.219 1.516 1 42.5 7 ARG B C 1
ATOM 5253 O O . ARG B 1 7 ? -12.344 -23.828 2.688 1 42.5 7 ARG B O 1
ATOM 5260 N N . THR B 1 8 ? -11.641 -25.312 1.114 1 34.97 8 THR B N 1
ATOM 5261 C CA . THR B 1 8 ? -10.641 -25.953 1.971 1 34.97 8 THR B CA 1
ATOM 5262 C C . THR B 1 8 ? -9.266 -25.328 1.753 1 34.97 8 THR B C 1
ATOM 5264 O O . THR B 1 8 ? -8.977 -24.828 0.666 1 34.97 8 THR B O 1
ATOM 5267 N N . ALA B 1 9 ? -8.484 -25.109 2.887 1 40.56 9 ALA B N 1
ATOM 5268 C CA . ALA B 1 9 ? -7.152 -24.516 2.846 1 40.56 9 ALA B CA 1
ATOM 5269 C C . ALA B 1 9 ? -6.301 -25.156 1.755 1 40.56 9 ALA B C 1
ATOM 5271 O O . ALA B 1 9 ? -5.445 -24.5 1.158 1 40.56 9 ALA B O 1
ATOM 5272 N N . ASN B 1 10 ? -6.242 -26.469 1.63 1 33.19 10 ASN B N 1
ATOM 5273 C CA . ASN B 1 10 ? -5.309 -27.188 0.768 1 33.19 10 ASN B CA 1
ATOM 5274 C C . ASN B 1 10 ? -5.586 -26.906 -0.708 1 33.19 10 ASN B C 1
ATOM 5276 O O . ASN B 1 10 ? -4.902 -27.453 -1.581 1 33.19 10 ASN B O 1
ATOM 5280 N N . GLU B 1 11 ? -6.613 -26.562 -0.96 1 31.7 11 GLU B N 1
ATOM 5281 C CA . GLU B 1 11 ? -6.793 -26.406 -2.4 1 31.7 11 GLU B CA 1
ATOM 5282 C C . GLU B 1 11 ? -5.957 -25.25 -2.936 1 31.7 11 GLU B C 1
ATOM 5284 O O . GLU B 1 11 ? -6.449 -24.422 -3.703 1 31.7 11 GLU B O 1
ATOM 5289 N N . GLY B 1 12 ? -4.906 -24.75 -2.16 1 27.88 12 GLY B N 1
ATOM 5290 C CA . GLY B 1 12 ? -3.906 -23.828 -2.666 1 27.88 12 GLY B CA 1
ATOM 5291 C C . GLY B 1 12 ? -3.195 -24.344 -3.906 1 27.88 12 GLY B C 1
ATOM 5292 O O . GLY B 1 12 ? -3.232 -25.531 -4.199 1 27.88 12 GLY B O 1
ATOM 5293 N N . SER B 1 13 ? -2.77 -23.484 -4.777 1 27.62 13 SER B N 1
ATOM 5294 C CA . SER B 1 13 ? -1.872 -23.828 -5.879 1 27.62 13 SER B CA 1
ATOM 5295 C C . SER B 1 13 ? -0.713 -24.688 -5.406 1 27.62 13 SER B C 1
ATOM 5297 O O . SER B 1 13 ? -0.295 -24.594 -4.25 1 27.62 13 SER B O 1
ATOM 5299 N N . ALA B 1 14 ? -0.175 -25.766 -6.176 1 25.59 14 ALA B N 1
ATOM 5300 C CA . ALA B 1 14 ? 0.888 -26.766 -6.172 1 25.59 14 ALA B CA 1
ATOM 5301 C C . ALA B 1 14 ? 2.199 -26.172 -5.668 1 25.59 14 ALA B C 1
ATOM 5303 O O . ALA B 1 14 ? 3.268 -26.766 -5.848 1 25.59 14 ALA B O 1
ATOM 5304 N N . ALA B 1 15 ? 2.543 -25.031 -5.195 1 22.02 15 ALA B N 1
ATOM 5305 C CA . ALA B 1 15 ? 3.943 -25 -4.777 1 22.02 15 ALA B CA 1
ATOM 5306 C C . ALA B 1 15 ? 4.125 -25.641 -3.41 1 22.02 15 ALA B C 1
ATOM 5308 O O . ALA B 1 15 ? 3.369 -25.359 -2.477 1 22.02 15 ALA B O 1
ATOM 5309 N N . GLY B 1 16 ? 4.648 -26.922 -3.27 1 21.16 16 GLY B N 1
ATOM 5310 C CA . GLY B 1 16 ? 4.977 -27.969 -2.318 1 21.16 16 GLY B CA 1
ATOM 5311 C C . GLY B 1 16 ? 5.75 -27.453 -1.114 1 21.16 16 GLY B C 1
ATOM 5312 O O . GLY B 1 16 ? 6.348 -28.25 -0.378 1 21.16 16 GLY B O 1
ATOM 5313 N N . PRO B 1 17 ? 5.711 -26.328 -0.462 1 19.28 17 PRO B N 1
ATOM 5314 C CA . PRO B 1 17 ? 6.734 -26.422 0.58 1 19.28 17 PRO B CA 1
ATOM 5315 C C . PRO B 1 17 ? 6.422 -27.484 1.628 1 19.28 17 PRO B C 1
ATOM 5317 O O . PRO B 1 17 ? 5.266 -27.891 1.781 1 19.28 17 PRO B O 1
ATOM 5320 N N . SER B 1 18 ? 7.375 -28.312 2.043 1 17.58 18 SER B N 1
ATOM 5321 C CA . SER B 1 18 ? 7.52 -29.406 2.988 1 17.58 18 SER B CA 1
ATOM 5322 C C . SER B 1 18 ? 7.027 -29.016 4.379 1 17.58 18 SER B C 1
ATOM 5324 O O . SER B 1 18 ? 7.438 -27.984 4.918 1 17.58 18 SER B O 1
ATOM 5326 N N . ALA B 1 19 ? 5.852 -29.469 4.785 1 19.72 19 ALA B N 1
ATOM 5327 C CA . ALA B 1 19 ? 5.059 -29.375 6.008 1 19.72 19 ALA B CA 1
ATOM 5328 C C . ALA B 1 19 ? 5.824 -29.938 7.203 1 19.72 19 ALA B C 1
ATOM 5330 O O . ALA B 1 19 ? 6.137 -31.125 7.246 1 19.72 19 ALA B O 1
ATOM 5331 N N . ALA B 1 20 ? 6.809 -29.188 7.801 1 18.59 20 ALA B N 1
ATOM 5332 C CA . ALA B 1 20 ? 7.355 -29.703 9.055 1 18.59 20 ALA B CA 1
ATOM 5333 C C . ALA B 1 20 ? 6.242 -30.031 10.047 1 18.59 20 ALA B C 1
ATOM 5335 O O . ALA B 1 20 ? 5.227 -29.328 10.094 1 18.59 20 ALA B O 1
ATOM 5336 N N . ALA B 1 21 ? 6.164 -31.297 10.5 1 18.61 21 ALA B N 1
ATOM 5337 C CA . ALA B 1 21 ? 5.242 -32.031 11.359 1 18.61 21 ALA B CA 1
ATOM 5338 C C . ALA B 1 21 ? 5.039 -31.328 12.695 1 18.61 21 ALA B C 1
ATOM 5340 O O . ALA B 1 21 ? 6.008 -31.047 13.406 1 18.61 21 ALA B O 1
ATOM 5341 N N . PRO B 1 22 ? 3.984 -30.453 12.859 1 20.28 22 PRO B N 1
ATOM 5342 C CA . PRO B 1 22 ? 3.879 -29.75 14.141 1 20.28 22 PRO B CA 1
ATOM 5343 C C . PRO B 1 22 ? 3.738 -30.719 15.32 1 20.28 22 PRO B C 1
ATOM 5345 O O . PRO B 1 22 ? 3.27 -31.844 15.156 1 20.28 22 PRO B O 1
ATOM 5348 N N . PRO B 1 23 ? 4.605 -30.609 16.297 1 19.53 23 PRO B N 1
ATOM 5349 C CA . PRO B 1 23 ? 4.629 -31.547 17.422 1 19.53 23 PRO B CA 1
ATOM 5350 C C . PRO B 1 23 ? 3.266 -31.688 18.109 1 19.53 23 PRO B C 1
ATOM 5352 O O . PRO B 1 23 ? 2.41 -30.812 17.969 1 19.53 23 PRO B O 1
ATOM 5355 N N . PRO B 1 24 ? 3.025 -32.844 18.641 1 18.45 24 PRO B N 1
ATOM 5356 C CA . PRO B 1 24 ? 1.778 -33.375 19.188 1 18.45 24 PRO B CA 1
ATOM 5357 C C . PRO B 1 24 ? 1.149 -32.469 20.234 1 18.45 24 PRO B C 1
ATOM 5359 O O . PRO B 1 24 ? 1.856 -31.719 20.906 1 18.45 24 PRO B O 1
ATOM 5362 N N . ALA B 1 25 ? -0.117 -32.156 20.047 1 18.86 25 ALA B N 1
ATOM 5363 C CA . ALA B 1 25 ? -1.095 -31.344 20.734 1 18.86 25 ALA B CA 1
ATOM 5364 C C . ALA B 1 25 ? -1.201 -31.734 22.203 1 18.86 25 ALA B C 1
ATOM 5366 O O . ALA B 1 25 ? -1.444 -32.906 22.531 1 18.86 25 ALA B O 1
ATOM 5367 N N . ALA B 1 26 ? -0.285 -31.078 23.109 1 19.08 26 ALA B N 1
ATOM 5368 C CA . ALA B 1 26 ? -0.399 -31.438 24.516 1 19.08 26 ALA B CA 1
ATOM 5369 C C . ALA B 1 26 ? -1.836 -31.281 25.016 1 19.08 26 ALA B C 1
ATOM 5371 O O . ALA B 1 26 ? -2.609 -30.5 24.453 1 19.08 26 ALA B O 1
ATOM 5372 N N . PRO B 1 27 ? -2.244 -32.156 25.938 1 18.66 27 PRO B N 1
ATOM 5373 C CA . PRO B 1 27 ? -3.6 -32.438 26.422 1 18.66 27 PRO B CA 1
ATOM 5374 C C . PRO B 1 27 ? -4.254 -31.188 27.031 1 18.66 27 PRO B C 1
ATOM 5376 O O . PRO B 1 27 ? -3.557 -30.297 27.516 1 18.66 27 PRO B O 1
ATOM 5379 N N . PRO B 1 28 ? -5.5 -30.844 26.578 1 19.39 28 PRO B N 1
ATOM 5380 C CA . PRO B 1 28 ? -6.344 -29.672 26.844 1 19.39 28 PRO B CA 1
ATOM 5381 C C . PRO B 1 28 ? -6.637 -29.469 28.328 1 19.39 28 PRO B C 1
ATOM 5383 O O . PRO B 1 28 ? -7.199 -30.359 28.969 1 19.39 28 PRO B O 1
ATOM 5386 N N . ALA B 1 29 ? -5.621 -28.906 29.156 1 17.62 29 ALA B N 1
ATOM 5387 C CA . ALA B 1 29 ? -5.988 -28.797 30.562 1 17.62 29 ALA B CA 1
ATOM 5388 C C . ALA B 1 29 ? -7.336 -28.094 30.719 1 17.62 29 ALA B C 1
ATOM 5390 O O . ALA B 1 29 ? -7.703 -27.25 29.906 1 17.62 29 ALA B O 1
ATOM 5391 N N . GLN B 1 30 ? -8.195 -28.547 31.578 1 18.02 30 GLN B N 1
ATOM 5392 C CA . GLN B 1 30 ? -9.586 -28.453 32.031 1 18.02 30 GLN B CA 1
ATOM 5393 C C . GLN B 1 30 ? -9.883 -27.062 32.594 1 18.02 30 GLN B C 1
ATOM 5395 O O . GLN B 1 30 ? -10.969 -26.828 33.125 1 18.02 30 GLN B O 1
ATOM 5400 N N . GLN B 1 31 ? -9.133 -26 32.188 1 17.73 31 GLN B N 1
ATOM 5401 C CA . GLN B 1 31 ? -9.297 -24.969 33.219 1 17.73 31 GLN B CA 1
ATOM 5402 C C . GLN B 1 31 ? -10.727 -24.453 33.25 1 17.73 31 GLN B C 1
ATOM 5404 O O . GLN B 1 31 ? -11.391 -24.375 32.219 1 17.73 31 GLN B O 1
ATOM 5409 N N . ARG B 1 32 ? -11.391 -24.328 34.5 1 17.75 32 ARG B N 1
ATOM 5410 C CA . ARG B 1 32 ? -12.672 -24.031 35.156 1 17.75 32 ARG B CA 1
ATOM 5411 C C . ARG B 1 32 ? -13.109 -22.594 34.844 1 17.75 32 ARG B C 1
ATOM 5413 O O . ARG B 1 32 ? -12.367 -21.656 35.094 1 17.75 32 ARG B O 1
ATOM 5420 N N . ALA B 1 33 ? -13.836 -22.438 33.781 1 19.95 33 ALA B N 1
ATOM 5421 C CA . ALA B 1 33 ? -14.352 -21.172 33.25 1 19.95 33 ALA B CA 1
ATOM 5422 C C . ALA B 1 33 ? -15.211 -20.469 34.312 1 19.95 33 ALA B C 1
ATOM 5424 O O . ALA B 1 33 ? -16.25 -20.984 34.719 1 19.95 33 ALA B O 1
ATOM 5425 N N . SER B 1 34 ? -14.547 -19.781 35.281 1 17.67 34 SER B N 1
ATOM 5426 C CA . SER B 1 34 ? -15.312 -19.062 36.281 1 17.67 34 SER B CA 1
ATOM 5427 C C . SER B 1 34 ? -16.297 -18.078 35.625 1 17.67 34 SER B C 1
ATOM 5429 O O . SER B 1 34 ? -16.094 -17.656 34.5 1 17.67 34 SER B O 1
ATOM 5431 N N . ARG B 1 35 ? -17.547 -17.906 36.25 1 18.7 35 ARG B N 1
ATOM 5432 C CA . ARG B 1 35 ? -18.891 -17.359 36 1 18.7 35 ARG B CA 1
ATOM 5433 C C . ARG B 1 35 ? -18.828 -15.859 35.75 1 18.7 35 ARG B C 1
ATOM 5435 O O . ARG B 1 35 ? -18.375 -15.102 36.594 1 18.7 35 ARG B O 1
ATOM 5442 N N . PRO B 1 36 ? -18.5 -15.422 34.5 1 19.05 36 PRO B N 1
ATOM 5443 C CA . PRO B 1 36 ? -18.359 -13.969 34.375 1 19.05 36 PRO B CA 1
ATOM 5444 C C . PRO B 1 36 ? -19.625 -13.219 34.812 1 19.05 36 PRO B C 1
ATOM 5446 O O . PRO B 1 36 ? -20.734 -13.703 34.625 1 19.05 36 PRO B O 1
ATOM 5449 N N . ALA B 1 37 ? -19.594 -12.422 36 1 18.67 37 ALA B N 1
ATOM 5450 C CA . ALA B 1 37 ? -20.562 -11.578 36.688 1 18.67 37 ALA B CA 1
ATOM 5451 C C . ALA B 1 37 ? -21.234 -10.602 35.75 1 18.67 37 ALA B C 1
ATOM 5453 O O . ALA B 1 37 ? -20.625 -10.203 34.719 1 18.67 37 ALA B O 1
ATOM 5454 N N . SER B 1 38 ? -22.531 -10.578 35.688 1 18.33 38 SER B N 1
ATOM 5455 C CA . SER B 1 38 ? -23.641 -9.945 34.969 1 18.33 38 SER B CA 1
ATOM 5456 C C . SER B 1 38 ? -23.547 -8.422 35.062 1 18.33 38 SER B C 1
ATOM 5458 O O . SER B 1 38 ? -23.703 -7.848 36.156 1 18.33 38 SER B O 1
ATOM 5460 N N . ILE B 1 39 ? -22.5 -7.785 34.469 1 18.2 39 ILE B N 1
ATOM 5461 C CA . ILE B 1 39 ? -22.375 -6.348 34.688 1 18.2 39 ILE B CA 1
ATOM 5462 C C . ILE B 1 39 ? -23.656 -5.645 34.219 1 18.2 39 ILE B C 1
ATOM 5464 O O . ILE B 1 39 ? -24.094 -5.84 33.094 1 18.2 39 ILE B O 1
ATOM 5468 N N . SER B 1 40 ? -24.547 -5.16 35.156 1 18.19 40 SER B N 1
ATOM 5469 C CA . SER B 1 40 ? -25.797 -4.426 35.062 1 18.19 40 SER B CA 1
ATOM 5470 C C . SER B 1 40 ? -25.625 -3.1 34.344 1 18.19 40 SER B C 1
ATOM 5472 O O . SER B 1 40 ? -24.641 -2.381 34.562 1 18.19 40 SER B O 1
ATOM 5474 N N . ARG B 1 41 ? -26.188 -2.922 33.156 1 19.95 41 ARG B N 1
ATOM 5475 C CA . ARG B 1 41 ? -26.203 -1.85 32.156 1 19.95 41 ARG B CA 1
ATOM 5476 C C . ARG B 1 41 ? -26.828 -0.582 32.75 1 19.95 41 ARG B C 1
ATOM 5478 O O . ARG B 1 41 ? -28.062 -0.46 32.812 1 19.95 41 ARG B O 1
ATOM 5485 N N . ALA B 1 42 ? -26.328 0.003 33.906 1 19.31 42 ALA B N 1
ATOM 5486 C CA . ALA B 1 42 ? -27.031 1.206 34.344 1 19.31 42 ALA B CA 1
ATOM 5487 C C . ALA B 1 42 ? -27.047 2.266 33.25 1 19.31 42 ALA B C 1
ATOM 5489 O O . ALA B 1 42 ? -26.125 2.324 32.406 1 19.31 42 ALA B O 1
ATOM 5490 N N . GLY B 1 43 ? -28.203 2.822 32.906 1 19.94 43 GLY B N 1
ATOM 5491 C CA . GLY B 1 43 ? -28.781 3.756 31.938 1 19.94 43 GLY B CA 1
ATOM 5492 C C . GLY B 1 43 ? -28.172 5.141 32.031 1 19.94 43 GLY B C 1
ATOM 5493 O O . GLY B 1 43 ? -28.406 5.879 32.969 1 19.94 43 GLY B O 1
ATOM 5494 N N . SER B 1 44 ? -26.797 5.336 31.969 1 20.91 44 SER B N 1
ATOM 5495 C CA . SER B 1 44 ? -26.234 6.637 32.312 1 20.91 44 SER B CA 1
ATOM 5496 C C . SER B 1 44 ? -26.75 7.727 31.391 1 20.91 44 SER B C 1
ATOM 5498 O O . SER B 1 44 ? -26.781 7.539 30.172 1 20.91 44 SER B O 1
ATOM 5500 N N . THR B 1 45 ? -27.594 8.68 31.828 1 22.33 45 THR B N 1
ATOM 5501 C CA . THR B 1 45 ? -28.172 9.922 31.297 1 22.33 45 THR B CA 1
ATOM 5502 C C . THR B 1 45 ? -27.062 10.844 30.797 1 22.33 45 THR B C 1
ATOM 5504 O O . THR B 1 45 ? -26.094 11.117 31.5 1 22.33 45 THR B O 1
ATOM 5507 N N . ARG B 1 46 ? -26.844 10.945 29.516 1 28.88 46 ARG B N 1
ATOM 5508 C CA . ARG B 1 46 ? -25.844 11.711 28.781 1 28.88 46 ARG B CA 1
ATOM 5509 C C . ARG B 1 46 ? -25.922 13.195 29.125 1 28.88 46 ARG B C 1
ATOM 5511 O O . ARG B 1 46 ? -26.953 13.828 28.891 1 28.88 46 ARG B O 1
ATOM 5518 N N . LEU B 1 47 ? -25.281 13.633 30.219 1 29.16 47 LEU B N 1
ATOM 5519 C CA . LEU B 1 47 ? -25.188 15.047 30.578 1 29.16 47 LEU B CA 1
ATOM 5520 C C . LEU B 1 47 ? -24.562 15.867 29.453 1 29.16 47 LEU B C 1
ATOM 5522 O O . LEU B 1 47 ? -23.5 15.516 28.953 1 29.16 47 LEU B O 1
ATOM 5526 N N . GLY B 1 48 ? -25.25 16.406 28.531 1 31.14 48 GLY B N 1
ATOM 5527 C CA . GLY B 1 48 ? -24.812 17.234 27.422 1 31.14 48 GLY B CA 1
ATOM 5528 C C . GLY B 1 48 ? -24.062 18.469 27.859 1 31.14 48 GLY B C 1
ATOM 5529 O O . GLY B 1 48 ? -23.953 18.75 29.062 1 31.14 48 GLY B O 1
ATOM 5530 N N . PRO B 1 49 ? -23.281 19.078 27.141 1 37.88 49 PRO B N 1
ATOM 5531 C CA . PRO B 1 49 ? -22.531 20.297 27.438 1 37.88 49 PRO B CA 1
ATOM 5532 C C . PRO B 1 49 ? -23.422 21.438 27.906 1 37.88 49 PRO B C 1
ATOM 5534 O O . PRO B 1 49 ? -24.609 21.484 27.531 1 37.88 49 PRO B O 1
ATOM 5537 N N . SER B 1 50 ? -23.531 21.844 29.172 1 29.23 50 SER B N 1
ATOM 5538 C CA . SER B 1 50 ? -24.297 22.953 29.734 1 29.23 50 SER B CA 1
ATOM 5539 C C . SER B 1 50 ? -24.141 24.219 28.891 1 29.23 50 SER B C 1
ATOM 5541 O O . SER B 1 50 ? -23.031 24.562 28.484 1 29.23 50 SER B O 1
ATOM 5543 N N . LEU B 1 51 ? -25.312 24.672 28.359 1 29.25 51 LEU B N 1
ATOM 5544 C CA . LEU B 1 51 ? -25.438 25.922 27.625 1 29.25 51 LEU B CA 1
ATOM 5545 C C . LEU B 1 51 ? -25.094 27.109 28.516 1 29.25 51 LEU B C 1
ATOM 5547 O O . LEU B 1 51 ? -25.734 27.328 29.531 1 29.25 51 LEU B O 1
ATOM 5551 N N . ALA B 1 52 ? -24 27.547 28.906 1 25.89 52 ALA B N 1
ATOM 5552 C CA . ALA B 1 52 ? -23.766 28.766 29.672 1 25.89 52 ALA B CA 1
ATOM 5553 C C . ALA B 1 52 ? -24.594 29.922 29.109 1 25.89 52 ALA B C 1
ATOM 5555 O O . ALA B 1 52 ? -24.922 29.953 27.922 1 25.89 52 ALA B O 1
ATOM 5556 N N . GLY B 1 53 ? -25.5 30.625 29.969 1 21.61 53 GLY B N 1
ATOM 5557 C CA . GLY B 1 53 ? -26.375 31.781 29.875 1 21.61 53 GLY B CA 1
ATOM 5558 C C . GLY B 1 53 ? -25.812 32.875 29.016 1 21.61 53 GLY B C 1
ATOM 5559 O O . GLY B 1 53 ? -24.609 32.906 28.734 1 21.61 53 GLY B O 1
ATOM 5560 N N . SER B 1 54 ? -26.781 33.938 28.688 1 22.41 54 SER B N 1
ATOM 5561 C CA . SER B 1 54 ? -27 34.969 27.672 1 22.41 54 SER B CA 1
ATOM 5562 C C . SER B 1 54 ? -25.984 36.094 27.797 1 22.41 54 SER B C 1
ATOM 5564 O O . SER B 1 54 ? -26.141 37.156 27.156 1 22.41 54 SER B O 1
ATOM 5566 N N . THR B 1 55 ? -25.141 36.219 28.703 1 22.64 55 THR B N 1
ATOM 5567 C CA . THR B 1 55 ? -24.75 37.625 28.734 1 22.64 55 THR B CA 1
ATOM 5568 C C . THR B 1 55 ? -24.203 38.062 27.375 1 22.64 55 THR B C 1
ATOM 5570 O O . THR B 1 55 ? -23.516 37.312 26.688 1 22.64 55 THR B O 1
ATOM 5573 N N . ARG B 1 56 ? -24.953 39.125 26.75 1 24.5 56 ARG B N 1
ATOM 5574 C CA . ARG B 1 56 ? -24.844 39.75 25.438 1 24.5 56 ARG B CA 1
ATOM 5575 C C . ARG B 1 56 ? -23.391 40.031 25.078 1 24.5 56 ARG B C 1
ATOM 5577 O O . ARG B 1 56 ? -22.812 41 25.578 1 24.5 56 ARG B O 1
ATOM 5584 N N . PRO B 1 57 ? -22.5 39.125 25.234 1 23.27 57 PRO B N 1
ATOM 5585 C CA . PRO B 1 57 ? -21.234 39.812 25.047 1 23.27 57 PRO B CA 1
ATOM 5586 C C . PRO B 1 57 ? -21.125 40.469 23.672 1 23.27 57 PRO B C 1
ATOM 5588 O O . PRO B 1 57 ? -21.766 40.031 22.719 1 23.27 57 PRO B O 1
ATOM 5591 N N . GLY B 1 58 ? -20.953 41.844 23.625 1 21.59 58 GLY B N 1
ATOM 5592 C CA . GLY B 1 58 ? -20.797 42.781 22.516 1 21.59 58 GLY B CA 1
ATOM 5593 C C . GLY B 1 58 ? -20.031 42.188 21.344 1 21.59 58 GLY B C 1
ATOM 5594 O O . GLY B 1 58 ? -19.422 41.125 21.453 1 21.59 58 GLY B O 1
ATOM 5595 N N . PRO B 1 59 ? -20.266 42.875 20.172 1 22.59 59 PRO B N 1
ATOM 5596 C CA . PRO B 1 59 ? -19.781 42.438 18.859 1 22.59 59 PRO B CA 1
ATOM 5597 C C . PRO B 1 59 ? -18.375 41.875 18.891 1 22.59 59 PRO B C 1
ATOM 5599 O O . PRO B 1 59 ? -17.438 42.562 19.328 1 22.59 59 PRO B O 1
ATOM 5602 N N . ASN B 1 60 ? -18.422 40.688 19.266 1 22.14 60 ASN B N 1
ATOM 5603 C CA . ASN B 1 60 ? -17.141 40.062 19.547 1 22.14 60 ASN B CA 1
ATOM 5604 C C . ASN B 1 60 ? -16.156 40.25 18.391 1 22.14 60 ASN B C 1
ATOM 5606 O O . ASN B 1 60 ? -16.438 39.844 17.266 1 22.14 60 ASN B O 1
ATOM 5610 N N . ARG B 1 61 ? -15.516 41.312 18.453 1 24.42 61 ARG B N 1
ATOM 5611 C CA . ARG B 1 61 ? -14.422 41.75 17.594 1 24.42 61 ARG B CA 1
ATOM 5612 C C . ARG B 1 61 ? -13.484 40.594 17.266 1 24.42 61 ARG B C 1
ATOM 5614 O O . ARG B 1 61 ? -13.219 39.75 18.125 1 24.42 61 ARG B O 1
ATOM 5621 N N . VAL B 1 62 ? -13.758 40.25 16.141 1 25.92 62 VAL B N 1
ATOM 5622 C CA . VAL B 1 62 ? -12.906 39.25 15.484 1 25.92 62 VAL B CA 1
ATOM 5623 C C . VAL B 1 62 ? -11.5 39.312 16.078 1 25.92 62 VAL B C 1
ATOM 5625 O O . VAL B 1 62 ? -10.789 40.312 15.93 1 25.92 62 VAL B O 1
ATOM 5628 N N . GLY B 1 63 ? -11.562 39.062 17.422 1 23.11 63 GLY B N 1
ATOM 5629 C CA . GLY B 1 63 ? -10.281 39.25 18.094 1 23.11 63 GLY B CA 1
ATOM 5630 C C . GLY B 1 63 ? -9.133 38.562 17.391 1 23.11 63 GLY B C 1
ATOM 5631 O O . GLY B 1 63 ? -9.344 37.625 16.609 1 23.11 63 GLY B O 1
ATOM 5632 N N . PRO B 1 64 ? -8.07 39.219 17.219 1 24.14 64 PRO B N 1
ATOM 5633 C CA . PRO B 1 64 ? -6.816 38.812 16.562 1 24.14 64 PRO B CA 1
ATOM 5634 C C . PRO B 1 64 ? -6.359 37.406 16.984 1 24.14 64 PRO B C 1
ATOM 5636 O O . PRO B 1 64 ? -6.707 36.938 18.062 1 24.14 64 PRO B O 1
ATOM 5639 N N . ALA B 1 65 ? -6.453 36.5 16.141 1 27.19 65 ALA B N 1
ATOM 5640 C CA . ALA B 1 65 ? -5.812 35.281 16.625 1 27.19 65 ALA B CA 1
ATOM 5641 C C . ALA B 1 65 ? -4.723 35.594 17.641 1 27.19 65 ALA B C 1
ATOM 5643 O O . ALA B 1 65 ? -3.945 36.531 17.453 1 27.19 65 ALA B O 1
ATOM 5644 N N . VAL B 1 66 ? -5.02 35.344 18.828 1 26.31 66 VAL B N 1
ATOM 5645 C CA . VAL B 1 66 ? -4.273 35.719 20.031 1 26.31 66 VAL B CA 1
ATOM 5646 C C . VAL B 1 66 ? -2.773 35.594 19.766 1 26.31 66 VAL B C 1
ATOM 5648 O O . VAL B 1 66 ? -2.297 34.5 19.422 1 26.31 66 VAL B O 1
ATOM 5651 N N . ASP B 1 67 ? -2.119 36.5 19.141 1 28.84 67 ASP B N 1
ATOM 5652 C CA . ASP B 1 67 ? -0.683 36.688 19.312 1 28.84 67 ASP B CA 1
ATOM 5653 C C . ASP B 1 67 ? -0.207 36.156 20.656 1 28.84 67 ASP B C 1
ATOM 5655 O O . ASP B 1 67 ? -0.866 36.344 21.672 1 28.84 67 ASP B O 1
ATOM 5659 N N . ALA B 1 68 ? 0.465 35 20.766 1 32.31 68 ALA B N 1
ATOM 5660 C CA . ALA B 1 68 ? 0.87 34.906 22.172 1 32.31 68 ALA B CA 1
ATOM 5661 C C . ALA B 1 68 ? 1.042 36.281 22.781 1 32.31 68 ALA B C 1
ATOM 5663 O O . ALA B 1 68 ? 1.539 37.219 22.141 1 32.31 68 ALA B O 1
ATOM 5664 N N . PRO B 1 69 ? 0.164 36.781 23.625 1 29.97 69 PRO B N 1
ATOM 5665 C CA . PRO B 1 69 ? 0.466 38.062 24.25 1 29.97 69 PRO B CA 1
ATOM 5666 C C . PRO B 1 69 ? 1.965 38.344 24.328 1 29.97 69 PRO B C 1
ATOM 5668 O O . PRO B 1 69 ? 2.764 37.406 24.469 1 29.97 69 PRO B O 1
ATOM 5671 N N . HIS B 1 70 ? 2.521 39.25 23.453 1 32.09 70 HIS B N 1
ATOM 5672 C CA . HIS B 1 70 ? 3.854 39.781 23.719 1 32.09 70 HIS B CA 1
ATOM 5673 C C . HIS B 1 70 ? 4.168 39.812 25.203 1 32.09 70 HIS B C 1
ATOM 5675 O O . HIS B 1 70 ? 3.76 40.719 25.922 1 32.09 70 HIS B O 1
ATOM 5681 N N . HIS B 1 71 ? 4.059 38.625 25.766 1 37.91 71 HIS B N 1
ATOM 5682 C CA . HIS B 1 71 ? 4.488 38.781 27.156 1 37.91 71 HIS B CA 1
ATOM 5683 C C . HIS B 1 71 ? 5.852 39.469 27.234 1 37.91 71 HIS B C 1
ATOM 5685 O O . HIS B 1 71 ? 6.66 39.344 26.312 1 37.91 71 HIS B O 1
ATOM 5691 N N . PRO B 1 72 ? 6.043 40.438 27.875 1 39.59 72 PRO B N 1
ATOM 5692 C CA . PRO B 1 72 ? 7.363 41.031 28.094 1 39.59 72 PRO B CA 1
ATOM 5693 C C . PRO B 1 72 ? 8.492 40 28.016 1 39.59 72 PRO B C 1
ATOM 5695 O O . PRO B 1 72 ? 8.266 38.812 28.234 1 39.59 72 PRO B O 1
ATOM 5698 N N . PRO B 1 73 ? 9.594 40.219 27.203 1 44.41 73 PRO B N 1
ATOM 5699 C CA . PRO B 1 73 ? 10.773 39.344 27.156 1 44.41 73 PRO B CA 1
ATOM 5700 C C . PRO B 1 73 ? 10.945 38.531 28.438 1 44.41 73 PRO B C 1
ATOM 5702 O O . PRO B 1 73 ? 11.109 39.094 29.516 1 44.41 73 PRO B O 1
ATOM 5705 N N . LEU B 1 74 ? 10.227 37.469 28.484 1 51.28 74 LEU B N 1
ATOM 5706 C CA . LEU B 1 74 ? 10.422 36.656 29.688 1 51.28 74 LEU B CA 1
ATOM 5707 C C . LEU B 1 74 ? 11.891 36.312 29.891 1 51.28 74 LEU B C 1
ATOM 5709 O O . LEU B 1 74 ? 12.594 35.969 28.938 1 51.28 74 LEU B O 1
ATOM 5713 N N . LEU B 1 75 ? 12.586 36.719 30.766 1 61.75 75 LEU B N 1
ATOM 5714 C CA . LEU B 1 75 ? 13.938 36.5 31.25 1 61.75 75 LEU B CA 1
ATOM 5715 C C . LEU B 1 75 ? 14.219 35 31.391 1 61.75 75 LEU B C 1
ATOM 5717 O O . LEU B 1 75 ? 15.359 34.594 31.594 1 61.75 75 LEU B O 1
ATOM 5721 N N . VAL B 1 76 ? 13.156 34.031 31.203 1 77.19 76 VAL B N 1
ATOM 5722 C CA . VAL B 1 76 ? 13.406 32.625 31.469 1 77.19 76 VAL B CA 1
ATOM 5723 C C . VAL B 1 76 ? 13.328 31.812 30.172 1 77.19 76 VAL B C 1
ATOM 5725 O O . VAL B 1 76 ? 12.461 32.062 29.344 1 77.19 76 VAL B O 1
ATOM 5728 N N . PRO B 1 77 ? 14.289 30.922 29.969 1 85.44 77 PRO B N 1
ATOM 5729 C CA . PRO B 1 77 ? 14.25 30.047 28.781 1 85.44 77 PRO B CA 1
ATOM 5730 C C . PRO B 1 77 ? 12.961 29.234 28.688 1 85.44 77 PRO B C 1
ATOM 5732 O O . PRO B 1 77 ? 12.406 28.828 29.719 1 85.44 77 PRO B O 1
ATOM 5735 N N . GLY B 1 78 ? 12.383 29.141 27.516 1 89.06 78 GLY B N 1
ATOM 5736 C CA . GLY B 1 78 ? 11.133 28.438 27.266 1 89.06 78 GLY B CA 1
ATOM 5737 C C . GLY B 1 78 ? 11.109 27.047 27.828 1 89.06 78 GLY B C 1
ATOM 5738 O O . GLY B 1 78 ? 10.078 26.578 28.328 1 89.06 78 GLY B O 1
ATOM 5739 N N . ALA B 1 79 ? 12.211 26.344 27.828 1 91.06 79 ALA B N 1
ATOM 5740 C CA . ALA B 1 79 ? 12.32 24.984 28.328 1 91.06 79 ALA B CA 1
ATOM 5741 C C . ALA B 1 79 ? 11.992 24.906 29.812 1 91.06 79 ALA B C 1
ATOM 5743 O O . ALA B 1 79 ? 11.469 23.891 30.281 1 91.06 79 ALA B O 1
ATOM 5744 N N . GLN B 1 80 ? 12.219 25.922 30.469 1 88.31 80 GLN B N 1
ATOM 5745 C CA . GLN B 1 80 ? 12.023 25.938 31.906 1 88.31 80 GLN B CA 1
ATOM 5746 C C . GLN B 1 80 ? 10.555 26.188 32.281 1 88.31 80 GLN B C 1
ATOM 5748 O O . GLN B 1 80 ? 10.141 25.969 33.406 1 88.31 80 GLN B O 1
ATOM 5753 N N . LEU B 1 81 ? 9.828 26.609 31.234 1 91.12 81 LEU B N 1
ATOM 5754 C CA . LEU B 1 81 ? 8.406 26.859 31.453 1 91.12 81 LEU B CA 1
ATOM 5755 C C . LEU B 1 81 ? 7.621 25.547 31.422 1 91.12 81 LEU B C 1
ATOM 5757 O O . LEU B 1 81 ? 6.488 25.484 31.906 1 91.12 81 LEU B O 1
ATOM 5761 N N . LEU B 1 82 ? 8.219 24.578 30.906 1 93.25 82 LEU B N 1
ATOM 5762 C CA . LEU B 1 82 ? 7.535 23.297 30.75 1 93.25 82 LEU B CA 1
ATOM 5763 C C . LEU B 1 82 ? 7.473 22.547 32.094 1 93.25 82 LEU B C 1
ATOM 5765 O O . LEU B 1 82 ? 8.391 22.672 32.906 1 93.25 82 LEU B O 1
ATOM 5769 N N . PRO B 1 83 ? 6.395 21.797 32.281 1 91.44 83 PRO B N 1
ATOM 5770 C CA . PRO B 1 83 ? 6.395 20.906 33.438 1 91.44 83 PRO B CA 1
ATOM 5771 C C . PRO B 1 83 ? 7.551 19.906 33.406 1 91.44 83 PRO B C 1
ATOM 5773 O O . PRO B 1 83 ? 8.023 19.531 32.344 1 91.44 83 PRO B O 1
ATOM 5776 N N . LYS B 1 84 ? 7.914 19.453 34.594 1 90.94 84 LYS B N 1
ATOM 5777 C CA . LYS B 1 84 ? 9.047 18.547 34.719 1 90.94 84 LYS B CA 1
ATOM 5778 C C . LYS B 1 84 ? 8.836 17.281 33.906 1 90.94 84 LYS B C 1
ATOM 5780 O O . LYS B 1 84 ? 9.766 16.781 33.25 1 90.94 84 LYS B O 1
ATOM 5785 N N . GLY B 1 85 ? 7.684 16.781 33.969 1 92.81 85 GLY B N 1
ATOM 5786 C CA . GLY B 1 85 ? 7.391 15.562 33.219 1 92.81 85 GLY B CA 1
ATOM 5787 C C . GLY B 1 85 ? 7.562 15.727 31.719 1 92.81 85 GLY B C 1
ATOM 5788 O O . GLY B 1 85 ? 8.062 14.82 31.047 1 92.81 85 GLY B O 1
ATOM 5789 N N . TRP B 1 86 ? 7.18 16.797 31.203 1 95.44 86 TRP B N 1
ATOM 5790 C CA . TRP B 1 86 ? 7.277 17.062 29.766 1 95.44 86 TRP B CA 1
ATOM 5791 C C . TRP B 1 86 ? 8.734 17.266 29.359 1 95.44 86 TRP B C 1
ATOM 5793 O O . TRP B 1 86 ? 9.141 16.828 28.266 1 95.44 86 TRP B O 1
ATOM 5803 N N . ARG B 1 87 ? 9.539 17.844 30.172 1 93.31 87 ARG B N 1
ATOM 5804 C CA . ARG B 1 87 ? 10.953 18.047 29.875 1 93.31 87 ARG B CA 1
ATOM 5805 C C . ARG B 1 87 ? 11.688 16.719 29.75 1 93.31 87 ARG B C 1
ATOM 5807 O O . ARG B 1 87 ? 12.617 16.594 28.969 1 93.31 87 ARG B O 1
ATOM 5814 N N . LYS B 1 88 ? 11.172 15.805 30.453 1 92.31 88 LYS B N 1
ATOM 5815 C CA . LYS B 1 88 ? 11.805 14.492 30.453 1 92.31 88 LYS B CA 1
ATOM 5816 C C . LYS B 1 88 ? 11.422 13.695 29.219 1 92.31 88 LYS B C 1
ATOM 5818 O O . LYS B 1 88 ? 12.203 12.875 28.719 1 92.31 88 LYS B O 1
ATOM 5823 N N . THR B 1 89 ? 10.289 13.945 28.734 1 92.5 89 THR B N 1
ATOM 5824 C CA . THR B 1 89 ? 9.773 13.07 27.688 1 92.5 89 THR B CA 1
ATOM 5825 C C . THR B 1 89 ? 9.883 13.734 26.312 1 92.5 89 THR B C 1
ATOM 5827 O O . THR B 1 89 ? 9.922 13.047 25.297 1 92.5 89 THR B O 1
ATOM 5830 N N . LEU B 1 90 ? 9.984 15 26.266 1 95.12 90 LEU B N 1
ATOM 5831 C CA . LEU B 1 90 ? 10.117 15.719 25 1 95.12 90 LEU B CA 1
ATOM 5832 C C . LEU B 1 90 ? 11.578 15.805 24.578 1 95.12 90 LEU B C 1
ATOM 5834 O O . LEU B 1 90 ? 12.461 16.016 25.406 1 95.12 90 LEU B O 1
ATOM 5838 N N . PRO B 1 91 ? 11.844 15.602 23.328 1 94.25 91 PRO B N 1
ATOM 5839 C CA . PRO B 1 91 ? 13.211 15.859 22.859 1 94.25 91 PRO B CA 1
ATOM 5840 C C . PRO B 1 91 ? 13.633 17.312 23.031 1 94.25 91 PRO B C 1
ATOM 5842 O O . PRO B 1 91 ? 12.773 18.203 23.125 1 94.25 91 PRO B O 1
ATOM 5845 N N . GLU B 1 92 ? 14.828 17.547 22.984 1 93.06 92 GLU B N 1
ATOM 5846 C CA . GLU B 1 92 ? 15.391 18.875 23.25 1 93.06 92 GLU B CA 1
ATOM 5847 C C . GLU B 1 92 ? 14.922 19.891 22.219 1 93.06 92 GLU B C 1
ATOM 5849 O O . GLU B 1 92 ? 14.68 21.047 22.547 1 93.06 92 GLU B O 1
ATOM 5854 N N . GLU B 1 93 ? 14.789 19.469 21.062 1 94.38 93 GLU B N 1
ATOM 5855 C CA . GLU B 1 93 ? 14.453 20.391 19.984 1 94.38 93 GLU B CA 1
ATOM 5856 C C . GLU B 1 93 ? 13.031 20.906 20.125 1 94.38 93 GLU B C 1
ATOM 5858 O O . GLU B 1 93 ? 12.664 21.906 19.5 1 94.38 93 GLU B O 1
ATOM 5863 N N . GLN B 1 94 ? 12.219 20.297 20.969 1 95.88 94 GLN B N 1
ATOM 5864 C CA . GLN B 1 94 ? 10.82 20.688 21.125 1 95.88 94 GLN B CA 1
ATOM 5865 C C . GLN B 1 94 ? 10.641 21.625 22.328 1 95.88 94 GLN B C 1
ATOM 5867 O O . GLN B 1 94 ? 9.641 22.328 22.406 1 95.88 94 GLN B O 1
ATOM 5872 N N . GLN B 1 95 ? 11.531 21.625 23.219 1 95.25 95 GLN B N 1
ATOM 5873 C CA . GLN B 1 95 ? 11.289 22.156 24.562 1 95.25 95 GLN B CA 1
ATOM 5874 C C . GLN B 1 95 ? 11.219 23.688 24.547 1 95.25 95 GLN B C 1
ATOM 5876 O O . GLN B 1 95 ? 10.281 24.266 25.094 1 95.25 95 GLN B O 1
ATOM 5881 N N . GLU B 1 96 ? 12.125 24.281 23.844 1 93.38 96 GLU B N 1
ATOM 5882 C CA . GLU B 1 96 ? 12.211 25.734 23.875 1 93.38 96 GLU B CA 1
ATOM 5883 C C . GLU B 1 96 ? 10.961 26.375 23.266 1 93.38 96 GLU B C 1
ATOM 5885 O O . GLU B 1 96 ? 10.312 27.203 23.891 1 93.38 96 GLU B O 1
ATOM 5890 N N . TRP B 1 97 ? 10.57 25.922 22.109 1 94.25 97 TRP B N 1
ATOM 5891 C CA . TRP B 1 97 ? 9.469 26.594 21.422 1 94.25 97 TRP B CA 1
ATOM 5892 C C . TRP B 1 97 ? 8.133 26.234 22.062 1 94.25 97 TRP B C 1
ATOM 5894 O O . TRP B 1 97 ? 7.23 27.062 22.156 1 94.25 97 TRP B O 1
ATOM 5904 N N . LEU B 1 98 ? 7.957 25.016 22.484 1 95.25 98 LEU B N 1
ATOM 5905 C CA . LEU B 1 98 ? 6.695 24.594 23.078 1 95.25 98 LEU B CA 1
ATOM 5906 C C . LEU B 1 98 ? 6.449 25.297 24.406 1 95.25 98 LEU B C 1
ATOM 5908 O O . LEU B 1 98 ? 5.324 25.703 24.703 1 95.25 98 LEU B O 1
ATOM 5912 N N . GLY B 1 99 ? 7.496 25.391 25.188 1 94.38 99 GLY B N 1
ATOM 5913 C CA . GLY B 1 99 ? 7.383 26.141 26.438 1 94.38 99 GLY B CA 1
ATOM 5914 C C . GLY B 1 99 ? 6.926 27.578 26.234 1 94.38 99 GLY B C 1
ATOM 5915 O O . GLY B 1 99 ? 6.051 28.062 26.953 1 94.38 99 GLY B O 1
ATOM 5916 N N . ARG B 1 100 ? 7.395 28.203 25.219 1 91.31 100 ARG B N 1
ATOM 5917 C CA . ARG B 1 100 ? 7.059 29.594 24.922 1 91.31 100 ARG B CA 1
ATOM 5918 C C . ARG B 1 100 ? 5.648 29.703 24.344 1 91.31 100 ARG B C 1
ATOM 5920 O O . ARG B 1 100 ? 4.973 30.719 24.562 1 91.31 100 ARG B O 1
ATOM 5927 N N . ALA B 1 101 ? 5.289 28.703 23.688 1 92.94 101 ALA B N 1
ATOM 5928 C CA . ALA B 1 101 ? 3.996 28.75 23.016 1 92.94 101 ALA B CA 1
ATOM 5929 C C . ALA B 1 101 ? 2.859 28.453 24 1 92.94 101 ALA B C 1
ATOM 5931 O O . ALA B 1 101 ? 1.799 29.078 23.922 1 92.94 101 ALA B O 1
ATOM 5932 N N . LEU B 1 102 ? 3.08 27.562 24.953 1 93.81 102 LEU B N 1
ATOM 5933 C CA . LEU B 1 102 ? 1.977 27.047 25.75 1 93.81 102 LEU B CA 1
ATOM 5934 C C . LEU B 1 102 ? 1.949 27.688 27.125 1 93.81 102 LEU B C 1
ATOM 5936 O O . LEU B 1 102 ? 0.933 27.641 27.828 1 93.81 102 LEU B O 1
ATOM 5940 N N . PHE B 1 103 ? 3.047 28.266 27.531 1 91.62 103 PHE B N 1
ATOM 5941 C CA . PHE B 1 103 ? 3.113 28.734 28.906 1 91.62 103 PHE B CA 1
ATOM 5942 C C . PHE B 1 103 ? 3.539 30.188 28.953 1 91.62 103 PHE B C 1
ATOM 5944 O O . PHE B 1 103 ? 4.27 30.672 28.078 1 91.62 103 PHE B O 1
ATOM 5951 N N . THR B 1 104 ? 2.957 30.844 29.859 1 85.81 104 THR B N 1
ATOM 5952 C CA . THR B 1 104 ? 3.352 32.219 30.172 1 85.81 104 THR B CA 1
ATOM 5953 C C . THR B 1 104 ? 3.791 32.344 31.625 1 85.81 104 THR B C 1
ATOM 5955 O O . THR B 1 104 ? 3.43 31.5 32.469 1 85.81 104 THR B O 1
ATOM 5958 N N . CYS B 1 105 ? 4.797 33.094 31.859 1 76.94 105 CYS B N 1
ATOM 5959 C CA . CYS B 1 105 ? 5.266 33.281 33.219 1 76.94 105 CYS B CA 1
ATOM 5960 C C . CYS B 1 105 ? 5.23 34.75 33.625 1 76.94 105 CYS B C 1
ATOM 5962 O O . CYS B 1 105 ? 5.863 35.594 33 1 76.94 105 CYS B O 1
ATOM 5964 N N . GLY B 1 106 ? 4.207 35.125 34.438 1 62.31 106 GLY B N 1
ATOM 5965 C CA . GLY B 1 106 ? 4.277 36.469 35.062 1 62.31 106 GLY B CA 1
ATOM 5966 C C . GLY B 1 106 ? 5.426 36.594 36.031 1 62.31 106 GLY B C 1
ATOM 5967 O O . GLY B 1 106 ? 6.059 35.625 36.406 1 62.31 106 GLY B O 1
ATOM 5968 N N . THR B 1 107 ? 5.848 37.781 36.344 1 62.81 107 THR B N 1
ATOM 5969 C CA . THR B 1 107 ? 6.941 38.094 37.25 1 62.81 107 THR B CA 1
ATOM 5970 C C . THR B 1 107 ? 6.75 37.406 38.594 1 62.81 107 THR B C 1
ATOM 5972 O O . THR B 1 107 ? 5.762 37.625 39.312 1 62.81 107 THR B O 1
ATOM 5975 N N . GLY B 1 108 ? 7.723 36.438 39 1 61.94 108 GLY B N 1
ATOM 5976 C CA . GLY B 1 108 ? 7.773 35.781 40.281 1 61.94 108 GLY B CA 1
ATOM 5977 C C . GLY B 1 108 ? 6.754 34.656 40.438 1 61.94 108 GLY B C 1
ATOM 5978 O O . GLY B 1 108 ? 6.531 34.125 41.531 1 61.94 108 GLY B O 1
ATOM 5979 N N . LYS B 1 109 ? 6.047 34.281 39.219 1 70.94 109 LYS B N 1
ATOM 5980 C CA . LYS B 1 109 ? 4.938 33.312 39.375 1 70.94 109 LYS B CA 1
ATOM 5981 C C . LYS B 1 109 ? 5.223 32.031 38.625 1 70.94 109 LYS B C 1
ATOM 5983 O O . LYS B 1 109 ? 6.18 31.953 37.844 1 70.94 109 LYS B O 1
ATOM 5988 N N . LYS B 1 110 ? 4.652 30.969 39.031 1 80.56 110 LYS B N 1
ATOM 5989 C CA . LYS B 1 110 ? 4.676 29.656 38.406 1 80.56 110 LYS B CA 1
ATOM 5990 C C . LYS B 1 110 ? 4.109 29.734 36.969 1 80.56 110 LYS B C 1
ATOM 5992 O O . LYS B 1 110 ? 3.152 30.484 36.719 1 80.56 110 LYS B O 1
ATOM 5997 N N . PRO B 1 111 ? 4.844 29.016 36.094 1 86.69 111 PRO B N 1
ATOM 5998 C CA . PRO B 1 111 ? 4.336 29.031 34.719 1 86.69 111 PRO B CA 1
ATOM 5999 C C . PRO B 1 111 ? 2.883 28.578 34.625 1 86.69 111 PRO B C 1
ATOM 6001 O O . PRO B 1 111 ? 2.471 27.656 35.344 1 86.69 111 PRO B O 1
ATOM 6004 N N . VAL B 1 112 ? 2.162 29.359 33.906 1 87 112 VAL B N 1
ATOM 6005 C CA . VAL B 1 112 ? 0.75 29.047 33.719 1 87 112 VAL B CA 1
ATOM 6006 C C . VAL B 1 112 ? 0.455 28.812 32.25 1 87 112 VAL B C 1
ATOM 6008 O O . VAL B 1 112 ? 1.062 29.438 31.375 1 87 112 VAL B O 1
ATOM 6011 N N . LEU B 1 113 ? -0.424 27.875 32.031 1 90.19 113 LEU B N 1
ATOM 6012 C CA . LEU B 1 113 ? -0.87 27.594 30.688 1 90.19 113 LEU B CA 1
ATOM 6013 C C . LEU B 1 113 ? -1.534 28.812 30.062 1 90.19 113 LEU B C 1
ATOM 6015 O O . LEU B 1 113 ? -2.268 29.531 30.734 1 90.19 113 LEU B O 1
ATOM 6019 N N . THR B 1 114 ? -1.308 28.984 28.812 1 87.75 114 THR B N 1
ATOM 6020 C CA . THR B 1 114 ? -1.901 30.109 28.109 1 87.75 114 THR B CA 1
ATOM 6021 C C . THR B 1 114 ? -3.422 30 28.078 1 87.75 114 THR B C 1
ATOM 6023 O O . THR B 1 114 ? -3.967 28.891 28.156 1 87.75 114 THR B O 1
ATOM 6026 N N . GLY B 1 115 ? -4.121 31.062 28.047 1 80.75 115 GLY B N 1
ATOM 6027 C CA . GLY B 1 115 ? -5.574 31.094 28.109 1 80.75 115 GLY B CA 1
ATOM 6028 C C . GLY B 1 115 ? -6.238 30.562 26.859 1 80.75 115 GLY B C 1
ATOM 6029 O O . GLY B 1 115 ? -7.27 29.891 26.922 1 80.75 115 GLY B O 1
ATOM 6030 N N . GLU B 1 116 ? -5.742 30.906 25.703 1 85.75 116 GLU B N 1
ATOM 6031 C CA . GLU B 1 116 ? -6.32 30.453 24.438 1 85.75 116 GLU B CA 1
ATOM 6032 C C . GLU B 1 116 ? -5.641 29.172 23.953 1 85.75 116 GLU B C 1
ATOM 6034 O O . GLU B 1 116 ? -4.574 29.234 23.344 1 85.75 116 GLU B O 1
ATOM 6039 N N . LEU B 1 117 ? -6.375 28.062 24.172 1 90.69 117 LEU B N 1
ATOM 6040 C CA . LEU B 1 117 ? -5.785 26.766 23.828 1 90.69 117 LEU B CA 1
ATOM 6041 C C . LEU B 1 117 ? -6.32 26.266 22.484 1 90.69 117 LEU B C 1
ATOM 6043 O O . LEU B 1 117 ? -7.492 26.469 22.156 1 90.69 117 LEU B O 1
ATOM 6047 N N . HIS B 1 118 ? -5.41 25.688 21.703 1 90.88 118 HIS B N 1
ATOM 6048 C CA . HIS B 1 118 ? -5.707 25.016 20.438 1 90.88 118 HIS B CA 1
ATOM 6049 C C . HIS B 1 118 ? -5.234 23.562 20.469 1 90.88 118 HIS B C 1
ATOM 6051 O O . HIS B 1 118 ? -4.379 23.203 21.266 1 90.88 118 HIS B O 1
ATOM 6057 N N . PHE B 1 119 ? -5.82 22.859 19.641 1 93.88 119 PHE B N 1
ATOM 6058 C CA . PHE B 1 119 ? -5.418 21.469 19.594 1 93.88 119 PHE B CA 1
ATOM 6059 C C . PHE B 1 119 ? -4.062 21.312 18.906 1 93.88 119 PHE B C 1
ATOM 6061 O O . PHE B 1 119 ? -3.193 20.594 19.391 1 93.8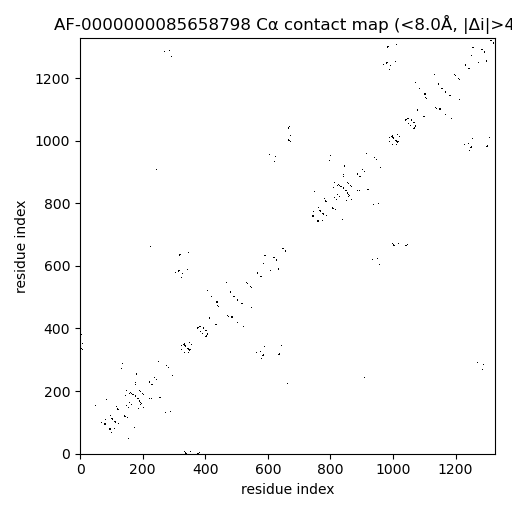8 119 PHE B O 1
ATOM 6068 N N . TRP B 1 120 ? -3.883 21.984 17.812 1 94.19 120 TRP B N 1
ATOM 6069 C CA . TRP B 1 120 ? -2.648 21.844 17.047 1 94.19 120 TRP B CA 1
ATOM 6070 C C . TRP B 1 120 ? -1.78 23.094 17.188 1 94.19 120 TRP B C 1
ATOM 6072 O O . TRP B 1 120 ? -2.27 24.219 17.078 1 94.19 120 TRP B O 1
ATOM 6082 N N . TRP B 1 121 ? -0.516 22.844 17.5 1 94.38 121 TRP B N 1
ATOM 6083 C CA . TRP B 1 121 ? 0.498 23.891 17.609 1 94.38 121 TRP B CA 1
ATOM 6084 C C . TRP B 1 121 ? 1.641 23.656 16.641 1 94.38 121 TRP B C 1
ATOM 6086 O O . TRP B 1 121 ? 2.178 22.547 16.562 1 94.38 121 TRP B O 1
ATOM 6096 N N . SER B 1 122 ? 1.958 24.594 15.852 1 92.31 122 SER B N 1
ATOM 6097 C CA . SER B 1 122 ? 3.037 24.484 14.883 1 92.31 122 SER B CA 1
ATOM 6098 C C . SER B 1 122 ? 4.297 25.203 15.359 1 92.31 122 SER B C 1
ATOM 6100 O O . SER B 1 122 ? 4.215 26.297 15.93 1 92.31 122 SER B O 1
ATOM 6102 N N . PRO B 1 123 ? 5.465 24.625 15.102 1 93.81 123 PRO B N 1
ATOM 6103 C CA . PRO B 1 123 ? 6.715 25.297 15.484 1 93.81 123 PRO B CA 1
ATOM 6104 C C . PRO B 1 123 ? 7.094 26.422 14.531 1 93.81 123 PRO B C 1
ATOM 6106 O O . PRO B 1 123 ? 6.645 26.438 13.383 1 93.81 123 PRO B O 1
ATOM 6109 N N . PRO B 1 124 ? 7.848 27.328 15.039 1 88.62 124 PRO B N 1
ATOM 6110 C CA . PRO B 1 124 ? 8.352 28.375 14.141 1 88.62 124 PRO B CA 1
ATOM 6111 C C . PRO B 1 124 ? 9.266 27.828 13.047 1 88.62 124 PRO B C 1
ATOM 6113 O O . PRO B 1 124 ? 9.25 28.312 11.914 1 88.62 124 PRO B O 1
ATOM 6116 N N . GLY B 1 125 ? 10 26.797 13.414 1 88.69 125 GLY B N 1
ATOM 6117 C CA . GLY B 1 125 ? 10.883 26.188 12.438 1 88.69 125 GLY B CA 1
ATOM 6118 C C . GLY B 1 125 ? 12.125 27.031 12.156 1 88.69 125 GLY B C 1
ATOM 6119 O O . GLY B 1 125 ? 12.359 28.031 12.82 1 88.69 125 GLY B O 1
ATOM 6120 N N . ALA B 1 126 ? 12.906 26.547 11.195 1 91.75 126 ALA B N 1
ATOM 6121 C CA . ALA B 1 126 ? 14.109 27.25 10.789 1 91.75 126 ALA B CA 1
ATOM 6122 C C . ALA B 1 126 ? 13.766 28.484 9.945 1 91.75 126 ALA B C 1
ATOM 6124 O O . ALA B 1 126 ? 12.812 28.453 9.164 1 91.75 126 ALA B O 1
ATOM 6125 N N . ARG B 1 127 ? 14.469 29.422 10.094 1 88.56 127 ARG B N 1
ATOM 6126 C CA . ARG B 1 127 ? 14.297 30.625 9.289 1 88.56 127 ARG B CA 1
ATOM 6127 C C . ARG B 1 127 ? 14.695 30.375 7.84 1 88.56 127 ARG B C 1
ATOM 6129 O O . ARG B 1 127 ? 15.414 29.406 7.547 1 88.56 127 ARG B O 1
ATOM 6136 N N . GLU B 1 128 ? 14.172 31.234 7.094 1 87.81 128 GLU B N 1
ATOM 6137 C CA . GLU B 1 128 ? 14.477 31.062 5.676 1 87.81 128 GLU B CA 1
ATOM 6138 C C . GLU B 1 128 ? 15.867 31.594 5.344 1 87.81 128 GLU B C 1
ATOM 6140 O O . GLU B 1 128 ? 16.516 31.094 4.418 1 87.81 128 GLU B O 1
ATOM 6145 N N . LEU B 1 129 ? 16.219 32.594 6.078 1 87.69 129 LEU B N 1
ATOM 6146 C CA . LEU B 1 129 ? 17.547 33.188 5.895 1 87.69 129 LEU B CA 1
ATOM 6147 C C . LEU B 1 129 ? 18.266 33.312 7.23 1 87.69 129 LEU B C 1
ATOM 6149 O O . LEU B 1 129 ? 17.656 33.688 8.234 1 87.69 129 LEU B O 1
ATOM 6153 N N . TYR B 1 130 ? 19.562 32.875 7.238 1 89.25 130 TYR B N 1
ATOM 6154 C CA . TYR B 1 130 ? 20.375 32.969 8.445 1 89.25 130 TYR B CA 1
ATOM 6155 C C . TYR B 1 130 ? 21.609 33.844 8.211 1 89.25 130 TYR B C 1
ATOM 6157 O O . TYR B 1 130 ? 22.234 33.781 7.148 1 89.25 130 TYR B O 1
ATOM 6165 N N . THR B 1 131 ? 21.797 34.688 9.156 1 87 131 THR B N 1
ATOM 6166 C CA . THR B 1 131 ? 23.031 35.5 9.133 1 87 131 THR B CA 1
ATOM 6167 C C . THR B 1 131 ? 24.031 34.969 10.164 1 87 131 THR B C 1
ATOM 6169 O O . THR B 1 131 ? 25.219 35.281 10.086 1 87 131 THR B O 1
ATOM 6172 N N . GLN B 1 132 ? 23.531 34.25 11.148 1 87.62 132 GLN B N 1
ATOM 6173 C CA . GLN B 1 132 ? 24.359 33.625 12.164 1 87.62 132 GLN B CA 1
ATOM 6174 C C . GLN B 1 132 ? 24.125 32.094 12.18 1 87.62 132 GLN B C 1
ATOM 6176 O O . GLN B 1 132 ? 23.109 31.625 11.672 1 87.62 132 GLN B O 1
ATOM 6181 N N . ILE B 1 133 ? 25.109 31.453 12.688 1 88.06 133 ILE B N 1
ATOM 6182 C CA . ILE B 1 133 ? 25.016 30 12.727 1 88.06 133 ILE B CA 1
ATOM 6183 C C . ILE B 1 133 ? 23.844 29.578 13.602 1 88.06 133 ILE B C 1
ATOM 6185 O O . ILE B 1 133 ? 23.781 29.938 14.781 1 88.06 133 ILE B O 1
ATOM 6189 N N . PRO B 1 134 ? 22.953 28.953 13.039 1 91 134 PRO B N 1
ATOM 6190 C CA . PRO B 1 134 ? 21.797 28.516 13.805 1 91 134 PRO B CA 1
ATOM 6191 C C . PRO B 1 134 ? 22.031 27.203 14.555 1 91 134 PRO B C 1
ATOM 6193 O O . PRO B 1 134 ? 23.016 26.516 14.289 1 91 134 PRO B O 1
ATOM 6196 N N . SER B 1 135 ? 21.156 27 15.531 1 89.44 135 SER B N 1
ATOM 6197 C CA . SER B 1 135 ? 21.141 25.703 16.188 1 89.44 135 SER B CA 1
ATOM 6198 C C . SER B 1 135 ? 20.422 24.656 15.328 1 89.44 135 SER B C 1
ATOM 6200 O O . SER B 1 135 ? 19.453 24.984 14.633 1 89.44 135 SER B O 1
ATOM 6202 N N . ALA B 1 136 ? 20.922 23.406 15.438 1 92.81 136 ALA B N 1
ATOM 6203 C CA . ALA B 1 136 ? 20.312 22.312 14.688 1 92.81 136 ALA B CA 1
ATOM 6204 C C . ALA B 1 136 ? 18.859 22.094 15.125 1 92.81 136 ALA B C 1
ATOM 6206 O O . ALA B 1 136 ? 18.047 21.594 14.352 1 92.81 136 ALA B O 1
ATOM 6207 N N . GLN B 1 137 ? 18.484 22.5 16.266 1 92.12 137 GLN B N 1
ATOM 6208 C CA . GLN B 1 137 ? 17.188 22.219 16.875 1 92.12 137 GLN B CA 1
ATOM 6209 C C . GLN B 1 137 ? 16.062 22.828 16.062 1 92.12 137 GLN B C 1
ATOM 6211 O O . GLN B 1 137 ? 15.008 22.203 15.883 1 92.12 137 GLN B O 1
ATOM 6216 N N . ALA B 1 138 ? 16.25 23.953 15.5 1 93.19 138 ALA B N 1
ATOM 6217 C CA . ALA B 1 138 ? 15.211 24.656 14.773 1 93.19 138 ALA B CA 1
ATOM 6218 C C . ALA B 1 138 ? 14.789 23.891 13.523 1 93.19 138 ALA B C 1
ATOM 6220 O O . ALA B 1 138 ? 13.656 24.031 13.055 1 93.19 138 ALA B O 1
ATOM 6221 N N . PHE B 1 139 ? 15.688 23.078 13.055 1 94.94 139 PHE B N 1
ATOM 6222 C CA . PHE B 1 139 ? 15.445 22.391 11.797 1 94.94 139 PHE B CA 1
ATOM 6223 C C . PHE B 1 139 ? 14.703 21.078 12.039 1 94.94 139 PHE B C 1
ATOM 6225 O O . PHE B 1 139 ? 14.188 20.469 11.102 1 94.94 139 PHE B O 1
ATOM 6232 N N . PHE B 1 140 ? 14.594 20.625 13.289 1 95.81 140 PHE B N 1
ATOM 6233 C CA . PHE B 1 140 ? 14.07 19.297 13.578 1 95.81 140 PHE B CA 1
ATOM 6234 C C . PHE B 1 140 ? 12.812 19.375 14.43 1 95.81 140 PHE B C 1
ATOM 6236 O O . PHE B 1 140 ? 12.375 18.375 15 1 95.81 140 PHE B O 1
ATOM 6243 N N . GLN B 1 141 ? 12.258 20.562 14.523 1 95.5 141 GLN B N 1
ATOM 6244 C CA . GLN B 1 141 ? 11.023 20.75 15.281 1 95.5 141 GLN B CA 1
ATOM 6245 C C . GLN B 1 141 ? 9.836 20.109 14.562 1 95.5 141 GLN B C 1
ATOM 6247 O O . GLN B 1 141 ? 9.859 19.953 13.336 1 95.5 141 GLN B O 1
ATOM 6252 N N . CYS B 1 142 ? 8.875 19.688 15.336 1 95 142 CYS B N 1
ATOM 6253 C CA . CYS B 1 142 ? 7.664 19.094 14.805 1 95 142 CYS B CA 1
ATOM 6254 C C . CYS B 1 142 ? 6.426 19.656 15.484 1 95 142 CYS B C 1
ATOM 6256 O O . CYS B 1 142 ? 6.527 20.297 16.531 1 95 142 CYS B O 1
ATOM 6258 N N . ARG B 1 143 ? 5.254 19.422 14.898 1 95.44 143 ARG B N 1
ATOM 6259 C CA . ARG B 1 143 ? 3.988 19.906 15.438 1 95.44 143 ARG B CA 1
ATOM 6260 C C . ARG B 1 143 ? 3.643 19.188 16.75 1 95.44 143 ARG B C 1
ATOM 6262 O O . ARG B 1 143 ? 4.164 18.109 17.031 1 95.44 143 ARG B O 1
ATOM 6269 N N . PHE B 1 144 ? 2.846 19.891 17.531 1 97.19 144 PHE B N 1
ATOM 6270 C CA . PHE B 1 144 ? 2.414 19.375 18.828 1 97.19 144 PHE B CA 1
ATOM 6271 C C . PHE B 1 144 ? 0.895 19.391 18.938 1 97.19 144 PHE B C 1
ATOM 6273 O O . PHE B 1 144 ? 0.245 20.375 18.578 1 97.19 144 PHE B O 1
ATOM 6280 N N . PHE B 1 145 ? 0.325 18.281 19.359 1 97.38 145 PHE B N 1
ATOM 6281 C CA . PHE B 1 145 ? -1.115 18.156 19.547 1 97.38 145 PHE B CA 1
ATOM 6282 C C . PHE B 1 145 ? -1.47 18.141 21.031 1 97.38 145 PHE B C 1
ATOM 6284 O O . PHE B 1 145 ? -1.011 17.266 21.781 1 97.38 145 PHE B O 1
ATOM 6291 N N . LEU B 1 146 ? -2.248 19.062 21.453 1 97.44 146 LEU B N 1
ATOM 6292 C CA . LEU B 1 146 ? -2.713 19.109 22.828 1 97.44 146 LEU B CA 1
ATOM 6293 C C . LEU B 1 146 ? -4.172 18.672 22.938 1 97.44 146 LEU B C 1
ATOM 6295 O O . LEU B 1 146 ? -5.066 19.375 22.438 1 97.44 146 LEU B O 1
ATOM 6299 N N . TRP B 1 147 ? -4.391 17.516 23.531 1 97.56 147 TRP B N 1
ATOM 6300 C CA . TRP B 1 147 ? -5.746 17.016 23.75 1 97.56 147 TRP B CA 1
ATOM 6301 C C . TRP B 1 147 ? -6.266 17.422 25.125 1 97.56 147 TRP B C 1
ATOM 6303 O O . TRP B 1 147 ? -5.895 16.828 26.141 1 97.56 147 TRP B O 1
ATOM 6313 N N . ALA B 1 148 ? -7.172 18.453 25.172 1 96.38 148 ALA B N 1
ATOM 6314 C CA . ALA B 1 148 ? -7.727 18.969 26.422 1 96.38 148 ALA B CA 1
ATOM 6315 C C . ALA B 1 148 ? -9.195 19.328 26.25 1 96.38 148 ALA B C 1
ATOM 6317 O O . ALA B 1 148 ? -9.57 20.5 26.359 1 96.38 148 ALA B O 1
ATOM 6318 N N . PRO B 1 149 ? -10.016 18.281 26.094 1 95 149 PRO B N 1
ATOM 6319 C CA . PRO B 1 149 ? -11.438 18.531 25.859 1 95 149 PRO B CA 1
ATOM 6320 C C . PRO B 1 149 ? -12.102 19.281 27.016 1 95 149 PRO B C 1
ATOM 6322 O O . PRO B 1 149 ? -12.977 20.125 26.797 1 95 149 PRO B O 1
ATOM 6325 N N . TYR B 1 150 ? -11.727 19 28.234 1 94.56 150 TYR B N 1
ATOM 6326 C CA . TYR B 1 150 ? -12.297 19.703 29.391 1 94.56 150 TYR B CA 1
ATOM 6327 C C . TYR B 1 150 ? -11.961 21.188 29.344 1 94.56 150 TYR B C 1
ATOM 6329 O O . TYR B 1 150 ? -12.836 22.031 29.531 1 94.56 150 TYR B O 1
ATOM 6337 N N . LYS B 1 151 ? -10.766 21.531 29.078 1 93.12 151 LYS B N 1
ATOM 6338 C CA . LYS B 1 151 ? -10.328 22.922 29.109 1 93.12 151 LYS B CA 1
ATOM 6339 C C . LYS B 1 151 ? -10.742 23.656 27.828 1 93.12 151 LYS B C 1
ATOM 6341 O O . LYS B 1 151 ? -11.109 24.828 27.875 1 93.12 151 LYS B O 1
ATOM 6346 N N . ILE B 1 152 ? -10.641 23 26.734 1 93.25 152 ILE B N 1
ATOM 6347 C CA . ILE B 1 152 ? -10.844 23.656 25.453 1 93.25 152 ILE B CA 1
ATOM 6348 C C . ILE B 1 152 ? -12.336 23.781 25.156 1 93.25 152 ILE B C 1
ATOM 6350 O O . ILE B 1 152 ? -12.812 24.828 24.719 1 93.25 152 ILE B O 1
ATOM 6354 N N . TRP B 1 153 ? -13.078 22.719 25.453 1 93 153 TRP B N 1
ATOM 6355 C CA . TRP B 1 153 ? -14.492 22.688 25.109 1 93 153 TRP B CA 1
ATOM 6356 C C . TRP B 1 153 ? -15.367 22.875 26.344 1 93 153 TRP B C 1
ATOM 6358 O O . TRP B 1 153 ? -16.594 22.922 26.25 1 93 153 TRP B O 1
ATOM 6368 N N . ALA B 1 154 ? -14.789 22.922 27.484 1 90.56 154 ALA B N 1
ATOM 6369 C CA . ALA B 1 154 ? -15.562 22.875 28.719 1 90.56 154 ALA B CA 1
ATOM 6370 C C . ALA B 1 154 ? -16.531 21.703 28.734 1 90.56 154 ALA B C 1
ATOM 6372 O O . ALA B 1 154 ? -17.688 21.844 29.125 1 90.56 154 ALA B O 1
ATOM 6373 N N . TYR B 1 155 ? -16.047 20.578 28.25 1 92.5 155 TYR B N 1
ATOM 6374 C CA . TYR B 1 155 ? -16.875 19.375 28.141 1 92.5 155 TYR B CA 1
ATOM 6375 C C . TYR B 1 155 ? -17.125 18.75 29.5 1 92.5 155 TYR B C 1
ATOM 6377 O O . TYR B 1 155 ? -16.203 18.625 30.312 1 92.5 155 TYR B O 1
ATOM 6385 N N . LYS B 1 156 ? -18.344 18.359 29.781 1 93.56 156 LYS B N 1
ATOM 6386 C CA . LYS B 1 156 ? -18.672 17.688 31.031 1 93.56 156 LYS B CA 1
ATOM 6387 C C . LYS B 1 156 ? -18.406 16.188 30.953 1 93.56 156 LYS B C 1
ATOM 6389 O O . LYS B 1 156 ? -19.047 15.484 30.156 1 93.56 156 LYS B O 1
ATOM 6394 N N . LEU B 1 157 ? -17.5 15.781 31.781 1 96 157 LEU B N 1
ATOM 6395 C CA . LEU B 1 157 ? -17.078 14.391 31.766 1 96 157 LEU B CA 1
ATOM 6396 C C . LEU B 1 157 ? -17.391 13.711 33.094 1 96 157 LEU B C 1
ATOM 6398 O O . LEU B 1 157 ? -17.328 14.352 34.156 1 96 157 LEU B O 1
ATOM 6402 N N . SER B 1 158 ? -17.75 12.422 33 1 96.25 158 SER B N 1
ATOM 6403 C CA . SER B 1 158 ? -18.109 11.664 34.188 1 96.25 158 SER B CA 1
ATOM 6404 C C . SER B 1 158 ? -17.016 10.648 34.531 1 96.25 158 SER B C 1
ATOM 6406 O O . SER B 1 158 ? -16.375 10.086 33.656 1 96.25 158 SER B O 1
ATOM 6408 N N . CYS B 1 159 ? -16.859 10.469 35.781 1 96.38 159 CYS B N 1
ATOM 6409 C CA . CYS B 1 159 ? -15.906 9.477 36.25 1 96.38 159 CYS B CA 1
ATOM 6410 C C . CYS B 1 159 ? -16.344 8.07 35.875 1 96.38 159 CYS B C 1
ATOM 6412 O O . CYS B 1 159 ? -17.469 7.66 36.156 1 96.38 159 CYS B O 1
ATOM 6414 N N . PRO B 1 160 ? -15.477 7.344 35.25 1 93.19 160 PRO B N 1
ATOM 6415 C CA . PRO B 1 160 ? -15.82 5.984 34.844 1 93.19 160 PRO B CA 1
ATOM 6416 C C . PRO B 1 160 ? -16.078 5.055 36.031 1 93.19 160 PRO B C 1
ATOM 6418 O O . PRO B 1 160 ? -16.812 4.07 35.875 1 93.19 160 PRO B O 1
ATOM 6421 N N . SER B 1 161 ? -15.539 5.355 37.125 1 91.81 161 SER B N 1
ATOM 6422 C CA . SER B 1 161 ? -15.664 4.5 38.312 1 91.81 161 SER B CA 1
ATOM 6423 C C . SER B 1 161 ? -16.922 4.84 39.094 1 91.81 161 SER B C 1
ATOM 6425 O O . SER B 1 161 ? -17.672 3.945 39.5 1 91.81 161 SER B O 1
ATOM 6427 N N . CYS B 1 162 ? -17.234 6.105 39.438 1 93.69 162 CYS B N 1
ATOM 6428 C CA . CYS B 1 162 ? -18.344 6.469 40.344 1 93.69 162 CYS B CA 1
ATOM 6429 C C . CYS B 1 162 ? -19.359 7.348 39.594 1 93.69 162 CYS B C 1
ATOM 6431 O O . CYS B 1 162 ? -20.344 7.781 40.219 1 93.69 162 CYS B O 1
ATOM 6433 N N . LYS B 1 163 ? -19.172 7.828 38.406 1 92.12 163 LYS B N 1
ATOM 6434 C CA . LYS B 1 163 ? -20.094 8.516 37.5 1 92.12 163 LYS B CA 1
ATOM 6435 C C . LYS B 1 163 ? -20.266 9.984 37.906 1 92.12 163 LYS B C 1
ATOM 6437 O O . LYS B 1 163 ? -21.109 10.688 37.344 1 92.12 163 LYS B O 1
ATOM 6442 N N . ARG B 1 164 ? -19.469 10.414 38.844 1 93.38 164 ARG B N 1
ATOM 6443 C CA . ARG B 1 164 ? -19.484 11.828 39.188 1 93.38 164 ARG B CA 1
ATOM 6444 C C . ARG B 1 164 ? -18.703 12.664 38.188 1 93.38 164 ARG B C 1
ATOM 6446 O O . ARG B 1 164 ? -17.938 12.117 37.375 1 93.38 164 ARG B O 1
ATOM 6453 N N . GLN B 1 165 ? -18.906 13.93 38.312 1 95.25 165 GLN B N 1
ATOM 6454 C CA . GLN B 1 165 ? -18.281 14.836 37.375 1 95.25 165 GLN B CA 1
ATOM 6455 C C . GLN B 1 165 ? -16.781 14.953 37.594 1 95.25 165 GLN B C 1
ATOM 6457 O O . GLN B 1 165 ? -16.344 15.086 38.75 1 95.25 165 GLN B O 1
ATOM 6462 N N . LEU B 1 166 ? -16.062 14.906 36.531 1 96.56 166 LEU B N 1
ATOM 6463 C CA . LEU B 1 166 ? -14.617 15.062 36.594 1 96.56 166 LEU B CA 1
ATOM 6464 C C . LEU B 1 166 ? -14.227 16.531 36.5 1 96.56 166 LEU B C 1
ATOM 6466 O O . LEU B 1 166 ? -14.945 17.344 35.906 1 96.56 166 LEU B O 1
ATOM 6470 N N . THR B 1 167 ? -13.094 16.891 37.156 1 94.81 167 THR B N 1
ATOM 6471 C CA . THR B 1 167 ? -12.57 18.25 37.094 1 94.81 167 THR B CA 1
ATOM 6472 C C . THR B 1 167 ? -11.125 18.25 36.594 1 94.81 167 THR B C 1
ATOM 6474 O O . THR B 1 167 ? -10.484 17.203 36.562 1 94.81 167 THR B O 1
ATOM 6477 N N . GLY B 1 168 ? -10.719 19.484 36.219 1 93.94 168 GLY B N 1
ATOM 6478 C CA . GLY B 1 168 ? -9.359 19.609 35.719 1 93.94 168 GLY B CA 1
ATOM 6479 C C . GLY B 1 168 ? -8.312 19.484 36.812 1 93.94 168 GLY B C 1
ATOM 6480 O O . GLY B 1 168 ? -8.453 20.047 37.906 1 93.94 168 GLY B O 1
ATOM 6481 N N . ALA B 1 169 ? -7.273 18.625 36.531 1 93.38 169 ALA B N 1
ATOM 6482 C CA . ALA B 1 169 ? -6.18 18.438 37.469 1 93.38 169 ALA B CA 1
ATOM 6483 C C . ALA B 1 169 ? -4.836 18.766 36.844 1 93.38 169 ALA B C 1
ATOM 6485 O O . ALA B 1 169 ? -3.828 18.109 37.125 1 93.38 169 ALA B O 1
ATOM 6486 N N . GLY B 1 170 ? -4.848 19.672 35.875 1 91.69 170 GLY B N 1
ATOM 6487 C CA . GLY B 1 170 ? -3.605 20.062 35.25 1 91.69 170 GLY B CA 1
ATOM 6488 C C . GLY B 1 170 ? -3.271 19.203 34.031 1 91.69 170 GLY B C 1
ATOM 6489 O O . GLY B 1 170 ? -4.168 18.688 33.344 1 91.69 170 GLY B O 1
ATOM 6490 N N . LEU B 1 171 ? -1.952 19.25 33.688 1 94.5 171 LEU B N 1
ATOM 6491 C CA . LEU B 1 171 ? -1.49 18.516 32.5 1 94.5 171 LEU B CA 1
ATOM 6492 C C . LEU B 1 171 ? -0.963 17.141 32.906 1 94.5 171 LEU B C 1
ATOM 6494 O O . LEU B 1 171 ? -0.338 16.984 33.969 1 94.5 171 LEU B O 1
ATOM 6498 N N . TYR B 1 172 ? -1.228 16.172 32.031 1 95.06 172 TYR B N 1
ATOM 6499 C CA . TYR B 1 172 ? -0.677 14.836 32.25 1 95.06 172 TYR B CA 1
ATOM 6500 C C . TYR B 1 172 ? 0.843 14.852 32.125 1 95.06 172 TYR B C 1
ATOM 6502 O O . TYR B 1 172 ? 1.405 15.578 31.312 1 95.06 172 TYR B O 1
ATOM 6510 N N . ARG B 1 173 ? 1.528 14.047 32.781 1 92.12 173 ARG B N 1
ATOM 6511 C CA . ARG B 1 173 ? 2.971 14.133 33 1 92.12 173 ARG B CA 1
ATOM 6512 C C . ARG B 1 173 ? 3.73 13.648 31.75 1 92.12 173 ARG B C 1
ATOM 6514 O O . ARG B 1 173 ? 4.879 14.039 31.531 1 92.12 173 ARG B O 1
ATOM 6521 N N . THR B 1 174 ? 3.135 12.82 31.016 1 93.12 174 THR B N 1
ATOM 6522 C CA . THR B 1 174 ? 3.875 12.203 29.922 1 93.12 174 THR B CA 1
ATOM 6523 C C . THR B 1 174 ? 3.381 12.727 28.578 1 93.12 174 THR B C 1
ATOM 6525 O O . THR B 1 174 ? 2.178 12.891 28.375 1 93.12 174 THR B O 1
ATOM 6528 N N . VAL B 1 175 ? 4.363 13.047 27.734 1 95.56 175 VAL B N 1
ATOM 6529 C CA . VAL B 1 175 ? 4.07 13.383 26.359 1 95.56 175 VAL B CA 1
ATOM 6530 C C . VAL B 1 175 ? 4.301 12.156 25.469 1 95.56 175 VAL B C 1
ATOM 6532 O O . VAL B 1 175 ? 5.254 11.406 25.672 1 95.56 175 VAL B O 1
ATOM 6535 N N . ARG B 1 176 ? 3.443 11.969 24.516 1 95.69 176 ARG B N 1
ATOM 6536 C CA . ARG B 1 176 ? 3.547 10.797 23.641 1 95.69 176 ARG B CA 1
ATOM 6537 C C . ARG B 1 176 ? 4.047 11.188 22.25 1 95.69 176 ARG B C 1
ATOM 6539 O O . ARG B 1 176 ? 3.758 12.281 21.766 1 95.69 176 ARG B O 1
ATOM 6546 N N . ARG B 1 177 ? 4.785 10.273 21.703 1 95.81 177 ARG B N 1
ATOM 6547 C CA . ARG B 1 177 ? 5.203 10.406 20.312 1 95.81 177 ARG B CA 1
ATOM 6548 C C . ARG B 1 177 ? 4.215 9.711 19.375 1 95.81 177 ARG B C 1
ATOM 6550 O O . ARG B 1 177 ? 3.795 8.586 19.641 1 95.81 177 ARG B O 1
ATOM 6557 N N . VAL B 1 178 ? 3.82 10.367 18.266 1 97.56 178 VAL B N 1
ATOM 6558 C CA . VAL B 1 178 ? 2.83 9.82 17.344 1 97.56 178 VAL B CA 1
ATOM 6559 C C . VAL B 1 178 ? 3.455 9.633 15.953 1 97.56 178 VAL B C 1
ATOM 6561 O O . VAL B 1 178 ? 3.996 10.578 15.383 1 97.56 178 VAL B O 1
ATOM 6564 N N . LEU B 1 179 ? 3.387 8.406 15.484 1 97.5 179 LEU B N 1
ATOM 6565 C CA . LEU B 1 179 ? 3.891 8.102 14.156 1 97.5 179 LEU B CA 1
ATOM 6566 C C . LEU B 1 179 ? 2.986 8.703 13.078 1 97.5 179 LEU B C 1
ATOM 6568 O O . LEU B 1 179 ? 1.777 8.461 13.07 1 97.5 179 LEU B O 1
ATOM 6572 N N . ASP B 1 180 ? 3.535 9.516 12.211 1 96.62 180 ASP B N 1
ATOM 6573 C CA . ASP B 1 180 ? 2.848 10.047 11.039 1 96.62 180 ASP B CA 1
ATOM 6574 C C . ASP B 1 180 ? 3.506 9.57 9.75 1 96.62 180 ASP B C 1
ATOM 6576 O O . ASP B 1 180 ? 4.402 8.727 9.781 1 96.62 180 ASP B O 1
ATOM 6580 N N . ILE B 1 181 ? 3.143 10.023 8.633 1 95.44 181 ILE B N 1
ATOM 6581 C CA . ILE B 1 181 ? 3.5 9.5 7.316 1 95.44 181 ILE B CA 1
ATOM 6582 C C . ILE B 1 181 ? 4.996 9.68 7.078 1 95.44 181 ILE B C 1
ATOM 6584 O O . ILE B 1 181 ? 5.676 8.758 6.621 1 95.44 181 ILE B O 1
ATOM 6588 N N . ASP B 1 182 ? 5.559 10.844 7.332 1 94.12 182 ASP B N 1
ATOM 6589 C CA . ASP B 1 182 ? 6.957 11.094 7 1 94.12 182 ASP B CA 1
ATOM 6590 C C . ASP B 1 182 ? 7.711 11.68 8.188 1 94.12 182 ASP B C 1
ATOM 6592 O O . ASP B 1 182 ? 8.867 12.102 8.062 1 94.12 182 ASP B O 1
ATOM 6596 N N . ASN B 1 183 ? 6.973 11.805 9.289 1 94 183 ASN B N 1
ATOM 6597 C CA . ASN B 1 183 ? 7.566 12.328 10.508 1 94 183 ASN B CA 1
ATOM 6598 C C . ASN B 1 183 ? 6.766 11.922 11.742 1 94 183 ASN B C 1
ATOM 6600 O O . ASN B 1 183 ? 5.781 11.188 11.633 1 94 183 ASN B O 1
ATOM 6604 N N . PHE B 1 184 ? 7.348 12.258 12.898 1 95.44 184 PHE B N 1
ATOM 6605 C CA . PHE B 1 184 ? 6.629 12.109 14.164 1 95.44 184 PHE B CA 1
ATOM 6606 C C . PHE B 1 184 ? 6.113 13.461 14.648 1 95.44 184 PHE B C 1
ATOM 6608 O O . PHE B 1 184 ? 6.664 14.508 14.289 1 95.44 184 PHE B O 1
ATOM 6615 N N . TYR B 1 185 ? 5.059 13.484 15.336 1 96.94 185 TYR B N 1
ATOM 6616 C CA . TYR B 1 185 ? 4.684 14.625 16.172 1 96.94 185 TYR B CA 1
ATOM 6617 C C . TYR B 1 185 ? 4.406 14.188 17.594 1 96.94 185 TYR B C 1
ATOM 6619 O O . TYR B 1 185 ? 4.449 12.992 17.906 1 96.94 185 TYR B O 1
ATOM 6627 N N . PHE B 1 186 ? 4.238 15.164 18.422 1 97.31 186 PHE B N 1
ATOM 6628 C CA . PHE B 1 186 ? 4.074 14.852 19.844 1 97.31 186 PHE B CA 1
ATOM 6629 C C . PHE B 1 186 ? 2.697 15.281 20.328 1 97.31 186 PHE B C 1
ATOM 6631 O O . PHE B 1 186 ? 2.074 16.172 19.75 1 97.31 186 PHE B O 1
ATOM 6638 N N . MET B 1 187 ? 2.254 14.586 21.406 1 97.44 187 MET B N 1
ATOM 6639 C CA . MET B 1 187 ? 0.902 14.812 21.906 1 97.44 187 MET B CA 1
ATOM 6640 C C . MET B 1 187 ? 0.888 14.875 23.422 1 97.44 187 MET B C 1
ATOM 6642 O O . MET B 1 187 ? 1.499 14.039 24.094 1 97.44 187 MET B O 1
ATOM 6646 N N . GLY B 1 188 ? 0.358 15.961 23.953 1 96.75 188 GLY B N 1
ATOM 6647 C CA . GLY B 1 188 ? 0.077 16.078 25.359 1 96.75 188 GLY B CA 1
ATOM 6648 C C . GLY B 1 188 ? -1.407 16.125 25.688 1 96.75 188 GLY B C 1
ATOM 6649 O O . GLY B 1 188 ? -2.232 16.312 24.781 1 96.75 188 GLY B O 1
ATOM 6650 N N . THR B 1 189 ? -1.758 15.789 26.906 1 97.31 189 THR B N 1
ATOM 6651 C CA . THR B 1 189 ? -3.164 15.789 27.297 1 97.31 189 THR B CA 1
ATOM 6652 C C . THR B 1 189 ? -3.338 16.328 28.703 1 97.31 189 THR B C 1
ATOM 6654 O O . THR B 1 189 ? -2.354 16.547 29.422 1 97.31 189 THR B O 1
ATOM 6657 N N . GLU B 1 190 ? -4.52 16.703 29.062 1 96.31 190 GLU B N 1
ATOM 6658 C CA . GLU B 1 190 ? -4.844 17.141 30.422 1 96.31 190 GLU B CA 1
ATOM 6659 C C . GLU B 1 190 ? -5.16 15.961 31.328 1 96.31 190 GLU B C 1
ATOM 6661 O O . GLU B 1 190 ? -5.438 14.859 30.844 1 96.31 190 GLU B O 1
ATOM 6666 N N . HIS B 1 191 ? -4.945 16.234 32.531 1 95.31 191 HIS B N 1
ATOM 6667 C CA . HIS B 1 191 ? -5.27 15.297 33.594 1 95.31 191 HIS B CA 1
ATOM 6668 C C . HIS B 1 191 ? -6.594 15.656 34.25 1 95.31 191 HIS B C 1
ATOM 6670 O O . HIS B 1 191 ? -6.859 16.828 34.531 1 95.31 191 HIS B O 1
ATOM 6676 N N . LEU B 1 192 ? -7.445 14.625 34.438 1 96.81 192 LEU B N 1
ATOM 6677 C CA . LEU B 1 192 ? -8.742 14.812 35.094 1 96.81 192 LEU B CA 1
ATOM 6678 C C . LEU B 1 192 ? -8.805 14.07 36.406 1 96.81 192 LEU B C 1
ATOM 6680 O O . LEU B 1 192 ? -8.195 13.008 36.562 1 96.81 192 LEU B O 1
ATOM 6684 N N . ALA B 1 193 ? -9.516 14.695 37.344 1 96.75 193 ALA B N 1
ATOM 6685 C CA . ALA B 1 193 ? -9.602 14.078 38.688 1 96.75 193 ALA B CA 1
ATOM 6686 C C . ALA B 1 193 ? -11.039 14.078 39.188 1 96.75 193 ALA B C 1
ATOM 6688 O O . ALA B 1 193 ? -11.805 15.008 38.906 1 96.75 193 ALA B O 1
ATOM 6689 N N . CYS B 1 194 ? -11.312 13 39.812 1 96 194 CYS B N 1
ATOM 6690 C CA . CYS B 1 194 ? -12.594 12.898 40.5 1 96 194 CYS B CA 1
ATOM 6691 C C . CYS B 1 194 ? -12.469 13.312 41.969 1 96 194 CYS B C 1
ATOM 6693 O O . CYS B 1 194 ? -11.633 12.773 42.688 1 96 194 CYS B O 1
ATOM 6695 N N . ARG B 1 195 ? -13.297 14.109 42.375 1 92.94 195 ARG B N 1
ATOM 6696 C CA . ARG B 1 195 ? -13.234 14.602 43.75 1 92.94 195 ARG B CA 1
ATOM 6697 C C . ARG B 1 195 ? -13.82 13.586 44.719 1 92.94 195 ARG B C 1
ATOM 6699 O O . ARG B 1 195 ? -13.469 13.57 45.906 1 92.94 195 ARG B O 1
ATOM 6706 N N . ALA B 1 196 ? -14.688 12.797 44.219 1 93.25 196 ALA B N 1
ATOM 6707 C CA . ALA B 1 196 ? -15.367 11.812 45.062 1 93.25 196 ALA B CA 1
ATOM 6708 C C . ALA B 1 196 ? -14.477 10.602 45.312 1 93.25 196 ALA B C 1
ATOM 6710 O O . ALA B 1 196 ? -14.203 10.25 46.438 1 93.25 196 ALA B O 1
ATOM 6711 N N . CYS B 1 197 ? -13.977 9.883 44.344 1 94.62 197 CYS B N 1
ATOM 6712 C CA . CYS B 1 197 ? -13.188 8.664 44.5 1 94.62 197 CYS B CA 1
ATOM 6713 C C . CYS B 1 197 ? -11.695 8.961 44.375 1 94.62 197 CYS B C 1
ATOM 6715 O O . CYS B 1 197 ? -10.867 8.07 44.594 1 94.62 197 CYS B O 1
ATOM 6717 N N . LYS B 1 198 ? -11.266 10.094 44 1 92.38 198 LYS B N 1
ATOM 6718 C CA . LYS B 1 198 ? -9.898 10.594 43.969 1 92.38 198 LYS B CA 1
ATOM 6719 C C . LYS B 1 198 ? -9.094 9.922 42.844 1 92.38 198 LYS B C 1
ATOM 6721 O O . LYS B 1 198 ? -7.871 10.047 42.781 1 92.38 198 LYS B O 1
ATOM 6726 N N . LYS B 1 199 ? -9.812 9.211 42 1 94.88 199 LYS B N 1
ATOM 6727 C CA . LYS B 1 199 ? -9.133 8.617 40.844 1 94.88 199 LYS B CA 1
ATOM 6728 C C . LYS B 1 199 ? -8.812 9.68 39.812 1 94.88 199 LYS B C 1
ATOM 6730 O O . LYS B 1 199 ? -9.547 10.656 39.656 1 94.88 199 LYS B O 1
ATOM 6735 N N . LYS B 1 200 ? -7.707 9.469 39.156 1 95.31 200 LYS B N 1
ATOM 6736 C CA . LYS B 1 200 ? -7.277 10.383 38.125 1 95.31 200 LYS B CA 1
ATOM 6737 C C . LYS B 1 200 ? -7.242 9.688 36.75 1 95.31 200 LYS B C 1
ATOM 6739 O O . LYS B 1 200 ? -6.953 8.492 36.688 1 95.31 200 LYS B O 1
ATOM 6744 N N . TYR B 1 201 ? -7.57 10.43 35.75 1 96.06 201 TYR B N 1
ATOM 6745 C CA . TYR B 1 201 ? -7.617 9.883 34.406 1 96.06 201 TYR B CA 1
ATOM 6746 C C . TYR B 1 201 ? -6.965 10.836 33.406 1 96.06 201 TYR B C 1
ATOM 6748 O O . TYR B 1 201 ? -7.145 12.047 33.469 1 96.06 201 TYR B O 1
ATOM 6756 N N . ALA B 1 202 ? -6.133 10.266 32.531 1 96 202 ALA B N 1
ATOM 6757 C CA . ALA B 1 202 ? -5.727 11.047 31.359 1 96 202 ALA B CA 1
ATOM 6758 C C . ALA B 1 202 ? -6.898 11.25 30.406 1 96 202 ALA B C 1
ATOM 6760 O O . ALA B 1 202 ? -7.684 10.328 30.172 1 96 202 ALA B O 1
ATOM 6761 N N . ALA B 1 203 ? -7.039 12.383 29.812 1 96.69 203 ALA B N 1
ATOM 6762 C CA . ALA B 1 203 ? -8.203 12.703 28.984 1 96.69 203 ALA B CA 1
ATOM 6763 C C . ALA B 1 203 ? -8.234 11.836 27.734 1 96.69 203 ALA B C 1
ATOM 6765 O O . ALA B 1 203 ? -9.281 11.695 27.094 1 96.69 203 ALA B O 1
ATOM 6766 N N . TRP B 1 204 ? -7.062 11.289 27.344 1 95.56 204 TRP B N 1
ATOM 6767 C CA . TRP B 1 204 ? -7.055 10.484 26.125 1 95.56 204 TRP B CA 1
ATOM 6768 C C . TRP B 1 204 ? -7.336 9.016 26.438 1 95.56 204 TRP B C 1
ATOM 6770 O O . TRP B 1 204 ? -7.27 8.164 25.547 1 95.56 204 TRP B O 1
ATOM 6780 N N . ALA B 1 205 ? -7.594 8.734 27.656 1 93 205 ALA B N 1
ATOM 6781 C CA . ALA B 1 205 ? -8.008 7.367 27.969 1 93 205 ALA B CA 1
ATOM 6782 C C . ALA B 1 205 ? -9.297 7 27.25 1 93 205 ALA B C 1
ATOM 6784 O O . ALA B 1 205 ? -10.203 7.828 27.125 1 93 205 ALA B O 1
ATOM 6785 N N . GLN B 1 206 ? -9.367 5.723 26.906 1 89.19 206 GLN B N 1
ATOM 6786 C CA . GLN B 1 206 ? -10.5 5.273 26.109 1 89.19 206 GLN B CA 1
ATOM 6787 C C . GLN B 1 206 ? -11.812 5.477 26.859 1 89.19 206 GLN B C 1
ATOM 6789 O O . GLN B 1 206 ? -12.836 5.805 26.25 1 89.19 206 GLN B O 1
ATOM 6794 N N . GLU B 1 207 ? -11.805 5.324 28.125 1 90.44 207 GLU B N 1
ATOM 6795 C CA . GLU B 1 207 ? -13 5.484 28.953 1 90.44 207 GLU B CA 1
ATOM 6796 C C . GLU B 1 207 ? -13.5 6.926 28.922 1 90.44 207 GLU B C 1
ATOM 6798 O O . GLU B 1 207 ? -14.703 7.176 29.062 1 90.44 207 GLU B O 1
ATOM 6803 N N . ILE B 1 208 ? -12.625 7.836 28.781 1 94.81 208 ILE B N 1
ATOM 6804 C CA . ILE B 1 208 ? -12.992 9.25 28.719 1 94.81 208 ILE B CA 1
ATOM 6805 C C . ILE B 1 208 ? -13.383 9.625 27.297 1 94.81 208 ILE B C 1
ATOM 6807 O O . ILE B 1 208 ? -14.406 10.281 27.078 1 94.81 208 ILE B O 1
ATOM 6811 N N . LEU B 1 209 ? -12.609 9.172 26.297 1 93.12 209 LEU B N 1
ATOM 6812 C CA . LEU B 1 209 ? -12.852 9.477 24.891 1 93.12 209 LEU B CA 1
ATOM 6813 C C . LEU B 1 209 ? -14.234 9.008 24.469 1 93.12 209 LEU B C 1
ATOM 6815 O O . LEU B 1 209 ? -14.914 9.688 23.688 1 93.12 209 LEU B O 1
ATOM 6819 N N . SER B 1 210 ? -14.656 7.906 25.047 1 90 210 SER B N 1
ATOM 6820 C CA . SER B 1 210 ? -15.914 7.301 24.625 1 90 210 SER B CA 1
ATOM 6821 C C . SER B 1 210 ? -17.109 8.102 25.141 1 90 210 SER B C 1
ATOM 6823 O O . SER B 1 210 ? -18.234 7.91 24.672 1 90 210 SER B O 1
ATOM 6825 N N . GLN B 1 211 ? -16.875 8.992 26.031 1 93.62 211 GLN B N 1
ATOM 6826 C CA . GLN B 1 211 ? -17.938 9.828 26.578 1 93.62 211 GLN B CA 1
ATOM 6827 C C . GLN B 1 211 ? -18.266 10.984 25.641 1 93.62 211 GLN B C 1
ATOM 6829 O O . GLN B 1 211 ? -19.328 11.594 25.734 1 93.62 211 GLN B O 1
ATOM 6834 N N . LEU B 1 212 ? -17.328 11.312 24.766 1 94 212 LEU B N 1
ATOM 6835 C CA . LEU B 1 212 ? -17.531 12.43 23.844 1 94 212 LEU B CA 1
ATOM 6836 C C . LEU B 1 212 ? -18.453 12.039 22.703 1 94 212 LEU B C 1
ATOM 6838 O O . LEU B 1 212 ? -18.562 10.859 22.359 1 94 212 LEU B O 1
ATOM 6842 N N . ASP B 1 213 ? -19.188 13.055 22.234 1 91.12 213 ASP B N 1
ATOM 6843 C CA . ASP B 1 213 ? -19.953 12.773 21.031 1 91.12 213 ASP B CA 1
ATOM 6844 C C . ASP B 1 213 ? -19.047 12.508 19.844 1 91.12 213 ASP B C 1
ATOM 6846 O O . ASP B 1 213 ? -17.844 12.797 19.891 1 91.12 213 ASP B O 1
ATOM 6850 N N . LEU B 1 214 ? -19.531 11.992 18.781 1 89.19 214 LEU B N 1
ATOM 6851 C CA . LEU B 1 214 ? -18.734 11.5 17.656 1 89.19 214 LEU B CA 1
ATOM 6852 C C . LEU B 1 214 ? -17.953 12.625 17.016 1 89.19 214 LEU B C 1
ATOM 6854 O O . LEU B 1 214 ? -16.812 12.422 16.578 1 89.19 214 LEU B O 1
ATOM 6858 N N . ALA B 1 215 ? -18.547 13.742 16.906 1 91.38 215 ALA B N 1
ATOM 6859 C CA . ALA B 1 215 ? -17.875 14.875 16.281 1 91.38 215 ALA B CA 1
ATOM 6860 C C . ALA B 1 215 ? -16.609 15.258 17.047 1 91.38 215 ALA B C 1
ATOM 6862 O O . ALA B 1 215 ? -15.57 15.562 16.438 1 91.38 215 ALA B O 1
ATOM 6863 N N . HIS B 1 216 ? -16.703 15.258 18.375 1 93.69 216 HIS B N 1
ATOM 6864 C CA . HIS B 1 216 ? -15.555 15.578 19.219 1 93.69 216 HIS B CA 1
ATOM 6865 C C . HIS B 1 216 ? -14.539 14.445 19.219 1 93.69 216 HIS B C 1
ATOM 6867 O O . HIS B 1 216 ? -13.328 14.688 19.172 1 93.69 216 HIS B O 1
ATOM 6873 N N . GLN B 1 217 ? -15.031 13.203 19.234 1 92.94 217 GLN B N 1
ATOM 6874 C CA . GLN B 1 217 ? -14.141 12.047 19.172 1 92.94 217 GLN B CA 1
ATOM 6875 C C . GLN B 1 217 ? -13.289 12.078 17.906 1 92.94 217 GLN B C 1
ATOM 6877 O O . GLN B 1 217 ? -12.109 11.719 17.938 1 92.94 217 GLN B O 1
ATOM 6882 N N . ALA B 1 218 ? -13.898 12.492 16.875 1 91.69 218 ALA B N 1
ATOM 6883 C CA . ALA B 1 218 ? -13.258 12.469 15.555 1 91.69 218 ALA B CA 1
ATOM 6884 C C . ALA B 1 218 ? -12.062 13.422 15.516 1 91.69 218 ALA B C 1
ATOM 6886 O O . ALA B 1 218 ? -11.195 13.312 14.648 1 91.69 218 ALA B O 1
ATOM 6887 N N . ARG B 1 219 ? -11.992 14.352 16.453 1 93.69 219 ARG B N 1
ATOM 6888 C CA . ARG B 1 219 ? -10.898 15.32 16.5 1 93.69 219 ARG B CA 1
ATOM 6889 C C . ARG B 1 219 ? -9.633 14.695 17.062 1 93.69 219 ARG B C 1
ATOM 6891 O O . ARG B 1 219 ? -8.539 15.25 16.922 1 93.69 219 ARG B O 1
ATOM 6898 N N . PHE B 1 220 ? -9.805 13.586 17.797 1 95 220 PHE B N 1
ATOM 6899 C CA . PHE B 1 220 ? -8.633 12.891 18.297 1 95 220 PHE B CA 1
ATOM 6900 C C . PHE B 1 220 ? -7.879 12.195 17.172 1 95 220 PHE B C 1
ATOM 6902 O O . PHE B 1 220 ? -8.422 11.312 16.5 1 95 220 PHE B O 1
ATOM 6909 N N . PRO B 1 221 ? -6.66 12.469 16.922 1 94.75 221 PRO B N 1
ATOM 6910 C CA . PRO B 1 221 ? -6.031 12.133 15.641 1 94.75 221 PRO B CA 1
ATOM 6911 C C . PRO B 1 221 ? -5.328 10.781 15.664 1 94.75 221 PRO B C 1
ATOM 6913 O O . PRO B 1 221 ? -4.863 10.305 14.625 1 94.75 221 PRO B O 1
ATOM 6916 N N . ALA B 1 222 ? -5.242 10.047 16.781 1 95.62 222 ALA B N 1
ATOM 6917 C CA . ALA B 1 222 ? -4.281 8.945 16.859 1 95.62 222 ALA B CA 1
ATOM 6918 C C . ALA B 1 222 ? -4.887 7.73 17.562 1 95.62 222 ALA B C 1
ATOM 6920 O O . ALA B 1 222 ? -5.898 7.848 18.25 1 95.62 222 ALA B O 1
ATOM 6921 N N . VAL B 1 223 ? -4.309 6.598 17.297 1 93.38 223 VAL B N 1
ATOM 6922 C CA . VAL B 1 223 ? -4.551 5.363 18.031 1 93.38 223 VAL B CA 1
ATOM 6923 C C . VAL B 1 223 ? -3.432 5.141 19.047 1 93.38 223 VAL B C 1
ATOM 6925 O O . VAL B 1 223 ? -2.25 5.164 18.688 1 93.38 223 VAL B O 1
ATOM 6928 N N . LEU B 1 224 ? -3.83 4.977 20.281 1 91.25 224 LEU B N 1
ATOM 6929 C CA . LEU B 1 224 ? -2.842 4.883 21.344 1 91.25 224 LEU B CA 1
ATOM 6930 C C . LEU B 1 224 ? -2.564 3.424 21.703 1 91.25 224 LEU B C 1
ATOM 6932 O O . LEU B 1 224 ? -3.492 2.621 21.812 1 91.25 224 LEU B O 1
ATOM 6936 N N . THR B 1 225 ? -1.305 3.119 21.766 1 87.81 225 THR B N 1
ATOM 6937 C CA . THR B 1 225 ? -0.863 1.845 22.312 1 87.81 225 THR B CA 1
ATOM 6938 C C . THR B 1 225 ? -0.171 2.055 23.656 1 87.81 225 THR B C 1
ATOM 6940 O O . THR B 1 225 ? -0.298 3.119 24.266 1 87.81 225 THR B O 1
ATOM 6943 N N . LYS B 1 226 ? 0.462 1.072 24.109 1 81.31 226 LYS B N 1
ATOM 6944 C CA . LYS B 1 226 ? 1.08 1.184 25.422 1 81.31 226 LYS B CA 1
ATOM 6945 C C . LYS B 1 226 ? 2.213 2.205 25.422 1 81.31 226 LYS B C 1
ATOM 6947 O O . LYS B 1 226 ? 2.275 3.078 26.281 1 81.31 226 LYS B O 1
ATOM 6952 N N . LYS B 1 227 ? 2.994 2.146 24.375 1 79.69 227 LYS B N 1
ATOM 6953 C CA . LYS B 1 227 ? 4.176 3.006 24.391 1 79.69 227 LYS B CA 1
ATOM 6954 C C . LYS B 1 227 ? 4.133 4.02 23.25 1 79.69 227 LYS B C 1
ATOM 6956 O O . LYS B 1 227 ? 4.629 5.141 23.391 1 79.69 227 LYS B O 1
ATOM 6961 N N . LEU B 1 228 ? 3.594 3.645 22.188 1 87.81 228 LEU B N 1
ATOM 6962 C CA . LEU B 1 228 ? 3.625 4.5 21.016 1 87.81 228 LEU B CA 1
ATOM 6963 C C . LEU B 1 228 ? 2.215 4.793 20.516 1 87.81 228 LEU B C 1
ATOM 6965 O O . LEU B 1 228 ? 1.239 4.266 21.047 1 87.81 228 LEU B O 1
ATOM 6969 N N . SER B 1 229 ? 2.146 5.793 19.734 1 94.75 229 SER B N 1
ATOM 6970 C CA . SER B 1 229 ? 0.889 6.172 19.094 1 94.75 229 SER B CA 1
ATOM 6971 C C . SER B 1 229 ? 1.046 6.277 17.578 1 94.75 229 SER B C 1
ATOM 6973 O O . SER B 1 229 ? 2.152 6.484 17.078 1 94.75 229 SER B O 1
ATOM 6975 N N . CYS B 1 230 ? -0.018 6.02 16.953 1 96.19 230 CYS B N 1
ATOM 6976 C CA . CYS B 1 230 ? -0.018 6.047 15.492 1 96.19 230 CYS B CA 1
ATOM 6977 C C . CYS B 1 230 ? -1.124 6.957 14.969 1 96.19 230 CYS B C 1
ATOM 6979 O O . CYS B 1 230 ? -2.287 6.809 15.344 1 96.19 230 CYS B O 1
ATOM 6981 N N . ASP B 1 231 ? -0.715 7.887 14.102 1 96.88 231 ASP B N 1
ATOM 6982 C CA . ASP B 1 231 ? -1.708 8.766 13.492 1 96.88 231 ASP B CA 1
ATOM 6983 C C . ASP B 1 231 ? -2.703 7.969 12.648 1 96.88 231 ASP B C 1
ATOM 6985 O O . ASP B 1 231 ? -2.32 7.035 11.945 1 96.88 231 ASP B O 1
ATOM 6989 N N . LYS B 1 232 ? -3.943 8.391 12.641 1 93.94 232 LYS B N 1
ATOM 6990 C CA . LYS B 1 232 ? -5.008 7.719 11.898 1 93.94 232 LYS B CA 1
ATOM 6991 C C . LYS B 1 232 ? -4.727 7.73 10.398 1 93.94 232 LYS B C 1
ATOM 6993 O O . LYS B 1 232 ? -5.207 6.863 9.664 1 93.94 232 LYS B O 1
ATOM 6998 N N . ARG B 1 233 ? -3.924 8.656 9.906 1 94 233 ARG B N 1
ATOM 6999 C CA . ARG B 1 233 ? -3.533 8.695 8.5 1 94 233 ARG B CA 1
ATOM 7000 C C . ARG B 1 233 ? -2.74 7.445 8.117 1 94 233 ARG B C 1
ATOM 7002 O O . ARG B 1 233 ? -2.887 6.922 7.016 1 94 233 ARG B O 1
ATOM 7009 N N . VAL B 1 234 ? -1.91 7.07 9.031 1 94.88 234 VAL B N 1
ATOM 7010 C CA . VAL B 1 234 ? -1.104 5.879 8.789 1 94.88 234 VAL B CA 1
ATOM 7011 C C . VAL B 1 234 ? -1.99 4.637 8.844 1 94.88 234 VAL B C 1
ATOM 7013 O O . VAL B 1 234 ? -1.884 3.754 7.988 1 94.88 234 VAL B O 1
ATOM 7016 N N . VAL B 1 235 ? -2.842 4.629 9.82 1 92 235 VAL B N 1
ATOM 7017 C CA . VAL B 1 235 ? -3.76 3.504 9.953 1 92 235 VAL B CA 1
ATOM 7018 C C . VAL B 1 235 ? -4.637 3.395 8.711 1 92 235 VAL B C 1
ATOM 7020 O O . VAL B 1 235 ? -4.91 2.293 8.234 1 92 235 VAL B O 1
ATOM 7023 N N . GLY B 1 236 ? -5.047 4.531 8.227 1 90.56 236 GLY B N 1
ATOM 7024 C CA . GLY B 1 236 ? -5.887 4.574 7.035 1 90.56 236 GLY B CA 1
ATOM 7025 C C . GLY B 1 236 ? -5.242 3.922 5.828 1 90.56 236 GLY B C 1
ATOM 7026 O O . GLY B 1 236 ? -5.938 3.41 4.949 1 90.56 236 GLY B O 1
ATOM 7027 N N . MET B 1 237 ? -3.947 3.883 5.785 1 91.06 237 MET B N 1
ATOM 7028 C CA . MET B 1 237 ? -3.225 3.287 4.668 1 91.06 237 MET B CA 1
ATOM 7029 C C . MET B 1 237 ? -3.34 1.767 4.691 1 91.06 237 MET B C 1
ATOM 7031 O O . MET B 1 237 ? -3.068 1.103 3.691 1 91.06 237 MET B O 1
ATOM 7035 N N . MET B 1 238 ? -3.742 1.229 5.793 1 87.62 238 MET B N 1
ATOM 7036 C CA . MET B 1 238 ? -3.826 -0.224 5.922 1 87.62 238 MET B CA 1
ATOM 7037 C C . MET B 1 238 ? -5.262 -0.705 5.742 1 87.62 238 MET B C 1
ATOM 7039 O O . MET B 1 238 ? -5.527 -1.908 5.773 1 87.62 238 MET B O 1
ATOM 7043 N N . GLN B 1 239 ? -6.152 0.143 5.457 1 84.5 239 GLN B N 1
ATOM 7044 C CA . GLN B 1 239 ? -7.57 -0.198 5.5 1 84.5 239 GLN B CA 1
ATOM 7045 C C . GLN B 1 239 ? -7.992 -0.952 4.246 1 84.5 239 GLN B C 1
ATOM 7047 O O . GLN B 1 239 ? -8.734 -1.937 4.324 1 84.5 239 GLN B O 1
ATOM 7052 N N . PRO B 1 240 ? -7.539 -0.51 3.055 1 77.19 240 PRO B N 1
ATOM 7053 C CA . PRO B 1 240 ? -7.988 -1.26 1.879 1 77.19 240 PRO B CA 1
ATOM 7054 C C . PRO B 1 240 ? -7.531 -2.717 1.897 1 77.19 240 PRO B C 1
ATOM 7056 O O . PRO B 1 240 ? -6.414 -3.012 2.33 1 77.19 240 PRO B O 1
ATOM 7059 N N . ARG B 1 241 ? -8.445 -3.598 1.576 1 73.62 241 ARG B N 1
ATOM 7060 C CA . ARG B 1 241 ? -8.148 -5.027 1.582 1 73.62 241 ARG B CA 1
ATOM 7061 C C . ARG B 1 241 ? -7.855 -5.531 0.172 1 73.62 241 ARG B C 1
ATOM 7063 O O . ARG B 1 241 ? -8.703 -6.172 -0.449 1 73.62 241 ARG B O 1
ATOM 7070 N N . THR B 1 242 ? -6.828 -5.059 -0.399 1 66.19 242 THR B N 1
ATOM 7071 C CA . THR B 1 242 ? -6.418 -5.488 -1.731 1 66.19 242 THR B CA 1
ATOM 7072 C C . THR B 1 242 ? -5.109 -6.266 -1.67 1 66.19 242 THR B C 1
ATOM 7074 O O . THR B 1 242 ? -4.426 -6.266 -0.643 1 66.19 242 THR B O 1
ATOM 7077 N N . MET B 1 243 ? -4.945 -6.91 -2.727 1 62.25 243 MET B N 1
ATOM 7078 C CA . MET B 1 243 ? -3.707 -7.676 -2.826 1 62.25 243 MET B CA 1
ATOM 7079 C C . MET B 1 243 ? -2.49 -6.781 -2.625 1 62.25 243 MET B C 1
ATOM 7081 O O . MET B 1 243 ? -2.434 -5.676 -3.166 1 62.25 243 MET B O 1
ATOM 7085 N N . GLY B 1 244 ? -1.667 -7.266 -1.74 1 62.06 244 GLY B N 1
ATOM 7086 C CA . GLY B 1 244 ? -0.389 -6.59 -1.596 1 62.06 244 GLY B CA 1
ATOM 7087 C C . GLY B 1 244 ? -0.389 -5.543 -0.499 1 62.06 244 GLY B C 1
ATOM 7088 O O . GLY B 1 244 ? 0.667 -5.027 -0.123 1 62.06 244 GLY B O 1
ATOM 7089 N N . ASN B 1 245 ? -1.646 -5.246 -0.007 1 70.38 245 ASN B N 1
ATOM 7090 C CA . ASN B 1 245 ? -1.637 -4.285 1.089 1 70.38 245 ASN B CA 1
ATOM 7091 C C . ASN B 1 245 ? -1.143 -4.918 2.387 1 70.38 245 ASN B C 1
ATOM 7093 O O . ASN B 1 245 ? -1.944 -5.293 3.244 1 70.38 245 ASN B O 1
ATOM 7097 N N . SER B 1 246 ? 0.142 -4.949 2.49 1 75.38 246 SER B N 1
ATOM 7098 C CA . SER B 1 246 ? 0.751 -5.547 3.674 1 75.38 246 SER B CA 1
ATOM 7099 C C . SER B 1 246 ? 1.371 -4.48 4.574 1 75.38 246 SER B C 1
ATOM 7101 O O . SER B 1 246 ? 1.816 -3.438 4.094 1 75.38 246 SER B O 1
ATOM 7103 N N . PRO B 1 247 ? 1.279 -4.777 5.859 1 81.25 247 PRO B N 1
ATOM 7104 C CA . PRO B 1 247 ? 1.956 -3.863 6.781 1 81.25 247 PRO B CA 1
ATOM 7105 C C . PRO B 1 247 ? 3.453 -3.744 6.504 1 81.25 247 PRO B C 1
ATOM 7107 O O . PRO B 1 247 ? 4.059 -2.713 6.801 1 81.25 247 PRO B O 1
ATOM 7110 N N . SER B 1 248 ? 4.004 -4.809 5.926 1 82.69 248 SER B N 1
ATOM 7111 C CA . SER B 1 248 ? 5.418 -4.746 5.578 1 82.69 248 SER B CA 1
ATOM 7112 C C . SER B 1 248 ? 5.676 -3.717 4.484 1 82.69 248 SER B C 1
ATOM 7114 O O . SER B 1 248 ? 6.672 -2.994 4.523 1 82.69 248 SER B O 1
ATOM 7116 N N . ARG B 1 249 ? 4.812 -3.719 3.568 1 84.38 249 ARG B N 1
ATOM 7117 C CA . ARG B 1 249 ? 4.926 -2.719 2.51 1 84.38 249 ARG B CA 1
ATOM 7118 C C . ARG B 1 249 ? 4.777 -1.309 3.07 1 84.38 249 ARG B C 1
ATOM 7120 O O . ARG B 1 249 ? 5.52 -0.401 2.688 1 84.38 249 ARG B O 1
ATOM 7127 N N . LEU B 1 250 ? 3.781 -1.111 3.881 1 88.88 250 LEU B N 1
ATOM 7128 C CA . LEU B 1 250 ? 3.576 0.203 4.48 1 88.88 250 LEU B CA 1
ATOM 7129 C C . LEU B 1 250 ? 4.797 0.632 5.281 1 88.88 250 LEU B C 1
ATOM 7131 O O . LEU B 1 250 ? 5.234 1.782 5.191 1 88.88 250 LEU B O 1
ATOM 7135 N N . ARG B 1 251 ? 5.285 -0.295 6.066 1 90.62 251 ARG B N 1
ATOM 7136 C CA . ARG B 1 251 ? 6.457 0.051 6.867 1 90.62 251 ARG B CA 1
ATOM 7137 C C . ARG B 1 251 ? 7.621 0.484 5.98 1 90.62 251 ARG B C 1
ATOM 7139 O O . ARG B 1 251 ? 8.32 1.445 6.293 1 90.62 251 ARG B O 1
ATOM 7146 N N . ALA B 1 252 ? 7.832 -0.278 4.898 1 87.94 252 ALA B N 1
ATOM 7147 C CA . ALA B 1 252 ? 8.906 0.081 3.977 1 87.94 252 ALA B CA 1
ATOM 7148 C C . ALA B 1 252 ? 8.734 1.509 3.465 1 87.94 252 ALA B C 1
ATOM 7150 O O . ALA B 1 252 ? 9.703 2.271 3.396 1 87.94 252 ALA B O 1
ATOM 7151 N N . ALA B 1 253 ? 7.535 1.864 3.107 1 90.69 253 ALA B N 1
ATOM 7152 C CA . ALA B 1 253 ? 7.254 3.217 2.635 1 90.69 253 ALA B CA 1
ATOM 7153 C C . ALA B 1 253 ? 7.516 4.246 3.73 1 90.69 253 ALA B C 1
ATOM 7155 O O . ALA B 1 253 ? 8.086 5.309 3.473 1 90.69 253 ALA B O 1
ATOM 7156 N N . LEU B 1 254 ? 7.094 3.934 4.945 1 93.81 254 LEU B N 1
ATOM 7157 C CA . LEU B 1 254 ? 7.266 4.848 6.07 1 93.81 254 LEU B CA 1
ATOM 7158 C C . LEU B 1 254 ? 8.742 5.055 6.379 1 93.81 254 LEU B C 1
ATOM 7160 O O . LEU B 1 254 ? 9.188 6.191 6.582 1 93.81 254 LEU B O 1
ATOM 7164 N N . VAL B 1 255 ? 9.461 3.949 6.402 1 92.94 255 VAL B N 1
ATOM 7165 C CA . VAL B 1 255 ? 10.883 4.043 6.703 1 92.94 255 VAL B CA 1
ATOM 7166 C C . VAL B 1 255 ? 11.57 4.934 5.672 1 92.94 255 VAL B C 1
ATOM 7168 O O . VAL B 1 255 ? 12.375 5.801 6.027 1 92.94 255 VAL B O 1
ATOM 7171 N N . GLU B 1 256 ? 11.25 4.723 4.434 1 90.75 256 GLU B N 1
ATOM 7172 C CA . GLU B 1 256 ? 11.867 5.516 3.373 1 90.75 256 GLU B CA 1
ATOM 7173 C C . GLU B 1 256 ? 11.492 6.992 3.5 1 90.75 256 GLU B C 1
ATOM 7175 O O . GLU B 1 256 ? 12.344 7.867 3.346 1 90.75 256 GLU B O 1
ATOM 7180 N N . GLN B 1 257 ? 10.273 7.281 3.771 1 94.06 257 GLN B N 1
ATOM 7181 C CA . GLN B 1 257 ? 9.812 8.664 3.867 1 94.06 257 GLN B CA 1
ATOM 7182 C C . GLN B 1 257 ? 10.391 9.352 5.102 1 94.06 257 GLN B C 1
ATOM 7184 O O . GLN B 1 257 ? 10.781 10.523 5.043 1 94.06 257 GLN B O 1
ATOM 7189 N N . HIS B 1 258 ? 10.438 8.641 6.227 1 94.38 258 HIS B N 1
ATOM 7190 C CA . HIS B 1 258 ? 11.039 9.203 7.43 1 94.38 258 HIS B CA 1
ATOM 7191 C C . HIS B 1 258 ? 12.523 9.492 7.223 1 94.38 258 HIS B C 1
ATOM 7193 O O . HIS B 1 258 ? 13.023 10.531 7.664 1 94.38 258 HIS B O 1
ATOM 7199 N N . THR B 1 259 ? 13.164 8.539 6.555 1 92.44 259 THR B N 1
ATOM 7200 C CA . THR B 1 259 ? 14.578 8.727 6.277 1 92.44 259 THR B CA 1
ATOM 7201 C C . THR B 1 259 ? 14.797 9.922 5.352 1 92.44 259 THR B C 1
ATOM 7203 O O . THR B 1 259 ? 15.688 10.75 5.59 1 92.44 259 THR B O 1
ATOM 7206 N N . ARG B 1 260 ? 14 9.953 4.309 1 91.75 260 ARG B N 1
ATOM 7207 C CA . ARG B 1 260 ? 14.117 11.062 3.359 1 91.75 260 ARG B CA 1
ATOM 7208 C C . ARG B 1 260 ? 13.938 12.398 4.059 1 91.75 260 ARG B C 1
ATOM 7210 O O . ARG B 1 260 ? 14.742 13.312 3.885 1 91.75 260 ARG B O 1
ATOM 7217 N N . LYS B 1 261 ? 12.883 12.523 4.812 1 94.25 261 LYS B N 1
ATOM 7218 C CA . LYS B 1 261 ? 12.609 13.781 5.504 1 94.25 261 LYS B CA 1
ATOM 7219 C C . LYS B 1 261 ? 13.727 14.133 6.48 1 94.25 261 LYS B C 1
ATOM 7221 O O . LYS B 1 261 ? 14.125 15.297 6.59 1 94.25 261 LYS B O 1
ATOM 7226 N N . TRP B 1 262 ? 14.211 13.195 7.172 1 93.19 262 TRP B N 1
ATOM 7227 C CA . TRP B 1 262 ? 15.328 13.375 8.094 1 93.19 262 TRP B CA 1
ATOM 7228 C C . TRP B 1 262 ? 16.562 13.875 7.355 1 93.19 262 TRP B C 1
ATOM 7230 O O . TRP B 1 262 ? 17.203 14.844 7.781 1 93.19 262 TRP B O 1
ATOM 7240 N N . LEU B 1 263 ? 16.875 13.258 6.262 1 92.88 263 LEU B N 1
ATOM 7241 C CA . LEU B 1 263 ? 18.031 13.641 5.469 1 92.88 263 LEU B CA 1
ATOM 7242 C C . LEU B 1 263 ? 17.859 15.039 4.887 1 92.88 263 LEU B C 1
ATOM 7244 O O . LEU B 1 263 ? 18.812 15.805 4.801 1 92.88 263 LEU B O 1
ATOM 7248 N N . GLU B 1 264 ? 16.641 15.336 4.438 1 94.06 264 GLU B N 1
ATOM 7249 C CA . GLU B 1 264 ? 16.359 16.672 3.902 1 94.06 264 GLU B CA 1
ATOM 7250 C C . GLU B 1 264 ? 16.594 17.75 4.961 1 94.06 264 GLU B C 1
ATOM 7252 O O . GLU B 1 264 ? 17.125 18.812 4.66 1 94.06 264 GLU B O 1
ATOM 7257 N N . LYS B 1 265 ? 16.203 17.484 6.184 1 94.19 265 LYS B N 1
ATOM 7258 C CA . LYS B 1 265 ? 16.422 18.438 7.277 1 94.19 265 LYS B CA 1
ATOM 7259 C C . LYS B 1 265 ? 17.922 18.625 7.539 1 94.19 265 LYS B C 1
ATOM 7261 O O . LYS B 1 265 ? 18.375 19.75 7.73 1 94.19 265 LYS B O 1
ATOM 7266 N N . ILE B 1 266 ? 18.594 17.531 7.531 1 93 266 ILE B N 1
ATOM 7267 C CA . ILE B 1 266 ? 20.047 17.578 7.754 1 93 266 ILE B CA 1
ATOM 7268 C C . ILE B 1 266 ? 20.703 18.375 6.629 1 93 266 ILE B C 1
ATOM 7270 O O . ILE B 1 266 ? 21.547 19.234 6.883 1 93 266 ILE B O 1
ATOM 7274 N N . MET B 1 267 ? 20.297 18.016 5.434 1 93.31 267 MET B N 1
ATOM 7275 C CA . MET B 1 267 ? 20.859 18.719 4.277 1 93.31 267 MET B CA 1
ATOM 7276 C C . MET B 1 267 ? 20.609 20.219 4.379 1 93.31 267 MET B C 1
ATOM 7278 O O . MET B 1 267 ? 21.516 21.016 4.129 1 93.31 267 MET B O 1
ATOM 7282 N N . ARG B 1 268 ? 19.469 20.625 4.75 1 93.56 268 ARG B N 1
ATOM 7283 C CA . ARG B 1 268 ? 19.125 22.031 4.895 1 93.56 268 ARG B CA 1
ATOM 7284 C C . ARG B 1 268 ? 20.016 22.703 5.945 1 93.56 268 ARG B C 1
ATOM 7286 O O . ARG B 1 268 ? 20.578 23.781 5.703 1 93.56 268 ARG B O 1
ATOM 7293 N N . TYR B 1 269 ? 20.172 22.141 7.148 1 93.62 269 TYR B N 1
ATOM 7294 C CA . TYR B 1 269 ? 20.969 22.672 8.242 1 93.62 269 TYR B CA 1
ATOM 7295 C C . TYR B 1 269 ? 22.438 22.812 7.828 1 93.62 269 TYR B C 1
ATOM 7297 O O . TYR B 1 269 ? 23.016 23.891 7.969 1 93.62 269 TYR B O 1
ATOM 7305 N N . LEU B 1 270 ? 22.906 21.703 7.234 1 92.75 270 LEU B N 1
ATOM 7306 C CA . LEU B 1 270 ? 24.328 21.688 6.898 1 92.75 270 LEU B CA 1
ATOM 7307 C C . LEU B 1 270 ? 24.609 22.625 5.727 1 92.75 270 LEU B C 1
ATOM 7309 O O . LEU B 1 270 ? 25.688 23.219 5.648 1 92.75 270 LEU B O 1
ATOM 7313 N N . SER B 1 271 ? 23.672 22.719 4.801 1 91.94 271 SER B N 1
ATOM 7314 C CA . SER B 1 271 ? 23.844 23.672 3.701 1 91.94 271 SER B CA 1
ATOM 7315 C C . SER B 1 271 ? 23.922 25.109 4.215 1 91.94 271 SER B C 1
ATOM 7317 O O . SER B 1 271 ? 24.672 25.922 3.662 1 91.94 271 SER B O 1
ATOM 7319 N N . VAL B 1 272 ? 23.172 25.453 5.234 1 92 272 VAL B N 1
ATOM 7320 C CA . VAL B 1 272 ? 23.234 26.781 5.848 1 92 272 VAL B CA 1
ATOM 7321 C C . VAL B 1 272 ? 24.609 27 6.469 1 92 272 VAL B C 1
ATOM 7323 O O . VAL B 1 272 ? 25.203 28.078 6.328 1 92 272 VAL B O 1
ATOM 7326 N N . LEU B 1 273 ? 25.156 25.969 7.148 1 92.12 273 LEU B N 1
ATOM 7327 C CA . LEU B 1 273 ? 26.5 26.062 7.727 1 92.12 273 LEU B CA 1
ATOM 7328 C C . LEU B 1 273 ? 27.547 26.312 6.645 1 92.12 273 LEU B C 1
ATOM 7330 O O . LEU B 1 273 ? 28.469 27.094 6.844 1 92.12 273 LEU B O 1
ATOM 7334 N N . GLU B 1 274 ? 27.328 25.594 5.586 1 90.81 274 GLU B N 1
ATOM 7335 C CA . GLU B 1 274 ? 28.266 25.734 4.48 1 90.81 274 GLU B CA 1
ATOM 7336 C C . GLU B 1 274 ? 28.25 27.156 3.918 1 90.81 274 GLU B C 1
ATOM 7338 O O . GLU B 1 274 ? 29.297 27.703 3.576 1 90.81 274 GLU B O 1
ATOM 7343 N N . LEU B 1 275 ? 27.078 27.703 3.783 1 87 275 LEU B N 1
ATOM 7344 C CA . LEU B 1 275 ? 26.906 29.062 3.262 1 87 275 LEU B CA 1
ATOM 7345 C C . LEU B 1 275 ? 27.516 30.094 4.207 1 87 275 LEU B C 1
ATOM 7347 O O . LEU B 1 275 ? 28.047 31.109 3.762 1 87 275 LEU B O 1
ATOM 7351 N N . LEU B 1 276 ? 27.469 29.797 5.516 1 89.62 276 LEU B N 1
ATOM 7352 C CA . LEU B 1 276 ? 27.922 30.75 6.52 1 89.62 276 LEU B CA 1
ATOM 7353 C C . LEU B 1 276 ? 29.406 30.531 6.84 1 89.62 276 LEU B C 1
ATOM 7355 O O . LEU B 1 276 ? 30 31.312 7.582 1 89.62 276 LEU B O 1
ATOM 7359 N N . GLN B 1 277 ? 29.891 29.5 6.293 1 88.38 277 GLN B N 1
ATOM 7360 C CA . GLN B 1 277 ? 31.281 29.172 6.594 1 88.38 277 GLN B CA 1
ATOM 7361 C C . GLN B 1 277 ? 32.219 30.25 6.055 1 88.38 277 GLN B C 1
ATOM 7363 O O . GLN B 1 277 ? 32.094 30.672 4.902 1 88.38 277 GLN B O 1
ATOM 7368 N N . VAL B 1 278 ? 33.031 30.672 6.996 1 84.19 278 VAL B N 1
ATOM 7369 C CA . VAL B 1 278 ? 34.031 31.641 6.609 1 84.19 278 VAL B CA 1
ATOM 7370 C C . VAL B 1 278 ? 35.25 30.922 6.031 1 84.19 278 VAL B C 1
ATOM 7372 O O . VAL B 1 278 ? 35.75 29.953 6.617 1 84.19 278 VAL B O 1
ATOM 7375 N N . PRO B 1 279 ? 35.656 31.359 4.84 1 84.62 279 PRO B N 1
ATOM 7376 C CA . PRO B 1 279 ? 36.812 30.719 4.234 1 84.62 279 PRO B CA 1
ATOM 7377 C C . PRO B 1 279 ? 38.031 30.719 5.156 1 84.62 279 PRO B C 1
ATOM 7379 O O . PRO B 1 279 ? 38.344 31.719 5.797 1 84.62 279 PRO B O 1
ATOM 7382 N N . GLY B 1 280 ? 38.719 29.594 5.277 1 82.88 280 GLY B N 1
ATOM 7383 C CA . GLY B 1 280 ? 39.938 29.484 6.059 1 82.88 280 GLY B CA 1
ATOM 7384 C C . GLY B 1 280 ? 39.688 28.984 7.469 1 82.88 280 GLY B C 1
ATOM 7385 O O . GLY B 1 280 ? 40.625 28.578 8.156 1 82.88 280 GLY B O 1
ATOM 7386 N N . VAL B 1 281 ? 38.5 29.172 8 1 84.31 281 VAL B N 1
ATOM 7387 C CA . VAL B 1 281 ? 38.156 28.703 9.344 1 84.31 281 VAL B CA 1
ATOM 7388 C C . VAL B 1 281 ? 37.656 27.266 9.273 1 84.31 281 VAL B C 1
ATOM 7390 O O . VAL B 1 281 ? 36.75 26.969 8.484 1 84.31 281 VAL B O 1
ATOM 7393 N N . PRO B 1 282 ? 38.344 26.453 10 1 85.69 282 PRO B N 1
ATOM 7394 C CA . PRO B 1 282 ? 37.812 25.078 10.008 1 85.69 282 PRO B CA 1
ATOM 7395 C C . PRO B 1 282 ? 36.375 24.984 10.477 1 85.69 282 PRO B C 1
ATOM 7397 O O . PRO B 1 282 ? 35.969 25.734 11.367 1 85.69 282 PRO B O 1
ATOM 7400 N N . PRO B 1 283 ? 35.656 24.141 9.844 1 84.75 283 PRO B N 1
ATOM 7401 C CA . PRO B 1 283 ? 34.25 24.031 10.203 1 84.75 283 PRO B CA 1
ATOM 7402 C C . PRO B 1 283 ? 34.031 23.484 11.617 1 84.75 283 PRO B C 1
ATOM 7404 O O . PRO B 1 283 ? 34.781 22.625 12.062 1 84.75 283 PRO B O 1
ATOM 7407 N N . GLN B 1 284 ? 33.188 24.109 12.336 1 81.44 284 GLN B N 1
ATOM 7408 C CA . GLN B 1 284 ? 32.812 23.625 13.656 1 81.44 284 GLN B CA 1
ATOM 7409 C C . GLN B 1 284 ? 32 22.344 13.555 1 81.44 284 GLN B C 1
ATOM 7411 O O . GLN B 1 284 ? 31.109 22.234 12.719 1 81.44 284 GLN B O 1
ATOM 7416 N N . GLN B 1 285 ? 32.375 21.375 14.352 1 85.19 285 GLN B N 1
ATOM 7417 C CA . GLN B 1 285 ? 31.656 20.109 14.352 1 85.19 285 GLN B CA 1
ATOM 7418 C C . GLN B 1 285 ? 30.328 20.234 15.086 1 85.19 285 GLN B C 1
ATOM 7420 O O . GLN B 1 285 ? 30.25 20.844 16.156 1 85.19 285 GLN B O 1
ATOM 7425 N N . VAL B 1 286 ? 29.328 19.797 14.375 1 90.56 286 VAL B N 1
ATOM 7426 C CA . VAL B 1 286 ? 27.984 19.922 14.938 1 90.56 286 VAL B CA 1
ATOM 7427 C C . VAL B 1 286 ? 27.359 18.531 15.055 1 90.56 286 VAL B C 1
ATOM 7429 O O . VAL B 1 286 ? 27.875 17.562 14.492 1 90.56 286 VAL B O 1
ATOM 7432 N N . THR B 1 287 ? 26.359 18.406 15.914 1 90.56 287 THR B N 1
ATOM 7433 C CA . THR B 1 287 ? 25.562 17.188 16.047 1 90.56 287 THR B CA 1
ATOM 7434 C C . THR B 1 287 ? 24.109 17.453 15.656 1 90.56 287 THR B C 1
ATOM 7436 O O . THR B 1 287 ? 23.625 18.578 15.758 1 90.56 287 THR B O 1
ATOM 7439 N N . VAL B 1 288 ? 23.531 16.453 15.078 1 92.25 288 VAL B N 1
ATOM 7440 C CA . VAL B 1 288 ? 22.125 16.547 14.695 1 92.25 288 VAL B CA 1
ATOM 7441 C C . VAL B 1 288 ? 21.328 15.469 15.422 1 92.25 288 VAL B C 1
ATOM 7443 O O . VAL B 1 288 ? 21.875 14.43 15.805 1 92.25 288 VAL B O 1
ATOM 7446 N N . PRO B 1 289 ? 20.047 15.75 15.727 1 91.38 289 PRO B N 1
ATOM 7447 C CA . PRO B 1 289 ? 19.203 14.703 16.312 1 91.38 289 PRO B CA 1
ATOM 7448 C C . PRO B 1 289 ? 19.172 13.43 15.469 1 91.38 289 PRO B C 1
ATOM 7450 O O . PRO B 1 289 ? 19.109 13.508 14.234 1 91.38 289 PRO B O 1
ATOM 7453 N N . PRO B 1 290 ? 19.234 12.281 16.047 1 90.31 290 PRO B N 1
ATOM 7454 C CA . PRO B 1 290 ? 19.25 11.023 15.312 1 90.31 290 PRO B CA 1
ATOM 7455 C C . PRO B 1 290 ? 17.891 10.664 14.719 1 90.31 290 PRO B C 1
ATOM 7457 O O . PRO B 1 290 ? 16.875 11.195 15.148 1 90.31 290 PRO B O 1
ATOM 7460 N N . LEU B 1 291 ? 17.984 9.805 13.695 1 91.88 291 LEU B N 1
ATOM 7461 C CA . LEU B 1 291 ? 16.766 9.281 13.094 1 91.88 291 LEU B CA 1
ATOM 7462 C C . LEU B 1 291 ? 16.016 8.398 14.078 1 91.88 291 LEU B C 1
ATOM 7464 O O . LEU B 1 291 ? 16.594 7.477 14.664 1 91.88 291 LEU B O 1
ATOM 7468 N N . ARG B 1 292 ? 14.789 8.742 14.312 1 90.62 292 ARG B N 1
ATOM 7469 C CA . ARG B 1 292 ? 13.953 7.887 15.141 1 90.62 292 ARG B CA 1
ATOM 7470 C C . ARG B 1 292 ? 13.422 6.699 14.352 1 90.62 292 ARG B C 1
ATOM 7472 O O . ARG B 1 292 ? 12.867 6.871 13.258 1 90.62 292 ARG B O 1
ATOM 7479 N N . PRO B 1 293 ? 13.516 5.52 14.859 1 91.19 293 PRO B N 1
ATOM 7480 C CA . PRO B 1 293 ? 13.102 4.336 14.102 1 91.19 293 PRO B CA 1
ATOM 7481 C C . PRO B 1 293 ? 11.578 4.227 13.969 1 91.19 293 PRO B C 1
ATOM 7483 O O . PRO B 1 293 ? 10.852 4.559 14.898 1 91.19 293 PRO B O 1
ATOM 7486 N N . VAL B 1 294 ? 11.203 3.824 12.82 1 93.62 294 VAL B N 1
ATOM 7487 C CA . VAL B 1 294 ? 9.805 3.469 12.586 1 93.62 294 VAL B CA 1
ATOM 7488 C C . VAL B 1 294 ? 9.492 2.125 13.242 1 93.62 294 VAL B C 1
ATOM 7490 O O . VAL B 1 294 ? 10.281 1.183 13.141 1 93.62 294 VAL B O 1
ATOM 7493 N N . PRO B 1 295 ? 8.383 2.043 13.945 1 91.94 295 PRO B N 1
ATOM 7494 C CA . PRO B 1 295 ? 8.047 0.781 14.602 1 91.94 295 PRO B CA 1
ATOM 7495 C C . PRO B 1 295 ? 7.965 -0.393 13.633 1 91.94 295 PRO B C 1
ATOM 7497 O O . PRO B 1 295 ? 7.781 -0.19 12.43 1 91.94 295 PRO B O 1
ATOM 7500 N N . ASN B 1 296 ? 8.031 -1.563 14.18 1 90 296 ASN B N 1
ATOM 7501 C CA . ASN B 1 296 ? 8.102 -2.77 13.359 1 90 296 ASN B CA 1
ATOM 7502 C C . ASN B 1 296 ? 6.723 -3.191 12.859 1 90 296 ASN B C 1
ATOM 7504 O O . ASN B 1 296 ? 5.715 -2.592 13.234 1 90 296 ASN B O 1
ATOM 7508 N N . VAL B 1 297 ? 6.715 -4.238 12.023 1 87.12 297 VAL B N 1
ATOM 7509 C CA . VAL B 1 297 ? 5.516 -4.684 11.32 1 87.12 297 VAL B CA 1
ATOM 7510 C C . VAL B 1 297 ? 4.492 -5.211 12.328 1 87.12 297 VAL B C 1
ATOM 7512 O O . VAL B 1 297 ? 3.32 -4.836 12.281 1 87.12 297 VAL B O 1
ATOM 7515 N N . PRO B 1 298 ? 4.824 -6.031 13.312 1 80.25 298 PRO B N 1
ATOM 7516 C CA . PRO B 1 298 ? 3.816 -6.508 14.258 1 80.25 298 PRO B CA 1
ATOM 7517 C C . PRO B 1 298 ? 3.135 -5.371 15.016 1 80.25 298 PRO B C 1
ATOM 7519 O O . PRO B 1 298 ? 1.941 -5.449 15.32 1 80.25 298 PRO B O 1
ATOM 7522 N N . TRP B 1 299 ? 3.896 -4.371 15.266 1 88.62 299 TRP B N 1
ATOM 7523 C CA . TRP B 1 299 ? 3.305 -3.225 15.945 1 88.62 299 TRP B CA 1
ATOM 7524 C C . TRP B 1 299 ? 2.26 -2.547 15.07 1 88.62 299 TRP B C 1
ATOM 7526 O O . TRP B 1 299 ? 1.183 -2.178 15.547 1 88.62 299 TRP B O 1
ATOM 7536 N N . LEU B 1 300 ? 2.562 -2.361 13.836 1 89.19 300 LEU B N 1
ATOM 7537 C CA . LEU B 1 300 ? 1.615 -1.755 12.906 1 89.19 300 LEU B CA 1
ATOM 7538 C C . LEU B 1 300 ? 0.336 -2.582 12.812 1 89.19 300 LEU B C 1
ATOM 7540 O O . LEU B 1 300 ? -0.764 -2.027 12.758 1 89.19 300 LEU B O 1
ATOM 7544 N N . ILE B 1 301 ? 0.514 -3.861 12.812 1 83.88 301 ILE B N 1
ATOM 7545 C CA . ILE B 1 301 ? -0.647 -4.746 12.781 1 83.88 301 ILE B CA 1
ATOM 7546 C C . ILE B 1 301 ? -1.479 -4.551 14.047 1 83.88 301 ILE B C 1
ATOM 7548 O O . ILE B 1 301 ? -2.707 -4.449 13.984 1 83.88 301 ILE B O 1
ATOM 7552 N N . SER B 1 302 ? -0.791 -4.438 15.133 1 82.31 302 SER B N 1
ATOM 7553 C CA . SER B 1 302 ? -1.479 -4.273 16.406 1 82.31 302 SER B CA 1
ATOM 7554 C C . SER B 1 302 ? -2.27 -2.969 16.438 1 82.31 302 SER B C 1
ATOM 7556 O O . SER B 1 302 ? -3.389 -2.93 16.953 1 82.31 302 SER B O 1
ATOM 7558 N N . VAL B 1 303 ? -1.718 -1.961 15.93 1 88.62 303 VAL B N 1
ATOM 7559 C CA . VAL B 1 303 ? -2.385 -0.664 15.906 1 88.62 303 VAL B CA 1
ATOM 7560 C C . VAL B 1 303 ? -3.639 -0.74 15.047 1 88.62 303 VAL B C 1
ATOM 7562 O O . VAL B 1 303 ? -4.688 -0.204 15.406 1 88.62 303 VAL B O 1
ATOM 7565 N N . TYR B 1 304 ? -3.502 -1.381 13.961 1 84.75 304 TYR B N 1
ATOM 7566 C CA . TYR B 1 304 ? -4.648 -1.54 13.078 1 84.75 304 TYR B CA 1
ATOM 7567 C C . TYR B 1 304 ? -5.773 -2.303 13.773 1 84.75 304 TYR B C 1
ATOM 7569 O O . TYR B 1 304 ? -6.938 -1.901 13.703 1 84.75 304 TYR B O 1
ATOM 7577 N N . VAL B 1 305 ? -5.387 -3.318 14.398 1 77.88 305 VAL B N 1
ATOM 7578 C CA . VAL B 1 305 ? -6.359 -4.168 15.078 1 77.88 305 VAL B CA 1
ATOM 7579 C C . VAL B 1 305 ? -7.02 -3.393 16.219 1 77.88 305 VAL B C 1
ATOM 7581 O O . VAL B 1 305 ? -8.234 -3.494 16.422 1 77.88 305 VAL B O 1
ATOM 7584 N N . MET B 1 306 ? -6.305 -2.625 16.875 1 78.12 306 MET B N 1
ATOM 7585 C CA . MET B 1 306 ? -6.852 -1.816 17.969 1 78.12 306 MET B CA 1
ATOM 7586 C C . MET B 1 306 ? -7.867 -0.81 17.438 1 78.12 306 MET B C 1
ATOM 7588 O O . MET B 1 306 ? -8.922 -0.612 18.031 1 78.12 306 MET B O 1
ATOM 7592 N N . GLU B 1 307 ? -7.539 -0.225 16.375 1 79.38 307 GLU B N 1
ATOM 7593 C CA . GLU B 1 307 ? -8.477 0.714 15.766 1 79.38 307 GLU B CA 1
ATOM 7594 C C . GLU B 1 307 ? -9.75 0.007 15.305 1 79.38 307 GLU B C 1
ATOM 7596 O O . GLU B 1 307 ? -10.852 0.521 15.5 1 79.38 307 GLU B O 1
ATOM 7601 N N . ALA B 1 308 ? -9.547 -1.101 14.758 1 74.19 308 ALA B N 1
ATOM 7602 C CA . ALA B 1 308 ? -10.688 -1.873 14.258 1 74.19 308 ALA B CA 1
ATOM 7603 C C . ALA B 1 308 ? -11.555 -2.369 15.414 1 74.19 308 ALA B C 1
ATOM 7605 O O . ALA B 1 308 ? -12.781 -2.445 15.289 1 74.19 308 ALA B O 1
ATOM 7606 N N . PHE B 1 309 ? -10.898 -2.662 16.5 1 66.56 309 PHE B N 1
ATOM 7607 C CA . PHE B 1 309 ? -11.602 -3.17 17.672 1 66.56 309 PHE B CA 1
ATOM 7608 C C . PHE B 1 309 ? -12.547 -2.113 18.234 1 66.56 309 PHE B C 1
ATOM 7610 O O . PHE B 1 309 ? -13.602 -2.443 18.766 1 66.56 309 PHE B O 1
ATOM 7617 N N . SER B 1 310 ? -12.125 -0.922 18.062 1 66.12 310 SER B N 1
ATOM 7618 C CA . SER B 1 310 ? -12.977 0.149 18.578 1 66.12 310 SER B CA 1
ATOM 7619 C C . SER B 1 310 ? -14.32 0.176 17.844 1 66.12 310 SER B C 1
ATOM 7621 O O . SER B 1 310 ? -15.297 0.711 18.375 1 66.12 310 SER B O 1
ATOM 7623 N N . ARG B 1 311 ? -14.367 -0.562 16.75 1 63.75 311 ARG B N 1
ATOM 7624 C CA . ARG B 1 311 ? -15.594 -0.606 15.969 1 63.75 311 ARG B CA 1
ATOM 7625 C C . ARG B 1 311 ? -16.062 -2.043 15.773 1 63.75 311 ARG B C 1
ATOM 7627 O O . ARG B 1 311 ? -16.859 -2.322 14.875 1 63.75 311 ARG B O 1
ATOM 7634 N N . LEU B 1 312 ? -15.492 -2.945 16.562 1 61.22 312 LEU B N 1
ATOM 7635 C CA . LEU B 1 312 ? -15.688 -4.375 16.344 1 61.22 312 LEU B CA 1
ATOM 7636 C C . LEU B 1 312 ? -17.172 -4.73 16.391 1 61.22 312 LEU B C 1
ATOM 7638 O O . LEU B 1 312 ? -17.656 -5.473 15.539 1 61.22 312 LEU B O 1
ATOM 7642 N N . GLU B 1 313 ? -17.844 -4.199 17.453 1 56.31 313 GLU B N 1
ATOM 7643 C CA . GLU B 1 313 ? -19.266 -4.527 17.578 1 56.31 313 GLU B CA 1
ATOM 7644 C C . GLU B 1 313 ? -20.062 -4.008 16.391 1 56.31 313 GLU B C 1
ATOM 7646 O O . GLU B 1 313 ? -20.953 -4.699 15.891 1 56.31 313 GLU B O 1
ATOM 7651 N N . GLU B 1 314 ? -19.672 -2.943 15.977 1 54.25 314 GLU B N 1
ATOM 7652 C CA . GLU B 1 314 ? -20.328 -2.377 14.805 1 54.25 314 GLU B CA 1
ATOM 7653 C C . GLU B 1 314 ? -19.984 -3.166 13.547 1 54.25 314 GLU B C 1
ATOM 7655 O O . GLU B 1 314 ? -20.859 -3.389 12.695 1 54.25 314 GLU B O 1
ATOM 7660 N N . THR B 1 315 ? -18.828 -3.525 13.508 1 55.31 315 THR B N 1
ATOM 7661 C CA . THR B 1 315 ? -18.359 -4.293 12.352 1 55.31 315 THR B CA 1
ATOM 7662 C C . THR B 1 315 ? -19.047 -5.656 12.305 1 55.31 315 THR B C 1
ATOM 7664 O O . THR B 1 315 ? -19.469 -6.102 11.234 1 55.31 315 THR B O 1
ATOM 7667 N N . LYS B 1 316 ? -19.125 -6.289 13.5 1 51.97 316 LYS B N 1
ATOM 7668 C CA . LYS B 1 316 ? -19.812 -7.574 13.562 1 51.97 316 LYS B CA 1
ATOM 7669 C C . LYS B 1 316 ? -21.297 -7.426 13.203 1 51.97 316 LYS B C 1
ATOM 7671 O O . LYS B 1 316 ? -21.844 -8.273 12.508 1 51.97 316 LYS B O 1
ATOM 7676 N N . ALA B 1 317 ? -21.828 -6.348 13.75 1 43.56 317 ALA B N 1
ATOM 7677 C CA . ALA B 1 317 ? -23.234 -6.09 13.469 1 43.56 317 ALA B CA 1
ATOM 7678 C C . ALA B 1 317 ? -23.484 -5.91 11.977 1 43.56 317 ALA B C 1
ATOM 7680 O O . ALA B 1 317 ? -24.5 -6.34 11.445 1 43.56 317 ALA B O 1
ATOM 7681 N N . ARG B 1 318 ? -22.484 -5.391 11.523 1 41.53 318 ARG B N 1
ATOM 7682 C CA . ARG B 1 318 ? -22.578 -5.168 10.086 1 41.53 318 ARG B CA 1
ATOM 7683 C C . ARG B 1 318 ? -22.406 -6.469 9.312 1 41.53 318 ARG B C 1
ATOM 7685 O O . ARG B 1 318 ? -22.922 -6.621 8.211 1 41.53 318 ARG B O 1
ATOM 7692 N N . MET B 1 319 ? -21.438 -7.164 10.008 1 37.38 319 MET B N 1
ATOM 7693 C CA . MET B 1 319 ? -21.188 -8.461 9.383 1 37.38 319 MET B CA 1
ATOM 7694 C C . MET B 1 319 ? -22.375 -9.398 9.578 1 37.38 319 MET B C 1
ATOM 7696 O O . MET B 1 319 ? -22.641 -10.266 8.742 1 37.38 319 MET B O 1
ATOM 7700 N N . THR B 1 320 ? -22.531 -9.352 11.141 1 32.34 320 THR B N 1
ATOM 7701 C CA . THR B 1 320 ? -23.609 -10.273 11.445 1 32.34 320 THR B CA 1
ATOM 7702 C C . THR B 1 320 ? -24.875 -9.914 10.664 1 32.34 320 THR B C 1
ATOM 7704 O O . THR B 1 320 ? -25.891 -10.602 10.758 1 32.34 320 THR B O 1
ATOM 7707 N N . LYS B 1 321 ? -24.625 -8.852 10.125 1 25.67 321 LYS B N 1
ATOM 7708 C CA . LYS B 1 321 ? -25.625 -9.188 9.109 1 25.67 321 LYS B CA 1
ATOM 7709 C C . LYS B 1 321 ? -25.094 -10.25 8.156 1 25.67 321 LYS B C 1
ATOM 7711 O O . LYS B 1 321 ? -25.828 -11.18 7.789 1 25.67 321 LYS B O 1
ATOM 7716 N N . LYS B 1 322 ? -23.844 -9.875 7.27 1 24.16 322 LYS B N 1
ATOM 7717 C CA . LYS B 1 322 ? -23.609 -10.867 6.219 1 24.16 322 LYS B CA 1
ATOM 7718 C C . LYS B 1 322 ? -22.469 -11.797 6.59 1 24.16 322 LYS B C 1
ATOM 7720 O O . LYS B 1 322 ? -21.625 -11.461 7.426 1 24.16 322 LYS B O 1
ATOM 7725 N N . LEU B 1 323 ? -22.109 -12.93 5.734 1 20.97 323 LEU B N 1
ATOM 7726 C CA . LEU B 1 323 ? -21.516 -14.266 5.699 1 20.97 323 LEU B CA 1
ATOM 7727 C C . LEU B 1 323 ? -20 -14.195 5.746 1 20.97 323 LEU B C 1
ATOM 7729 O O . LEU B 1 323 ? -19.359 -14.891 6.547 1 20.97 323 LEU B O 1
ATOM 7733 N N . ALA B 1 324 ? -18.75 -13.875 4.891 1 20.81 324 ALA B N 1
ATOM 7734 C CA . ALA B 1 324 ? -17.969 -14.953 4.293 1 20.81 324 ALA B CA 1
ATOM 7735 C C . ALA B 1 324 ? -16.594 -15.047 4.934 1 20.81 324 ALA B C 1
ATOM 7737 O O . ALA B 1 324 ? -16.219 -16.094 5.488 1 20.81 324 ALA B O 1
ATOM 7738 N N . GLY B 1 325 ? -15.117 -14.625 4.824 1 20.72 325 GLY B N 1
ATOM 7739 C CA . GLY B 1 325 ? -14.125 -15.484 4.203 1 20.72 325 GLY B CA 1
ATOM 7740 C C . GLY B 1 325 ? -12.984 -15.844 5.133 1 20.72 325 GLY B C 1
ATOM 7741 O O . GLY B 1 325 ? -13.078 -15.648 6.348 1 20.72 325 GLY B O 1
ATOM 7742 N N . HIS B 1 326 ? -11.555 -15.391 5.348 1 22.45 326 HIS B N 1
ATOM 7743 C CA . HIS B 1 326 ? -10.383 -16.188 5 1 22.45 326 HIS B CA 1
ATOM 7744 C C . HIS B 1 326 ? -9.602 -16.594 6.246 1 22.45 326 HIS B C 1
ATOM 7746 O O . HIS B 1 326 ? -9.141 -15.734 7 1 22.45 326 HIS B O 1
ATOM 7752 N N . ALA B 1 327 ? -9.969 -17.547 7.188 1 26.97 327 ALA B N 1
ATOM 7753 C CA . ALA B 1 327 ? -9.211 -18.109 8.305 1 26.97 327 ALA B CA 1
ATOM 7754 C C . ALA B 1 327 ? -8.055 -18.969 7.801 1 26.97 327 ALA B C 1
ATOM 7756 O O . ALA B 1 327 ? -8.266 -19.891 6.992 1 26.97 327 ALA B O 1
ATOM 7757 N N . ALA B 1 328 ? -6.914 -18.719 7.84 1 27.28 328 ALA B N 1
ATOM 7758 C CA . ALA B 1 328 ? -5.809 -19.406 7.172 1 27.28 328 ALA B CA 1
ATOM 7759 C C . ALA B 1 328 ? -5.715 -20.875 7.629 1 27.28 328 ALA B C 1
ATOM 7761 O O . ALA B 1 328 ? -5.832 -21.781 6.812 1 27.28 328 ALA B O 1
ATOM 7762 N N . GLY B 1 329 ? -4.902 -21.141 8.68 1 28.77 329 GLY B N 1
ATOM 7763 C CA . GLY B 1 329 ? -4.332 -22.469 8.859 1 28.77 329 GLY B CA 1
ATOM 7764 C C . GLY B 1 329 ? -5.332 -23.484 9.375 1 28.77 329 GLY B C 1
ATOM 7765 O O . GLY B 1 329 ? -5.391 -24.609 8.875 1 28.77 329 GLY B O 1
ATOM 7766 N N . THR B 1 330 ? -5.582 -23.359 10.664 1 31.97 330 THR B N 1
ATOM 7767 C CA . THR B 1 330 ? -6.316 -24.391 11.391 1 31.97 330 THR B CA 1
ATOM 7768 C C . THR B 1 330 ? -7.766 -24.453 10.922 1 31.97 330 THR B C 1
ATOM 7770 O O . THR B 1 330 ? -8.578 -25.188 11.5 1 31.97 330 THR B O 1
ATOM 7773 N N . ALA B 1 331 ? -8.156 -23.422 10.367 1 39.84 331 ALA B N 1
ATOM 7774 C CA . ALA B 1 331 ? -9.539 -23.547 9.914 1 39.84 331 ALA B CA 1
ATOM 7775 C C . ALA B 1 331 ? -9.617 -24.281 8.578 1 39.84 331 ALA B C 1
ATOM 7777 O O . ALA B 1 331 ? -8.945 -23.906 7.613 1 39.84 331 ALA B O 1
ATOM 7778 N N . ALA B 1 332 ? -9.75 -25.625 8.539 1 51.72 332 ALA B N 1
ATOM 7779 C CA . ALA B 1 332 ? -9.773 -26.578 7.43 1 51.72 332 ALA B CA 1
ATOM 7780 C C . ALA B 1 332 ? -10.742 -26.125 6.344 1 51.72 332 ALA B C 1
ATOM 7782 O O . ALA B 1 332 ? -10.477 -26.312 5.152 1 51.72 332 ALA B O 1
ATOM 7783 N N . CYS B 1 333 ? -11.727 -25.5 6.688 1 66.19 333 CYS B N 1
ATOM 7784 C CA . CYS B 1 333 ? -12.742 -25.234 5.676 1 66.19 333 CYS B CA 1
ATOM 7785 C C . CYS B 1 333 ? -13.477 -23.938 5.977 1 66.19 333 CYS B C 1
ATOM 7787 O O . CYS B 1 333 ? -13.766 -23.641 7.133 1 66.19 333 CYS B O 1
ATOM 7789 N N . VAL B 1 334 ? -13.539 -22.969 5.023 1 78.56 334 VAL B N 1
ATOM 7790 C CA . VAL B 1 334 ? -14.375 -21.781 5.141 1 78.56 334 VAL B CA 1
ATOM 7791 C C . VAL B 1 334 ? -15.703 -22.016 4.434 1 78.56 334 VAL B C 1
ATOM 7793 O O . VAL B 1 334 ? -15.734 -22.516 3.309 1 78.56 334 VAL B O 1
ATOM 7796 N N . SER B 1 335 ? -16.766 -21.797 5.191 1 83.06 335 SER B N 1
ATOM 7797 C CA . SER B 1 335 ? -18.109 -21.875 4.621 1 83.06 335 SER B CA 1
ATOM 7798 C C . SER B 1 335 ? -18.781 -20.516 4.613 1 83.06 335 SER B C 1
ATOM 7800 O O . SER B 1 335 ? -18.797 -19.812 5.629 1 83.06 335 SER B O 1
ATOM 7802 N N . ASN B 1 336 ? -19.266 -20.141 3.469 1 87.75 336 ASN B N 1
ATOM 7803 C CA . ASN B 1 336 ? -19.906 -18.828 3.314 1 87.75 336 ASN B CA 1
ATOM 7804 C C . ASN B 1 336 ? -21.312 -18.953 2.746 1 87.75 336 ASN B C 1
ATOM 7806 O O . ASN B 1 336 ? -21.578 -19.828 1.915 1 87.75 336 ASN B O 1
ATOM 7810 N N . VAL B 1 337 ? -22.188 -18.141 3.232 1 89.44 337 VAL B N 1
ATOM 7811 C CA . VAL B 1 337 ? -23.516 -17.969 2.652 1 89.44 337 VAL B CA 1
ATOM 7812 C C . VAL B 1 337 ? -23.656 -16.562 2.062 1 89.44 337 VAL B C 1
ATOM 7814 O O . VAL B 1 337 ? -23.328 -15.578 2.721 1 89.44 337 VAL B O 1
ATOM 7817 N N . GLY B 1 338 ? -23.984 -16.516 0.818 1 90 338 GLY B N 1
ATOM 7818 C CA . GLY B 1 338 ? -24.141 -15.234 0.152 1 90 338 GLY B CA 1
ATOM 7819 C C . GLY B 1 338 ? -25.531 -15.008 -0.413 1 90 338 GLY B C 1
ATOM 7820 O O . GLY B 1 338 ? -26.344 -15.922 -0.444 1 90 338 GLY B O 1
ATOM 7821 N N . ASN B 1 339 ? -25.844 -13.727 -0.781 1 86.12 339 ASN B N 1
ATOM 7822 C CA . ASN B 1 339 ? -27.141 -13.406 -1.384 1 86.12 339 ASN B CA 1
ATOM 7823 C C . ASN B 1 339 ? -27 -13.07 -2.865 1 86.12 339 ASN B C 1
ATOM 7825 O O . ASN B 1 339 ? -25.922 -13.242 -3.445 1 86.12 339 ASN B O 1
ATOM 7829 N N . GLU B 1 340 ? -28.078 -12.68 -3.516 1 83.88 340 GLU B N 1
ATOM 7830 C CA . GLU B 1 340 ? -28.141 -12.461 -4.957 1 83.88 340 GLU B CA 1
ATOM 7831 C C . GLU B 1 340 ? -27.328 -11.234 -5.371 1 83.88 340 GLU B C 1
ATOM 7833 O O . GLU B 1 340 ? -27.016 -11.062 -6.551 1 83.88 340 GLU B O 1
ATOM 7838 N N . HIS B 1 341 ? -26.984 -10.438 -4.41 1 78.56 341 HIS B N 1
ATOM 7839 C CA . HIS B 1 341 ? -26.219 -9.227 -4.723 1 78.56 341 HIS B CA 1
ATOM 7840 C C . HIS B 1 341 ? -24.734 -9.453 -4.539 1 78.56 341 HIS B C 1
ATOM 7842 O O . HIS B 1 341 ? -23.922 -8.531 -4.711 1 78.56 341 HIS B O 1
ATOM 7848 N N . GLY B 1 342 ? -24.406 -10.648 -4.199 1 84.88 342 GLY B N 1
ATOM 7849 C CA . GLY B 1 342 ? -23 -10.977 -4.008 1 84.88 342 GLY B CA 1
ATOM 7850 C C . GLY B 1 342 ? -22.5 -10.672 -2.607 1 84.88 342 GLY B C 1
ATOM 7851 O O . GLY B 1 342 ? -21.312 -10.789 -2.33 1 84.88 342 GLY B O 1
ATOM 7852 N N . GLN B 1 343 ? -23.328 -10.297 -1.71 1 86.25 343 GLN B N 1
ATOM 7853 C CA . GLN B 1 343 ? -22.938 -10.047 -0.324 1 86.25 343 GLN B CA 1
ATOM 7854 C C . GLN B 1 343 ? -22.781 -11.359 0.443 1 86.25 343 GLN B C 1
ATOM 7856 O O . GLN B 1 343 ? -23.422 -12.352 0.122 1 86.25 343 GLN B O 1
ATOM 7861 N N . VAL B 1 344 ? -21.938 -11.359 1.344 1 87.44 344 VAL B N 1
ATOM 7862 C CA . VAL B 1 344 ? -21.719 -12.516 2.211 1 87.44 344 VAL B CA 1
ATOM 7863 C C . VAL B 1 344 ? -22.469 -12.32 3.527 1 87.44 344 VAL B C 1
ATOM 7865 O O . VAL B 1 344 ? -22.141 -11.406 4.297 1 87.44 344 VAL B O 1
ATOM 7868 N N . LEU B 1 345 ? -23.422 -13.172 3.754 1 86.19 345 LEU B N 1
ATOM 7869 C CA . LEU B 1 345 ? -24.281 -13.047 4.926 1 86.19 345 LEU B CA 1
ATOM 7870 C C . LEU B 1 345 ? -23.625 -13.703 6.145 1 86.19 345 LEU B C 1
ATOM 7872 O O . LEU B 1 345 ? -23.859 -13.281 7.277 1 86.19 345 LEU B O 1
ATOM 7876 N N . MET B 1 346 ? -22.938 -14.75 5.855 1 86.88 346 MET B N 1
ATOM 7877 C CA . MET B 1 346 ? -22.25 -15.469 6.926 1 86.88 346 MET B CA 1
ATOM 7878 C C . MET B 1 346 ? -20.953 -16.094 6.422 1 86.88 346 MET B C 1
ATOM 7880 O O . MET B 1 346 ? -20.891 -16.562 5.289 1 86.88 346 MET B O 1
ATOM 7884 N N . SER B 1 347 ? -19.969 -16 7.211 1 85.44 347 SER B N 1
ATOM 7885 C CA . SER B 1 347 ? -18.672 -16.625 6.949 1 85.44 347 SER B CA 1
ATOM 7886 C C . SER B 1 347 ? -18.125 -17.328 8.188 1 85.44 347 SER B C 1
ATOM 7888 O O . SER B 1 347 ? -17.859 -16.688 9.211 1 85.44 347 SER B O 1
ATOM 7890 N N . VAL B 1 348 ? -18.016 -18.625 8.125 1 85.62 348 VAL B N 1
ATOM 7891 C CA . VAL B 1 348 ? -17.547 -19.359 9.305 1 85.62 348 VAL B CA 1
ATOM 7892 C C . VAL B 1 348 ? -16.359 -20.234 8.938 1 85.62 348 VAL B C 1
ATOM 7894 O O . VAL B 1 348 ? -16.219 -20.656 7.785 1 85.62 348 VAL B O 1
ATOM 7897 N N . LEU B 1 349 ? -15.539 -20.375 9.906 1 76.81 349 LEU B N 1
ATOM 7898 C CA . LEU B 1 349 ? -14.445 -21.328 9.797 1 76.81 349 LEU B CA 1
ATOM 7899 C C . LEU B 1 349 ? -14.742 -22.594 10.609 1 76.81 349 LEU B C 1
ATOM 7901 O O . LEU B 1 349 ? -15.266 -22.516 11.719 1 76.81 349 LEU B O 1
ATOM 7905 N N . SER B 1 350 ? -14.547 -23.734 9.938 1 77.94 350 SER B N 1
ATOM 7906 C CA . SER B 1 350 ? -14.812 -25 10.617 1 77.94 350 SER B CA 1
ATOM 7907 C C . SER B 1 350 ? -13.648 -25.969 10.445 1 77.94 350 SER B C 1
ATOM 7909 O O . SER B 1 350 ? -12.75 -25.734 9.633 1 77.94 350 SER B O 1
ATOM 7911 N N . GLU B 1 351 ? -13.633 -26.938 11.297 1 67.56 351 GLU B N 1
ATOM 7912 C CA . GLU B 1 351 ? -12.578 -27.953 11.273 1 67.56 351 GLU B CA 1
ATOM 7913 C C . GLU B 1 351 ? -12.672 -28.812 10.016 1 67.56 351 GLU B C 1
ATOM 7915 O O . GLU B 1 351 ? -11.648 -29.203 9.453 1 67.56 351 GLU B O 1
ATOM 7920 N N . SER B 1 352 ? -13.891 -29.188 9.734 1 64.88 352 SER B N 1
ATOM 7921 C CA . SER B 1 352 ? -14.102 -30.016 8.562 1 64.88 352 SER B CA 1
ATOM 7922 C C . SER B 1 352 ? -15.133 -29.406 7.621 1 64.88 352 SER B C 1
ATOM 7924 O O . SER B 1 352 ? -15.93 -28.562 8.031 1 64.88 352 SER B O 1
ATOM 7926 N N . GLU B 1 353 ? -14.984 -29.844 6.402 1 61.66 353 GLU B N 1
ATOM 7927 C CA . GLU B 1 353 ? -15.906 -29.328 5.391 1 61.66 353 GLU B CA 1
ATOM 7928 C C . GLU B 1 353 ? -17.328 -29.766 5.66 1 61.66 353 GLU B C 1
ATOM 7930 O O . GLU B 1 353 ? -17.594 -30.969 5.797 1 61.66 353 GLU B O 1
ATOM 7935 N N . GLY B 1 354 ? -18.188 -28.859 5.77 1 61.91 354 GLY B N 1
ATOM 7936 C CA . GLY B 1 354 ? -19.609 -29.156 5.793 1 61.91 354 GLY B CA 1
ATOM 7937 C C . GLY B 1 354 ? -20.094 -29.609 7.156 1 61.91 354 GLY B C 1
ATOM 7938 O O . GLY B 1 354 ? -21.312 -29.656 7.402 1 61.91 354 GLY B O 1
ATOM 7939 N N . ASP B 1 355 ? -19.188 -29.969 8.094 1 65.25 355 ASP B N 1
ATOM 7940 C CA . ASP B 1 355 ? -19.656 -30.516 9.375 1 65.25 355 ASP B CA 1
ATOM 7941 C C . ASP B 1 355 ? -19.828 -29.391 10.406 1 65.25 355 ASP B C 1
ATOM 7943 O O . ASP B 1 355 ? -19.062 -28.422 10.414 1 65.25 355 ASP B O 1
ATOM 7947 N N . GLY B 1 356 ? -20.922 -29.547 11.125 1 78 356 GLY B N 1
ATOM 7948 C CA . GLY B 1 356 ? -21.125 -28.656 12.258 1 78 356 GLY B CA 1
ATOM 7949 C C . GLY B 1 356 ? -21.641 -27.281 11.852 1 78 356 GLY B C 1
ATOM 7950 O O . GLY B 1 356 ? -21.359 -26.281 12.508 1 78 356 GLY B O 1
ATOM 7951 N N . LEU B 1 357 ? -22.344 -27.219 10.742 1 86.81 357 LEU B N 1
ATOM 7952 C CA . LEU B 1 357 ? -22.781 -25.922 10.242 1 86.81 357 LEU B CA 1
ATOM 7953 C C . LEU B 1 357 ? -24.188 -25.594 10.734 1 86.81 357 LEU B C 1
ATOM 7955 O O . LEU B 1 357 ? -24.719 -24.516 10.445 1 86.81 357 LEU B O 1
ATOM 7959 N N . TRP B 1 358 ? -24.734 -26.469 11.539 1 88.44 358 TRP B N 1
ATOM 7960 C CA . TRP B 1 358 ? -26.109 -26.312 11.977 1 88.44 358 TRP B CA 1
ATOM 7961 C C . TRP B 1 358 ? -26.297 -25.016 12.766 1 88.44 358 TRP B C 1
ATOM 7963 O O . TRP B 1 358 ? -27.234 -24.266 12.523 1 88.44 358 TRP B O 1
ATOM 7973 N N . PRO B 1 359 ? -25.375 -24.703 13.688 1 86.5 359 PRO B N 1
ATOM 7974 C CA . PRO B 1 359 ? -25.562 -23.453 14.43 1 86.5 359 PRO B CA 1
ATOM 7975 C C . PRO B 1 359 ? -25.5 -22.219 13.531 1 86.5 359 PRO B C 1
ATOM 7977 O O . PRO B 1 359 ? -26.219 -21.25 13.766 1 86.5 359 PRO B O 1
ATOM 7980 N N . MET B 1 360 ? -24.672 -22.328 12.578 1 87.25 360 MET B N 1
ATOM 7981 C CA . MET B 1 360 ? -24.562 -21.203 11.641 1 87.25 360 MET B CA 1
ATOM 7982 C C . MET B 1 360 ? -25.891 -21 10.891 1 87.25 360 MET B C 1
ATOM 7984 O O . MET B 1 360 ? -26.375 -19.875 10.797 1 87.25 360 MET B O 1
ATOM 7988 N N . ALA B 1 361 ? -26.438 -22.062 10.43 1 90.38 361 ALA B N 1
ATOM 7989 C CA . ALA B 1 361 ? -27.688 -22.016 9.68 1 90.38 361 ALA B CA 1
ATOM 7990 C C . ALA B 1 361 ? -28.844 -21.547 10.57 1 90.38 361 ALA B C 1
ATOM 7992 O O . ALA B 1 361 ? -29.641 -20.703 10.172 1 90.38 361 ALA B O 1
ATOM 7993 N N . ALA B 1 362 ? -28.875 -22.094 11.734 1 89.81 362 ALA B N 1
ATOM 7994 C CA . ALA B 1 362 ? -29.922 -21.703 12.68 1 89.81 362 ALA B CA 1
ATOM 7995 C C . ALA B 1 362 ? -29.859 -20.203 12.992 1 89.81 362 ALA B C 1
ATOM 7997 O O . ALA B 1 362 ? -30.891 -19.547 13.117 1 89.81 362 ALA B O 1
ATOM 7998 N N . GLY B 1 363 ? -28.641 -19.812 13.148 1 85.88 363 GLY B N 1
ATOM 7999 C CA . GLY B 1 363 ? -28.453 -18.391 13.398 1 85.88 363 GLY B CA 1
ATOM 8000 C C . GLY B 1 363 ? -28.953 -17.516 12.266 1 85.88 363 GLY B C 1
ATOM 8001 O O . GLY B 1 363 ? -29.594 -16.484 12.5 1 85.88 363 GLY B O 1
ATOM 8002 N N . LEU B 1 364 ? -28.703 -17.891 11.094 1 87.06 364 LEU B N 1
ATOM 8003 C CA . LEU B 1 364 ? -29.125 -17.125 9.922 1 87.06 364 LEU B CA 1
ATOM 8004 C C . LEU B 1 364 ? -30.641 -17.125 9.797 1 87.06 364 LEU B C 1
ATOM 8006 O O . LEU B 1 364 ? -31.25 -16.078 9.5 1 87.06 364 LEU B O 1
ATOM 8010 N N . VAL B 1 365 ? -31.219 -18.234 10.039 1 90.25 365 VAL B N 1
ATOM 8011 C CA . VAL B 1 365 ? -32.688 -18.375 9.977 1 90.25 365 VAL B CA 1
ATOM 8012 C C . VAL B 1 365 ? -33.312 -17.453 11.008 1 90.25 365 VAL B C 1
ATOM 8014 O O . VAL B 1 365 ? -34.281 -16.734 10.695 1 90.25 365 VAL B O 1
ATOM 8017 N N . ARG B 1 366 ? -32.812 -17.438 12.164 1 87.25 366 ARG B N 1
ATOM 8018 C CA . ARG B 1 366 ? -33.312 -16.562 13.219 1 87.25 366 ARG B CA 1
ATOM 8019 C C . ARG B 1 366 ? -33.188 -15.102 12.82 1 87.25 366 ARG B C 1
ATOM 8021 O O . ARG B 1 366 ? -34.094 -14.305 13.086 1 87.25 366 ARG B O 1
ATOM 8028 N N . ARG B 1 367 ? -32.094 -14.797 12.25 1 83.5 367 ARG B N 1
ATOM 8029 C CA . ARG B 1 367 ? -31.859 -13.422 11.836 1 83.5 367 ARG B CA 1
ATOM 8030 C C . ARG B 1 367 ? -32.906 -12.969 10.805 1 83.5 367 ARG B C 1
ATOM 8032 O O . ARG B 1 367 ? -33.406 -11.852 10.883 1 83.5 367 ARG B O 1
ATOM 8039 N N . TYR B 1 368 ? -33.219 -13.805 9.812 1 85.69 368 TYR B N 1
ATOM 8040 C CA . TYR B 1 368 ? -34.219 -13.484 8.812 1 85.69 368 TYR B CA 1
ATOM 8041 C C . TYR B 1 368 ? -35.594 -13.273 9.469 1 85.69 368 TYR B C 1
ATOM 8043 O O . TYR B 1 368 ? -36.281 -12.32 9.141 1 85.69 368 TYR B O 1
ATOM 8051 N N . ARG B 1 369 ? -35.844 -14.109 10.359 1 86 369 ARG B N 1
ATOM 8052 C CA . ARG B 1 369 ? -37.125 -14.016 11.062 1 86 369 ARG B CA 1
ATOM 8053 C C . ARG B 1 369 ? -37.219 -12.727 11.867 1 86 369 ARG B C 1
ATOM 8055 O O . ARG B 1 369 ? -38.219 -12.008 11.781 1 86 369 ARG B O 1
ATOM 8062 N N . ALA B 1 370 ? -36.188 -12.477 12.555 1 82.44 370 ALA B N 1
ATOM 8063 C CA . ALA B 1 370 ? -36.156 -11.289 13.406 1 82.44 370 ALA B CA 1
ATOM 8064 C C . ALA B 1 370 ? -36.219 -10.016 12.578 1 82.44 370 ALA B C 1
ATOM 8066 O O . ALA B 1 370 ? -36.812 -9.016 13.008 1 82.44 370 ALA B O 1
ATOM 8067 N N . ALA B 1 371 ? -35.719 -10.047 11.43 1 78.5 371 ALA B N 1
ATOM 8068 C CA . ALA B 1 371 ? -35.688 -8.875 10.562 1 78.5 371 ALA B CA 1
ATOM 8069 C C . ALA B 1 371 ? -36.969 -8.758 9.75 1 78.5 371 ALA B C 1
ATOM 8071 O O . ALA B 1 371 ? -37.219 -7.75 9.086 1 78.5 371 ALA B O 1
ATOM 8072 N N . GLY B 1 372 ? -37.719 -9.727 9.734 1 81.44 372 GLY B N 1
ATOM 8073 C CA . GLY B 1 372 ? -38.938 -9.734 8.969 1 81.44 372 GLY B CA 1
ATOM 8074 C C . GLY B 1 372 ? -38.719 -9.867 7.473 1 81.44 372 GLY B C 1
ATOM 8075 O O . GLY B 1 372 ? -39.469 -9.328 6.672 1 81.44 372 GLY B O 1
ATOM 8076 N N . LYS B 1 373 ? -37.656 -10.43 7.125 1 83.06 373 LYS B N 1
ATOM 8077 C CA . LYS B 1 373 ? -37.344 -10.633 5.711 1 83.06 373 LYS B CA 1
ATOM 8078 C C . LYS B 1 373 ? -37.844 -11.992 5.23 1 83.06 373 LYS B C 1
ATOM 8080 O O . LYS B 1 373 ? -37.812 -12.969 5.977 1 83.06 373 LYS B O 1
ATOM 8085 N N . ALA B 1 374 ? -38.219 -11.992 4.008 1 87.69 374 ALA B N 1
ATOM 8086 C CA . ALA B 1 374 ? -38.688 -13.242 3.424 1 87.69 374 ALA B CA 1
ATOM 8087 C C . ALA B 1 374 ? -37.531 -14.211 3.213 1 87.69 374 ALA B C 1
ATOM 8089 O O . ALA B 1 374 ? -36.438 -13.797 2.809 1 87.69 374 ALA B O 1
ATOM 8090 N N . PRO B 1 375 ? -37.719 -15.484 3.559 1 90.56 375 PRO B N 1
ATOM 8091 C CA . PRO B 1 375 ? -36.688 -16.484 3.301 1 90.56 375 PRO B CA 1
ATOM 8092 C C . PRO B 1 375 ? -36.344 -16.609 1.818 1 90.56 375 PRO B C 1
ATOM 8094 O O . PRO B 1 375 ? -37.188 -16.297 0.96 1 90.56 375 PRO B O 1
ATOM 8097 N N . PRO B 1 376 ? -35.156 -17 1.58 1 90.31 376 PRO B N 1
ATOM 8098 C CA . PRO B 1 376 ? -34.812 -17.25 0.178 1 90.31 376 PRO B CA 1
ATOM 8099 C C . PRO B 1 376 ? -35.594 -18.406 -0.425 1 90.31 376 PRO B C 1
ATOM 8101 O O . PRO B 1 376 ? -35.906 -19.375 0.279 1 90.31 376 PRO B O 1
ATOM 8104 N N . ARG B 1 377 ? -35.75 -18.281 -1.706 1 90.94 377 ARG B N 1
ATOM 8105 C CA . ARG B 1 377 ? -36.5 -19.328 -2.414 1 90.94 377 ARG B CA 1
ATOM 8106 C C . ARG B 1 377 ? -35.562 -20.406 -2.934 1 90.94 377 ARG B C 1
ATOM 8108 O O . ARG B 1 377 ? -35.969 -21.562 -3.102 1 90.94 377 ARG B O 1
ATOM 8115 N N . VAL B 1 378 ? -34.375 -19.984 -3.164 1 92.88 378 VAL B N 1
ATOM 8116 C CA . VAL B 1 378 ? -33.438 -20.938 -3.734 1 92.88 378 VAL B CA 1
ATOM 8117 C C . VAL B 1 378 ? -32.094 -20.812 -3.016 1 92.88 378 VAL B C 1
ATOM 8119 O O . VAL B 1 378 ? -31.656 -19.703 -2.666 1 92.88 378 VAL B O 1
ATOM 8122 N N . LEU B 1 379 ? -31.469 -21.953 -2.73 1 93.19 379 LEU B N 1
ATOM 8123 C CA . LEU B 1 379 ? -30.109 -22.031 -2.189 1 93.19 379 LEU B CA 1
ATOM 8124 C C . LEU B 1 379 ? -29.203 -22.859 -3.104 1 93.19 379 LEU B C 1
ATOM 8126 O O . LEU B 1 379 ? -29.422 -24.062 -3.279 1 93.19 379 LEU B O 1
ATOM 8130 N N . TYR B 1 380 ? -28.312 -22.219 -3.73 1 93.25 380 TYR B N 1
ATOM 8131 C CA . TYR B 1 380 ? -27.328 -22.938 -4.527 1 93.25 380 TYR B CA 1
ATOM 8132 C C . TYR B 1 380 ? -26.188 -23.453 -3.65 1 93.25 380 TYR B C 1
ATOM 8134 O O . TYR B 1 380 ? -25.703 -22.75 -2.768 1 93.25 380 TYR B O 1
ATOM 8142 N N . VAL B 1 381 ? -25.766 -24.719 -3.875 1 91.38 381 VAL B N 1
ATOM 8143 C CA . VAL B 1 381 ? -24.734 -25.344 -3.043 1 91.38 381 VAL B CA 1
ATOM 8144 C C . VAL B 1 381 ? -23.672 -26 -3.928 1 91.38 381 VAL B C 1
ATOM 8146 O O . VAL B 1 381 ? -23.906 -26.203 -5.121 1 91.38 381 VAL B O 1
ATOM 8149 N N . ASP B 1 382 ? -22.562 -26.312 -3.314 1 86.06 382 ASP B N 1
ATOM 8150 C CA . ASP B 1 382 ? -21.5 -26.984 -4.043 1 86.06 382 ASP B CA 1
ATOM 8151 C C . ASP B 1 382 ? -21.625 -28.5 -3.9 1 86.06 382 ASP B C 1
ATOM 8153 O O . ASP B 1 382 ? -21.062 -29.25 -4.703 1 86.06 382 ASP B O 1
ATOM 8157 N N . ARG B 1 383 ? -22.359 -28.844 -2.852 1 83.69 383 ARG B N 1
ATOM 8158 C CA . ARG B 1 383 ? -22.547 -30.25 -2.557 1 83.69 383 ARG B CA 1
ATOM 8159 C C . ARG B 1 383 ? -23.797 -30.484 -1.715 1 83.69 383 ARG B C 1
ATOM 8161 O O . ARG B 1 383 ? -24.484 -29.531 -1.331 1 83.69 383 ARG B O 1
ATOM 8168 N N . ASP B 1 384 ? -24.219 -31.734 -1.479 1 83.56 384 ASP B N 1
ATOM 8169 C CA . ASP B 1 384 ? -25.297 -32.156 -0.603 1 83.56 384 ASP B CA 1
ATOM 8170 C C . ASP B 1 384 ? -26.641 -31.641 -1.099 1 83.56 384 ASP B C 1
ATOM 8172 O O . ASP B 1 384 ? -27.438 -31.125 -0.315 1 83.56 384 ASP B O 1
ATOM 8176 N N . CYS B 1 385 ? -26.781 -31.688 -2.422 1 89.31 385 CYS B N 1
ATOM 8177 C CA . CYS B 1 385 ? -27.984 -31.156 -3.07 1 89.31 385 CYS B CA 1
ATOM 8178 C C . CYS B 1 385 ? -29.062 -32.219 -3.18 1 89.31 385 CYS B C 1
ATOM 8180 O O . CYS B 1 385 ? -30.25 -31.875 -3.316 1 89.31 385 CYS B O 1
ATOM 8182 N N . CYS B 1 386 ? -28.703 -33.438 -3.205 1 87.44 386 CYS B N 1
ATOM 8183 C CA . CYS B 1 386 ? -29.641 -34.5 -3.555 1 87.44 386 CYS B CA 1
ATOM 8184 C C . CYS B 1 386 ? -30.516 -34.875 -2.365 1 87.44 386 CYS B C 1
ATOM 8186 O O . CYS B 1 386 ? -30.109 -34.719 -1.213 1 87.44 386 CYS B O 1
ATOM 8188 N N . SER B 1 387 ? -31.797 -35.125 -2.777 1 80.44 387 SER B N 1
ATOM 8189 C CA . SER B 1 387 ? -32.719 -35.656 -1.79 1 80.44 387 SER B CA 1
ATOM 8190 C C . SER B 1 387 ? -33.25 -37.031 -2.211 1 80.44 387 SER B C 1
ATOM 8192 O O . SER B 1 387 ? -33.656 -37.219 -3.354 1 80.44 387 SER B O 1
ATOM 8194 N N . ILE B 1 388 ? -32.906 -38.125 -1.579 1 62.38 388 ILE B N 1
ATOM 8195 C CA . ILE B 1 388 ? -33.469 -39.438 -1.896 1 62.38 388 ILE B CA 1
ATOM 8196 C C . ILE B 1 388 ? -34.938 -39.5 -1.462 1 62.38 388 ILE B C 1
ATOM 8198 O O . ILE B 1 388 ? -35.812 -39.906 -2.248 1 62.38 388 ILE B O 1
ATOM 8202 N N . VAL B 1 389 ? -35.156 -39.219 -0.216 1 67.38 389 VAL B N 1
ATOM 8203 C CA . VAL B 1 389 ? -36.5 -39.219 0.348 1 67.38 389 VAL B CA 1
ATOM 8204 C C . VAL B 1 389 ? -36.75 -37.875 1.066 1 67.38 389 VAL B C 1
ATOM 8206 O O . VAL B 1 389 ? -35.969 -37.469 1.937 1 67.38 389 VAL B O 1
ATOM 8209 N N . GLY B 1 390 ? -37.688 -37 0.57 1 74.12 390 GLY B N 1
ATOM 8210 C CA . GLY B 1 390 ? -38.031 -35.781 1.269 1 74.12 390 GLY B CA 1
ATOM 8211 C C . GLY B 1 390 ? -37.094 -34.625 0.981 1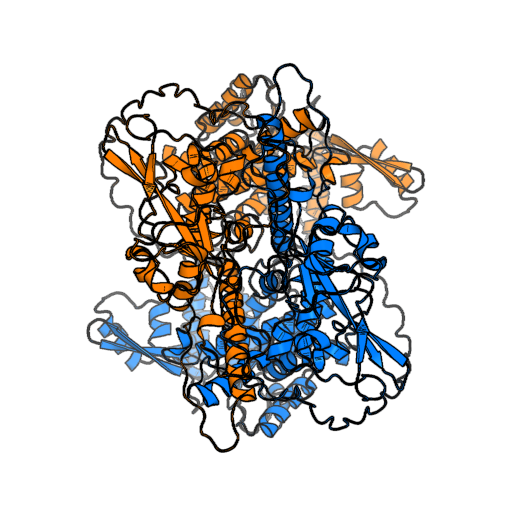 74.12 390 GLY B C 1
ATOM 8212 O O . GLY B 1 390 ? -36.781 -34.344 -0.178 1 74.12 390 GLY B O 1
ATOM 8213 N N . ARG B 1 391 ? -36.656 -34 2.119 1 82.12 391 ARG B N 1
ATOM 8214 C CA . ARG B 1 391 ? -35.781 -32.844 2.014 1 82.12 391 ARG B CA 1
ATOM 8215 C C . ARG B 1 391 ? -34.312 -33.25 2.078 1 82.12 391 ARG B C 1
ATOM 8217 O O . ARG B 1 391 ? -33.969 -34.219 2.74 1 82.12 391 ARG B O 1
ATOM 8224 N N . CYS B 1 392 ? -33.469 -32.656 1.338 1 86.5 392 CYS B N 1
ATOM 8225 C CA . CYS B 1 392 ? -32.062 -32.969 1.401 1 86.5 392 CYS B CA 1
ATOM 8226 C C . CYS B 1 392 ? -31.438 -32.438 2.701 1 86.5 392 CYS B C 1
ATOM 8228 O O . CYS B 1 392 ? -32.062 -31.656 3.418 1 86.5 392 CYS B O 1
ATOM 8230 N N . THR B 1 393 ? -30.281 -32.906 3.049 1 82.75 393 THR B N 1
ATOM 8231 C CA . THR B 1 393 ? -29.609 -32.562 4.297 1 82.75 393 THR B CA 1
ATOM 8232 C C . THR B 1 393 ? -29.406 -31.062 4.426 1 82.75 393 THR B C 1
ATOM 8234 O O . THR B 1 393 ? -29.562 -30.5 5.516 1 82.75 393 THR B O 1
ATOM 8237 N N . THR B 1 394 ? -29.094 -30.422 3.359 1 88.56 394 THR B N 1
ATOM 8238 C CA . THR B 1 394 ? -28.875 -28.984 3.375 1 88.56 394 THR B CA 1
ATOM 8239 C C . THR B 1 394 ? -30.188 -28.25 3.676 1 88.56 394 THR B C 1
ATOM 8241 O O . THR B 1 394 ? -30.188 -27.297 4.453 1 88.56 394 THR B O 1
ATOM 8244 N N . ALA B 1 395 ? -31.219 -28.672 3.059 1 89.88 395 ALA B N 1
ATOM 8245 C CA . ALA B 1 395 ? -32.531 -28.062 3.309 1 89.88 395 ALA B CA 1
ATOM 8246 C C . ALA B 1 395 ? -32.938 -28.25 4.766 1 89.88 395 ALA B C 1
ATOM 8248 O O . ALA B 1 395 ? -33.562 -27.375 5.348 1 89.88 395 ALA B O 1
ATOM 8249 N N . GLU B 1 396 ? -32.625 -29.344 5.309 1 88 396 GLU B N 1
ATOM 8250 C CA . GLU B 1 396 ? -32.938 -29.625 6.703 1 88 396 GLU B CA 1
ATOM 8251 C C . GLU B 1 396 ? -32.188 -28.688 7.641 1 88 396 GLU B C 1
ATOM 8253 O O . GLU B 1 396 ? -32.719 -28.297 8.695 1 88 396 GLU B O 1
ATOM 8258 N N . MET B 1 397 ? -31.047 -28.406 7.238 1 88.94 397 MET B N 1
ATOM 8259 C CA . MET B 1 397 ? -30.219 -27.484 8.031 1 88.94 397 MET B CA 1
ATOM 8260 C C . MET B 1 397 ? -30.906 -26.141 8.18 1 88.94 397 MET B C 1
ATOM 8262 O O . MET B 1 397 ? -30.797 -25.484 9.227 1 88.94 397 MET B O 1
ATOM 8266 N N . PHE B 1 398 ? -31.656 -25.766 7.121 1 91.69 398 PHE B N 1
ATOM 8267 C CA . PHE B 1 398 ? -32.438 -24.531 7.148 1 91.69 398 PHE B CA 1
ATOM 8268 C C . PHE B 1 398 ? -33.906 -24.812 7.363 1 91.69 398 PHE B C 1
ATOM 8270 O O . PHE B 1 398 ? -34.781 -24.281 6.648 1 91.69 398 PHE B O 1
ATOM 8277 N N . GLY B 1 399 ? -34.25 -25.516 8.289 1 85.38 399 GLY B N 1
ATOM 8278 C CA . GLY B 1 399 ? -35.531 -26.203 8.516 1 85.38 399 GLY B CA 1
ATOM 8279 C C . GLY B 1 399 ? -36.719 -25.281 8.523 1 85.38 399 GLY B C 1
ATOM 8280 O O . GLY B 1 399 ? -37.844 -25.688 8.188 1 85.38 399 GLY B O 1
ATOM 8281 N N . GLU B 1 400 ? -36.562 -24.031 8.906 1 89.06 400 GLU B N 1
ATOM 8282 C CA . GLU B 1 400 ? -37.719 -23.125 8.992 1 89.06 400 GLU B CA 1
ATOM 8283 C C . GLU B 1 400 ? -38.031 -22.516 7.625 1 89.06 400 GLU B C 1
ATOM 8285 O O . GLU B 1 400 ? -39.094 -21.906 7.449 1 89.06 400 GLU B O 1
ATOM 8290 N N . TRP B 1 401 ? -37.188 -22.703 6.688 1 91.62 401 TRP B N 1
ATOM 8291 C CA . TRP B 1 401 ? -37.438 -22.219 5.328 1 91.62 401 TRP B CA 1
ATOM 8292 C C . TRP B 1 401 ? -38.156 -23.281 4.508 1 91.62 401 TRP B C 1
ATOM 8294 O O . TRP B 1 401 ? -37.562 -23.938 3.66 1 91.62 401 TRP B O 1
ATOM 8304 N N . ASP B 1 402 ? -39.406 -23.281 4.625 1 87.06 402 ASP B N 1
ATOM 8305 C CA . ASP B 1 402 ? -40.25 -24.375 4.133 1 87.06 402 ASP B CA 1
ATOM 8306 C C . ASP B 1 402 ? -40.25 -24.422 2.607 1 87.06 402 ASP B C 1
ATOM 8308 O O . ASP B 1 402 ? -40.312 -25.5 2.014 1 87.06 402 ASP B O 1
ATOM 8312 N N . GLN B 1 403 ? -40.125 -23.328 1.964 1 86.06 403 GLN B N 1
ATOM 8313 C CA . GLN B 1 403 ? -40.219 -23.281 0.51 1 86.06 403 GLN B CA 1
ATOM 8314 C C . GLN B 1 403 ? -38.844 -23.25 -0.148 1 86.06 403 GLN B C 1
ATOM 8316 O O . GLN B 1 403 ? -38.75 -23 -1.351 1 86.06 403 GLN B O 1
ATOM 8321 N N . LEU B 1 404 ? -37.875 -23.578 0.652 1 91.44 404 LEU B N 1
ATOM 8322 C CA . LEU B 1 404 ? -36.5 -23.484 0.152 1 91.44 404 LEU B CA 1
ATOM 8323 C C . LEU B 1 404 ? -36.188 -24.641 -0.804 1 91.44 404 LEU B C 1
ATOM 8325 O O . LEU B 1 404 ? -36.406 -25.797 -0.468 1 91.44 404 LEU B O 1
ATOM 8329 N N . VAL B 1 405 ? -35.75 -24.297 -2.033 1 90.44 405 VAL B N 1
ATOM 8330 C CA . VAL B 1 405 ? -35.312 -25.281 -3.006 1 90.44 405 VAL B CA 1
ATOM 8331 C C . VAL B 1 405 ? -33.781 -25.25 -3.076 1 90.44 405 VAL B C 1
ATOM 8333 O O . VAL B 1 405 ? -33.188 -24.203 -3.271 1 90.44 405 VAL B O 1
ATOM 8336 N N . VAL B 1 406 ? -33.188 -26.406 -2.854 1 92.5 406 VAL B N 1
ATOM 8337 C CA . VAL B 1 406 ? -31.75 -26.5 -2.904 1 92.5 406 VAL B CA 1
ATOM 8338 C C . VAL B 1 406 ? -31.312 -26.953 -4.293 1 92.5 406 VAL B C 1
ATOM 8340 O O . VAL B 1 406 ? -31.859 -27.906 -4.844 1 92.5 406 VAL B O 1
ATOM 8343 N N . ARG B 1 407 ? -30.391 -26.234 -4.902 1 93.31 407 ARG B N 1
ATOM 8344 C CA . ARG B 1 407 ? -29.859 -26.547 -6.223 1 93.31 407 ARG B CA 1
ATOM 8345 C C . ARG B 1 407 ? -28.344 -26.656 -6.195 1 93.31 407 ARG B C 1
ATOM 8347 O O . ARG B 1 407 ? -27.688 -25.969 -5.402 1 93.31 407 ARG B O 1
ATOM 8354 N N . LEU B 1 408 ? -27.828 -27.469 -7.027 1 93.5 408 LEU B N 1
ATOM 8355 C CA . LEU B 1 408 ? -26.391 -27.562 -7.211 1 93.5 408 LEU B CA 1
ATOM 8356 C C . LEU B 1 408 ? -25.891 -26.516 -8.188 1 93.5 408 LEU B C 1
ATOM 8358 O O . LEU B 1 408 ? -26.516 -26.281 -9.227 1 93.5 408 LEU B O 1
ATOM 8362 N N . ASP B 1 409 ? -24.828 -25.875 -7.773 1 92.25 409 ASP B N 1
ATOM 8363 C CA . ASP B 1 409 ? -24.188 -24.953 -8.703 1 92.25 409 ASP B CA 1
ATOM 8364 C C . ASP B 1 409 ? -23.641 -25.688 -9.922 1 92.25 409 ASP B C 1
ATOM 8366 O O . ASP B 1 409 ? -22.828 -26.594 -9.789 1 92.25 409 ASP B O 1
ATOM 8370 N N . ILE B 1 410 ? -23.984 -25.281 -11.016 1 92.69 410 ILE B N 1
ATOM 8371 C CA . ILE B 1 410 ? -23.703 -25.969 -12.266 1 92.69 410 ILE B CA 1
ATOM 8372 C C . ILE B 1 410 ? -22.188 -25.969 -12.516 1 92.69 410 ILE B C 1
ATOM 8374 O O . ILE B 1 410 ? -21.656 -26.938 -13.047 1 92.69 410 ILE B O 1
ATOM 8378 N N . LEU B 1 411 ? -21.578 -24.953 -12.133 1 88.5 411 LEU B N 1
ATOM 8379 C CA . LEU B 1 411 ? -20.125 -24.891 -12.344 1 88.5 411 LEU B CA 1
ATOM 8380 C C . LEU B 1 411 ? -19.422 -26.016 -11.594 1 88.5 411 LEU B C 1
ATOM 8382 O O . LEU B 1 411 ? -18.406 -26.531 -12.062 1 88.5 411 LEU B O 1
ATOM 8386 N N . HIS B 1 412 ? -19.906 -26.344 -10.469 1 88.19 412 HIS B N 1
ATOM 8387 C CA . HIS B 1 412 ? -19.297 -27.422 -9.695 1 88.19 412 HIS B CA 1
ATOM 8388 C C . HIS B 1 412 ? -19.5 -28.766 -10.375 1 88.19 412 HIS B C 1
ATOM 8390 O O . HIS B 1 412 ? -18.609 -29.625 -10.352 1 88.19 412 HIS B O 1
ATOM 8396 N N . LEU B 1 413 ? -20.656 -28.969 -10.922 1 92.38 413 LEU B N 1
ATOM 8397 C CA . LEU B 1 413 ? -20.875 -30.188 -11.695 1 92.38 413 LEU B CA 1
ATOM 8398 C C . LEU B 1 413 ? -19.922 -30.266 -12.875 1 92.38 413 LEU B C 1
ATOM 8400 O O . LEU B 1 413 ? -19.281 -31.312 -13.102 1 92.38 413 LEU B O 1
ATOM 8404 N N . MET B 1 414 ? -19.812 -29.188 -13.539 1 92.56 414 MET B N 1
ATOM 8405 C CA . MET B 1 414 ? -18.922 -29.141 -14.703 1 92.56 414 MET B CA 1
ATOM 8406 C C . MET B 1 414 ? -17.484 -29.406 -14.305 1 92.56 414 MET B C 1
ATOM 8408 O O . MET B 1 414 ? -16.75 -30.094 -15.023 1 92.56 414 MET B O 1
ATOM 8412 N N . ARG B 1 415 ? -17.109 -28.891 -13.172 1 88.12 415 ARG B N 1
ATOM 8413 C CA . ARG B 1 415 ? -15.75 -29.109 -12.688 1 88.12 415 ARG B CA 1
ATOM 8414 C C . ARG B 1 415 ? -15.516 -30.594 -12.375 1 88.12 415 ARG B C 1
ATOM 8416 O O . ARG B 1 415 ? -14.414 -31.094 -12.562 1 88.12 415 ARG B O 1
ATOM 8423 N N . ARG B 1 416 ? -16.516 -31.266 -11.938 1 89.06 416 ARG B N 1
ATOM 8424 C CA . ARG B 1 416 ? -16.391 -32.688 -11.664 1 89.06 416 ARG B CA 1
ATOM 8425 C C . ARG B 1 416 ? -16.156 -33.469 -12.953 1 89.06 416 ARG B C 1
ATOM 8427 O O . ARG B 1 416 ? -15.352 -34.406 -12.969 1 89.06 416 ARG B O 1
ATOM 8434 N N . PHE B 1 417 ? -16.797 -33.062 -13.992 1 92.94 417 PHE B N 1
ATOM 8435 C CA . PHE B 1 417 ? -16.547 -33.688 -15.289 1 92.94 417 PHE B CA 1
ATOM 8436 C C . PHE B 1 417 ? -15.141 -33.344 -15.789 1 92.94 417 PHE B C 1
ATOM 8438 O O . PHE B 1 417 ? -14.492 -34.188 -16.406 1 92.94 417 PHE B O 1
ATOM 8445 N N . ALA B 1 418 ? -14.758 -32.156 -15.477 1 89.75 418 ALA B N 1
ATOM 8446 C CA . ALA B 1 418 ? -13.43 -31.703 -15.906 1 89.75 418 ALA B CA 1
ATOM 8447 C C . ALA B 1 418 ? -12.344 -32.594 -15.32 1 89.75 418 ALA B C 1
ATOM 8449 O O . ALA B 1 418 ? -11.289 -32.812 -15.938 1 89.75 418 ALA B O 1
ATOM 8450 N N . ARG B 1 419 ? -12.562 -33.125 -14.172 1 85.38 419 ARG B N 1
ATOM 8451 C CA . ARG B 1 419 ? -11.602 -34 -13.516 1 85.38 419 ARG B CA 1
ATOM 8452 C C . ARG B 1 419 ? -11.422 -35.281 -14.297 1 85.38 419 ARG B C 1
ATOM 8454 O O . ARG B 1 419 ? -10.414 -36 -14.133 1 85.38 419 ARG B O 1
ATOM 8461 N N . GLY B 1 420 ? -12.391 -35.594 -15.078 1 88.12 420 GLY B N 1
ATOM 8462 C CA . GLY B 1 420 ? -12.328 -36.812 -15.875 1 88.12 420 GLY B CA 1
ATOM 8463 C C . GLY B 1 420 ? -11.523 -36.656 -17.156 1 88.12 420 GLY B C 1
ATOM 8464 O O . GLY B 1 420 ? -11.305 -37.625 -17.875 1 88.12 420 GLY B O 1
ATOM 8465 N N . VAL B 1 421 ? -11.094 -35.438 -17.344 1 87.94 421 VAL B N 1
ATOM 8466 C CA . VAL B 1 421 ? -10.211 -35.125 -18.469 1 87.94 421 VAL B CA 1
ATOM 8467 C C . VAL B 1 421 ? -8.758 -35.281 -18.016 1 87.94 421 VAL B C 1
ATOM 8469 O O . VAL B 1 421 ? -8.43 -35.062 -16.859 1 87.94 421 VAL B O 1
ATOM 8472 N N . THR B 1 422 ? -7.938 -35.656 -18.922 1 77.75 422 THR B N 1
ATOM 8473 C CA . THR B 1 422 ? -6.551 -35.969 -18.609 1 77.75 422 THR B CA 1
ATOM 8474 C C . THR B 1 422 ? -5.824 -34.719 -18.078 1 77.75 422 THR B C 1
ATOM 8476 O O . THR B 1 422 ? -5.07 -34.812 -17.109 1 77.75 422 THR B O 1
ATOM 8479 N N . THR B 1 423 ? -5.984 -33.688 -18.75 1 73.12 423 THR B N 1
ATOM 8480 C CA . THR B 1 423 ? -5.387 -32.438 -18.297 1 73.12 423 THR B CA 1
ATOM 8481 C C . THR B 1 423 ? -6.195 -31.234 -18.797 1 73.12 423 THR B C 1
ATOM 8483 O O . THR B 1 423 ? -6.82 -31.281 -19.859 1 73.12 423 THR B O 1
ATOM 8486 N N . ASP B 1 424 ? -6.109 -30.281 -17.922 1 77.12 424 ASP B N 1
ATOM 8487 C CA . ASP B 1 424 ? -6.832 -29.078 -18.312 1 77.12 424 ASP B CA 1
ATOM 8488 C C . ASP B 1 424 ? -6.078 -28.297 -19.391 1 77.12 424 ASP B C 1
ATOM 8490 O O . ASP B 1 424 ? -6.613 -27.359 -19.984 1 77.12 424 ASP B O 1
ATOM 8494 N N . SER B 1 425 ? -4.914 -28.766 -19.719 1 69.88 425 SER B N 1
ATOM 8495 C CA . SER B 1 425 ? -4.113 -28.156 -20.781 1 69.88 425 SER B CA 1
ATOM 8496 C C . SER B 1 425 ? -4.309 -28.875 -22.109 1 69.88 425 SER B C 1
ATOM 8498 O O . SER B 1 425 ? -3.74 -28.469 -23.125 1 69.88 425 SER B O 1
ATOM 8500 N N . HIS B 1 426 ? -5.09 -29.891 -22.125 1 77.62 426 HIS B N 1
ATOM 8501 C CA . HIS B 1 426 ? -5.367 -30.641 -23.344 1 77.62 426 HIS B CA 1
ATOM 8502 C C . HIS B 1 426 ? -6.008 -29.75 -24.406 1 77.62 426 HIS B C 1
ATOM 8504 O O . HIS B 1 426 ? -6.871 -28.922 -24.078 1 77.62 426 HIS B O 1
ATOM 8510 N N . LEU B 1 427 ? -5.664 -29.859 -25.594 1 75.62 427 LEU B N 1
ATOM 8511 C CA . LEU B 1 427 ? -6.102 -29 -26.688 1 75.62 427 LEU B CA 1
ATOM 8512 C C . LEU B 1 427 ? -7.621 -29.031 -26.828 1 75.62 427 LEU B C 1
ATOM 8514 O O . LEU B 1 427 ? -8.234 -28.047 -27.25 1 75.62 427 LEU B O 1
ATOM 8518 N N . LEU B 1 428 ? -8.141 -30.203 -26.516 1 86.69 428 LEU B N 1
ATOM 8519 C CA . LEU B 1 428 ? -9.578 -30.375 -26.719 1 86.69 428 LEU B CA 1
ATOM 8520 C C . LEU B 1 428 ? -10.344 -30.078 -25.438 1 86.69 428 LEU B C 1
ATOM 8522 O O . LEU B 1 428 ? -11.57 -30.219 -25.391 1 86.69 428 LEU B O 1
ATOM 8526 N N . TYR B 1 429 ? -9.672 -29.703 -24.438 1 90.25 429 TYR B N 1
ATOM 8527 C CA . TYR B 1 429 ? -10.305 -29.406 -23.156 1 90.25 429 TYR B CA 1
ATOM 8528 C C . TYR B 1 429 ? -11.367 -28.328 -23.297 1 90.25 429 TYR B C 1
ATOM 8530 O O . TYR B 1 429 ? -12.5 -28.484 -22.828 1 90.25 429 TYR B O 1
ATOM 8538 N N . GLY B 1 430 ? -11.039 -27.266 -23.984 1 88 430 GLY B N 1
ATOM 8539 C CA . GLY B 1 430 ? -11.969 -26.172 -24.188 1 88 430 GLY B CA 1
ATOM 8540 C C . GLY B 1 430 ? -13.219 -26.594 -24.953 1 88 430 GLY B C 1
ATOM 8541 O O . GLY B 1 430 ? -14.328 -26.188 -24.578 1 88 430 GLY B O 1
ATOM 8542 N N . VAL B 1 431 ? -12.992 -27.344 -25.906 1 87.81 431 VAL B N 1
ATOM 8543 C CA . VAL B 1 431 ? -14.109 -27.828 -26.719 1 87.81 431 VAL B CA 1
ATOM 8544 C C . VAL B 1 431 ? -15.023 -28.703 -25.875 1 87.81 431 VAL B C 1
ATOM 8546 O O . VAL B 1 431 ? -16.25 -28.578 -25.922 1 87.81 431 VAL B O 1
ATOM 8549 N N . PHE B 1 432 ? -14.422 -29.594 -25.141 1 94.31 432 PHE B N 1
ATOM 8550 C CA . PHE B 1 432 ? -15.18 -30.484 -24.266 1 94.31 432 PHE B CA 1
ATOM 8551 C C . PHE B 1 432 ? -16.031 -29.688 -23.281 1 94.31 432 PHE B C 1
ATOM 8553 O O . PHE B 1 432 ? -17.234 -29.953 -23.141 1 94.31 432 PHE B O 1
ATOM 8560 N N . MET B 1 433 ? -15.445 -28.703 -22.688 1 93.5 433 MET B N 1
ATOM 8561 C CA . MET B 1 433 ? -16.156 -27.906 -21.688 1 93.5 433 MET B CA 1
ATOM 8562 C C . MET B 1 433 ? -17.25 -27.062 -22.344 1 93.5 433 MET B C 1
ATOM 8564 O O . MET B 1 433 ? -18.328 -26.891 -21.75 1 93.5 433 MET B O 1
ATOM 8568 N N . SER B 1 434 ? -16.984 -26.547 -23.5 1 90.06 434 SER B N 1
ATOM 8569 C CA . SER B 1 434 ? -17.984 -25.781 -24.219 1 90.06 434 SER B CA 1
ATOM 8570 C C . SER B 1 434 ? -19.188 -26.641 -24.562 1 90.06 434 SER B C 1
ATOM 8572 O O . SER B 1 434 ? -20.328 -26.203 -24.422 1 90.06 434 SER B O 1
ATOM 8574 N N . ARG B 1 435 ? -18.891 -27.797 -24.953 1 93.69 435 ARG B N 1
ATOM 8575 C CA . ARG B 1 435 ? -19.969 -28.703 -25.312 1 93.69 435 ARG B CA 1
ATOM 8576 C C . ARG B 1 435 ? -20.734 -29.156 -24.078 1 93.69 435 ARG B C 1
ATOM 8578 O O . ARG B 1 435 ? -21.938 -29.375 -24.141 1 93.69 435 ARG B O 1
ATOM 8585 N N . LEU B 1 436 ? -19.969 -29.344 -23.031 1 95.62 436 LEU B N 1
ATOM 8586 C CA . LEU B 1 436 ? -20.641 -29.672 -21.766 1 95.62 436 LEU B CA 1
ATOM 8587 C C . LEU B 1 436 ? -21.578 -28.562 -21.344 1 95.62 436 LEU B C 1
ATOM 8589 O O . LEU B 1 436 ? -22.719 -28.812 -20.938 1 95.62 436 LEU B O 1
ATOM 8593 N N . SER B 1 437 ? -21.172 -27.359 -21.438 1 94.38 437 SER B N 1
ATOM 8594 C CA . SER B 1 437 ? -22 -26.188 -21.141 1 94.38 437 SER B CA 1
ATOM 8595 C C . SER B 1 437 ? -23.219 -26.141 -22.047 1 94.38 437 SER B C 1
ATOM 8597 O O . SER B 1 437 ? -24.328 -25.859 -21.578 1 94.38 437 SER B O 1
ATOM 8599 N N . PHE B 1 438 ? -23 -26.438 -23.25 1 93.62 438 PHE B N 1
ATOM 8600 C CA . PHE B 1 438 ? -24.094 -26.469 -24.219 1 93.62 438 PHE B CA 1
ATOM 8601 C C . PHE B 1 438 ? -25.109 -27.531 -23.859 1 93.62 438 PHE B C 1
ATOM 8603 O O . PHE B 1 438 ? -26.312 -27.344 -24.062 1 93.62 438 PHE B O 1
ATOM 8610 N N . ALA B 1 439 ? -24.578 -28.594 -23.391 1 96.81 439 ALA B N 1
ATOM 8611 C CA . ALA B 1 439 ? -25.469 -29.688 -23.016 1 96.81 439 ALA B CA 1
ATOM 8612 C C . ALA B 1 439 ? -26.375 -29.297 -21.859 1 96.81 439 ALA B C 1
ATOM 8614 O O . ALA B 1 439 ? -27.484 -29.828 -21.719 1 96.81 439 ALA B O 1
ATOM 8615 N N . ILE B 1 440 ? -25.969 -28.359 -21.094 1 96.69 440 ILE B N 1
ATOM 8616 C CA . ILE B 1 440 ? -26.688 -28 -19.875 1 96.69 440 ILE B CA 1
ATOM 8617 C C . ILE B 1 440 ? -27.547 -26.766 -20.125 1 96.69 440 ILE B C 1
ATOM 8619 O O . ILE B 1 440 ? -28.703 -26.719 -19.688 1 96.69 440 ILE B O 1
ATOM 8623 N N . PHE B 1 441 ? -26.984 -25.812 -20.859 1 95.75 441 PHE B N 1
ATOM 8624 C CA . PHE B 1 441 ? -27.625 -24.5 -20.984 1 95.75 441 PHE B CA 1
ATOM 8625 C C . PHE B 1 441 ? -28.172 -24.312 -22.391 1 95.75 441 PHE B C 1
ATOM 8627 O O . PHE B 1 441 ? -27.672 -24.875 -23.344 1 95.75 441 PHE B O 1
ATOM 8634 N N . GLU B 1 442 ? -29.203 -23.484 -22.453 1 94.69 442 GLU B N 1
ATOM 8635 C CA . GLU B 1 442 ? -29.734 -22.969 -23.719 1 94.69 442 GLU B CA 1
ATOM 8636 C C . GLU B 1 442 ? -29.984 -21.453 -23.625 1 94.69 442 GLU B C 1
ATOM 8638 O O . GLU B 1 442 ? -30.484 -20.969 -22.609 1 94.69 442 GLU B O 1
ATOM 8643 N N . TRP B 1 443 ? -29.578 -20.781 -24.609 1 93.81 443 TRP B N 1
ATOM 8644 C CA . TRP B 1 443 ? -29.766 -19.344 -24.656 1 93.81 443 TRP B CA 1
ATOM 8645 C C . TRP B 1 443 ? -31.219 -19 -25 1 93.81 443 TRP B C 1
ATOM 8647 O O . TRP B 1 443 ? -31.891 -19.719 -25.734 1 93.81 443 TRP B O 1
ATOM 8657 N N . ASP B 1 444 ? -31.672 -17.891 -24.391 1 93.81 444 ASP B N 1
ATOM 8658 C CA . ASP B 1 444 ? -32.969 -17.375 -24.781 1 93.81 444 ASP B CA 1
ATOM 8659 C C . ASP B 1 444 ? -33 -16.938 -26.25 1 93.81 444 ASP B C 1
ATOM 8661 O O . ASP B 1 444 ? -32.219 -16.078 -26.656 1 93.81 444 ASP B O 1
ATOM 8665 N N . GLY B 1 445 ? -33.906 -17.438 -26.969 1 92.06 445 GLY B N 1
ATOM 8666 C CA . GLY B 1 445 ? -33.969 -17.188 -28.406 1 92.06 445 GLY B CA 1
ATOM 8667 C C . GLY B 1 445 ? -34.219 -15.727 -28.75 1 92.06 445 GLY B C 1
ATOM 8668 O O . GLY B 1 445 ? -33.625 -15.18 -29.672 1 92.06 445 GLY B O 1
ATOM 8669 N N . GLY B 1 446 ? -35.125 -15.18 -28.047 1 92.25 446 GLY B N 1
ATOM 8670 C CA . GLY B 1 446 ? -35.406 -13.773 -28.266 1 92.25 446 GLY B CA 1
ATOM 8671 C C . GLY B 1 446 ? -34.219 -12.867 -28.031 1 92.25 446 GLY B C 1
ATOM 8672 O O . GLY B 1 446 ? -33.938 -12 -28.844 1 92.25 446 GLY B O 1
ATOM 8673 N N . ASP B 1 447 ? -33.594 -13.125 -26.906 1 93.88 447 ASP B N 1
ATOM 8674 C CA . ASP B 1 447 ? -32.406 -12.32 -26.578 1 93.88 447 ASP B CA 1
ATOM 8675 C C . ASP B 1 447 ? -31.297 -12.516 -27.609 1 93.88 447 ASP B C 1
ATOM 8677 O O . ASP B 1 447 ? -30.641 -11.555 -28 1 93.88 447 ASP B O 1
ATOM 8681 N N . PHE B 1 448 ? -31.141 -13.727 -28.031 1 92.19 448 PHE B N 1
ATOM 8682 C CA . PHE B 1 448 ? -30.094 -14.062 -28.984 1 92.19 448 PHE B CA 1
ATOM 8683 C C . PHE B 1 448 ? -30.344 -13.367 -30.328 1 92.19 448 PHE B C 1
ATOM 8685 O O . PHE B 1 448 ? -29.406 -12.812 -30.922 1 92.19 448 PHE B O 1
ATOM 8692 N N . THR B 1 449 ? -31.562 -13.375 -30.703 1 90.38 449 THR B N 1
ATOM 8693 C CA . THR B 1 449 ? -31.922 -12.75 -31.969 1 90.38 449 THR B CA 1
ATOM 8694 C C . THR B 1 449 ? -31.703 -11.242 -31.906 1 90.38 449 THR B C 1
ATOM 8696 O O . THR B 1 449 ? -31.203 -10.641 -32.875 1 90.38 449 THR B O 1
ATOM 8699 N N . ARG B 1 450 ? -32.062 -10.734 -30.891 1 92.88 450 ARG B N 1
ATOM 8700 C CA . ARG B 1 450 ? -31.875 -9.297 -30.703 1 92.88 450 ARG B CA 1
ATOM 8701 C C . ARG B 1 450 ? -30.391 -8.93 -30.766 1 92.88 450 ARG B C 1
ATOM 8703 O O . ARG B 1 450 ? -30.031 -7.918 -31.359 1 92.88 450 ARG B O 1
ATOM 8710 N N . LEU B 1 451 ? -29.609 -9.719 -30.078 1 93.44 451 LEU B N 1
ATOM 8711 C CA . LEU B 1 451 ? -28.172 -9.469 -30.062 1 93.44 451 LEU B CA 1
ATOM 8712 C C . LEU B 1 451 ? -27.578 -9.609 -31.469 1 93.44 451 LEU B C 1
ATOM 8714 O O . LEU B 1 451 ? -26.734 -8.805 -31.875 1 93.44 451 LEU B O 1
ATOM 8718 N N . GLN B 1 452 ? -28 -10.531 -32.156 1 90.75 452 GLN B N 1
ATOM 8719 C CA . GLN B 1 452 ? -27.531 -10.734 -33.5 1 90.75 452 GLN B CA 1
ATOM 8720 C C . GLN B 1 452 ? -27.906 -9.562 -34.406 1 90.75 452 GLN B C 1
ATOM 8722 O O . GLN B 1 452 ? -27.109 -9.141 -35.25 1 90.75 452 GLN B O 1
ATOM 8727 N N . GLU B 1 453 ? -29.016 -9.133 -34.219 1 89.88 453 GLU B N 1
ATOM 8728 C CA . GLU B 1 453 ? -29.469 -7.973 -34.969 1 89.88 453 GLU B CA 1
ATOM 8729 C C . GLU B 1 453 ? -28.656 -6.73 -34.625 1 89.88 453 GLU B C 1
ATOM 8731 O O . GLU B 1 453 ? -28.312 -5.945 -35.531 1 89.88 453 GLU B O 1
ATOM 8736 N N . ALA B 1 454 ? -28.406 -6.605 -33.438 1 92.25 454 ALA B N 1
ATOM 8737 C CA . ALA B 1 454 ? -27.641 -5.445 -32.969 1 92.25 454 ALA B CA 1
ATOM 8738 C C . ALA B 1 454 ? -26.219 -5.477 -33.531 1 92.25 454 ALA B C 1
ATOM 8740 O O . ALA B 1 454 ? -25.625 -4.43 -33.812 1 92.25 454 ALA B O 1
ATOM 8741 N N . ARG B 1 455 ? -25.609 -6.551 -33.5 1 88.25 455 ARG B N 1
ATOM 8742 C CA . ARG B 1 455 ? -24.219 -6.707 -33.906 1 88.25 455 ARG B CA 1
ATOM 8743 C C . ARG B 1 455 ? -24.047 -6.469 -35.406 1 88.25 455 ARG B C 1
ATOM 8745 O O . ARG B 1 455 ? -22.984 -6.059 -35.875 1 88.25 455 ARG B O 1
ATOM 8752 N N . GLN B 1 456 ? -24.984 -6.477 -36.25 1 79.31 456 GLN B N 1
ATOM 8753 C CA . GLN B 1 456 ? -24.938 -6.32 -37.719 1 79.31 456 GLN B CA 1
ATOM 8754 C C . GLN B 1 456 ? -23.75 -7.074 -38.312 1 79.31 456 GLN B C 1
ATOM 8756 O O . GLN B 1 456 ? -23.062 -6.566 -39.188 1 79.31 456 GLN B O 1
ATOM 8761 N N . SER B 1 457 ? -23.172 -8.016 -37.5 1 69.19 457 SER B N 1
ATOM 8762 C CA . SER B 1 457 ? -22.016 -8.781 -37.938 1 69.19 457 SER B CA 1
ATOM 8763 C C . SER B 1 457 ? -22.359 -10.242 -38.156 1 69.19 457 SER B C 1
ATOM 8765 O O . SER B 1 457 ? -23.297 -10.766 -37.531 1 69.19 457 SER B O 1
ATOM 8767 N N . ARG B 1 458 ? -21.672 -10.75 -39.188 1 68.94 458 ARG B N 1
ATOM 8768 C CA . ARG B 1 458 ? -21.828 -12.156 -39.531 1 68.94 458 ARG B CA 1
ATOM 8769 C C . ARG B 1 458 ? -21.078 -13.047 -38.562 1 68.94 458 ARG B C 1
ATOM 8771 O O . ARG B 1 458 ? -21.312 -14.258 -38.5 1 68.94 458 ARG B O 1
ATOM 8778 N N . LEU B 1 459 ? -20.312 -12.398 -37.594 1 76.88 459 LEU B N 1
ATOM 8779 C CA . LEU B 1 459 ? -19.547 -13.195 -36.656 1 76.88 459 LEU B CA 1
ATOM 8780 C C . LEU B 1 459 ? -20.375 -13.555 -35.438 1 76.88 459 LEU B C 1
ATOM 8782 O O . LEU B 1 459 ? -21.266 -12.789 -35.031 1 76.88 459 LEU B O 1
ATOM 8786 N N . ASP B 1 460 ? -20.156 -14.742 -34.938 1 79.44 460 ASP B N 1
ATOM 8787 C CA . ASP B 1 460 ? -20.844 -15.18 -33.719 1 79.44 460 ASP B CA 1
ATOM 8788 C C . ASP B 1 460 ? -20.5 -14.289 -32.531 1 79.44 460 ASP B C 1
ATOM 8790 O O . ASP B 1 460 ? -19.359 -13.805 -32.438 1 79.44 460 ASP B O 1
ATOM 8794 N N . PRO B 1 461 ? -21.594 -13.945 -31.797 1 85.44 461 PRO B N 1
ATOM 8795 C CA . PRO B 1 461 ? -21.312 -13.156 -30.594 1 85.44 461 PRO B CA 1
ATOM 8796 C C . PRO B 1 461 ? -20.281 -13.805 -29.688 1 85.44 461 PRO B C 1
ATOM 8798 O O . PRO B 1 461 ? -20.172 -15.039 -29.641 1 85.44 461 PRO B O 1
ATOM 8801 N N . THR B 1 462 ? -19.578 -12.992 -29.047 1 82.44 462 THR B N 1
ATOM 8802 C CA . THR B 1 462 ? -18.594 -13.492 -28.094 1 82.44 462 THR B CA 1
ATOM 8803 C C . THR B 1 462 ? -19.297 -13.984 -26.812 1 82.44 462 THR B C 1
ATOM 8805 O O . THR B 1 462 ? -20.453 -13.648 -26.562 1 82.44 462 THR B O 1
ATOM 8808 N N . SER B 1 463 ? -18.531 -14.773 -26.047 1 81.25 463 SER B N 1
ATOM 8809 C CA . SER B 1 463 ? -19.047 -15.273 -24.781 1 81.25 463 SER B CA 1
ATOM 8810 C C . SER B 1 463 ? -19.406 -14.125 -23.828 1 81.25 463 SER B C 1
ATOM 8812 O O . SER B 1 463 ? -20.391 -14.211 -23.094 1 81.25 463 SER B O 1
ATOM 8814 N N . ARG B 1 464 ? -18.703 -13.141 -24 1 83.75 464 ARG B N 1
ATOM 8815 C CA . ARG B 1 464 ? -18.938 -11.992 -23.141 1 83.75 464 ARG B CA 1
ATOM 8816 C C . ARG B 1 464 ? -20.219 -11.266 -23.531 1 83.75 464 ARG B C 1
ATOM 8818 O O . ARG B 1 464 ? -20.984 -10.859 -22.656 1 83.75 464 ARG B O 1
ATOM 8825 N N . GLU B 1 465 ? -20.391 -11.07 -24.781 1 88.62 465 GLU B N 1
ATOM 8826 C CA . GLU B 1 465 ? -21.609 -10.438 -25.266 1 88.62 465 GLU B CA 1
ATOM 8827 C C . GLU B 1 465 ? -22.844 -11.258 -24.891 1 88.62 465 GLU B C 1
ATOM 8829 O O . GLU B 1 465 ? -23.859 -10.703 -24.469 1 88.62 465 GLU B O 1
ATOM 8834 N N . LEU B 1 466 ? -22.625 -12.5 -25.125 1 90.19 466 LEU B N 1
ATOM 8835 C CA . LEU B 1 466 ? -23.734 -13.391 -24.797 1 90.19 466 LEU B CA 1
ATOM 8836 C C . LEU B 1 466 ? -24.078 -13.32 -23.312 1 90.19 466 LEU B C 1
ATOM 8838 O O . LEU B 1 466 ? -25.25 -13.164 -22.953 1 90.19 466 LEU B O 1
ATOM 8842 N N . ALA B 1 467 ? -23.094 -13.344 -22.484 1 87.94 467 ALA B N 1
ATOM 8843 C CA . ALA B 1 467 ? -23.297 -13.312 -21.047 1 87.94 467 ALA B CA 1
ATOM 8844 C C . ALA B 1 467 ? -23.938 -12 -20.594 1 87.94 467 ALA B C 1
ATOM 8846 O O . ALA B 1 467 ? -24.719 -11.969 -19.641 1 87.94 467 ALA B O 1
ATOM 8847 N N . ARG B 1 468 ? -23.688 -11.031 -21.328 1 90.94 468 ARG B N 1
ATOM 8848 C CA . ARG B 1 468 ? -24.125 -9.688 -20.938 1 90.94 468 ARG B CA 1
ATOM 8849 C C . ARG B 1 468 ? -25.547 -9.414 -21.422 1 90.94 468 ARG B C 1
ATOM 8851 O O . ARG B 1 468 ? -26.312 -8.758 -20.719 1 90.94 468 ARG B O 1
ATOM 8858 N N . HIS B 1 469 ? -25.953 -9.984 -22.578 1 93.81 469 HIS B N 1
ATOM 8859 C CA . HIS B 1 469 ? -27.172 -9.492 -23.203 1 93.81 469 HIS B CA 1
ATOM 8860 C C . HIS B 1 469 ? -28.172 -10.625 -23.391 1 93.81 469 HIS B C 1
ATOM 8862 O O . HIS B 1 469 ? -29.328 -10.375 -23.781 1 93.81 469 HIS B O 1
ATOM 8868 N N . CYS B 1 470 ? -27.703 -11.797 -23.109 1 94.12 470 CYS B N 1
ATOM 8869 C CA . CYS B 1 470 ? -28.609 -12.922 -23.359 1 94.12 470 CYS B CA 1
ATOM 8870 C C . CYS B 1 470 ? -28.828 -13.734 -22.078 1 94.12 470 CYS B C 1
ATOM 8872 O O . CYS B 1 470 ? -27.859 -14.055 -21.375 1 94.12 470 CYS B O 1
ATOM 8874 N N . ARG B 1 471 ? -30.078 -14.07 -21.781 1 92.62 471 ARG B N 1
ATOM 8875 C CA . ARG B 1 471 ? -30.422 -14.969 -20.688 1 92.62 471 ARG B CA 1
ATOM 8876 C C . ARG B 1 471 ? -30.25 -16.422 -21.109 1 92.62 471 ARG B C 1
ATOM 8878 O O . ARG B 1 471 ? -30.359 -16.75 -22.297 1 92.62 471 ARG B O 1
ATOM 8885 N N . ARG B 1 472 ? -29.906 -17.203 -20.188 1 94.06 472 ARG B N 1
ATOM 8886 C CA . ARG B 1 472 ? -29.844 -18.641 -20.438 1 94.06 472 ARG B CA 1
ATOM 8887 C C . ARG B 1 472 ? -30.672 -19.406 -19.422 1 94.06 472 ARG B C 1
ATOM 8889 O O . ARG B 1 472 ? -30.984 -18.906 -18.344 1 94.06 472 ARG B O 1
ATOM 8896 N N . ARG B 1 473 ? -31.125 -20.547 -19.844 1 94.56 473 ARG B N 1
ATOM 8897 C CA . ARG B 1 473 ? -31.859 -21.453 -18.969 1 94.56 473 ARG B CA 1
ATOM 8898 C C . ARG B 1 473 ? -31.359 -22.891 -19.125 1 94.56 473 ARG B C 1
ATOM 8900 O O . ARG B 1 473 ? -30.688 -23.203 -20.094 1 94.56 473 ARG B O 1
ATOM 8907 N N . THR B 1 474 ? -31.609 -23.734 -18.141 1 96.44 474 THR B N 1
ATOM 8908 C CA . THR B 1 474 ? -31.266 -25.156 -18.234 1 96.44 474 THR B CA 1
ATOM 8909 C C . THR B 1 474 ? -32.25 -25.906 -19.109 1 96.44 474 THR B C 1
ATOM 8911 O O . THR B 1 474 ? -33.438 -25.516 -19.203 1 96.44 474 THR B O 1
ATOM 8914 N N . ARG B 1 475 ? -31.828 -26.984 -19.703 1 96.06 475 ARG B N 1
ATOM 8915 C CA . ARG B 1 475 ? -32.594 -27.672 -20.75 1 96.06 475 ARG B CA 1
ATOM 8916 C C . ARG B 1 475 ? -33.562 -28.672 -20.141 1 96.06 475 ARG B C 1
ATOM 8918 O O . ARG B 1 475 ? -34.469 -29.141 -20.828 1 96.06 475 ARG B O 1
ATOM 8925 N N . GLY B 1 476 ? -33.469 -28.969 -18.969 1 95.31 476 GLY B N 1
ATOM 8926 C CA . GLY B 1 476 ? -34.219 -30.047 -18.375 1 95.31 476 GLY B CA 1
ATOM 8927 C C . GLY B 1 476 ? -33.406 -31.312 -18.172 1 95.31 476 GLY B C 1
ATOM 8928 O O . GLY B 1 476 ? -32.344 -31.469 -18.766 1 95.31 476 GLY B O 1
ATOM 8929 N N . VAL B 1 477 ? -33.938 -32.188 -17.359 1 95.75 477 VAL B N 1
ATOM 8930 C CA . VAL B 1 477 ? -33.188 -33.375 -16.922 1 95.75 477 VAL B CA 1
ATOM 8931 C C . VAL B 1 477 ? -32.938 -34.312 -18.094 1 95.75 477 VAL B C 1
ATOM 8933 O O . VAL B 1 477 ? -31.812 -34.719 -18.359 1 95.75 477 VAL B O 1
ATOM 8936 N N . GLU B 1 478 ? -33.969 -34.625 -18.781 1 96.56 478 GLU B N 1
ATOM 8937 C CA . GLU B 1 478 ? -33.906 -35.625 -19.844 1 96.56 478 GLU B CA 1
ATOM 8938 C C . GLU B 1 478 ? -33 -35.156 -20.984 1 96.56 478 GLU B C 1
ATOM 8940 O O . GLU B 1 478 ? -32.156 -35.875 -21.453 1 96.56 478 GLU B O 1
ATOM 8945 N N . GLU B 1 479 ? -33.25 -33.969 -21.359 1 96.81 479 GLU B N 1
ATOM 8946 C CA . GLU B 1 479 ? -32.438 -33.438 -22.469 1 96.81 479 GLU B CA 1
ATOM 8947 C C . GLU B 1 479 ? -30.984 -33.281 -22.078 1 96.81 479 GLU B C 1
ATOM 8949 O O . GLU B 1 479 ? -30.094 -33.562 -22.875 1 96.81 479 GLU B O 1
ATOM 8954 N N . THR B 1 480 ? -30.703 -32.812 -20.891 1 97.69 480 THR B N 1
ATOM 8955 C CA . THR B 1 480 ? -29.344 -32.656 -20.406 1 97.69 480 THR B CA 1
ATOM 8956 C C . THR B 1 480 ? -28.625 -34.031 -20.359 1 97.69 480 THR B C 1
ATOM 8958 O O . THR B 1 480 ? -27.484 -34.125 -20.797 1 97.69 480 THR B O 1
ATOM 8961 N N . GLU B 1 481 ? -29.344 -35.031 -19.922 1 97.38 481 GLU B N 1
ATOM 8962 C CA . GLU B 1 481 ? -28.766 -36.344 -19.844 1 97.38 481 GLU B CA 1
ATOM 8963 C C . GLU B 1 481 ? -28.422 -36.875 -21.234 1 97.38 481 GLU B C 1
ATOM 8965 O O . GLU B 1 481 ? -27.328 -37.438 -21.438 1 97.38 481 GLU B O 1
ATOM 8970 N N . ARG B 1 482 ? -29.344 -36.688 -22.078 1 97.31 482 ARG B N 1
ATOM 8971 C CA . ARG B 1 482 ? -29.141 -37.125 -23.453 1 97.31 482 ARG B CA 1
ATOM 8972 C C . ARG B 1 482 ? -27.938 -36.438 -24.094 1 97.31 482 ARG B C 1
ATOM 8974 O O . ARG B 1 482 ? -27.078 -37.094 -24.688 1 97.31 482 ARG B O 1
ATOM 8981 N N . LEU B 1 483 ? -27.875 -35.219 -23.953 1 97.31 483 LEU B N 1
ATOM 8982 C CA . LEU B 1 483 ? -26.812 -34.438 -24.594 1 97.31 483 LEU B CA 1
ATOM 8983 C C . LEU B 1 483 ? -25.453 -34.719 -23.969 1 97.31 483 LEU B C 1
ATOM 8985 O O . LEU B 1 483 ? -24.438 -34.719 -24.656 1 97.31 483 LEU B O 1
ATOM 8989 N N . ILE B 1 484 ? -25.422 -34.906 -22.641 1 97.38 484 ILE B N 1
ATOM 8990 C CA . ILE B 1 484 ? -24.156 -35.25 -22 1 97.38 484 ILE B CA 1
ATOM 8991 C C . ILE B 1 484 ? -23.688 -36.625 -22.469 1 97.38 484 ILE B C 1
ATOM 8993 O O . ILE B 1 484 ? -22.5 -36.812 -22.75 1 97.38 484 ILE B O 1
ATOM 8997 N N . GLN B 1 485 ? -24.641 -37.562 -22.594 1 96.25 485 GLN B N 1
ATOM 8998 C CA . GLN B 1 485 ? -24.297 -38.875 -23.094 1 96.25 485 GLN B CA 1
ATOM 8999 C C . GLN B 1 485 ? -23.734 -38.781 -24.516 1 96.25 485 GLN B C 1
ATOM 9001 O O . GLN B 1 485 ? -22.734 -39.438 -24.844 1 96.25 485 GLN B O 1
ATOM 9006 N N . GLU B 1 486 ? -24.391 -38 -25.312 1 95.38 486 GLU B N 1
ATOM 9007 C CA . GLU B 1 486 ? -23.922 -37.812 -26.672 1 95.38 486 GLU B CA 1
ATOM 9008 C C . GLU B 1 486 ? -22.531 -37.219 -26.703 1 95.38 486 GLU B C 1
ATOM 9010 O O . GLU B 1 486 ? -21.688 -37.625 -27.516 1 95.38 486 GLU B O 1
ATOM 9015 N N . LEU B 1 487 ? -22.312 -36.281 -25.844 1 96.5 487 LEU B N 1
ATOM 9016 C CA . LEU B 1 487 ? -21 -35.656 -25.719 1 96.5 487 LEU B CA 1
ATOM 9017 C C . LEU B 1 487 ? -19.938 -36.688 -25.344 1 96.5 487 LEU B C 1
ATOM 9019 O O . LEU B 1 487 ? -18.891 -36.75 -25.984 1 96.5 487 LEU B O 1
ATOM 9023 N N . LEU B 1 488 ? -20.281 -37.469 -24.344 1 96.25 488 LEU B N 1
ATOM 9024 C CA . LEU B 1 488 ? -19.328 -38.469 -23.891 1 96.25 488 LEU B CA 1
ATOM 9025 C C . LEU B 1 488 ? -19.062 -39.5 -24.969 1 96.25 488 LEU B C 1
ATOM 9027 O O . LEU B 1 488 ? -17.906 -39.875 -25.203 1 96.25 488 LEU B O 1
ATOM 9031 N N . ASP B 1 489 ? -20.094 -39.906 -25.734 1 94.44 489 ASP B N 1
ATOM 9032 C CA . ASP B 1 489 ? -19.953 -40.875 -26.797 1 94.44 489 ASP B CA 1
ATOM 9033 C C . ASP B 1 489 ? -19.078 -40.344 -27.922 1 94.44 489 ASP B C 1
ATOM 9035 O O . ASP B 1 489 ? -18.219 -41.062 -28.438 1 94.44 489 ASP B O 1
ATOM 9039 N N . THR B 1 490 ? -19.297 -39.125 -28.234 1 94.06 490 THR B N 1
ATOM 9040 C CA . THR B 1 490 ? -18.609 -38.5 -29.359 1 94.06 490 THR B CA 1
ATOM 9041 C C . THR B 1 490 ? -17.141 -38.281 -29.031 1 94.06 490 THR B C 1
ATOM 9043 O O . THR B 1 490 ? -16.281 -38.438 -29.906 1 94.06 490 THR B O 1
ATOM 9046 N N . MET B 1 491 ? -16.859 -37.969 -27.75 1 94.62 491 MET B N 1
ATOM 9047 C CA . MET B 1 491 ? -15.484 -37.562 -27.438 1 94.62 491 MET B CA 1
ATOM 9048 C C . MET B 1 491 ? -14.773 -38.625 -26.609 1 94.62 491 MET B C 1
ATOM 9050 O O . MET B 1 491 ? -13.68 -38.406 -26.109 1 94.62 491 MET B O 1
ATOM 9054 N N . TRP B 1 492 ? -15.414 -39.75 -26.562 1 94.12 492 TRP B N 1
ATOM 9055 C CA . TRP B 1 492 ? -14.93 -40.812 -25.672 1 94.12 492 TRP B CA 1
ATOM 9056 C C . TRP B 1 492 ? -13.5 -41.219 -26.031 1 94.12 492 TRP B C 1
ATOM 9058 O O . TRP B 1 492 ? -12.656 -41.406 -25.156 1 94.12 492 TRP B O 1
ATOM 9068 N N . ASP B 1 493 ? -13.203 -41.281 -27.328 1 91.44 493 ASP B N 1
ATOM 9069 C CA . ASP B 1 493 ? -11.898 -41.75 -27.781 1 91.44 493 ASP B CA 1
ATOM 9070 C C . ASP B 1 493 ? -11.117 -40.625 -28.453 1 91.44 493 ASP B C 1
ATOM 9072 O O . ASP B 1 493 ? -10.148 -40.906 -29.188 1 91.44 493 ASP B O 1
ATOM 9076 N N . ALA B 1 494 ? -11.484 -39.438 -28.203 1 90.69 494 ALA B N 1
ATOM 9077 C CA . ALA B 1 494 ? -10.836 -38.312 -28.844 1 90.69 494 ALA B CA 1
ATOM 9078 C C . ALA B 1 494 ? -9.422 -38.094 -28.297 1 90.69 494 ALA B C 1
ATOM 9080 O O . ALA B 1 494 ? -9.188 -38.25 -27.094 1 90.69 494 ALA B O 1
ATOM 9081 N N . THR B 1 495 ? -8.461 -37.875 -29.125 1 86.19 495 THR B N 1
ATOM 9082 C CA . THR B 1 495 ? -7.074 -37.594 -28.781 1 86.19 495 THR B CA 1
ATOM 9083 C C . THR B 1 495 ? -6.586 -36.312 -29.406 1 86.19 495 THR B C 1
ATOM 9085 O O . THR B 1 495 ? -7.203 -35.812 -30.359 1 86.19 495 THR B O 1
ATOM 9088 N N . ASP B 1 496 ? -5.711 -35.781 -28.703 1 78.38 496 ASP B N 1
ATOM 9089 C CA . ASP B 1 496 ? -5.117 -34.625 -29.359 1 78.38 496 ASP B CA 1
ATOM 9090 C C . ASP B 1 496 ? -4.164 -35.031 -30.469 1 78.38 496 ASP B C 1
ATOM 9092 O O . ASP B 1 496 ? -4.141 -36.219 -30.859 1 78.38 496 ASP B O 1
ATOM 9096 N N . ILE B 1 497 ? -3.436 -34.031 -31.031 1 68.25 497 ILE B N 1
ATOM 9097 C CA . ILE B 1 497 ? -2.574 -34.25 -32.188 1 68.25 497 ILE B CA 1
ATOM 9098 C C . ILE B 1 497 ? -1.43 -35.188 -31.812 1 68.25 497 ILE B C 1
ATOM 9100 O O . ILE B 1 497 ? -0.837 -35.844 -32.688 1 68.25 497 ILE B O 1
ATOM 9104 N N . MET B 1 498 ? -1.101 -35.219 -30.484 1 65.25 498 MET B N 1
ATOM 9105 C CA . MET B 1 498 ? 0.007 -36.031 -30 1 65.25 498 MET B CA 1
ATOM 9106 C C . MET B 1 498 ? -0.486 -37.406 -29.562 1 65.25 498 MET B C 1
ATOM 9108 O O . MET B 1 498 ? 0.295 -38.219 -29.062 1 65.25 498 MET B O 1
ATOM 9112 N N . GLY B 1 499 ? -1.756 -37.688 -29.719 1 72.56 499 GLY B N 1
ATOM 9113 C CA . GLY B 1 499 ? -2.32 -39 -29.375 1 72.56 499 GLY B CA 1
ATOM 9114 C C . GLY B 1 499 ? -2.713 -39.094 -27.906 1 72.56 499 GLY B C 1
ATOM 9115 O O . GLY B 1 499 ? -3.049 -40.188 -27.438 1 72.56 499 GLY B O 1
ATOM 9116 N N . VAL B 1 500 ? -2.555 -38.031 -27.234 1 75.5 500 VAL B N 1
ATOM 9117 C CA . VAL B 1 500 ? -2.949 -38.031 -25.828 1 75.5 500 VAL B CA 1
ATOM 9118 C C . VAL B 1 500 ? -4.473 -38.031 -25.719 1 75.5 500 VAL B C 1
ATOM 9120 O O . VAL B 1 500 ? -5.145 -37.156 -26.297 1 75.5 500 VAL B O 1
ATOM 9123 N N . PRO B 1 501 ? -4.949 -39.031 -25.078 1 87.25 501 PRO B N 1
ATOM 9124 C CA . PRO B 1 501 ? -6.406 -39.094 -24.938 1 87.25 501 PRO B CA 1
ATOM 9125 C C . PRO B 1 501 ? -6.965 -37.938 -24.125 1 87.25 501 PRO B C 1
ATOM 9127 O O . PRO B 1 501 ? -6.348 -37.5 -23.141 1 87.25 501 PRO B O 1
ATOM 9130 N N . LEU B 1 502 ? -8.133 -37.469 -24.484 1 91.31 502 LEU B N 1
ATOM 9131 C CA . LEU B 1 502 ? -8.805 -36.375 -23.766 1 91.31 502 LEU B CA 1
ATOM 9132 C C . LEU B 1 502 ? -9.391 -36.875 -22.453 1 91.31 502 LEU B C 1
ATOM 9134 O O . LEU B 1 502 ? -9.203 -36.25 -21.406 1 91.31 502 LEU B O 1
ATOM 9138 N N . ILE B 1 503 ? -10.102 -38.031 -22.609 1 93.88 503 ILE B N 1
ATOM 9139 C CA . ILE B 1 503 ? -10.898 -38.531 -21.5 1 93.88 503 ILE B CA 1
ATOM 9140 C C . ILE B 1 503 ? -10.156 -39.688 -20.828 1 93.88 503 ILE B C 1
ATOM 9142 O O . ILE B 1 503 ? -9.648 -40.594 -21.5 1 93.88 503 ILE B O 1
ATOM 9146 N N . ASP B 1 504 ? -10.07 -39.625 -19.5 1 89.38 504 ASP B N 1
ATOM 9147 C CA . ASP B 1 504 ? -9.719 -40.781 -18.688 1 89.38 504 ASP B CA 1
ATOM 9148 C C . ASP B 1 504 ? -10.922 -41.719 -18.5 1 89.38 504 ASP B C 1
ATOM 9150 O O . ASP B 1 504 ? -11.766 -41.469 -17.625 1 89.38 504 ASP B O 1
ATOM 9154 N N . HIS B 1 505 ? -10.891 -42.812 -19.188 1 91.06 505 HIS B N 1
ATOM 9155 C CA . HIS B 1 505 ? -12.094 -43.656 -19.328 1 91.06 505 HIS B CA 1
ATOM 9156 C C . HIS B 1 505 ? -12.586 -44.156 -17.969 1 91.06 505 HIS B C 1
ATOM 9158 O O . HIS B 1 505 ? -13.742 -43.938 -17.609 1 91.06 505 HIS B O 1
ATOM 9164 N N . PRO B 1 506 ? -11.719 -44.75 -17.172 1 88.19 506 PRO B N 1
ATOM 9165 C CA . PRO B 1 506 ? -12.219 -45.281 -15.891 1 88.19 506 PRO B CA 1
ATOM 9166 C C . PRO B 1 506 ? -12.75 -44.156 -14.984 1 88.19 506 PRO B C 1
ATOM 9168 O O . PRO B 1 506 ? -13.797 -44.312 -14.359 1 88.19 506 PRO B O 1
ATOM 9171 N N . GLU B 1 507 ? -12.055 -43.062 -14.977 1 89.19 507 GLU B N 1
ATOM 9172 C CA . GLU B 1 507 ? -12.461 -41.938 -14.117 1 89.19 507 GLU B CA 1
ATOM 9173 C C . GLU B 1 507 ? -13.781 -41.344 -14.586 1 89.19 507 GLU B C 1
ATOM 9175 O O . GLU B 1 507 ? -14.656 -41.031 -13.773 1 89.19 507 GLU B O 1
ATOM 9180 N N . MET B 1 508 ? -13.891 -41.188 -15.844 1 93.56 508 MET B N 1
ATOM 9181 C CA . MET B 1 508 ? -15.086 -40.562 -16.391 1 93.56 508 MET B CA 1
ATOM 9182 C C . MET B 1 508 ? -16.297 -41.469 -16.203 1 93.56 508 MET B C 1
ATOM 9184 O O . MET B 1 508 ? -17.406 -40.969 -15.984 1 93.56 508 MET B O 1
ATOM 9188 N N . GLU B 1 509 ? -16.125 -42.75 -16.328 1 93.88 509 GLU B N 1
ATOM 9189 C CA . GLU B 1 509 ? -17.219 -43.688 -16.094 1 93.88 509 GLU B CA 1
ATOM 9190 C C . GLU B 1 509 ? -17.734 -43.562 -14.656 1 93.88 509 GLU B C 1
ATOM 9192 O O . GLU B 1 509 ? -18.938 -43.562 -14.422 1 93.88 509 GLU B O 1
ATOM 9197 N N . GLU B 1 510 ? -16.812 -43.5 -13.805 1 91.44 510 GLU B N 1
ATOM 9198 C CA . GLU B 1 510 ? -17.172 -43.312 -12.406 1 91.44 510 GLU B CA 1
ATOM 9199 C C . GLU B 1 510 ? -17.906 -42 -12.18 1 91.44 510 GLU B C 1
ATOM 9201 O O . GLU B 1 510 ? -18.906 -41.938 -11.477 1 91.44 510 GLU B O 1
ATOM 9206 N N . ILE B 1 511 ? -17.391 -40.969 -12.789 1 93 511 ILE B N 1
ATOM 9207 C CA . ILE B 1 511 ? -17.969 -39.656 -12.641 1 93 511 ILE B CA 1
ATOM 9208 C C . ILE B 1 511 ? -19.391 -39.625 -13.195 1 93 511 ILE B C 1
ATOM 9210 O O . ILE B 1 511 ? -20.312 -39.156 -12.539 1 93 511 ILE B O 1
ATOM 9214 N N . TRP B 1 512 ? -19.516 -40.156 -14.336 1 94.94 512 TRP B N 1
ATOM 9215 C CA . TRP B 1 512 ? -20.844 -40.125 -14.969 1 94.94 512 TRP B CA 1
ATOM 9216 C C . TRP B 1 512 ? -21.844 -40.969 -14.164 1 94.94 512 TRP B C 1
ATOM 9218 O O . TRP B 1 512 ? -22.984 -40.562 -13.984 1 94.94 512 TRP B O 1
ATOM 9228 N N . SER B 1 513 ? -21.422 -42.031 -13.617 1 93.44 513 SER B N 1
ATOM 9229 C CA . SER B 1 513 ? -22.297 -42.875 -12.805 1 93.44 513 SER B CA 1
ATOM 9230 C C . SER B 1 513 ? -22.719 -42.156 -11.523 1 93.44 513 SER B C 1
ATOM 9232 O O . SER B 1 513 ? -23.859 -42.281 -11.086 1 93.44 513 SER B O 1
ATOM 9234 N N . THR B 1 514 ? -21.875 -41.406 -11.016 1 91.94 514 THR B N 1
ATOM 9235 C CA . THR B 1 514 ? -22.125 -40.781 -9.734 1 91.94 514 THR B CA 1
ATOM 9236 C C . THR B 1 514 ? -22.828 -39.438 -9.938 1 91.94 514 THR B C 1
ATOM 9238 O O . THR B 1 514 ? -23.625 -39.031 -9.086 1 91.94 514 THR B O 1
ATOM 9241 N N . GLN B 1 515 ? -22.547 -38.781 -11.055 1 93.19 515 GLN B N 1
ATOM 9242 C CA . GLN B 1 515 ? -23.016 -37.406 -11.234 1 93.19 515 GLN B CA 1
ATOM 9243 C C . GLN B 1 515 ? -24.406 -37.406 -11.867 1 93.19 515 GLN B C 1
ATOM 9245 O O . GLN B 1 515 ? -25.094 -36.375 -11.844 1 93.19 515 GLN B O 1
ATOM 9250 N N . ARG B 1 516 ? -24.906 -38.469 -12.359 1 93.12 516 ARG B N 1
ATOM 9251 C CA . ARG B 1 516 ? -26.188 -38.562 -13.055 1 93.12 516 ARG B CA 1
ATOM 9252 C C . ARG B 1 516 ? -27.344 -38.156 -12.148 1 93.12 516 ARG B C 1
ATOM 9254 O O . ARG B 1 516 ? -28.297 -37.531 -12.602 1 93.12 516 ARG B O 1
ATOM 9261 N N . CYS B 1 517 ? -27.266 -38.438 -10.898 1 91.12 517 CYS B N 1
ATOM 9262 C CA . CYS B 1 517 ? -28.344 -38.156 -9.953 1 91.12 517 CYS B CA 1
ATOM 9263 C C . CYS B 1 517 ? -28.484 -36.625 -9.758 1 91.12 517 CYS B C 1
ATOM 9265 O O . CYS B 1 517 ? -29.547 -36.156 -9.359 1 91.12 517 CYS B O 1
ATOM 9267 N N . HIS B 1 518 ? -27.438 -35.875 -10.062 1 94.56 518 HIS B N 1
ATOM 9268 C CA . HIS B 1 518 ? -27.438 -34.438 -9.805 1 94.56 518 HIS B CA 1
ATOM 9269 C C . HIS B 1 518 ? -28.047 -33.688 -10.977 1 94.56 518 HIS B C 1
ATOM 9271 O O . HIS B 1 518 ? -28.203 -32.469 -10.906 1 94.56 518 HIS B O 1
ATOM 9277 N N . LEU B 1 519 ? -28.375 -34.312 -12.055 1 95.38 519 LEU B N 1
ATOM 9278 C CA . LEU B 1 519 ? -28.938 -33.594 -13.203 1 95.38 519 LEU B CA 1
ATOM 9279 C C . LEU B 1 519 ? -30.25 -32.906 -12.836 1 95.38 519 LEU B C 1
ATOM 9281 O O . LEU B 1 519 ? -30.578 -31.859 -13.383 1 95.38 519 LEU B O 1
ATOM 9285 N N . GLN B 1 520 ? -30.953 -33.5 -11.93 1 92.75 520 GLN B N 1
ATOM 9286 C CA . GLN B 1 520 ? -32.156 -32.844 -11.422 1 92.75 520 GLN B CA 1
ATOM 9287 C C . GLN B 1 520 ? -31.828 -31.656 -10.547 1 92.75 520 GLN B C 1
ATOM 9289 O O . GLN B 1 520 ? -32.531 -30.641 -10.57 1 92.75 520 GLN B O 1
ATOM 9294 N N . CYS B 1 521 ? -30.75 -31.703 -9.891 1 94.56 521 CYS B N 1
ATOM 9295 C CA . CYS B 1 521 ? -30.344 -30.703 -8.906 1 94.56 521 CYS B CA 1
ATOM 9296 C C . CYS B 1 521 ? -29.812 -29.453 -9.586 1 94.56 521 CYS B C 1
ATOM 9298 O O . CYS B 1 521 ? -29.688 -28.406 -8.961 1 94.56 521 CYS B O 1
ATOM 9300 N N . ILE B 1 522 ? -29.469 -29.5 -10.883 1 95.69 522 ILE B N 1
ATOM 9301 C CA . ILE B 1 522 ? -28.844 -28.344 -11.531 1 95.69 522 ILE B CA 1
ATOM 9302 C C . ILE B 1 522 ? -29.891 -27.578 -12.336 1 95.69 522 ILE B C 1
ATOM 9304 O O . ILE B 1 522 ? -29.594 -26.531 -12.906 1 95.69 522 ILE B O 1
ATOM 9308 N N . GLN B 1 523 ? -31.109 -28.109 -12.375 1 95.12 523 GLN B N 1
ATOM 9309 C CA . GLN B 1 523 ? -32.125 -27.469 -13.188 1 95.12 523 GLN B CA 1
ATOM 9310 C C . GLN B 1 523 ? -32.594 -26.172 -12.547 1 95.12 523 GLN B C 1
ATOM 9312 O O . GLN B 1 523 ? -32.656 -26.062 -11.32 1 95.12 523 GLN B O 1
ATOM 9317 N N . ASP B 1 524 ? -32.875 -25.219 -13.422 1 94.75 524 ASP B N 1
ATOM 9318 C CA . ASP B 1 524 ? -33.406 -23.953 -12.922 1 94.75 524 ASP B CA 1
ATOM 9319 C C . ASP B 1 524 ? -34.688 -24.188 -12.109 1 94.75 524 ASP B C 1
ATOM 9321 O O . ASP B 1 524 ? -35.562 -24.969 -12.5 1 94.75 524 ASP B O 1
ATOM 9325 N N . PRO B 1 525 ? -34.719 -23.531 -10.977 1 90.88 525 PRO B N 1
ATOM 9326 C CA . PRO B 1 525 ? -35.938 -23.641 -10.195 1 90.88 525 PRO B CA 1
ATOM 9327 C C . PRO B 1 525 ? -37.125 -22.969 -10.875 1 90.88 525 PRO B C 1
ATOM 9329 O O . PRO B 1 525 ? -37.031 -21.844 -11.367 1 90.88 525 PRO B O 1
ATOM 9332 N N . PRO B 1 526 ? -38.25 -23.578 -10.812 1 86.06 526 PRO B N 1
ATOM 9333 C CA . PRO B 1 526 ? -39.406 -22.984 -11.461 1 86.06 526 PRO B CA 1
ATOM 9334 C C . PRO B 1 526 ? -39.906 -21.719 -10.766 1 86.06 526 PRO B C 1
ATOM 9336 O O . PRO B 1 526 ? -39.906 -21.656 -9.531 1 86.06 526 PRO B O 1
ATOM 9339 N N . GLY B 1 527 ? -40.219 -20.719 -11.5 1 85.25 527 GLY B N 1
ATOM 9340 C CA . GLY B 1 527 ? -40.875 -19.531 -10.977 1 85.25 527 GLY B CA 1
ATOM 9341 C C . GLY B 1 527 ? -39.875 -18.531 -10.391 1 85.25 527 GLY B C 1
ATOM 9342 O O . GLY B 1 527 ? -40.281 -17.516 -9.82 1 85.25 527 GLY B O 1
ATOM 9343 N N . VAL B 1 528 ? -38.688 -18.812 -10.383 1 88.44 528 VAL B N 1
ATOM 9344 C CA . VAL B 1 528 ? -37.688 -17.922 -9.805 1 88.44 528 VAL B CA 1
ATOM 9345 C C . VAL B 1 528 ? -37 -17.141 -10.914 1 88.44 528 VAL B C 1
ATOM 9347 O O . VAL B 1 528 ? -36.531 -17.719 -11.891 1 88.44 528 VAL B O 1
ATOM 9350 N N . ALA B 1 529 ? -37 -15.836 -10.734 1 87.31 529 ALA B N 1
ATOM 9351 C CA . ALA B 1 529 ? -36.312 -14.984 -11.703 1 87.31 529 ALA B CA 1
ATOM 9352 C C . ALA B 1 529 ? -34.812 -14.945 -11.422 1 87.31 529 ALA B C 1
ATOM 9354 O O . ALA B 1 529 ? -34.375 -14.383 -10.414 1 87.31 529 ALA B O 1
ATOM 9355 N N . LEU B 1 530 ? -34.062 -15.477 -12.367 1 91 530 LEU B N 1
ATOM 9356 C CA . LEU B 1 530 ? -32.594 -15.586 -12.164 1 91 530 LEU B CA 1
ATOM 9357 C C . LEU B 1 530 ? -31.875 -14.414 -12.797 1 91 530 LEU B C 1
ATOM 9359 O O . LEU B 1 530 ? -30.703 -14.172 -12.5 1 91 530 LEU B O 1
ATOM 9363 N N . TYR B 1 531 ? -32.5 -13.688 -13.656 1 90.44 531 TYR B N 1
ATOM 9364 C CA . TYR B 1 531 ? -31.891 -12.555 -14.336 1 90.44 531 TYR B CA 1
ATOM 9365 C C . TYR B 1 531 ? -32.562 -11.25 -13.953 1 90.44 531 TYR B C 1
ATOM 9367 O O . TYR B 1 531 ? -33.781 -11.188 -13.836 1 90.44 531 TYR B O 1
ATOM 9375 N N . THR B 1 532 ? -31.734 -10.312 -13.641 1 85 532 THR B N 1
ATOM 9376 C CA . THR B 1 532 ? -32.219 -8.953 -13.383 1 85 532 THR B CA 1
ATOM 9377 C C . THR B 1 532 ? -31.641 -7.984 -14.414 1 85 532 THR B C 1
ATOM 9379 O O . THR B 1 532 ? -30.438 -8.008 -14.695 1 85 532 THR B O 1
ATOM 9382 N N . LYS B 1 533 ? -32.531 -7.227 -15.039 1 87.06 533 LYS B N 1
ATOM 9383 C CA . LYS B 1 533 ? -32.094 -6.188 -15.961 1 87.06 533 LYS B CA 1
ATOM 9384 C C . LYS B 1 533 ? -31.469 -5.008 -15.219 1 87.06 533 LYS B C 1
ATOM 9386 O O . LYS B 1 533 ? -32.125 -4.352 -14.414 1 87.06 533 LYS B O 1
ATOM 9391 N N . THR B 1 534 ? -30.25 -4.801 -15.414 1 78 534 THR B N 1
ATOM 9392 C CA . THR B 1 534 ? -29.547 -3.756 -14.68 1 78 534 THR B CA 1
ATOM 9393 C C . THR B 1 534 ? -29.375 -2.504 -15.539 1 78 534 THR B C 1
ATOM 9395 O O . THR B 1 534 ? -29.047 -1.432 -15.023 1 78 534 THR B O 1
ATOM 9398 N N . GLY B 1 535 ? -29.594 -2.58 -16.906 1 82.69 535 GLY B N 1
ATOM 9399 C CA . GLY B 1 535 ? -29.422 -1.446 -17.797 1 82.69 535 GLY B CA 1
ATOM 9400 C C . GLY B 1 535 ? -29.734 -1.784 -19.25 1 82.69 535 GLY B C 1
ATOM 9401 O O . GLY B 1 535 ? -30.375 -2.799 -19.531 1 82.69 535 GLY B O 1
ATOM 9402 N N . GLU B 1 536 ? -29.438 -0.761 -20.125 1 89.44 536 GLU B N 1
ATOM 9403 C CA . GLU B 1 536 ? -29.641 -0.933 -21.562 1 89.44 536 GLU B CA 1
ATOM 9404 C C . GLU B 1 536 ? -28.516 -0.281 -22.359 1 89.44 536 GLU B C 1
ATOM 9406 O O . GLU B 1 536 ? -27.953 0.722 -21.938 1 89.44 536 GLU B O 1
ATOM 9411 N N . VAL B 1 537 ? -28.109 -0.998 -23.344 1 89.69 537 VAL B N 1
ATOM 9412 C CA . VAL B 1 537 ? -27.125 -0.456 -24.281 1 89.69 537 VAL B CA 1
ATOM 9413 C C . VAL B 1 537 ? -27.688 -0.478 -25.703 1 89.69 537 VAL B C 1
ATOM 9415 O O . VAL B 1 537 ? -28.328 -1.452 -26.109 1 89.69 537 VAL B O 1
ATOM 9418 N N . THR B 1 538 ? -27.5 0.67 -26.328 1 90.06 538 THR B N 1
ATOM 9419 C CA . THR B 1 538 ? -27.984 0.717 -27.703 1 90.06 538 THR B CA 1
ATOM 9420 C C . THR B 1 538 ? -26.844 0.487 -28.688 1 90.06 538 THR B C 1
ATOM 9422 O O . THR B 1 538 ? -25.828 1.184 -28.641 1 90.06 538 THR B O 1
ATOM 9425 N N . ARG B 1 539 ? -26.984 -0.452 -29.391 1 89.06 539 ARG B N 1
ATOM 9426 C CA . ARG B 1 539 ? -26.016 -0.778 -30.422 1 89.06 539 ARG B CA 1
ATOM 9427 C C . ARG B 1 539 ? -26.703 -1.081 -31.75 1 89.06 539 ARG B C 1
ATOM 9429 O O . ARG B 1 539 ? -27.641 -1.885 -31.797 1 89.06 539 ARG B O 1
ATOM 9436 N N . GLY B 1 540 ? -26.219 -0.493 -32.875 1 84.5 540 GLY B N 1
ATOM 9437 C CA . GLY B 1 540 ? -26.812 -0.731 -34.188 1 84.5 540 GLY B CA 1
ATOM 9438 C C . GLY B 1 540 ? -28.297 -0.451 -34.219 1 84.5 540 GLY B C 1
ATOM 9439 O O . GLY B 1 540 ? -29.062 -1.195 -34.844 1 84.5 540 GLY B O 1
ATOM 9440 N N . GLY B 1 541 ? -28.75 0.466 -33.375 1 86.88 541 GLY B N 1
ATOM 9441 C CA . GLY B 1 541 ? -30.156 0.847 -33.375 1 86.88 541 GLY B CA 1
ATOM 9442 C C . GLY B 1 541 ? -31 -0.08 -32.531 1 86.88 541 GLY B C 1
ATOM 9443 O O . GLY B 1 541 ? -32.219 0.124 -32.406 1 86.88 541 GLY B O 1
ATOM 9444 N N . VAL B 1 542 ? -30.438 -1.106 -31.969 1 92.69 542 VAL B N 1
ATOM 9445 C CA . VAL B 1 542 ? -31.172 -2.068 -31.172 1 92.69 542 VAL B CA 1
ATOM 9446 C C . VAL B 1 542 ? -30.844 -1.866 -29.688 1 92.69 542 VAL B C 1
ATOM 9448 O O . VAL B 1 542 ? -29.672 -1.694 -29.328 1 92.69 542 VAL B O 1
ATOM 9451 N N . VAL B 1 543 ? -31.891 -1.841 -28.953 1 93.5 543 VAL B N 1
ATOM 9452 C CA . VAL B 1 543 ? -31.703 -1.706 -27.5 1 93.5 543 VAL B CA 1
ATOM 9453 C C . VAL B 1 543 ? -31.422 -3.076 -26.891 1 93.5 543 VAL B C 1
ATOM 9455 O O . VAL B 1 543 ? -32.25 -3.984 -26.984 1 93.5 543 VAL B O 1
ATOM 9458 N N . LEU B 1 544 ? -30.266 -3.244 -26.391 1 93.62 544 LEU B N 1
ATOM 9459 C CA . LEU B 1 544 ? -29.875 -4.492 -25.75 1 93.62 544 LEU B CA 1
ATOM 9460 C C . LEU B 1 544 ? -29.938 -4.367 -24.234 1 93.62 544 LEU B C 1
ATOM 9462 O O . LEU B 1 544 ? -29.312 -3.477 -23.641 1 93.62 544 LEU B O 1
ATOM 9466 N N . PRO B 1 545 ? -30.703 -5.176 -23.625 1 92.25 545 PRO B N 1
ATOM 9467 C CA . PRO B 1 545 ? -30.688 -5.184 -22.156 1 92.25 545 PRO B CA 1
ATOM 9468 C C . PRO B 1 545 ? -29.375 -5.707 -21.594 1 92.25 545 PRO B C 1
ATOM 9470 O O . PRO B 1 545 ? -28.688 -6.512 -22.234 1 92.25 545 PRO B O 1
ATOM 9473 N N . VAL B 1 546 ? -29.016 -5.195 -20.5 1 89.94 546 VAL B N 1
ATOM 9474 C CA . VAL B 1 546 ? -27.891 -5.73 -19.719 1 89.94 546 VAL B CA 1
ATOM 9475 C C . VAL B 1 546 ? -28.422 -6.504 -18.516 1 89.94 546 VAL B C 1
ATOM 9477 O O . VAL B 1 546 ? -29.203 -5.977 -17.734 1 89.94 546 VAL B O 1
ATOM 9480 N N . TYR B 1 547 ? -27.938 -7.781 -18.438 1 87.81 547 TYR B N 1
ATOM 9481 C CA . TYR B 1 547 ? -28.484 -8.641 -17.406 1 87.81 547 TYR B CA 1
ATOM 9482 C C . TYR B 1 547 ? -27.422 -8.984 -16.359 1 87.81 547 TYR B C 1
ATOM 9484 O O . TYR B 1 547 ? -26.234 -9.047 -16.688 1 87.81 547 TYR B O 1
ATOM 9492 N N . ARG B 1 548 ? -27.891 -9.141 -15.141 1 83.94 548 ARG B N 1
ATOM 9493 C CA . ARG B 1 548 ? -27.109 -9.797 -14.094 1 83.94 548 ARG B CA 1
ATOM 9494 C C . ARG B 1 548 ? -27.75 -11.125 -13.703 1 83.94 548 ARG B C 1
ATOM 9496 O O . ARG B 1 548 ? -28.953 -11.211 -13.484 1 83.94 548 ARG B O 1
ATOM 9503 N N . CYS B 1 549 ? -26.938 -12.102 -13.719 1 88.12 549 CYS B N 1
ATOM 9504 C CA . CYS B 1 549 ? -27.422 -13.438 -13.406 1 88.12 549 CYS B CA 1
ATOM 9505 C C . CYS B 1 549 ? -27.141 -13.789 -11.945 1 88.12 549 CYS B C 1
ATOM 9507 O O . CYS B 1 549 ? -26.016 -13.633 -11.477 1 88.12 549 CYS B O 1
ATOM 9509 N N . ALA B 1 550 ? -28.109 -14.25 -11.234 1 87 550 ALA B N 1
ATOM 9510 C CA . ALA B 1 550 ? -27.969 -14.602 -9.828 1 87 550 ALA B CA 1
ATOM 9511 C C . ALA B 1 550 ? -27.781 -16.109 -9.656 1 87 550 ALA B C 1
ATOM 9513 O O . ALA B 1 550 ? -27.656 -16.609 -8.531 1 87 550 ALA B O 1
ATOM 9514 N N . ARG B 1 551 ? -27.672 -16.797 -10.805 1 88.19 551 ARG B N 1
ATOM 9515 C CA . ARG B 1 551 ? -27.531 -18.25 -10.75 1 88.19 551 ARG B CA 1
ATOM 9516 C C . ARG B 1 551 ? -26.203 -18.656 -10.141 1 88.19 551 ARG B C 1
ATOM 9518 O O . ARG B 1 551 ? -25.156 -18.094 -10.492 1 88.19 551 ARG B O 1
ATOM 9525 N N . GLY B 1 552 ? -26.328 -19.609 -9.227 1 86.06 552 GLY B N 1
ATOM 9526 C CA . GLY B 1 552 ? -25.109 -20.25 -8.766 1 86.06 552 GLY B CA 1
ATOM 9527 C C . GLY B 1 552 ? -24.406 -19.5 -7.648 1 86.06 552 GLY B C 1
ATOM 9528 O O . GLY B 1 552 ? -25.047 -18.703 -6.945 1 86.06 552 GLY B O 1
ATOM 9529 N N . SER B 1 553 ? -23.141 -19.922 -7.398 1 80.25 553 SER B N 1
ATOM 9530 C CA . SER B 1 553 ? -22.344 -19.375 -6.301 1 80.25 553 SER B CA 1
ATOM 9531 C C . SER B 1 553 ? -21.141 -18.609 -6.824 1 80.25 553 SER B C 1
ATOM 9533 O O . SER B 1 553 ? -20.094 -18.562 -6.164 1 80.25 553 SER B O 1
ATOM 9535 N N . THR B 1 554 ? -21.281 -18.062 -8.039 1 77.38 554 THR B N 1
ATOM 9536 C CA . THR B 1 554 ? -20.156 -17.391 -8.68 1 77.38 554 THR B CA 1
ATOM 9537 C C . THR B 1 554 ? -19.656 -16.234 -7.82 1 77.38 554 THR B C 1
ATOM 9539 O O . THR B 1 554 ? -18.453 -16 -7.711 1 77.38 554 THR B O 1
ATOM 9542 N N . SER B 1 555 ? -20.594 -15.516 -7.258 1 81 555 SER B N 1
ATOM 9543 C CA . SER B 1 555 ? -20.203 -14.391 -6.414 1 81 555 SER B CA 1
ATOM 9544 C C . SER B 1 555 ? -19.391 -14.859 -5.211 1 81 555 SER B C 1
ATOM 9546 O O . SER B 1 555 ? -18.422 -14.203 -4.805 1 81 555 SER B O 1
ATOM 9548 N N . LEU B 1 556 ? -19.719 -15.992 -4.699 1 83.31 556 LEU B N 1
ATOM 9549 C CA . LEU B 1 556 ? -18.984 -16.516 -3.555 1 83.31 556 LEU B CA 1
ATOM 9550 C C . LEU B 1 556 ? -17.609 -17 -3.973 1 83.31 556 LEU B C 1
ATOM 9552 O O . LEU B 1 556 ? -16.641 -16.875 -3.209 1 83.31 556 LEU B O 1
ATOM 9556 N N . GLU B 1 557 ? -17.609 -17.562 -5.164 1 77.69 557 GLU B N 1
ATOM 9557 C CA . GLU B 1 557 ? -16.312 -17.969 -5.672 1 77.69 557 GLU B CA 1
ATOM 9558 C C . GLU B 1 557 ? -15.375 -16.766 -5.828 1 77.69 557 GLU B C 1
ATOM 9560 O O . GLU B 1 557 ? -14.188 -16.844 -5.504 1 77.69 557 GLU B O 1
ATOM 9565 N N . SER B 1 558 ? -15.945 -15.789 -6.363 1 76.94 558 SER B N 1
ATOM 9566 C CA . SER B 1 558 ? -15.18 -14.547 -6.449 1 76.94 558 SER B CA 1
ATOM 9567 C C . SER B 1 558 ? -14.75 -14.07 -5.066 1 76.94 558 SER B C 1
ATOM 9569 O O . SER B 1 558 ? -13.602 -13.664 -4.875 1 76.94 558 SER B O 1
ATOM 9571 N N . PHE B 1 559 ? -15.648 -14.141 -4.145 1 85.56 559 PHE B N 1
ATOM 9572 C CA . PHE B 1 559 ? -15.344 -13.742 -2.773 1 85.56 559 PHE B CA 1
ATOM 9573 C C . PHE B 1 559 ? -14.203 -14.57 -2.205 1 85.56 559 PHE B C 1
ATOM 9575 O O . PHE B 1 559 ? -13.312 -14.031 -1.541 1 85.56 559 PHE B O 1
ATOM 9582 N N . HIS B 1 560 ? -14.219 -15.805 -2.502 1 75.12 560 HIS B N 1
ATOM 9583 C CA . HIS B 1 560 ? -13.188 -16.688 -1.972 1 75.12 560 HIS B CA 1
ATOM 9584 C C . HIS B 1 560 ? -11.805 -16.297 -2.479 1 75.12 560 HIS B C 1
ATOM 9586 O O . HIS B 1 560 ? -10.82 -16.406 -1.746 1 75.12 560 HIS B O 1
ATOM 9592 N N . LEU B 1 561 ? -11.828 -15.859 -3.688 1 71.88 561 LEU B N 1
ATOM 9593 C CA . LEU B 1 561 ? -10.562 -15.383 -4.234 1 71.88 561 LEU B CA 1
ATOM 9594 C C . LEU B 1 561 ? -10.07 -14.148 -3.488 1 71.88 561 LEU B C 1
ATOM 9596 O O . LEU B 1 561 ? -8.875 -14 -3.242 1 71.88 561 LEU B O 1
ATOM 9600 N N . HIS B 1 562 ? -11.008 -13.328 -3.113 1 75.38 562 HIS B N 1
ATOM 9601 C CA . HIS B 1 562 ? -10.656 -12.086 -2.434 1 75.38 562 HIS B CA 1
ATOM 9602 C C . HIS B 1 562 ? -10.359 -12.328 -0.958 1 75.38 562 HIS B C 1
ATOM 9604 O O . HIS B 1 562 ? -9.594 -11.578 -0.342 1 75.38 562 HIS B O 1
ATOM 9610 N N . LEU B 1 563 ? -10.969 -13.336 -0.44 1 75.81 563 LEU B N 1
ATOM 9611 C CA . LEU B 1 563 ? -10.82 -13.648 0.976 1 75.81 563 LEU B CA 1
ATOM 9612 C C . LEU B 1 563 ? -9.344 -13.844 1.331 1 75.81 563 LEU B C 1
ATOM 9614 O O . LEU B 1 563 ? -8.898 -13.422 2.396 1 75.81 563 LEU B O 1
ATOM 9618 N N . CYS B 1 564 ? -8.648 -14.383 0.398 1 66 564 CYS B N 1
ATOM 9619 C CA . CYS B 1 564 ? -7.238 -14.648 0.631 1 66 564 CYS B CA 1
ATOM 9620 C C . CYS B 1 564 ? -6.449 -13.344 0.74 1 66 564 CYS B C 1
ATOM 9622 O O . CYS B 1 564 ? -5.379 -13.312 1.352 1 66 564 CYS B O 1
ATOM 9624 N N . GLN B 1 565 ? -7.066 -12.367 0.3 1 69.06 565 GLN B N 1
ATOM 9625 C CA . GLN B 1 565 ? -6.367 -11.086 0.273 1 69.06 565 GLN B CA 1
ATOM 9626 C C . GLN B 1 565 ? -6.695 -10.25 1.512 1 69.06 565 GLN B C 1
ATOM 9628 O O . GLN B 1 565 ? -6.027 -9.258 1.79 1 69.06 565 GLN B O 1
ATOM 9633 N N . PHE B 1 566 ? -7.703 -10.656 2.295 1 72.81 566 PHE B N 1
ATOM 9634 C CA . PHE B 1 566 ? -8.117 -9.898 3.469 1 72.81 566 PHE B CA 1
ATOM 9635 C C . PHE B 1 566 ? -7.027 -9.898 4.531 1 72.81 566 PHE B C 1
ATOM 9637 O O . PHE B 1 566 ? -6.895 -8.945 5.297 1 72.81 566 PHE B O 1
ATOM 9644 N N . ILE B 1 567 ? -6.305 -11.008 4.602 1 67.31 567 ILE B N 1
ATOM 9645 C CA . ILE B 1 567 ? -5.328 -11.18 5.676 1 67.31 567 ILE B CA 1
ATOM 9646 C C . ILE B 1 567 ? -3.918 -10.977 5.125 1 67.31 567 ILE B C 1
ATOM 9648 O O . ILE B 1 567 ? -3.457 -11.742 4.281 1 67.31 567 ILE B O 1
ATOM 9652 N N . PRO B 1 568 ? -3.412 -9.781 5.66 1 61.53 568 PRO B N 1
ATOM 9653 C CA . PRO B 1 568 ? -2.086 -9.477 5.121 1 61.53 568 PRO B CA 1
ATOM 9654 C C . PRO B 1 568 ? -0.999 -10.398 5.664 1 61.53 568 PRO B C 1
ATOM 9656 O O . PRO B 1 568 ? -0.771 -10.453 6.875 1 61.53 568 PRO B O 1
ATOM 9659 N N . GLY B 1 569 ? -0.351 -11.164 4.859 1 57.5 569 GLY B N 1
ATOM 9660 C CA . GLY B 1 569 ? 0.884 -11.883 5.129 1 57.5 569 GLY B CA 1
ATOM 9661 C C . GLY B 1 569 ? 0.715 -13 6.148 1 57.5 569 GLY B C 1
ATOM 9662 O O . GLY B 1 569 ? -0.41 -13.367 6.492 1 57.5 569 GLY B O 1
ATOM 9663 N N . THR B 1 570 ? 1.801 -13.578 6.613 1 55.25 570 THR B N 1
ATOM 9664 C CA . THR B 1 570 ? 1.849 -14.75 7.469 1 55.25 570 THR B CA 1
ATOM 9665 C C . THR B 1 570 ? 2.035 -14.352 8.93 1 55.25 570 THR B C 1
ATOM 9667 O O . THR B 1 570 ? 2.035 -15.211 9.82 1 55.25 570 THR B O 1
ATOM 9670 N N . SER B 1 571 ? 1.991 -13.078 9.219 1 54.91 571 SER B N 1
ATOM 9671 C CA . SER B 1 571 ? 2.332 -12.672 10.578 1 54.91 571 SER B CA 1
ATOM 9672 C C . SER B 1 571 ? 1.079 -12.398 11.398 1 54.91 571 SER B C 1
ATOM 9674 O O . SER B 1 571 ? 1.17 -12.047 12.578 1 54.91 571 SER B O 1
ATOM 9676 N N . ALA B 1 572 ? -0.043 -12.703 10.953 1 62.31 572 ALA B N 1
ATOM 9677 C CA . ALA B 1 572 ? -1.274 -12.398 11.672 1 62.31 572 ALA B CA 1
ATOM 9678 C C . ALA B 1 572 ? -1.652 -13.523 12.625 1 62.31 572 ALA B C 1
ATOM 9680 O O . ALA B 1 572 ? -1.641 -14.695 12.242 1 62.31 572 ALA B O 1
ATOM 9681 N N . ASN B 1 573 ? -1.714 -13.156 13.953 1 67.31 573 ASN B N 1
ATOM 9682 C CA . ASN B 1 573 ? -2.238 -14.125 14.906 1 67.31 573 ASN B CA 1
ATOM 9683 C C . ASN B 1 573 ? -3.742 -14.328 14.727 1 67.31 573 ASN B C 1
ATOM 9685 O O . ASN B 1 573 ? -4.34 -13.781 13.805 1 67.31 573 ASN B O 1
ATOM 9689 N N . ASP B 1 574 ? -4.387 -15.148 15.594 1 69.94 574 ASP B N 1
ATOM 9690 C CA . ASP B 1 574 ? -5.793 -15.5 15.445 1 69.94 574 ASP B CA 1
ATOM 9691 C C . ASP B 1 574 ? -6.684 -14.266 15.578 1 69.94 574 ASP B C 1
ATOM 9693 O O . ASP B 1 574 ? -7.656 -14.117 14.828 1 69.94 574 ASP B O 1
ATOM 9697 N N . LEU B 1 575 ? -6.32 -13.43 16.516 1 74.19 575 LEU B N 1
ATOM 9698 C CA . LEU B 1 575 ? -7.109 -12.219 16.703 1 74.19 575 LEU B CA 1
ATOM 9699 C C . LEU B 1 575 ? -7.008 -11.312 15.484 1 74.19 575 LEU B C 1
ATOM 9701 O O . LEU B 1 575 ? -8.008 -10.758 15.031 1 74.19 575 LEU B O 1
ATOM 9705 N N . HIS B 1 576 ? -5.797 -11.242 14.992 1 73.25 576 HIS B N 1
ATOM 9706 C CA . HIS B 1 576 ? -5.594 -10.445 13.789 1 73.25 576 HIS B CA 1
ATOM 9707 C C . HIS B 1 576 ? -6.422 -10.977 12.625 1 73.25 576 HIS B C 1
ATOM 9709 O O . HIS B 1 576 ? -7.086 -10.203 11.93 1 73.25 576 HIS B O 1
ATOM 9715 N N . PHE B 1 577 ? -6.426 -12.266 12.547 1 72.88 577 PHE B N 1
ATOM 9716 C CA . PHE B 1 577 ? -7.18 -12.914 11.477 1 72.88 577 PHE B CA 1
ATOM 9717 C C . PHE B 1 577 ? -8.664 -12.57 11.578 1 72.88 577 PHE B C 1
ATOM 9719 O O . PHE B 1 577 ? -9.289 -12.219 10.578 1 72.88 577 PHE B O 1
ATOM 9726 N N . GLN B 1 578 ? -9.188 -12.648 12.742 1 77.88 578 GLN B N 1
ATOM 9727 C CA . GLN B 1 578 ? -10.594 -12.375 12.984 1 77.88 578 GLN B CA 1
ATOM 9728 C C . GLN B 1 578 ? -10.953 -10.945 12.594 1 77.88 578 GLN B C 1
ATOM 9730 O O . GLN B 1 578 ? -11.953 -10.711 11.906 1 77.88 578 GLN B O 1
ATOM 9735 N N . VAL B 1 579 ? -10.133 -10.086 12.977 1 78.06 579 VAL B N 1
ATOM 9736 C CA . VAL B 1 579 ? -10.406 -8.672 12.727 1 78.06 579 VAL B CA 1
ATOM 9737 C C . VAL B 1 579 ? -10.32 -8.391 11.227 1 78.06 579 VAL B C 1
ATOM 9739 O O . VAL B 1 579 ? -11.195 -7.723 10.664 1 78.06 579 VAL B O 1
ATOM 9742 N N . TYR B 1 580 ? -9.273 -8.883 10.57 1 78.31 580 TYR B N 1
ATOM 9743 C CA . TYR B 1 580 ? -9.125 -8.68 9.133 1 78.31 580 TYR B CA 1
ATOM 9744 C C . TYR B 1 580 ? -10.289 -9.289 8.367 1 78.31 580 TYR B C 1
ATOM 9746 O O . TYR B 1 580 ? -10.773 -8.719 7.391 1 78.31 580 TYR B O 1
ATOM 9754 N N . LEU B 1 581 ? -10.719 -10.43 8.828 1 79.44 581 LEU B N 1
ATOM 9755 C CA . LEU B 1 581 ? -11.852 -11.094 8.18 1 79.44 581 LEU B CA 1
ATOM 9756 C C . LEU B 1 581 ? -13.117 -10.25 8.289 1 79.44 581 LEU B C 1
ATOM 9758 O O . LEU B 1 581 ? -13.797 -10.016 7.293 1 79.44 581 LEU B O 1
ATOM 9762 N N . LEU B 1 582 ? -13.367 -9.781 9.484 1 80.75 582 LEU B N 1
ATOM 9763 C CA . LEU B 1 582 ? -14.578 -9.008 9.719 1 80.75 582 LEU B CA 1
ATOM 9764 C C . LEU B 1 582 ? -14.547 -7.699 8.938 1 80.75 582 LEU B C 1
ATOM 9766 O O . LEU B 1 582 ? -15.539 -7.324 8.305 1 80.75 582 LEU B O 1
ATOM 9770 N N . GLU B 1 583 ? -13.398 -7.051 8.969 1 82.5 583 GLU B N 1
ATOM 9771 C CA . GLU B 1 583 ? -13.258 -5.809 8.219 1 82.5 583 GLU B CA 1
ATOM 9772 C C . GLU B 1 583 ? -13.422 -6.051 6.719 1 82.5 583 GLU B C 1
ATOM 9774 O O . GLU B 1 583 ? -14.062 -5.262 6.023 1 82.5 583 GLU B O 1
ATOM 9779 N N . GLY B 1 584 ? -12.773 -7.098 6.297 1 82.75 584 GLY B N 1
ATOM 9780 C CA . GLY B 1 584 ? -12.891 -7.445 4.891 1 82.75 584 GLY B CA 1
ATOM 9781 C C . GLY B 1 584 ? -14.312 -7.75 4.465 1 82.75 584 GLY B C 1
ATOM 9782 O O . GLY B 1 584 ? -14.75 -7.34 3.387 1 82.75 584 GLY B O 1
ATOM 9783 N N . LEU B 1 585 ? -15.062 -8.406 5.316 1 83.25 585 LEU B N 1
ATOM 9784 C CA . LEU B 1 585 ? -16.453 -8.766 5.031 1 83.25 585 LEU B CA 1
ATOM 9785 C C . LEU B 1 585 ? -17.328 -7.523 4.949 1 83.25 585 LEU B C 1
ATOM 9787 O O . LEU B 1 585 ? -18.156 -7.402 4.039 1 83.25 585 LEU B O 1
ATOM 9791 N N . VAL B 1 586 ? -17.141 -6.621 5.848 1 82.19 586 VAL B N 1
ATOM 9792 C CA . VAL B 1 586 ? -17.922 -5.398 5.863 1 82.19 586 VAL B CA 1
ATOM 9793 C C . VAL B 1 586 ? -17.641 -4.582 4.605 1 82.19 586 VAL B C 1
ATOM 9795 O O . VAL B 1 586 ? -18.578 -4.09 3.957 1 82.19 586 VAL B O 1
ATOM 9798 N N . ARG B 1 587 ? -16.422 -4.465 4.312 1 84.75 587 ARG B N 1
ATOM 9799 C CA . ARG B 1 587 ? -16.047 -3.709 3.125 1 84.75 587 ARG B CA 1
ATOM 9800 C C . ARG B 1 587 ? -16.594 -4.367 1.86 1 84.75 587 ARG B C 1
ATOM 9802 O O . ARG B 1 587 ? -17.125 -3.688 0.977 1 84.75 587 ARG B O 1
ATOM 9809 N N . TRP B 1 588 ? -16.391 -5.645 1.764 1 84.25 588 TRP B N 1
ATOM 9810 C CA . TRP B 1 588 ? -16.922 -6.398 0.63 1 84.25 588 TRP B CA 1
ATOM 9811 C C . TRP B 1 588 ? -18.422 -6.172 0.468 1 84.25 588 TRP B C 1
ATOM 9813 O O . TRP B 1 588 ? -18.891 -5.855 -0.627 1 84.25 588 TRP B O 1
ATOM 9823 N N . ASN B 1 589 ? -19.156 -6.332 1.528 1 84.38 589 ASN B N 1
ATOM 9824 C CA . ASN B 1 589 ? -20.609 -6.207 1.487 1 84.38 589 ASN B CA 1
ATOM 9825 C C . ASN B 1 589 ? -21.047 -4.793 1.118 1 84.38 589 ASN B C 1
ATOM 9827 O O . ASN B 1 589 ? -22.016 -4.605 0.381 1 84.38 589 ASN B O 1
ATOM 9831 N N . GLU B 1 590 ? -20.297 -3.828 1.652 1 83.19 590 GLU B N 1
ATOM 9832 C CA . GLU B 1 590 ? -20.609 -2.445 1.299 1 83.19 590 GLU B CA 1
ATOM 9833 C C . GLU B 1 590 ? -20.375 -2.191 -0.188 1 83.19 590 GLU B C 1
ATOM 9835 O O . GLU B 1 590 ? -21.188 -1.544 -0.847 1 83.19 590 GLU B O 1
ATOM 9840 N N . ASP B 1 591 ? -19.375 -2.639 -0.723 1 83.75 591 ASP B N 1
ATOM 9841 C CA . ASP B 1 591 ? -19.047 -2.459 -2.137 1 83.75 591 ASP B CA 1
ATOM 9842 C C . ASP B 1 591 ? -20.078 -3.172 -3.023 1 83.75 591 ASP B C 1
ATOM 9844 O O . ASP B 1 591 ? -20.469 -2.648 -4.066 1 83.75 591 ASP B O 1
ATOM 9848 N N . ARG B 1 592 ? -20.422 -4.379 -2.605 1 83.94 592 ARG B N 1
ATOM 9849 C CA . ARG B 1 592 ? -21.422 -5.125 -3.375 1 83.94 592 ARG B CA 1
ATOM 9850 C C . ARG B 1 592 ? -22.781 -4.445 -3.314 1 83.94 592 ARG B C 1
ATOM 9852 O O . ARG B 1 592 ? -23.531 -4.441 -4.297 1 83.94 592 ARG B O 1
ATOM 9859 N N . ALA B 1 593 ? -23.141 -3.947 -2.168 1 81.75 593 ALA B N 1
ATOM 9860 C CA . ALA B 1 593 ? -24.391 -3.211 -2.037 1 81.75 593 ALA B CA 1
ATOM 9861 C C . ALA B 1 593 ? -24.406 -1.99 -2.953 1 81.75 593 ALA B C 1
ATOM 9863 O O . ALA B 1 593 ? -25.422 -1.71 -3.605 1 81.75 593 ALA B O 1
ATOM 9864 N N . ARG B 1 594 ? -23.359 -1.321 -3.014 1 79.56 594 ARG B N 1
ATOM 9865 C CA . ARG B 1 594 ? -23.25 -0.159 -3.889 1 79.56 594 ARG B CA 1
ATOM 9866 C C . ARG B 1 594 ? -23.375 -0.563 -5.355 1 79.56 594 ARG B C 1
ATOM 9868 O O . ARG B 1 594 ? -24.031 0.124 -6.141 1 79.56 594 ARG B O 1
ATOM 9875 N N . ALA B 1 595 ? -22.719 -1.635 -5.688 1 77 595 ALA B N 1
ATOM 9876 C CA . ALA B 1 595 ? -22.719 -2.113 -7.066 1 77 595 ALA B CA 1
ATOM 9877 C C . ALA B 1 595 ? -24.109 -2.555 -7.492 1 77 595 ALA B C 1
ATOM 9879 O O . ALA B 1 595 ? -24.438 -2.539 -8.68 1 77 595 ALA B O 1
ATOM 9880 N N . ALA B 1 596 ? -24.891 -2.975 -6.531 1 74.19 596 ALA B N 1
ATOM 9881 C CA . ALA B 1 596 ? -26.219 -3.506 -6.816 1 74.19 596 ALA B CA 1
ATOM 9882 C C . ALA B 1 596 ? -27.203 -2.381 -7.113 1 74.19 596 ALA B C 1
ATOM 9884 O O . ALA B 1 596 ? -28.266 -2.617 -7.699 1 74.19 596 ALA B O 1
ATOM 9885 N N . VAL B 1 597 ? -26.828 -1.192 -6.613 1 71.62 597 VAL B N 1
ATOM 9886 C CA . VAL B 1 597 ? -27.766 -0.089 -6.816 1 71.62 597 VAL B CA 1
ATOM 9887 C C . VAL B 1 597 ? -27.516 0.548 -8.18 1 71.62 597 VAL B C 1
ATOM 9889 O O . VAL B 1 597 ? -26.375 0.699 -8.609 1 71.62 597 VAL B O 1
ATOM 9892 N N . ALA B 1 598 ? -28.641 0.51 -9.055 1 59.69 598 ALA B N 1
ATOM 9893 C CA . ALA B 1 598 ? -28.594 1.106 -10.391 1 59.69 598 ALA B CA 1
ATOM 9894 C C . ALA B 1 598 ? -28.438 2.621 -10.305 1 59.69 598 ALA B C 1
ATOM 9896 O O . ALA B 1 598 ? -28.797 3.236 -9.297 1 59.69 598 ALA B O 1
ATOM 9897 N N . GLY B 1 599 ? -27.734 3.285 -11.172 1 56.03 599 GLY B N 1
ATOM 9898 C CA . GLY B 1 599 ? -27.781 4.723 -11.398 1 56.03 599 GLY B CA 1
ATOM 9899 C C . GLY B 1 599 ? -26.547 5.445 -10.883 1 56.03 599 GLY B C 1
ATOM 9900 O O . GLY B 1 599 ? -25.438 4.898 -10.906 1 56.03 599 GLY B O 1
ATOM 9901 N N . ASN B 1 600 ? -26.797 6.555 -10.391 1 53.22 600 ASN B N 1
ATOM 9902 C CA . ASN B 1 600 ? -25.812 7.578 -10.039 1 53.22 600 ASN B CA 1
ATOM 9903 C C . ASN B 1 600 ? -25.016 7.195 -8.797 1 53.22 600 ASN B C 1
ATOM 9905 O O . ASN B 1 600 ? -23.891 7.664 -8.609 1 53.22 600 ASN B O 1
ATOM 9909 N N . ALA B 1 601 ? -25.656 6.289 -8.031 1 52.94 601 ALA B N 1
ATOM 9910 C CA . ALA B 1 601 ? -25 5.961 -6.766 1 52.94 601 ALA B CA 1
ATOM 9911 C C . ALA B 1 601 ? -23.703 5.191 -7 1 52.94 601 ALA B C 1
ATOM 9913 O O . ALA B 1 601 ? -22.75 5.336 -6.238 1 52.94 601 ALA B O 1
ATOM 9914 N N . ARG B 1 602 ? -23.719 4.469 -8.094 1 53.81 602 ARG B N 1
ATOM 9915 C CA . ARG B 1 602 ? -22.516 3.701 -8.438 1 53.81 602 ARG B CA 1
ATOM 9916 C C . ARG B 1 602 ? -21.344 4.625 -8.758 1 53.81 602 ARG B C 1
ATOM 9918 O O . ARG B 1 602 ? -20.188 4.262 -8.547 1 53.81 602 ARG B O 1
ATOM 9925 N N . ARG B 1 603 ? -21.859 5.852 -8.984 1 59.97 603 ARG B N 1
ATOM 9926 C CA . ARG B 1 603 ? -20.859 6.77 -9.492 1 59.97 603 ARG B CA 1
ATOM 9927 C C . ARG B 1 603 ? -20.297 7.656 -8.383 1 59.97 603 ARG B C 1
ATOM 9929 O O . ARG B 1 603 ? -19.328 8.375 -8.586 1 59.97 603 ARG B O 1
ATOM 9936 N N . SER B 1 604 ? -20.891 7.371 -7.164 1 65.88 604 SER B N 1
ATOM 9937 C CA . SER B 1 604 ? -20.375 8.234 -6.105 1 65.88 604 SER B CA 1
ATOM 9938 C C . SER B 1 604 ? -18.906 7.949 -5.816 1 65.88 604 SER B C 1
ATOM 9940 O O . SER B 1 604 ? -18.484 6.789 -5.789 1 65.88 604 SER B O 1
ATOM 9942 N N . THR B 1 605 ? -18.234 9 -5.75 1 74.88 605 THR B N 1
ATOM 9943 C CA . THR B 1 605 ? -16.797 8.914 -5.535 1 74.88 605 THR B CA 1
ATOM 9944 C C . THR B 1 605 ? -16.484 8.711 -4.055 1 74.88 605 THR B C 1
ATOM 9946 O O . THR B 1 605 ? -15.391 8.273 -3.699 1 74.88 605 THR B O 1
ATOM 9949 N N . ALA B 1 606 ? -17.547 8.945 -3.227 1 82.38 606 ALA B N 1
ATOM 9950 C CA . ALA B 1 606 ? -17.281 8.859 -1.794 1 82.38 606 ALA B CA 1
ATOM 9951 C C . ALA B 1 606 ? -17.281 7.406 -1.325 1 82.38 606 ALA B C 1
ATOM 9953 O O . ALA B 1 606 ? -18.125 6.609 -1.752 1 82.38 606 ALA B O 1
ATOM 9954 N N . ARG B 1 607 ? -16.297 7.051 -0.624 1 83.69 607 ARG B N 1
ATOM 9955 C CA . ARG B 1 607 ? -16.203 5.723 -0.026 1 83.69 607 ARG B CA 1
ATOM 9956 C C . ARG B 1 607 ? -15.961 5.812 1.477 1 83.69 607 ARG B C 1
ATOM 9958 O O . ARG B 1 607 ? -14.961 6.379 1.918 1 83.69 607 ARG B O 1
ATOM 9965 N N . CYS B 1 608 ? -16.906 5.371 2.287 1 81.75 608 CYS B N 1
ATOM 9966 C CA . CYS B 1 608 ? -16.797 5.344 3.742 1 81.75 608 CYS B CA 1
ATOM 9967 C C . CYS B 1 608 ? -17.312 4.027 4.305 1 81.75 608 CYS B C 1
ATOM 9969 O O . CYS B 1 608 ? -18.406 3.584 3.959 1 81.75 608 CYS B O 1
ATOM 9971 N N . TYR B 1 609 ? -16.578 3.387 5.121 1 81.56 609 TYR B N 1
ATOM 9972 C CA . TYR B 1 609 ? -16.938 2.078 5.652 1 81.56 609 TYR B CA 1
ATOM 9973 C C . TYR B 1 609 ? -17.203 2.154 7.152 1 81.56 609 TYR B C 1
ATOM 9975 O O . TYR B 1 609 ? -17.422 1.129 7.805 1 81.56 609 TYR B O 1
ATOM 9983 N N . ASN B 1 610 ? -17.078 3.377 7.711 1 78.25 610 ASN B N 1
ATOM 9984 C CA . ASN B 1 610 ? -17.438 3.621 9.109 1 78.25 610 ASN B CA 1
ATOM 9985 C C . ASN B 1 610 ? -18.922 3.932 9.273 1 78.25 610 ASN B C 1
ATOM 9987 O O . ASN B 1 610 ? -19.359 5.047 8.984 1 78.25 610 ASN B O 1
ATOM 9991 N N . ALA B 1 611 ? -19.641 2.973 9.781 1 77.88 611 ALA B N 1
ATOM 9992 C CA . ALA B 1 611 ? -21.094 3.064 9.852 1 77.88 611 ALA B CA 1
ATOM 9993 C C . ALA B 1 611 ? -21.531 4.18 10.797 1 77.88 611 ALA B C 1
ATOM 9995 O O . ALA B 1 611 ? -22.5 4.887 10.531 1 77.88 611 ALA B O 1
ATOM 9996 N N . ARG B 1 612 ? -20.812 4.32 11.898 1 78.94 612 ARG B N 1
ATOM 9997 C CA . ARG B 1 612 ? -21.172 5.348 12.875 1 78.94 612 ARG B CA 1
ATOM 9998 C C . ARG B 1 612 ? -21.016 6.742 12.281 1 78.94 612 ARG B C 1
ATOM 10000 O O . ARG B 1 612 ? -21.875 7.598 12.453 1 78.94 612 ARG B O 1
ATOM 10007 N N . LEU B 1 613 ? -19.953 6.914 11.609 1 84.69 613 LEU B N 1
ATOM 10008 C CA . LEU B 1 613 ? -19.688 8.203 10.969 1 84.69 613 LEU B CA 1
ATOM 10009 C C . LEU B 1 613 ? -20.75 8.5 9.906 1 84.69 613 LEU B C 1
ATOM 10011 O O . LEU B 1 613 ? -21.312 9.594 9.883 1 84.69 613 LEU B O 1
ATOM 10015 N N . LEU B 1 614 ? -21.094 7.562 9.094 1 84.69 614 LEU B N 1
ATOM 10016 C CA . LEU B 1 614 ? -22.078 7.73 8.023 1 84.69 614 LEU B CA 1
ATOM 10017 C C . LEU B 1 614 ? -23.453 8.023 8.594 1 84.69 614 LEU B C 1
ATOM 10019 O O . LEU B 1 614 ? -24.156 8.922 8.109 1 84.69 614 LEU B O 1
ATOM 10023 N N . SER B 1 615 ? -23.75 7.266 9.578 1 83.81 615 SER B N 1
ATOM 10024 C CA . SER B 1 615 ? -25.062 7.445 10.195 1 83.81 615 SER B CA 1
ATOM 10025 C C . SER B 1 615 ? -25.203 8.836 10.805 1 83.81 615 SER B C 1
ATOM 10027 O O . SER B 1 615 ? -26.219 9.5 10.625 1 83.81 615 SER B O 1
ATOM 10029 N N . SER B 1 616 ? -24.188 9.242 11.484 1 86.56 616 SER B N 1
ATOM 10030 C CA . SER B 1 616 ? -24.203 10.547 12.133 1 86.56 616 SER B CA 1
ATOM 10031 C C . SER B 1 616 ? -24.281 11.672 11.102 1 86.56 616 SER B C 1
ATOM 10033 O O . SER B 1 616 ? -25.109 12.586 11.227 1 86.56 616 SER B O 1
ATOM 10035 N N . VAL B 1 617 ? -23.516 11.586 10.102 1 90.62 617 VAL B N 1
ATOM 10036 C CA . VAL B 1 617 ? -23.484 12.617 9.07 1 90.62 617 VAL B CA 1
ATOM 10037 C C . VAL B 1 617 ? -24.812 12.648 8.32 1 90.62 617 VAL B C 1
ATOM 10039 O O . VAL B 1 617 ? -25.359 13.719 8.031 1 90.62 617 VAL B O 1
ATOM 10042 N N . ASN B 1 618 ? -25.312 11.516 8.016 1 88 618 ASN B N 1
ATOM 10043 C CA . ASN B 1 618 ? -26.578 11.461 7.281 1 88 618 ASN B CA 1
ATOM 10044 C C . ASN B 1 618 ? -27.734 12 8.109 1 88 618 ASN B C 1
ATOM 10046 O O . ASN B 1 618 ? -28.609 12.688 7.586 1 88 618 ASN B O 1
ATOM 10050 N N . ARG B 1 619 ? -27.734 11.617 9.398 1 89.44 619 ARG B N 1
ATOM 10051 C CA . ARG B 1 619 ? -28.75 12.18 10.289 1 89.44 619 ARG B CA 1
ATOM 10052 C C . ARG B 1 619 ? -28.688 13.703 10.297 1 89.44 619 ARG B C 1
ATOM 10054 O O . ARG B 1 619 ? -29.703 14.375 10.133 1 89.44 619 ARG B O 1
ATOM 10061 N N . LEU B 1 620 ? -27.547 14.227 10.43 1 91.06 620 LEU B N 1
ATOM 10062 C CA . LEU B 1 620 ? -27.344 15.672 10.508 1 91.06 620 LEU B CA 1
ATOM 10063 C C . LEU B 1 620 ? -27.609 16.344 9.164 1 91.06 620 LEU B C 1
ATOM 10065 O O . LEU B 1 620 ? -28.203 17.406 9.109 1 91.06 620 LEU B O 1
ATOM 10069 N N . SER B 1 621 ? -27.125 15.711 8.109 1 90.88 621 SER B N 1
ATOM 10070 C CA . SER B 1 621 ? -27.328 16.297 6.781 1 90.88 621 SER B CA 1
ATOM 10071 C C . SER B 1 621 ? -28.812 16.312 6.414 1 90.88 621 SER B C 1
ATOM 10073 O O . SER B 1 621 ? -29.281 17.266 5.773 1 90.88 621 SER B O 1
ATOM 10075 N N . LYS B 1 622 ? -29.484 15.305 6.789 1 90.5 622 LYS B N 1
ATOM 10076 C CA . LYS B 1 622 ? -30.938 15.305 6.559 1 90.5 622 LYS B CA 1
ATOM 10077 C C . LYS B 1 622 ? -31.609 16.453 7.309 1 90.5 622 LYS B C 1
ATOM 10079 O O . LYS B 1 622 ? -32.469 17.141 6.762 1 90.5 622 LYS B O 1
ATOM 10084 N N . LYS B 1 623 ? -31.188 16.656 8.445 1 89.56 623 LYS B N 1
ATOM 10085 C CA . LYS B 1 623 ? -31.781 17.688 9.305 1 89.56 623 LYS B CA 1
ATOM 10086 C C . LYS B 1 623 ? -31.438 19.094 8.789 1 89.56 623 LYS B C 1
ATOM 10088 O O . LYS B 1 623 ? -32.312 19.953 8.711 1 89.56 623 LYS B O 1
ATOM 10093 N N . PHE B 1 624 ? -30.188 19.312 8.375 1 91.44 624 PHE B N 1
ATOM 10094 C CA . PHE B 1 624 ? -29.734 20.688 8.141 1 91.44 624 PHE B CA 1
ATOM 10095 C C . PHE B 1 624 ? -29.578 20.953 6.645 1 91.44 624 PHE B C 1
ATOM 10097 O O . PHE B 1 624 ? -29.469 22.109 6.227 1 91.44 624 PHE B O 1
ATOM 10104 N N . MET B 1 625 ? -29.5 19.891 5.828 1 90.19 625 MET B N 1
ATOM 10105 C CA . MET B 1 625 ? -29.328 20.078 4.391 1 90.19 625 MET B CA 1
ATOM 10106 C C . MET B 1 625 ? -30.484 19.484 3.615 1 90.19 625 MET B C 1
ATOM 10108 O O . MET B 1 625 ? -30.625 19.719 2.41 1 90.19 625 MET B O 1
ATOM 10112 N N . GLY B 1 626 ? -31.328 18.719 4.219 1 88.12 626 GLY B N 1
ATOM 10113 C CA . GLY B 1 626 ? -32.469 18.109 3.584 1 88.12 626 GLY B CA 1
ATOM 10114 C C . GLY B 1 626 ? -32.125 16.938 2.68 1 88.12 626 GLY B C 1
ATOM 10115 O O . GLY B 1 626 ? -32.938 16.5 1.866 1 88.12 626 GLY B O 1
ATOM 10116 N N . ILE B 1 627 ? -30.844 16.547 2.734 1 87.19 627 ILE B N 1
ATOM 10117 C CA . ILE B 1 627 ? -30.438 15.469 1.84 1 87.19 627 ILE B CA 1
ATOM 10118 C C . ILE B 1 627 ? -29.594 14.453 2.611 1 87.19 627 ILE B C 1
ATOM 10120 O O . ILE B 1 627 ? -29.062 14.758 3.678 1 87.19 627 ILE B O 1
ATOM 10124 N N . THR B 1 628 ? -29.609 13.242 2.127 1 84.56 628 THR B N 1
ATOM 10125 C CA . THR B 1 628 ? -28.625 12.242 2.541 1 84.56 628 THR B CA 1
ATOM 10126 C C . THR B 1 628 ? -27.344 12.367 1.713 1 84.56 628 THR B C 1
ATOM 10128 O O . THR B 1 628 ? -27.344 12.023 0.528 1 84.56 628 THR B O 1
ATOM 10131 N N . LEU B 1 629 ? -26.422 12.82 2.377 1 82.88 629 LEU B N 1
ATOM 10132 C CA . LEU B 1 629 ? -25.203 13.219 1.67 1 82.88 629 LEU B CA 1
ATOM 10133 C C . LEU B 1 629 ? -24.516 12.008 1.057 1 82.88 629 LEU B C 1
ATOM 10135 O O . LEU B 1 629 ? -24 12.078 -0.06 1 82.88 629 LEU B O 1
ATOM 10139 N N . VAL B 1 630 ? -24.375 10.93 1.86 1 81.06 630 VAL B N 1
ATOM 10140 C CA . VAL B 1 630 ? -23.719 9.711 1.392 1 81.06 630 VAL B CA 1
ATOM 10141 C C . VAL B 1 630 ? -24.609 8.5 1.648 1 81.06 630 VAL B C 1
ATOM 10143 O O . VAL B 1 630 ? -25.078 8.297 2.77 1 81.06 630 VAL B O 1
ATOM 10146 N N . GLU B 1 631 ? -24.797 7.77 0.652 1 76.06 631 GLU B N 1
ATOM 10147 C CA . GLU B 1 631 ? -25.672 6.609 0.779 1 76.06 631 GLU B CA 1
ATOM 10148 C C . GLU B 1 631 ? -25.031 5.523 1.642 1 76.06 631 GLU B C 1
ATOM 10150 O O . GLU B 1 631 ? -23.828 5.273 1.541 1 76.06 631 GLU B O 1
ATOM 10155 N N . ASN B 1 632 ? -25.828 5.148 2.602 1 71.81 632 ASN B N 1
ATOM 10156 C CA . ASN B 1 632 ? -25.453 4.004 3.422 1 71.81 632 ASN B CA 1
ATOM 10157 C C . ASN B 1 632 ? -26.141 2.727 2.947 1 71.81 632 ASN B C 1
ATOM 10159 O O . ASN B 1 632 ? -27.359 2.6 3.047 1 71.81 632 ASN B O 1
ATOM 10163 N N . PHE B 1 633 ? -25.422 1.875 2.428 1 67.75 633 PHE B N 1
ATOM 10164 C CA . PHE B 1 633 ? -26.031 0.699 1.814 1 67.75 633 PHE B CA 1
ATOM 10165 C C . PHE B 1 633 ? -26.234 -0.407 2.844 1 67.75 633 PHE B C 1
ATOM 10167 O O . PHE B 1 633 ? -26.953 -1.38 2.588 1 67.75 633 PHE B O 1
ATOM 10174 N N . THR B 1 634 ? -25.547 -0.216 4.027 1 63.5 634 THR B N 1
ATOM 10175 C CA . THR B 1 634 ? -25.688 -1.221 5.074 1 63.5 634 THR B CA 1
ATOM 10176 C C . THR B 1 634 ? -26.016 -0.563 6.414 1 63.5 634 THR B C 1
ATOM 10178 O O . THR B 1 634 ? -25.156 0.079 7.02 1 63.5 634 THR B O 1
ATOM 10181 N N . GLN B 1 635 ? -27.203 -0.298 6.695 1 60.69 635 GLN B N 1
ATOM 10182 C CA . GLN B 1 635 ? -27.625 0.332 7.945 1 60.69 635 GLN B CA 1
ATOM 10183 C C . GLN B 1 635 ? -27.062 -0.416 9.148 1 60.69 635 GLN B C 1
ATOM 10185 O O . GLN B 1 635 ? -26.938 -1.644 9.133 1 60.69 635 GLN B O 1
ATOM 10190 N N . PRO B 1 636 ? -26.594 0.336 10.078 1 57.62 636 PRO B N 1
ATOM 10191 C CA . PRO B 1 636 ? -26.109 -0.318 11.297 1 57.62 636 PRO B CA 1
ATOM 10192 C C . PRO B 1 636 ? -27.188 -1.091 12.031 1 57.62 636 PRO B C 1
ATOM 10194 O O . PRO B 1 636 ? -28.328 -0.607 12.156 1 57.62 636 PRO B O 1
ATOM 10197 N N . TRP B 1 637 ? -27.016 -2.344 12.125 1 63.94 637 TRP B N 1
ATOM 10198 C CA . TRP B 1 637 ? -27.969 -3.166 12.859 1 63.94 637 TRP B CA 1
ATOM 10199 C C . TRP B 1 637 ? -27.359 -3.699 14.148 1 63.94 637 TRP B C 1
ATOM 10201 O O . TRP B 1 637 ? -26.188 -3.465 14.43 1 63.94 637 TRP B O 1
ATOM 10211 N N . GLU B 1 638 ? -28.266 -4.191 15.047 1 63.09 638 GLU B N 1
ATOM 10212 C CA . GLU B 1 638 ? -27.812 -4.805 16.281 1 63.09 638 GLU B CA 1
ATOM 10213 C C . GLU B 1 638 ? -27.219 -6.184 16.031 1 63.09 638 GLU B C 1
ATOM 10215 O O . GLU B 1 638 ? -27.734 -6.957 15.227 1 63.09 638 GLU B O 1
ATOM 10220 N N . TYR B 1 639 ? -26.094 -6.383 16.625 1 67.88 639 TYR B N 1
ATOM 10221 C CA . TYR B 1 639 ? -25.438 -7.68 16.516 1 67.88 639 TYR B CA 1
ATOM 10222 C C . TYR B 1 639 ? -26.297 -8.773 17.141 1 67.88 639 TYR B C 1
ATOM 10224 O O . TYR B 1 639 ? -26.781 -8.633 18.266 1 67.88 639 TYR B O 1
ATOM 10232 N N . THR B 1 640 ? -26.578 -9.828 16.406 1 70.38 640 THR B N 1
ATOM 10233 C CA . THR B 1 640 ? -27.516 -10.875 16.797 1 70.38 640 THR B CA 1
ATOM 10234 C C . THR B 1 640 ? -26.797 -11.961 17.594 1 70.38 640 THR B C 1
ATOM 10236 O O . THR B 1 640 ? -27.422 -12.906 18.078 1 70.38 640 THR B O 1
ATOM 10239 N N . GLY B 1 641 ? -25.453 -11.898 17.781 1 72.81 641 GLY B N 1
ATOM 10240 C CA . GLY B 1 641 ? -24.75 -12.891 18.562 1 72.81 641 GLY B CA 1
ATOM 10241 C C . GLY B 1 641 ? -24.203 -14.039 17.719 1 72.81 641 GLY B C 1
ATOM 10242 O O . GLY B 1 641 ? -23.531 -14.93 18.25 1 72.81 641 GLY B O 1
ATOM 10243 N N . GLU B 1 642 ? -24.516 -14.109 16.484 1 79.12 642 GLU B N 1
ATOM 10244 C CA . GLU B 1 642 ? -23.984 -15.148 15.609 1 79.12 642 GLU B CA 1
ATOM 10245 C C . GLU B 1 642 ? -22.453 -15.156 15.633 1 79.12 642 GLU B C 1
ATOM 10247 O O . GLU B 1 642 ? -21.828 -14.094 15.656 1 79.12 642 GLU B O 1
ATOM 10252 N N . LEU B 1 643 ? -21.984 -16.375 15.711 1 79.88 643 LEU B N 1
ATOM 10253 C CA . LEU B 1 643 ? -20.531 -16.5 15.672 1 79.88 643 LEU B CA 1
ATOM 10254 C C . LEU B 1 643 ? -20.016 -16.438 14.234 1 79.88 643 LEU B C 1
ATOM 10256 O O . LEU B 1 643 ? -20.578 -17.094 13.344 1 79.88 643 LEU B O 1
ATOM 10260 N N . ILE B 1 644 ? -19.047 -15.617 14.047 1 78.62 644 ILE B N 1
ATOM 10261 C CA . ILE B 1 644 ? -18.5 -15.391 12.711 1 78.62 644 ILE B CA 1
ATOM 10262 C C . ILE B 1 644 ? -17.016 -15.734 12.703 1 78.62 644 ILE B C 1
ATOM 10264 O O . ILE B 1 644 ? -16.312 -15.492 13.68 1 78.62 644 ILE B O 1
ATOM 10268 N N . GLY B 1 645 ? -16.547 -16.281 11.648 1 79.94 645 GLY B N 1
ATOM 10269 C CA . GLY B 1 645 ? -15.125 -16.516 11.438 1 79.94 645 GLY B CA 1
ATOM 10270 C C . GLY B 1 645 ? -14.523 -17.484 12.438 1 79.94 645 GLY B C 1
ATOM 10271 O O . GLY B 1 645 ? -15.047 -18.578 12.648 1 79.94 645 GLY B O 1
ATOM 10272 N N . LEU B 1 646 ? -13.477 -17.047 13.047 1 73.25 646 LEU B N 1
ATOM 10273 C CA . LEU B 1 646 ? -12.703 -17.891 13.953 1 73.25 646 LEU B CA 1
ATOM 10274 C C . LEU B 1 646 ? -13.484 -18.156 15.234 1 73.25 646 LEU B C 1
ATOM 10276 O O . LEU B 1 646 ? -13.297 -19.203 15.875 1 73.25 646 LEU B O 1
ATOM 10280 N N . GLU B 1 647 ? -14.328 -17.219 15.617 1 77.62 647 GLU B N 1
ATOM 10281 C CA . GLU B 1 647 ? -15.148 -17.438 16.812 1 77.62 647 GLU B CA 1
ATOM 10282 C C . GLU B 1 647 ? -16 -18.688 16.656 1 77.62 647 GLU B C 1
ATOM 10284 O O . GLU B 1 647 ? -16.25 -19.391 17.641 1 77.62 647 GLU B O 1
ATOM 10289 N N . TYR B 1 648 ? -16.438 -18.906 15.461 1 80.38 648 TYR B N 1
ATOM 10290 C CA . TYR B 1 648 ? -17.219 -20.109 15.18 1 80.38 648 TYR B CA 1
ATOM 10291 C C . TYR B 1 648 ? -16.359 -21.359 15.344 1 80.38 648 TYR B C 1
ATOM 10293 O O . TYR B 1 648 ? -16.781 -22.328 15.977 1 80.38 648 TYR B O 1
ATOM 10301 N N . LEU B 1 649 ? -15.203 -21.359 14.805 1 74.75 649 LEU B N 1
ATOM 10302 C CA . LEU B 1 649 ? -14.281 -22.484 14.906 1 74.75 649 LEU B CA 1
ATOM 10303 C C . LEU B 1 649 ? -13.969 -22.797 16.359 1 74.75 649 LEU B C 1
ATOM 10305 O O . LEU B 1 649 ? -13.953 -23.969 16.75 1 74.75 649 LEU B O 1
ATOM 10309 N N . TYR B 1 650 ? -13.719 -21.75 17.141 1 76.31 650 TYR B N 1
ATOM 10310 C CA . TYR B 1 650 ? -13.359 -21.938 18.547 1 76.31 650 TYR B CA 1
ATOM 10311 C C . TYR B 1 650 ? -14.539 -22.5 19.328 1 76.31 650 TYR B C 1
ATOM 10313 O O . TYR B 1 650 ? -14.344 -23.25 20.297 1 76.31 650 TYR B O 1
ATOM 10321 N N . SER B 1 651 ? -15.672 -22.125 18.938 1 80.75 651 SER B N 1
ATOM 10322 C CA . SER B 1 651 ? -16.844 -22.656 19.594 1 80.75 651 SER B CA 1
ATOM 10323 C C . SER B 1 651 ? -16.984 -24.156 19.359 1 80.75 651 SER B C 1
ATOM 10325 O O . SER B 1 651 ? -17.578 -24.875 20.172 1 80.75 651 SER B O 1
ATOM 10327 N N . GLN B 1 652 ? -16.422 -24.594 18.219 1 76.94 652 GLN B N 1
ATOM 10328 C CA . GLN B 1 652 ? -16.5 -26.016 17.891 1 76.94 652 GLN B CA 1
ATOM 10329 C C . GLN B 1 652 ? -15.383 -26.797 18.578 1 76.94 652 GLN B C 1
ATOM 10331 O O . GLN B 1 652 ? -15.578 -27.938 18.984 1 76.94 652 GLN B O 1
ATOM 10336 N N . THR B 1 653 ? -14.203 -26.156 18.688 1 68.62 653 THR B N 1
ATOM 10337 C CA . THR B 1 653 ? -13.023 -26.891 19.141 1 68.62 653 THR B CA 1
ATOM 10338 C C . THR B 1 653 ? -12.766 -26.625 20.625 1 68.62 653 THR B C 1
ATOM 10340 O O . THR B 1 653 ? -11.844 -27.203 21.203 1 68.62 653 THR B O 1
ATOM 10343 N N . GLY B 1 654 ? -13.547 -25.812 21.203 1 63.03 654 GLY B N 1
ATOM 10344 C CA . GLY B 1 654 ? -13.336 -25.5 22.609 1 63.03 654 GLY B CA 1
ATOM 10345 C C . GLY B 1 654 ? -12.242 -24.469 22.828 1 63.03 654 GLY B C 1
ATOM 10346 O O . GLY B 1 654 ? -11.656 -24.422 23.922 1 63.03 654 GLY B O 1
ATOM 10347 N N . GLY B 1 655 ? -11.781 -23.781 21.766 1 59.72 655 GLY B N 1
ATOM 10348 C CA . GLY B 1 655 ? -10.688 -22.844 21.859 1 59.72 655 GLY B CA 1
ATOM 10349 C C . GLY B 1 655 ? -11.094 -21.516 22.484 1 59.72 655 GLY B C 1
ATOM 10350 O O . GLY B 1 655 ? -11.891 -20.766 21.906 1 59.72 655 GLY B O 1
ATOM 10351 N N . GLY B 1 656 ? -11.469 -21.391 23.547 1 55.91 656 GLY B N 1
ATOM 10352 C CA . GLY B 1 656 ? -11.797 -20.219 24.344 1 55.91 656 GLY B CA 1
ATOM 10353 C C . GLY B 1 656 ? -12.055 -18.984 23.516 1 55.91 656 GLY B C 1
ATOM 10354 O O . GLY B 1 656 ? -12.086 -19.047 22.281 1 55.91 656 GLY B O 1
ATOM 10355 N N . ALA B 1 657 ? -12.445 -17.812 24.078 1 55.06 657 ALA B N 1
ATOM 10356 C CA . ALA B 1 657 ? -12.797 -16.531 23.469 1 55.06 657 ALA B CA 1
ATOM 10357 C C . ALA B 1 657 ? -11.555 -15.82 22.938 1 55.06 657 ALA B C 1
ATOM 10359 O O . ALA B 1 657 ? -10.469 -15.945 23.5 1 55.06 657 ALA B O 1
ATOM 10360 N N . LEU B 1 658 ? -11.57 -15.383 21.656 1 55.25 658 LEU B N 1
ATOM 10361 C CA . LEU B 1 658 ? -10.5 -14.578 21.078 1 55.25 658 LEU B CA 1
ATOM 10362 C C . LEU B 1 658 ? -10.234 -13.336 21.922 1 55.25 658 LEU B C 1
ATOM 10364 O O . LEU B 1 658 ? -11.148 -12.555 22.188 1 55.25 658 LEU B O 1
ATOM 10368 N N . ARG B 1 659 ? -9.273 -13.352 22.953 1 44.66 659 ARG B N 1
ATOM 10369 C CA . ARG B 1 659 ? -8.961 -12.234 23.828 1 44.66 659 ARG B CA 1
ATOM 10370 C C . ARG B 1 659 ? -7.902 -11.328 23.219 1 44.66 659 ARG B C 1
ATOM 10372 O O . ARG B 1 659 ? -7.023 -11.797 22.484 1 44.66 659 ARG B O 1
ATOM 10379 N N . ILE B 1 660 ? -8.188 -10 23.062 1 42.44 660 ILE B N 1
ATOM 10380 C CA . ILE B 1 660 ? -7.156 -9.008 22.766 1 42.44 660 ILE B CA 1
ATOM 10381 C C . ILE B 1 660 ? -6.02 -9.125 23.781 1 42.44 660 ILE B C 1
ATOM 10383 O O . ILE B 1 660 ? -6.242 -9.031 24.984 1 42.44 660 ILE B O 1
ATOM 10387 N N . GLY B 1 661 ? -5.125 -9.93 23.562 1 36.34 661 GLY B N 1
ATOM 10388 C CA . GLY B 1 661 ? -4.062 -9.914 24.562 1 36.34 661 GLY B CA 1
ATOM 10389 C C . GLY B 1 661 ? -3.551 -8.516 24.875 1 36.34 661 GLY B C 1
ATOM 10390 O O . GLY B 1 661 ? -3.449 -7.676 23.969 1 36.34 661 GLY B O 1
ATOM 10391 N N . SER B 1 662 ? -3.824 -8.023 26.156 1 34.19 662 SER B N 1
ATOM 10392 C CA . SER B 1 662 ? -3.355 -6.789 26.766 1 34.19 662 SER B CA 1
ATOM 10393 C C . SER B 1 662 ? -1.922 -6.477 26.359 1 34.19 662 SER B C 1
ATOM 10395 O O . SER B 1 662 ? -1.371 -5.441 26.75 1 34.19 662 SER B O 1
ATOM 10397 N N . ARG B 1 663 ? -1.002 -7.375 26.016 1 34.78 663 ARG B N 1
ATOM 10398 C CA . ARG B 1 663 ? 0.4 -6.98 26.094 1 34.78 663 ARG B CA 1
ATOM 10399 C C . ARG B 1 663 ? 0.812 -6.191 24.859 1 34.78 663 ARG B C 1
ATOM 10401 O O . ARG B 1 663 ? 2.002 -5.973 24.609 1 34.78 663 ARG B O 1
ATOM 10408 N N . ALA B 1 664 ? 0.184 -6.004 23.766 1 29.89 664 ALA B N 1
ATOM 10409 C CA . ALA B 1 664 ? 0.934 -5.211 22.797 1 29.89 664 ALA B CA 1
ATOM 10410 C C . ALA B 1 664 ? 0.999 -3.746 23.219 1 29.89 664 ALA B C 1
ATOM 10412 O O . ALA B 1 664 ? 0.013 -3.189 23.719 1 29.89 664 ALA B O 1
#